Protein AF-0000000069815839 (afdb_homodimer)

Nearest PDB structures (foldseek):
  4ohz-assembly1_A  TM=9.555E-01  e=2.459E-49  Caenorhabditis elegans
  4oi2-assembly1_A  TM=9.581E-01  e=4.579E-48  Caenorhabditis elegans
  8hmz-assembly1_E  TM=9.479E-01  e=2.004E-41  Homo sapiens
  4c0h-assembly1_B  TM=8.347E-01  e=1.888E-36  Saccharomyces cerevisiae
  4c0b-assembly1_B  TM=8.304E-01  e=3.267E-36  Saccharomyces cerevisiae

Radius of gyration: 30.41 Å; Cα contacts (8 Å, |Δi|>4): 1956; chains: 2; bounding box: 110×87×80 Å

Sequence (880 aa):
MNTAGVGSTTPTTEYALEKYQMLRYEANSQVKIVMTSGTAEIFGTELVCGTDLVLEAGERGTVVTFHGCKITVKGSGLDAFVMDAVEDHDLLHVYVNIHANLQEARKKATEDQSRGPRVLVCGPENVGKSVLCRTLANYAARRGSKPILVDANVGLNQVCIPSTIAALAVTKPYDLLEGWGLEEDPLVFCFGHLDPSANLNLFREQVNQLADLVNIRSENDAKVFSSGCIIKMGGFSKTPEKKQAGLDAIRTTAAAFEVDIALVIEDGFLSTFLQEDLSKDVTIIRLPRSSGAINFTPKQSMRQRDLRISAYFHGENLKRRLHPHHLRLSASEYTVYRVGSEAIPDALLPHGARDAEEETQSWRTPIALTVSRDALKNRLLAVSQATDPEQIASSPVFGFVVVLSVAEDRTHFNVLSPSPELPPSCLLVASICYVDPEGAMNTAGVGSTTPTTEYALEKYQMLRYEANSQVKIVMTSGTAEIFGTELVCGTDLVLEAGERGTVVTFHGCKITVKGSGLDAFVMDAVEDHDLLHVYVNIHANLQEARKKATEDQSRGPRVLVCGPENVGKSVLCRTLANYAARRGSKPILVDANVGLNQVCIPSTIAALAVTKPYDLLEGWGLEEDPLVFCFGHLDPSANLNLFREQVNQLADLVNIRSENDAKVFSSGCIIKMGGFSKTPEKKQAGLDAIRTTAAAFEVDIALVIEDGFLSTFLQEDLSKDVTIIRLPRSSGAINFTPKQSMRQRDLRISAYFHGENLKRRLHPHHLRLSASEYTVYRVGSEAIPDALLPHGARDAEEETQSWRTPIALTVSRDALKNRLLAVSQATDPEQIASSPVFGFVVVLSVAEDRTHFNVLSPSPELPPSCLLVASICYVDPEGA

Foldseek 3Di:
DPPPPPPPAFDKDKDKAAAQKKKKKAFQAKKWKAWQDAWKAWLLHTGDHPDIDIDGHGDITMITHRGITMMMMTHPGMDMDMDGCVVFVVVVVVLVVVLVVQVVQLVVCLVVLAFGAAEEEAAAPQQCLVSSLLSSLSNCLVVQFWEKEWELQQQCGQVAAHQKTKIWTQNHHADSAFGGDPPTPMWMAHNQDRACLQQVPLSLLQLLLVLVVQVVVLVVPSRHRSSYYYYYHHGADCPPSGNVSRVSSRQSNCVSNVHQEYEYECDPVVLVVCCVRHDVNYHYHYHYGGPSGDDDDPVRSLVSSQLRVLCQQFNRHPVRTADWDKDKDFCVQEWEWEAAGPQDPPVPPDDPPPPVVCSVRRRGQIDTDQQDCVVAAQWKKFFFPDPDRSCSSHTTTPGIWHWHAADPVRGITMITGSDHDHDRGYIYTHPDGYDDPVPD/DPPPPPPPAFDKDKDKAAAQKKKKKAFQAKKWKAWQDAWKAWLLHTGDHPDIDIDGHGDITMITHRGITMMMMTHPGMDMDMDGCVVFVVVVVVLVVVLVVQVVQLVVCLVVLAFGAAEEEAAAAQQCLVSSLLSSLQNCLVVQFWEKEWELQQQCGQVAAHQKTKIWTQNHHADSAFGGDPPTPIWMAHNQDRACLQQVPLSLLQLLLVLVVQVVVLVVPSRHRSSYYYYYHHGADCPPSGNVSRVSSRQSNCVSNVHQEYEYECDPVVLVVCCVRHDVNYHYHYHYGGPSGDDDDPVRSLVSSQLRVLCQQFNRHPVRTADWDKDKDFCVQEWEWEAAGPQDPPVPDDDPPPPVVCSVRRRGQIDTDQQDCVVAAQWKKFFFPDPDRSCSSHTTTPGIWHWHAADPVRGITMITGSDHDHPRGYIYTHPDGYDDPVPD

Structure (mmCIF, N/CA/C/O backbone):
data_AF-0000000069815839-model_v1
#
loop_
_entity.id
_entity.type
_entity.pdbx_description
1 polymer "Polyribonucleotide 5' hydroxyl kinase Clp1"
#
loop_
_atom_site.group_PDB
_atom_site.id
_atom_site.type_symbol
_atom_site.label_atom_id
_atom_site.label_alt_id
_atom_site.label_comp_id
_atom_site.label_asym_id
_atom_site.label_entity_id
_atom_site.label_seq_id
_atom_site.pdbx_PDB_ins_code
_atom_site.Cartn_x
_atom_site.Cartn_y
_atom_site.Cartn_z
_atom_site.occupancy
_atom_site.B_iso_or_equiv
_atom_site.auth_seq_id
_atom_site.auth_comp_id
_atom_site.auth_asym_id
_atom_site.auth_atom_id
_atom_site.pdbx_PDB_model_num
ATOM 1 N N . MET A 1 1 ? -57.688 -6.758 16.766 1 27.23 1 MET A N 1
ATOM 2 C CA . MET A 1 1 ? -56.469 -7.488 16.422 1 27.23 1 MET A CA 1
ATOM 3 C C . MET A 1 1 ? -55.219 -6.621 16.641 1 27.23 1 MET A C 1
ATOM 5 O O . MET A 1 1 ? -55.094 -5.547 16.047 1 27.23 1 MET A O 1
ATOM 9 N N . ASN A 1 2 ? -54.625 -6.641 17.828 1 28.84 2 ASN A N 1
ATOM 10 C CA . ASN A 1 2 ? -53.531 -5.863 18.359 1 28.84 2 ASN A CA 1
ATOM 11 C C . ASN A 1 2 ? -52.25 -6.074 17.562 1 28.84 2 ASN A C 1
ATOM 13 O O . ASN A 1 2 ? -51.781 -7.207 17.422 1 28.84 2 ASN A O 1
ATOM 17 N N . THR A 1 3 ? -52.031 -5.328 16.484 1 33.44 3 THR A N 1
ATOM 18 C CA . THR A 1 3 ? -50.812 -5.32 15.68 1 33.44 3 THR A CA 1
ATOM 19 C C . THR A 1 3 ? -49.562 -5.234 16.578 1 33.44 3 THR A C 1
ATOM 21 O O . THR A 1 3 ? -49.344 -4.223 17.25 1 33.44 3 THR A O 1
ATOM 24 N N . ALA A 1 4 ? -49.188 -6.383 17.234 1 33.44 4 ALA A N 1
ATOM 25 C CA . ALA A 1 4 ? -47.938 -6.516 17.969 1 33.44 4 ALA A CA 1
ATOM 26 C C . ALA A 1 4 ? -46.781 -5.863 17.219 1 33.44 4 ALA A C 1
ATOM 28 O O . ALA A 1 4 ? -46.531 -6.188 16.047 1 33.44 4 ALA A O 1
ATOM 29 N N . GLY A 1 5 ? -46.531 -4.602 17.359 1 32.06 5 GLY A N 1
ATOM 30 C CA . GLY A 1 5 ? -45.406 -3.869 16.828 1 32.06 5 GLY A CA 1
ATOM 31 C C . GLY A 1 5 ? -44.094 -4.645 16.922 1 32.06 5 GLY A C 1
ATOM 32 O O . GLY A 1 5 ? -43.625 -4.949 18.031 1 32.06 5 GLY A O 1
ATOM 33 N N . VAL A 1 6 ? -43.906 -5.664 16.125 1 37 6 VAL A N 1
ATOM 34 C CA . VAL A 1 6 ? -42.594 -6.332 16.016 1 37 6 VAL A CA 1
ATOM 35 C C . VAL A 1 6 ? -41.5 -5.297 16.062 1 37 6 VAL A C 1
ATOM 37 O O . VAL A 1 6 ? -41.344 -4.473 15.148 1 37 6 VAL A O 1
ATOM 40 N N . GLY A 1 7 ? -41.125 -4.641 17.062 1 39.69 7 GLY A N 1
ATOM 41 C CA . GLY A 1 7 ? -39.969 -3.789 17.266 1 39.69 7 GLY A CA 1
ATOM 42 C C . GLY A 1 7 ? -38.688 -4.336 16.625 1 39.69 7 GLY A C 1
ATOM 43 O O . GLY A 1 7 ? -38.281 -5.449 16.938 1 39.69 7 GLY A O 1
ATOM 44 N N . SER A 1 8 ? -38.344 -4.113 15.422 1 48.12 8 SER A N 1
ATOM 45 C CA . SER A 1 8 ? -37.188 -4.539 14.633 1 48.12 8 SER A CA 1
ATOM 46 C C . SER A 1 8 ? -35.906 -4.367 15.406 1 48.12 8 SER A C 1
ATOM 48 O O . SER A 1 8 ? -35.5 -3.248 15.758 1 48.12 8 SER A O 1
ATOM 50 N N . THR A 1 9 ? -35.5 -5.16 16.375 1 61.25 9 THR A N 1
ATOM 51 C CA . THR A 1 9 ? -34.312 -5.16 17.25 1 61.25 9 THR A CA 1
ATOM 52 C C . THR A 1 9 ? -33.031 -5.062 16.438 1 61.25 9 THR A C 1
ATOM 54 O O . THR A 1 9 ? -32.812 -5.863 15.531 1 61.25 9 THR A O 1
ATOM 57 N N . THR A 1 10 ? -32.406 -3.938 16.359 1 76.81 10 THR A N 1
ATOM 58 C CA . THR A 1 10 ? -31.109 -3.697 15.742 1 76.81 10 THR A CA 1
ATOM 59 C C . THR A 1 10 ? -30.094 -4.734 16.203 1 76.81 10 THR A C 1
ATOM 61 O O . THR A 1 10 ? -29.922 -4.953 17.406 1 76.81 10 THR A O 1
ATOM 64 N N . PRO A 1 11 ? -29.609 -5.578 15.344 1 88.62 11 PRO A N 1
ATOM 65 C CA . PRO A 1 11 ? -28.609 -6.578 15.727 1 88.62 11 PRO A CA 1
ATOM 66 C C . PRO A 1 11 ? -27.438 -5.977 16.5 1 88.62 11 PRO A C 1
ATOM 68 O O . PRO A 1 11 ? -27.016 -4.848 16.219 1 88.62 11 PRO A O 1
ATOM 71 N N . THR A 1 12 ? -27.141 -6.586 17.641 1 92.56 12 THR A N 1
ATOM 72 C CA . THR A 1 12 ? -26.062 -6.125 18.484 1 92.56 12 THR A CA 1
ATOM 73 C C . THR A 1 12 ? -24.953 -7.18 18.578 1 92.56 12 THR A C 1
ATOM 75 O O . THR A 1 12 ? -25.234 -8.375 18.656 1 92.56 12 THR A O 1
ATOM 78 N N . THR A 1 13 ? -23.75 -6.719 18.344 1 94.88 13 THR A N 1
ATOM 79 C CA . THR A 1 13 ? -22.594 -7.582 18.516 1 94.88 13 THR A CA 1
ATOM 80 C C . THR A 1 13 ? -21.688 -7.055 19.625 1 94.88 13 THR A C 1
ATOM 82 O O . THR A 1 13 ? -21.469 -5.844 19.734 1 94.88 13 THR A O 1
ATOM 85 N N . GLU A 1 14 ? -21.203 -7.965 20.453 1 96.5 14 GLU A N 1
ATOM 86 C CA . GLU A 1 14 ? -20.359 -7.562 21.578 1 96.5 14 GLU A CA 1
ATOM 87 C C . GLU A 1 14 ? -18.922 -8.078 21.406 1 96.5 14 GLU A C 1
ATOM 89 O O . GLU A 1 14 ? -18.719 -9.203 20.953 1 96.5 14 GLU A O 1
ATOM 94 N N . TYR A 1 15 ? -17.984 -7.223 21.734 1 97.19 15 TYR A N 1
ATOM 95 C CA . TYR A 1 15 ? -16.562 -7.574 21.734 1 97.19 15 TYR A CA 1
ATOM 96 C C . TYR A 1 15 ? -15.945 -7.332 23.109 1 97.19 15 TYR A C 1
ATOM 98 O O . TYR A 1 15 ? -15.984 -6.211 23.625 1 97.19 15 TYR A O 1
ATOM 106 N N . ALA A 1 16 ? -15.422 -8.336 23.688 1 98.06 16 ALA A N 1
ATOM 107 C CA . ALA A 1 16 ? -14.648 -8.203 24.922 1 98.06 16 ALA A CA 1
ATOM 108 C C . ALA A 1 16 ? -13.156 -8.141 24.625 1 98.06 16 ALA A C 1
ATOM 110 O O . ALA A 1 16 ? -12.586 -9.086 24.062 1 98.06 16 ALA A O 1
ATOM 111 N N . LEU A 1 17 ? -12.531 -7.039 24.922 1 98.19 17 LEU A N 1
ATOM 112 C CA . LEU A 1 17 ? -11.102 -6.855 24.672 1 98.19 17 LEU A CA 1
ATOM 113 C C . LEU A 1 17 ? -10.305 -6.973 25.953 1 98.19 17 LEU A C 1
ATOM 115 O O . LEU A 1 17 ? -10.625 -6.316 26.953 1 98.19 17 LEU A O 1
ATOM 119 N N . GLU A 1 18 ? -9.328 -7.793 25.938 1 98.06 18 GLU A N 1
ATOM 120 C CA . GLU A 1 18 ? -8.398 -7.91 27.047 1 98.06 18 GLU A CA 1
ATOM 121 C C . GLU A 1 18 ? -7.312 -6.84 26.984 1 98.06 18 GLU A C 1
ATOM 123 O O . GLU A 1 18 ? -7.262 -6.066 26.016 1 98.06 18 GLU A O 1
ATOM 128 N N . LYS A 1 19 ? -6.52 -6.844 28.094 1 97.5 19 LYS A N 1
ATOM 129 C CA . LYS A 1 19 ? -5.41 -5.898 28.172 1 97.5 19 LYS A CA 1
ATOM 130 C C . LYS A 1 19 ? -4.527 -5.988 26.922 1 97.5 19 LYS A C 1
ATOM 132 O O . LYS A 1 19 ? -4.109 -7.078 26.531 1 97.5 19 LYS A O 1
ATOM 137 N N . TYR A 1 20 ? -4.27 -4.867 26.297 1 97.12 20 TYR A N 1
ATOM 138 C CA . TYR A 1 20 ? -3.393 -4.68 25.141 1 97.12 20 TYR A CA 1
ATOM 139 C C . TYR A 1 20 ? -3.963 -5.359 23.906 1 97.12 20 TYR A C 1
ATOM 141 O O . TYR A 1 20 ? -3.221 -5.711 22.984 1 97.12 20 TYR A O 1
ATOM 149 N N . GLN A 1 21 ? -5.305 -5.516 23.859 1 97.06 21 GLN A N 1
ATOM 150 C CA . GLN A 1 21 ? -5.973 -5.945 22.641 1 97.06 21 GLN A CA 1
ATOM 151 C C . GLN A 1 21 ? -6.582 -4.758 21.906 1 97.06 21 GLN A C 1
ATOM 153 O O . GLN A 1 21 ? -6.773 -3.688 22.484 1 97.06 21 GLN A O 1
ATOM 158 N N . MET A 1 22 ? -6.812 -4.973 20.703 1 96.94 22 MET A N 1
ATOM 159 C CA . MET A 1 22 ? -7.336 -3.922 19.828 1 96.94 22 MET A CA 1
ATOM 160 C C . MET A 1 22 ? -8.484 -4.449 18.969 1 96.94 22 MET A C 1
ATOM 162 O O . MET A 1 22 ? -8.508 -5.629 18.625 1 96.94 22 MET A O 1
ATOM 166 N N . LEU A 1 23 ? -9.406 -3.625 18.688 1 97.44 23 LEU A N 1
ATOM 167 C CA . LEU A 1 23 ? -10.5 -3.92 17.766 1 97.44 23 LEU A CA 1
ATOM 168 C C . LEU A 1 23 ? -10.391 -3.078 16.5 1 97.44 23 LEU A C 1
ATOM 170 O O . LEU A 1 23 ? -10.641 -1.871 16.531 1 97.44 23 LEU A O 1
ATOM 174 N N . ARG A 1 24 ? -9.984 -3.748 15.414 1 96.5 24 ARG A N 1
ATOM 175 C CA . ARG A 1 24 ? -9.961 -3.088 14.109 1 96.5 24 ARG A CA 1
ATOM 176 C C . ARG A 1 24 ? -11.328 -3.168 13.438 1 96.5 24 ARG A C 1
ATOM 178 O O . ARG A 1 24 ? -11.953 -4.23 13.414 1 96.5 24 ARG A O 1
ATOM 185 N N . TYR A 1 25 ? -11.758 -2.008 12.93 1 96 25 TYR A N 1
ATOM 186 C CA . TYR A 1 25 ? -13.094 -2.045 12.352 1 96 25 TYR A CA 1
ATOM 187 C C . TYR A 1 25 ? -13.156 -1.207 11.078 1 96 25 TYR A C 1
ATOM 189 O O . TYR A 1 25 ? -12.32 -0.326 10.867 1 96 25 TYR A O 1
ATOM 197 N N . GLU A 1 26 ? -14.062 -1.508 10.273 1 93.25 26 GLU A N 1
ATOM 198 C CA . GLU A 1 26 ? -14.461 -0.773 9.078 1 93.25 26 GLU A CA 1
ATOM 199 C C . GLU A 1 26 ? -15.977 -0.797 8.898 1 93.25 26 GLU A C 1
ATOM 201 O O . GLU A 1 26 ? -16.578 -1.868 8.828 1 93.25 26 GLU A O 1
ATOM 206 N N . ALA A 1 27 ? -16.594 0.345 8.797 1 93.06 27 ALA A N 1
ATOM 207 C CA . ALA A 1 27 ? -18.047 0.448 8.672 1 93.06 27 ALA A CA 1
ATOM 208 C C . ALA A 1 27 ? -18.469 0.43 7.211 1 93.06 27 ALA A C 1
ATOM 210 O O . ALA A 1 27 ? -17.938 1.185 6.395 1 93.06 27 ALA A O 1
ATOM 211 N N . ASN A 1 28 ? -19.391 -0.409 6.883 1 88.94 28 ASN A N 1
ATOM 212 C CA . ASN A 1 28 ? -19.953 -0.473 5.535 1 88.94 28 ASN A CA 1
ATOM 213 C C . ASN A 1 28 ? -21.281 0.278 5.438 1 88.94 28 ASN A C 1
ATOM 215 O O . ASN A 1 28 ? -21.75 0.563 4.336 1 88.94 28 ASN A O 1
ATOM 219 N N . SER A 1 29 ? -21.891 0.497 6.555 1 90.38 29 SER A N 1
ATOM 220 C CA . SER A 1 29 ? -23.094 1.307 6.746 1 90.38 29 SER A CA 1
ATOM 221 C C . SER A 1 29 ? -23.031 2.08 8.062 1 90.38 29 SER A C 1
ATOM 223 O O . SER A 1 29 ? -22.047 2 8.789 1 90.38 29 SER A O 1
ATOM 225 N N . GLN A 1 30 ? -24 2.844 8.258 1 90.94 30 GLN A N 1
ATOM 226 C CA . GLN A 1 30 ? -24.016 3.568 9.523 1 90.94 30 GLN A CA 1
ATOM 227 C C . GLN A 1 30 ? -24.188 2.611 10.695 1 90.94 30 GLN A C 1
ATOM 229 O O . GLN A 1 30 ? -25.109 1.793 10.703 1 90.94 30 GLN A O 1
ATOM 234 N N . VAL A 1 31 ? -23.297 2.666 11.594 1 94.81 31 VAL A N 1
ATOM 235 C CA . VAL A 1 31 ? -23.344 1.824 12.789 1 94.81 31 VAL A CA 1
ATOM 236 C C . VAL A 1 31 ? -22.906 2.633 14.008 1 94.81 31 VAL A C 1
ATOM 238 O O . VAL A 1 31 ? -22.359 3.73 13.867 1 94.81 31 VAL A O 1
ATOM 241 N N . LYS A 1 32 ? -23.219 2.092 15.164 1 95.19 32 LYS A N 1
ATOM 242 C CA . LYS A 1 32 ? -22.828 2.754 16.406 1 95.19 32 LYS A CA 1
ATOM 243 C C . LYS A 1 32 ? -21.938 1.841 17.25 1 95.19 32 LYS A C 1
ATOM 245 O O . LYS A 1 32 ? -22.188 0.637 17.344 1 95.19 32 LYS A O 1
ATOM 250 N N . ILE A 1 33 ? -20.938 2.398 17.75 1 96.06 33 ILE A N 1
ATOM 251 C CA . ILE A 1 33 ? -20.078 1.693 18.703 1 96.06 33 ILE A CA 1
ATOM 252 C C . ILE A 1 33 ? -20.219 2.32 20.078 1 96.06 33 ILE A C 1
ATOM 254 O O . ILE A 1 33 ? -20.234 3.547 20.219 1 96.06 33 ILE A O 1
ATOM 258 N N . VAL A 1 34 ? -20.359 1.435 21.109 1 97 34 VAL A N 1
ATOM 259 C CA . VAL A 1 34 ? -20.484 1.903 22.484 1 97 34 VAL A CA 1
ATOM 260 C C . VAL A 1 34 ? -19.578 1.096 23.406 1 97 34 VAL A C 1
ATOM 262 O O . VAL A 1 34 ? -19.594 -0.137 23.375 1 97 34 VAL A O 1
ATOM 265 N N . MET A 1 35 ? -18.75 1.814 24.109 1 97.75 35 MET A N 1
ATOM 266 C CA . MET A 1 35 ? -18.016 1.141 25.172 1 97.75 35 MET A CA 1
ATOM 267 C C . MET A 1 35 ? -18.891 0.963 26.406 1 97.75 35 MET A C 1
ATOM 269 O O . MET A 1 35 ? -19.312 1.945 27.016 1 97.75 35 MET A O 1
ATOM 273 N N . THR A 1 36 ? -19.109 -0.194 26.781 1 97.25 36 THR A N 1
ATOM 274 C CA . THR A 1 36 ? -20.047 -0.468 27.859 1 97.25 36 THR A CA 1
ATOM 275 C C . THR A 1 36 ? -19.328 -0.629 29.188 1 97.25 36 THR A C 1
ATOM 277 O O . THR A 1 36 ? -19.922 -0.459 30.266 1 97.25 36 THR A O 1
ATOM 280 N N . SER A 1 37 ? -18.094 -0.983 29.125 1 97.5 37 SER A N 1
ATOM 281 C CA . SER A 1 37 ? -17.297 -1.068 30.344 1 97.5 37 SER A CA 1
ATOM 282 C C . SER A 1 37 ? -15.805 -0.993 30.031 1 97.5 37 SER A C 1
ATOM 284 O O . SER A 1 37 ? -15.375 -1.308 28.922 1 97.5 37 SER A O 1
ATOM 286 N N . GLY A 1 38 ? -15 -0.463 31.047 1 97.5 38 GLY A N 1
ATOM 287 C CA . GLY A 1 38 ? -13.555 -0.379 30.922 1 97.5 38 GLY A CA 1
ATOM 288 C C . GLY A 1 38 ? -13.078 0.95 30.359 1 97.5 38 GLY A C 1
ATOM 289 O O . GLY A 1 38 ? -13.727 1.98 30.562 1 97.5 38 GLY A O 1
ATOM 290 N N . THR A 1 39 ? -11.844 0.933 29.859 1 97.56 39 THR A N 1
ATOM 291 C CA . THR A 1 39 ? -11.258 2.119 29.25 1 97.56 39 THR A CA 1
ATOM 292 C C . THR A 1 39 ? -10.648 1.78 27.891 1 97.56 39 THR A C 1
ATOM 294 O O . THR A 1 39 ? -10.062 0.712 27.719 1 97.56 39 THR A O 1
ATOM 297 N N . ALA A 1 40 ? -10.914 2.639 26.953 1 97.88 40 ALA A N 1
ATOM 298 C CA . ALA A 1 40 ? -10.383 2.469 25.609 1 97.88 40 ALA A CA 1
ATOM 299 C C . ALA A 1 40 ? -10.219 3.814 24.906 1 97.88 40 ALA A C 1
ATOM 301 O O . ALA A 1 40 ? -10.719 4.836 25.391 1 97.88 40 ALA A O 1
ATOM 302 N N . GLU A 1 41 ? -9.508 3.771 23.922 1 97.69 41 GLU A N 1
ATOM 303 C CA . GLU A 1 41 ? -9.305 4.988 23.141 1 97.69 41 GLU A CA 1
ATOM 304 C C . GLU A 1 41 ? -9.234 4.684 21.656 1 97.69 41 GLU A C 1
ATOM 306 O O . GLU A 1 41 ? -9.039 3.529 21.25 1 97.69 41 GLU A O 1
ATOM 311 N N . ILE A 1 42 ? -9.461 5.672 20.844 1 96.62 42 ILE A N 1
ATOM 312 C CA . ILE A 1 42 ? -9.211 5.664 19.406 1 96.62 42 ILE A CA 1
ATOM 313 C C . ILE A 1 42 ? -8.219 6.773 19.047 1 96.62 42 ILE A C 1
ATOM 315 O O . ILE A 1 42 ? -8.539 7.961 19.156 1 96.62 42 ILE A O 1
ATOM 319 N N . PHE A 1 43 ? -7.027 6.461 18.609 1 91.38 43 PHE A N 1
ATOM 320 C CA . PHE A 1 43 ? -5.973 7.383 18.203 1 91.38 43 PHE A CA 1
ATOM 321 C C . PHE A 1 43 ? -5.738 8.445 19.266 1 91.38 43 PHE A C 1
ATOM 323 O O . PHE A 1 43 ? -5.672 9.641 18.953 1 91.38 43 PHE A O 1
ATOM 330 N N . GLY A 1 44 ? -5.75 8.023 20.5 1 94.44 44 GLY A N 1
ATOM 331 C CA . GLY A 1 44 ? -5.414 8.938 21.594 1 94.44 44 GLY A CA 1
ATOM 332 C C . GLY A 1 44 ? -6.629 9.609 22.203 1 94.44 44 GLY A C 1
ATOM 333 O O . GLY A 1 44 ? -6.531 10.242 23.25 1 94.44 44 GLY A O 1
ATOM 334 N N . THR A 1 45 ? -7.754 9.516 21.609 1 96 45 THR A N 1
ATOM 335 C CA . THR A 1 45 ? -8.992 10.039 22.188 1 96 45 THR A CA 1
ATOM 336 C C . THR A 1 45 ? -9.68 8.984 23.031 1 96 45 THR A C 1
ATOM 338 O O . THR A 1 45 ? -10.039 7.914 22.547 1 96 45 THR A O 1
ATOM 341 N N . GLU A 1 46 ? -9.938 9.289 24.219 1 96.38 46 GLU A N 1
ATOM 342 C CA . GLU A 1 46 ? -10.586 8.352 25.125 1 96.38 46 GLU A CA 1
ATOM 343 C C . GLU A 1 46 ? -12.07 8.234 24.828 1 96.38 46 GLU A C 1
ATOM 345 O O . GLU A 1 46 ? -12.742 9.227 24.562 1 96.38 46 GLU A O 1
ATOM 350 N N . LEU A 1 47 ? -12.508 7.027 24.891 1 96.69 47 LEU A N 1
ATOM 351 C CA . LEU A 1 47 ? -13.938 6.789 24.734 1 96.69 47 LEU A CA 1
ATOM 352 C C . LEU A 1 47 ? -14.68 6.988 26.047 1 96.69 47 LEU A C 1
ATOM 354 O O . LEU A 1 47 ? -14.156 6.664 27.109 1 96.69 47 LEU A O 1
ATOM 358 N N . VAL A 1 48 ? -15.867 7.535 25.906 1 95.19 48 VAL A N 1
ATOM 359 C CA . VAL A 1 48 ? -16.703 7.734 27.078 1 95.19 48 VAL A CA 1
ATOM 360 C C . VAL A 1 48 ? -17.688 6.582 27.219 1 95.19 48 VAL A C 1
ATOM 362 O O . VAL A 1 48 ? -18.422 6.273 26.281 1 95.19 48 VAL A O 1
ATOM 365 N N . CYS A 1 49 ? -17.688 6.016 28.359 1 96.19 49 CYS A N 1
ATOM 366 C CA . CYS A 1 49 ? -18.562 4.875 28.625 1 96.19 49 CYS A CA 1
ATOM 367 C C . CYS A 1 49 ? -20.016 5.25 28.422 1 96.19 49 CYS A C 1
ATOM 369 O O . CYS A 1 49 ? -20.469 6.289 28.906 1 96.19 49 CYS A O 1
ATOM 371 N N . GLY A 1 50 ? -20.703 4.418 27.688 1 94.94 50 GLY A N 1
ATOM 372 C CA . GLY A 1 50 ? -22.125 4.582 27.516 1 94.94 50 GLY A CA 1
ATOM 373 C C . GLY A 1 50 ? -22.5 5.539 26.406 1 94.94 50 GLY A C 1
ATOM 374 O O . GLY A 1 50 ? -23.688 5.707 26.078 1 94.94 50 GLY A O 1
ATOM 375 N N . THR A 1 51 ? -21.531 6.145 25.812 1 94.25 51 THR A N 1
ATOM 376 C CA . THR A 1 51 ? -21.812 7.121 24.766 1 94.25 51 THR A CA 1
ATOM 377 C C . THR A 1 51 ? -21.703 6.48 23.375 1 94.25 51 THR A C 1
ATOM 379 O O . THR A 1 51 ? -20.719 5.777 23.094 1 94.25 51 THR A O 1
ATOM 382 N N . ASP A 1 52 ? -22.656 6.789 22.531 1 93.31 52 ASP A N 1
ATOM 383 C CA . ASP A 1 52 ? -22.672 6.246 21.172 1 93.31 52 ASP A CA 1
ATOM 384 C C . ASP A 1 52 ? -21.672 6.98 20.281 1 93.31 52 ASP A C 1
ATOM 386 O O . ASP A 1 52 ? -21.656 8.211 20.25 1 93.31 52 ASP A O 1
ATOM 390 N N . LEU A 1 53 ? -20.906 6.285 19.688 1 94.44 53 LEU A N 1
ATOM 391 C CA . LEU A 1 53 ? -20.094 6.793 18.594 1 94.44 53 LEU A CA 1
ATOM 392 C C . LEU A 1 53 ? -20.641 6.336 17.234 1 94.44 53 LEU A C 1
ATOM 394 O O . LEU A 1 53 ? -20.578 5.152 16.906 1 94.44 53 LEU A O 1
ATOM 398 N N . VAL A 1 54 ? -21.156 7.234 16.547 1 93.12 54 VAL A N 1
ATOM 399 C CA . VAL A 1 54 ? -21.766 6.91 15.258 1 93.12 54 VAL A CA 1
ATOM 400 C C . VAL A 1 54 ? -20.672 6.863 14.18 1 93.12 54 VAL A C 1
ATOM 402 O O . VAL A 1 54 ? -19.891 7.801 14.039 1 93.12 54 VAL A O 1
ATOM 405 N N . LEU A 1 55 ? -20.609 5.77 13.469 1 92.5 55 LEU A N 1
ATOM 406 C CA . LEU A 1 55 ? -19.703 5.594 12.344 1 92.5 55 LEU A CA 1
ATOM 407 C C . LEU A 1 55 ? -20.469 5.582 11.023 1 92.5 55 LEU A C 1
ATOM 409 O O . LEU A 1 55 ? -21.5 4.93 10.906 1 92.5 55 LEU A O 1
ATOM 413 N N . GLU A 1 56 ? -19.969 6.305 10.117 1 88 56 GLU A N 1
ATOM 414 C CA . GLU A 1 56 ? -20.562 6.309 8.781 1 88 56 GLU A CA 1
ATOM 415 C C . GLU A 1 56 ? -19.859 5.301 7.867 1 88 56 GLU A C 1
ATOM 417 O O . GLU A 1 56 ? -18.781 4.816 8.18 1 88 56 GLU A O 1
ATOM 422 N N . ALA A 1 57 ? -20.516 5.039 6.734 1 87.62 57 ALA A N 1
ATOM 423 C CA . ALA A 1 57 ? -19.938 4.105 5.77 1 87.62 57 ALA A CA 1
ATOM 424 C C . ALA A 1 57 ? -18.562 4.574 5.305 1 87.62 57 ALA A C 1
ATOM 426 O O . ALA A 1 57 ? -18.375 5.742 4.957 1 87.62 57 ALA A O 1
ATOM 427 N N . GLY A 1 58 ? -17.625 3.682 5.387 1 84.19 58 GLY A N 1
ATOM 428 C CA . GLY A 1 58 ? -16.281 3.988 4.914 1 84.19 58 GLY A CA 1
ATOM 429 C C . GLY A 1 58 ? -15.312 4.336 6.035 1 84.19 58 GLY A C 1
ATOM 430 O O . GLY A 1 58 ? -14.102 4.328 5.84 1 84.19 58 GLY A O 1
ATOM 431 N N . GLU A 1 59 ? -15.875 4.594 7.184 1 89.31 59 GLU A N 1
ATOM 432 C CA . GLU A 1 59 ? -15.008 4.957 8.305 1 89.31 59 GLU A CA 1
ATOM 433 C C . GLU A 1 59 ? -14.289 3.734 8.867 1 89.31 59 GLU A C 1
ATOM 435 O O . GLU A 1 59 ? -14.883 2.654 8.961 1 89.31 59 GLU A O 1
ATOM 440 N N . ARG A 1 60 ? -13.062 3.979 9.133 1 92 60 ARG A N 1
ATOM 441 C CA . ARG A 1 60 ? -12.219 2.93 9.703 1 92 60 ARG A CA 1
ATOM 442 C C . ARG A 1 60 ? -11.5 3.42 10.953 1 92 60 ARG A C 1
ATOM 444 O O . ARG A 1 60 ? -11.328 4.625 11.148 1 92 60 ARG A O 1
ATOM 451 N N . GLY A 1 61 ? -11.125 2.455 11.773 1 94.12 61 GLY A N 1
ATOM 452 C CA . GLY A 1 61 ? -10.398 2.822 12.984 1 94.12 61 GLY A CA 1
ATOM 453 C C . GLY A 1 61 ? -9.969 1.626 13.812 1 94.12 61 GLY A C 1
ATOM 454 O O . GLY A 1 61 ? -10.062 0.484 13.359 1 94.12 61 GLY A O 1
ATOM 455 N N . THR A 1 62 ? -9.367 1.915 14.914 1 96.69 62 THR A N 1
ATOM 456 C CA . THR A 1 62 ? -8.906 0.907 15.859 1 96.69 62 THR A CA 1
ATOM 457 C C . THR A 1 62 ? -9.203 1.329 17.297 1 96.69 62 THR A C 1
ATOM 459 O O . THR A 1 62 ? -8.742 2.375 17.75 1 96.69 62 THR A O 1
ATOM 462 N N . VAL A 1 63 ? -10.008 0.504 17.969 1 97.69 63 VAL A N 1
ATOM 463 C CA . VAL A 1 63 ? -10.18 0.7 19.406 1 97.69 63 VAL A CA 1
ATOM 464 C C . VAL A 1 63 ? -9.055 0.004 20.156 1 97.69 63 VAL A C 1
ATOM 466 O O . VAL A 1 63 ? -8.773 -1.173 19.922 1 97.69 63 VAL A O 1
ATOM 469 N N . VAL A 1 64 ? -8.438 0.724 21.031 1 97.25 64 VAL A N 1
ATOM 470 C CA . VAL A 1 64 ? -7.316 0.187 21.797 1 97.25 64 VAL A CA 1
ATOM 471 C C . VAL A 1 64 ? -7.613 0.282 23.281 1 97.25 64 VAL A C 1
ATOM 473 O O . VAL A 1 64 ? -8.234 1.244 23.75 1 97.25 64 VAL A O 1
ATOM 476 N N . THR A 1 65 ? -7.199 -0.734 24.062 1 97.88 65 THR A N 1
ATOM 477 C CA . THR A 1 65 ? -7.363 -0.687 25.516 1 97.88 65 THR A CA 1
ATOM 478 C C . THR A 1 65 ? -6.082 -1.124 26.219 1 97.88 65 THR A C 1
ATOM 480 O O . THR A 1 65 ? -5.395 -2.039 25.75 1 97.88 65 THR A O 1
ATOM 483 N N . PHE A 1 66 ? -5.73 -0.433 27.25 1 97.06 66 PHE A N 1
ATOM 484 C CA . PHE A 1 66 ? -4.555 -0.76 28.047 1 97.06 66 PHE A CA 1
ATOM 485 C C . PHE A 1 66 ? -4.93 -1.626 29.25 1 97.06 66 PHE A C 1
ATOM 487 O O . PHE A 1 66 ? -4.055 -2.203 29.891 1 97.06 66 PHE A O 1
ATOM 494 N N . HIS A 1 67 ? -6.25 -1.748 29.516 1 96.88 67 HIS A N 1
ATOM 495 C CA . HIS A 1 67 ? -6.676 -2.408 30.75 1 96.88 67 HIS A CA 1
ATOM 496 C C . HIS A 1 67 ? -7.789 -3.414 30.469 1 96.88 67 HIS A C 1
ATOM 498 O O . HIS A 1 67 ? -8.07 -4.277 31.312 1 96.88 67 HIS A O 1
ATOM 504 N N . GLY A 1 68 ? -8.43 -3.293 29.391 1 97.75 68 GLY A N 1
ATOM 505 C CA . GLY A 1 68 ? -9.594 -4.102 29.078 1 97.75 68 GLY A CA 1
ATOM 506 C C . GLY A 1 68 ? -10.867 -3.287 28.922 1 97.75 68 GLY A C 1
ATOM 507 O O . GLY A 1 68 ? -11.039 -2.266 29.594 1 97.75 68 GLY A O 1
ATOM 508 N N . CYS A 1 69 ? -11.711 -3.734 28.031 1 98.19 69 CYS A N 1
ATOM 509 C CA . CYS A 1 69 ? -12.984 -3.043 27.844 1 98.19 69 CYS A CA 1
ATOM 510 C C . CYS A 1 69 ? -13.984 -3.936 27.125 1 98.19 69 CYS A C 1
ATOM 512 O O . CYS A 1 69 ? -13.633 -5.023 26.656 1 98.19 69 CYS A O 1
ATOM 514 N N . LYS A 1 70 ? -15.164 -3.514 27.172 1 98.38 70 LYS A N 1
ATOM 515 C CA . LYS A 1 70 ? -16.219 -4.148 26.406 1 98.38 70 LYS A CA 1
ATOM 516 C C . LYS A 1 70 ? -16.859 -3.164 25.422 1 98.38 70 LYS A C 1
ATOM 518 O O . LYS A 1 70 ? -17.25 -2.061 25.812 1 98.38 70 LYS A O 1
ATOM 523 N N . ILE A 1 71 ? -16.906 -3.555 24.172 1 97.94 71 ILE A N 1
ATOM 524 C CA . ILE A 1 71 ? -17.453 -2.721 23.125 1 97.94 71 ILE A CA 1
ATOM 525 C C . ILE A 1 71 ? -18.703 -3.383 22.547 1 97.94 71 ILE A C 1
ATOM 527 O O . ILE A 1 71 ? -18.688 -4.57 22.219 1 97.94 71 ILE A O 1
ATOM 531 N N . THR A 1 72 ? -19.75 -2.672 22.469 1 97.38 72 THR A N 1
ATOM 532 C CA . THR A 1 72 ? -20.969 -3.131 21.828 1 97.38 72 THR A CA 1
ATOM 533 C C . THR A 1 72 ? -21.219 -2.385 20.531 1 97.38 72 THR A C 1
ATOM 535 O O . THR A 1 72 ? -21.156 -1.153 20.484 1 97.38 72 THR A O 1
ATOM 538 N N . VAL A 1 73 ? -21.453 -3.133 19.516 1 96.69 73 VAL A N 1
ATOM 539 C CA . VAL A 1 73 ? -21.75 -2.562 18.219 1 96.69 73 VAL A CA 1
ATOM 540 C C . VAL A 1 73 ? -23.25 -2.691 17.938 1 96.69 73 VAL A C 1
ATOM 542 O O . VAL A 1 73 ? -23.797 -3.793 17.984 1 96.69 73 VAL A O 1
ATOM 545 N N . LYS A 1 74 ? -23.859 -1.572 17.688 1 94.94 74 LYS A N 1
ATOM 546 C CA . LYS A 1 74 ? -25.281 -1.539 17.344 1 94.94 74 LYS A CA 1
ATOM 547 C C . LYS A 1 74 ? -25.469 -1.359 15.836 1 94.94 74 LYS A C 1
ATOM 549 O O . LYS A 1 74 ? -25.094 -0.332 15.273 1 94.94 74 LYS A O 1
ATOM 554 N N . GLY A 1 75 ? -26.109 -2.219 15.195 1 92.25 75 GLY A N 1
ATOM 555 C CA . GLY A 1 75 ? -26.328 -2.186 13.758 1 92.25 75 GLY A CA 1
ATOM 556 C C . GLY A 1 75 ? -25.594 -3.291 13.016 1 92.25 75 GLY A C 1
ATOM 557 O O . GLY A 1 75 ? -24.781 -4 13.609 1 92.25 75 GLY A O 1
ATOM 558 N N . SER A 1 76 ? -26.062 -3.383 11.711 1 87.88 76 SER A N 1
ATOM 559 C CA . SER A 1 76 ? -25.406 -4.359 10.844 1 87.88 76 SER A CA 1
ATOM 560 C C . SER A 1 76 ? -24.469 -3.676 9.852 1 87.88 76 SER A C 1
ATOM 562 O O . SER A 1 76 ? -24.609 -2.482 9.578 1 87.88 76 SER A O 1
ATOM 564 N N . GLY A 1 77 ? -23.266 -4.211 9.711 1 88.44 77 GLY A N 1
ATOM 565 C CA . GLY A 1 77 ? -22.422 -3.668 8.656 1 88.44 77 GLY A CA 1
ATOM 566 C C . GLY A 1 77 ? -21.062 -3.246 9.148 1 88.44 77 GLY A C 1
ATOM 567 O O . GLY A 1 77 ? -20.469 -2.291 8.633 1 88.44 77 GLY A O 1
ATOM 568 N N . LEU A 1 78 ? -20.703 -3.717 10.281 1 92.31 78 LEU A N 1
ATOM 569 C CA . LEU A 1 78 ? -19.344 -3.465 10.766 1 92.31 78 LEU A CA 1
ATOM 570 C C . LEU A 1 78 ? -18.469 -4.703 10.609 1 92.31 78 LEU A C 1
ATOM 572 O O . LEU A 1 78 ? -18.734 -5.738 11.227 1 92.31 78 LEU A O 1
ATOM 576 N N . ASP A 1 79 ? -17.531 -4.574 9.711 1 92.06 79 ASP A N 1
ATOM 577 C CA . ASP A 1 79 ? -16.469 -5.574 9.719 1 92.06 79 ASP A CA 1
ATOM 578 C C . ASP A 1 79 ? -15.453 -5.289 10.82 1 92.06 79 ASP A C 1
ATOM 580 O O . ASP A 1 79 ? -14.969 -4.16 10.953 1 92.06 79 ASP A O 1
ATOM 584 N N . ALA A 1 80 ? -15.25 -6.285 11.656 1 94.69 80 ALA A N 1
ATOM 585 C CA . ALA A 1 80 ? -14.312 -6.055 12.758 1 94.69 80 ALA A CA 1
ATOM 586 C C . ALA A 1 80 ? -13.578 -7.34 13.133 1 94.69 80 ALA A C 1
ATOM 588 O O . ALA A 1 80 ? -14.062 -8.438 12.844 1 94.69 80 ALA A O 1
ATOM 589 N N . PHE A 1 81 ? -12.414 -7.227 13.656 1 94.06 81 PHE A N 1
ATOM 590 C CA . PHE A 1 81 ? -11.688 -8.359 14.227 1 94.06 81 PHE A CA 1
ATOM 591 C C . PHE A 1 81 ? -10.797 -7.902 15.375 1 94.06 81 PHE A C 1
ATOM 593 O O . PHE A 1 81 ? -10.359 -6.75 15.406 1 94.06 81 PHE A O 1
ATOM 600 N N . VAL A 1 82 ? -10.625 -8.773 16.312 1 95.38 82 VAL A N 1
ATOM 601 C CA . VAL A 1 82 ? -9.812 -8.492 17.484 1 95.38 82 VAL A CA 1
ATOM 602 C C . VAL A 1 82 ? -8.391 -9.008 17.266 1 95.38 82 VAL A C 1
ATOM 604 O O . VAL A 1 82 ? -8.188 -10.062 16.672 1 95.38 82 VAL A O 1
ATOM 607 N N . MET A 1 83 ? -7.414 -8.211 17.734 1 94.56 83 MET A N 1
ATOM 608 C CA . MET A 1 83 ? -6.027 -8.648 17.641 1 94.56 83 MET A CA 1
ATOM 609 C C . MET A 1 83 ? -5.227 -8.172 18.844 1 94.56 83 MET A C 1
ATOM 611 O O . MET A 1 83 ? -5.625 -7.223 19.531 1 94.56 83 MET A O 1
ATOM 615 N N . ASP A 1 84 ? -4.133 -8.797 19.031 1 94.69 84 ASP A N 1
ATOM 616 C CA . ASP A 1 84 ? -3.215 -8.375 20.078 1 94.69 84 ASP A CA 1
ATOM 617 C C . ASP A 1 84 ? -2.27 -7.285 19.578 1 94.69 84 ASP A C 1
ATOM 619 O O . ASP A 1 84 ? -1.844 -7.312 18.422 1 94.69 84 ASP A O 1
ATOM 623 N N . ALA A 1 85 ? -1.875 -6.402 20.469 1 93.62 85 ALA A N 1
ATOM 624 C CA . ALA A 1 85 ? -0.989 -5.297 20.109 1 93.62 85 ALA A CA 1
ATOM 625 C C . ALA A 1 85 ? 0.334 -5.812 19.562 1 93.62 85 ALA A C 1
ATOM 627 O O . ALA A 1 85 ? 0.928 -5.188 18.672 1 93.62 85 ALA A O 1
ATOM 628 N N . VAL A 1 86 ? 0.77 -6.934 20.031 1 90.06 86 VAL A N 1
ATOM 629 C CA . VAL A 1 86 ? 2.053 -7.5 19.625 1 90.06 86 VAL A CA 1
ATOM 630 C C . VAL A 1 86 ? 2.012 -7.871 18.141 1 90.06 86 VAL A C 1
ATOM 632 O O . VAL A 1 86 ? 3.031 -7.805 17.453 1 90.06 86 VAL A O 1
ATOM 635 N N . GLU A 1 87 ? 0.831 -8.141 17.625 1 89.19 87 GLU A N 1
ATOM 636 C CA . GLU A 1 87 ? 0.677 -8.508 16.219 1 89.19 87 GLU A CA 1
ATOM 637 C C . GLU A 1 87 ? 0.807 -7.285 15.312 1 89.19 87 GLU A C 1
ATOM 639 O O . GLU A 1 87 ? 0.975 -7.426 14.094 1 89.19 87 GLU A O 1
ATOM 644 N N . ASP A 1 88 ? 0.76 -6.109 15.922 1 91.44 88 ASP A N 1
ATOM 645 C CA . ASP A 1 88 ? 0.914 -4.859 15.188 1 91.44 88 ASP A CA 1
ATOM 646 C C . ASP A 1 88 ? 2.178 -4.121 15.617 1 91.44 88 ASP A C 1
ATOM 648 O O . ASP A 1 88 ? 2.146 -2.912 15.859 1 91.44 88 ASP A O 1
ATOM 652 N N . HIS A 1 89 ? 3.211 -4.715 15.828 1 88.62 89 HIS A N 1
ATOM 653 C CA . HIS A 1 89 ? 4.535 -4.195 16.141 1 88.62 89 HIS A CA 1
ATOM 654 C C . HIS A 1 89 ? 4.535 -3.498 17.5 1 88.62 89 HIS A C 1
ATOM 656 O O . HIS A 1 89 ? 5.355 -2.611 17.75 1 88.62 89 HIS A O 1
ATOM 662 N N . ASP A 1 90 ? 3.527 -3.773 18.297 1 92.38 90 ASP A N 1
ATOM 663 C CA . ASP A 1 90 ? 3.387 -3.133 19.594 1 92.38 90 ASP A CA 1
ATOM 664 C C . ASP A 1 90 ? 3.4 -1.61 19.469 1 92.38 90 ASP A C 1
ATOM 666 O O . ASP A 1 90 ? 3.967 -0.913 20.312 1 92.38 90 ASP A O 1
ATOM 670 N N . LEU A 1 91 ? 2.857 -1.143 18.438 1 92.75 91 LEU A N 1
ATOM 671 C CA . LEU A 1 91 ? 2.861 0.289 18.141 1 92.75 91 LEU A CA 1
ATOM 672 C C . LEU A 1 91 ? 2.178 1.065 19.266 1 92.75 91 LEU A C 1
ATOM 674 O O . LEU A 1 91 ? 2.527 2.219 19.531 1 92.75 91 LEU A O 1
ATOM 678 N N . LEU A 1 92 ? 1.229 0.407 19.891 1 93.38 92 LEU A N 1
ATOM 679 C CA . LEU A 1 92 ? 0.561 1.033 21.031 1 93.38 92 LEU A CA 1
ATOM 680 C C . LEU A 1 92 ? 1.577 1.517 22.062 1 93.38 92 LEU A C 1
ATOM 682 O O . LEU A 1 92 ? 1.514 2.662 22.5 1 93.38 92 LEU A O 1
ATOM 686 N N . HIS A 1 93 ? 2.488 0.654 22.359 1 95.25 93 HIS A N 1
ATOM 687 C CA . HIS A 1 93 ? 3.514 0.99 23.344 1 95.25 93 HIS A CA 1
ATOM 688 C C . HIS A 1 93 ? 4.547 1.944 22.75 1 95.25 93 HIS A C 1
ATOM 690 O O . HIS A 1 93 ? 5.066 2.816 23.453 1 95.25 93 HIS A O 1
ATOM 696 N N . VAL A 1 94 ? 4.812 1.77 21.516 1 95.94 94 VAL A N 1
ATOM 697 C CA . VAL A 1 94 ? 5.777 2.631 20.844 1 95.94 94 VAL A CA 1
ATOM 698 C C . VAL A 1 94 ? 5.285 4.074 20.859 1 95.94 94 VAL A C 1
ATOM 700 O O . VAL A 1 94 ? 6.043 4.992 21.188 1 95.94 94 VAL A O 1
ATOM 703 N N . TYR A 1 95 ? 4.023 4.324 20.609 1 97.19 95 TYR A N 1
ATOM 704 C CA . TYR A 1 95 ? 3.449 5.664 20.594 1 97.19 95 TYR A CA 1
ATOM 705 C C . TYR A 1 95 ? 3.475 6.281 22 1 97.19 95 TYR A C 1
ATOM 707 O O . TYR A 1 95 ? 3.805 7.461 22.156 1 97.19 95 TYR A O 1
ATOM 715 N N . VAL A 1 96 ? 3.184 5.441 22.938 1 97.12 96 VAL A N 1
ATOM 716 C CA . VAL A 1 96 ? 3.18 5.914 24.312 1 97.12 96 VAL A CA 1
ATOM 717 C C . VAL A 1 96 ? 4.594 6.309 24.734 1 97.12 96 VAL A C 1
ATOM 719 O O . VAL A 1 96 ? 4.789 7.32 25.406 1 97.12 96 VAL A O 1
ATOM 722 N N . ASN A 1 97 ? 5.531 5.516 24.297 1 97.62 97 ASN A N 1
ATOM 723 C CA . ASN A 1 97 ? 6.922 5.797 24.641 1 97.62 97 ASN A CA 1
ATOM 724 C C . ASN A 1 97 ? 7.414 7.078 23.969 1 97.62 97 ASN A C 1
ATOM 726 O O . ASN A 1 97 ? 8.125 7.871 24.594 1 97.62 97 ASN A O 1
ATOM 730 N N . ILE A 1 98 ? 7.055 7.258 22.75 1 98.31 98 ILE A N 1
ATOM 731 C CA . ILE A 1 98 ? 7.41 8.492 22.062 1 98.31 98 ILE A CA 1
ATOM 732 C C . ILE A 1 98 ? 6.793 9.688 22.766 1 98.31 98 ILE A C 1
ATOM 734 O O . ILE A 1 98 ? 7.469 10.688 23.016 1 98.31 98 ILE A O 1
ATOM 738 N N . HIS A 1 99 ? 5.551 9.539 23.109 1 98.25 99 HIS A N 1
ATOM 739 C CA . HIS A 1 99 ? 4.867 10.602 23.828 1 98.25 99 HIS A CA 1
ATOM 740 C C . HIS A 1 99 ? 5.555 10.898 25.156 1 98.25 99 HIS A C 1
ATOM 742 O O . HIS A 1 99 ? 5.723 12.062 25.531 1 98.25 99 HIS A O 1
ATOM 748 N N . ALA A 1 100 ? 5.914 9.852 25.875 1 98.19 100 ALA A N 1
ATOM 749 C CA . ALA A 1 100 ? 6.566 10.023 27.156 1 98.19 100 ALA A CA 1
ATOM 750 C C . ALA A 1 100 ? 7.863 10.82 27.031 1 98.19 100 ALA A C 1
ATOM 752 O O . ALA A 1 100 ? 8.141 11.711 27.828 1 98.19 100 ALA A O 1
ATOM 753 N N . ASN A 1 101 ? 8.609 10.492 26.031 1 98.25 101 ASN A N 1
ATOM 754 C CA . ASN A 1 101 ? 9.859 11.203 25.781 1 98.25 101 ASN A CA 1
ATOM 755 C C . ASN A 1 101 ? 9.602 12.664 25.406 1 98.25 101 ASN A C 1
ATOM 757 O O . ASN A 1 101 ? 10.305 13.562 25.891 1 98.25 101 ASN A O 1
ATOM 761 N N . LEU A 1 102 ? 8.625 12.906 24.625 1 98.5 102 LEU A N 1
ATOM 762 C CA . LEU A 1 102 ? 8.281 14.266 24.219 1 98.5 102 LEU A CA 1
ATOM 763 C C . LEU A 1 102 ? 7.762 15.062 25.422 1 98.5 102 LEU A C 1
ATOM 765 O O . LEU A 1 102 ? 8.055 16.25 25.547 1 98.5 102 LEU A O 1
ATOM 769 N N . GLN A 1 103 ? 7.004 14.383 26.25 1 98.25 103 GLN A N 1
ATOM 770 C CA . GLN A 1 103 ? 6.457 15.055 27.422 1 98.25 103 GLN A CA 1
ATOM 771 C C . GLN A 1 103 ? 7.562 15.461 28.391 1 98.25 103 GLN A C 1
ATOM 773 O O . GLN A 1 103 ? 7.48 16.516 29.016 1 98.25 103 GLN A O 1
ATOM 778 N N . GLU A 1 104 ? 8.5 14.594 28.516 1 98.31 104 GLU A N 1
ATOM 779 C CA . GLU A 1 104 ? 9.656 14.945 29.328 1 98.31 104 GLU A CA 1
ATOM 780 C C . GLU A 1 104 ? 10.375 16.172 28.766 1 98.31 104 GLU A C 1
ATOM 782 O O . GLU A 1 104 ? 10.789 17.047 29.531 1 98.31 104 GLU A O 1
ATOM 787 N N . ALA A 1 105 ? 10.508 16.203 27.531 1 98.25 105 ALA A N 1
ATOM 788 C CA . ALA A 1 105 ? 11.125 17.344 26.875 1 98.25 105 ALA A CA 1
ATOM 789 C C . ALA A 1 105 ? 10.305 18.609 27.078 1 98.25 105 ALA A C 1
ATOM 791 O O . ALA A 1 105 ? 10.859 19.703 27.266 1 98.25 105 ALA A O 1
ATOM 792 N N . ARG A 1 106 ? 9.008 18.516 27.047 1 98.31 106 ARG A N 1
ATOM 793 C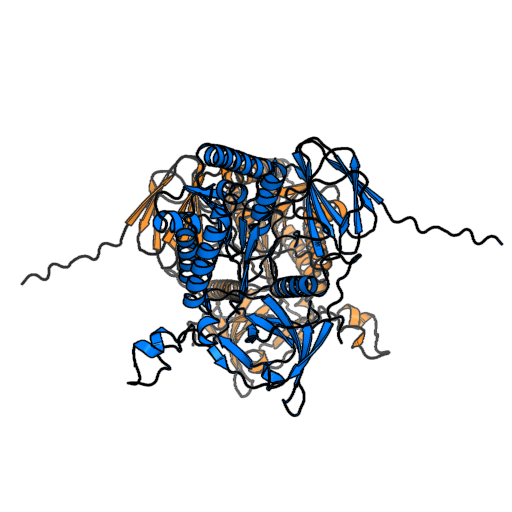 CA . ARG A 1 106 ? 8.125 19.656 27.281 1 98.31 106 ARG A CA 1
ATOM 794 C C . ARG A 1 106 ? 8.258 20.172 28.703 1 98.31 106 ARG A C 1
ATOM 796 O O . ARG A 1 106 ? 8.242 21.391 28.922 1 98.31 106 ARG A O 1
ATOM 803 N N . LYS A 1 107 ? 8.352 19.297 29.609 1 97.75 107 LYS A N 1
ATOM 804 C CA . LYS A 1 107 ? 8.531 19.703 31 1 97.75 107 LYS A CA 1
ATOM 805 C C . LYS A 1 107 ? 9.836 20.469 31.188 1 97.75 107 LYS A C 1
ATOM 807 O O . LYS A 1 107 ? 9.859 21.5 31.859 1 97.75 107 LYS A O 1
ATOM 812 N N . LYS A 1 108 ? 10.789 19.922 30.625 1 98.06 108 LYS A N 1
ATOM 813 C CA . LYS A 1 108 ? 12.078 20.594 30.703 1 98.06 108 LYS A CA 1
ATOM 814 C C . LYS A 1 108 ? 12.016 21.969 30.062 1 98.06 108 LYS A C 1
ATOM 816 O O . LYS A 1 108 ? 12.586 22.938 30.578 1 98.06 108 LYS A O 1
ATOM 821 N N . ALA A 1 109 ? 11.391 22.047 28.938 1 97.88 109 ALA A N 1
ATOM 822 C CA . ALA A 1 109 ? 11.242 23.312 28.234 1 97.88 109 ALA A CA 1
ATOM 823 C C . ALA A 1 109 ? 10.477 24.328 29.078 1 97.88 109 ALA A C 1
ATOM 825 O O . ALA A 1 109 ? 10.781 25.516 29.062 1 97.88 109 ALA A O 1
ATOM 826 N N . THR A 1 110 ? 9.492 23.891 29.766 1 96.81 110 THR A N 1
ATOM 827 C CA . THR A 1 110 ? 8.727 24.766 30.641 1 96.81 110 THR A CA 1
ATOM 828 C C . THR A 1 110 ? 9.602 25.312 31.766 1 96.81 110 THR A C 1
ATOM 830 O O . THR A 1 110 ? 9.555 26.5 32.062 1 96.81 110 THR A O 1
ATOM 833 N N . GLU A 1 111 ? 10.359 24.438 32.281 1 97.31 111 GLU A N 1
ATOM 834 C CA . GLU A 1 111 ? 11.234 24.812 33.375 1 97.31 111 GLU A CA 1
ATOM 835 C C . GLU A 1 111 ? 12.305 25.797 32.938 1 97.31 111 GLU A C 1
ATOM 837 O O . GLU A 1 111 ? 12.602 26.781 33.625 1 97.31 111 GLU A O 1
ATOM 842 N N . ASP A 1 112 ? 12.773 25.562 31.797 1 96.94 112 ASP A N 1
ATOM 843 C CA . ASP A 1 112 ? 13.859 26.375 31.266 1 96.94 112 ASP A CA 1
ATOM 844 C C . ASP A 1 112 ? 13.32 27.594 30.5 1 96.94 112 ASP A C 1
ATOM 846 O O . ASP A 1 112 ? 14.094 28.422 30.016 1 96.94 112 ASP A O 1
ATOM 850 N N . GLN A 1 113 ? 12.023 27.703 30.328 1 94.19 113 GLN A N 1
ATOM 851 C CA . GLN A 1 113 ? 11.398 28.75 29.531 1 94.19 113 GLN A CA 1
ATOM 852 C C . GLN A 1 113 ? 11.977 28.797 28.125 1 94.19 113 GLN A C 1
ATOM 854 O O . GLN A 1 113 ? 12.375 29.859 27.641 1 94.19 113 GLN A O 1
ATOM 859 N N . SER A 1 114 ? 12.039 27.609 27.625 1 96.31 114 SER A N 1
ATOM 860 C CA . SER A 1 114 ? 12.586 27.438 26.281 1 96.31 114 SER A CA 1
ATOM 861 C C . SER A 1 114 ? 11.578 26.766 25.359 1 96.31 114 SER A C 1
ATOM 863 O O . SER A 1 114 ? 10.453 26.453 25.781 1 96.31 114 SER A O 1
ATOM 865 N N . ARG A 1 115 ? 12 26.578 24.141 1 96.69 115 ARG A N 1
ATOM 866 C CA . ARG A 1 115 ? 11.125 26 23.125 1 96.69 115 ARG A CA 1
ATOM 867 C C . ARG A 1 115 ? 10.961 24.5 23.344 1 96.69 115 ARG A C 1
ATOM 869 O O . ARG A 1 115 ? 11.93 23.797 23.656 1 96.69 115 ARG A O 1
ATOM 876 N N . GLY A 1 116 ? 9.758 24 23.172 1 98.12 116 GLY A N 1
ATOM 877 C CA . GLY A 1 116 ? 9.484 22.578 23.25 1 98.12 116 GLY A CA 1
ATOM 878 C C . GLY A 1 116 ? 9.992 21.797 22.047 1 98.12 116 GLY A C 1
ATOM 879 O O . GLY A 1 116 ? 10.516 22.375 21.109 1 98.12 116 GLY A O 1
ATOM 880 N N . PRO A 1 117 ? 9.789 20.516 22.078 1 98.56 117 PRO A N 1
ATOM 881 C CA . PRO A 1 117 ? 10.305 19.641 21.031 1 98.56 117 PRO A CA 1
ATOM 882 C C . PRO A 1 117 ? 9.562 19.812 19.703 1 98.56 117 PRO A C 1
ATOM 884 O O . PRO A 1 117 ? 8.344 20 19.703 1 98.56 117 PRO A O 1
ATOM 887 N N . ARG A 1 118 ? 10.234 19.797 18.688 1 98.56 118 ARG A N 1
ATOM 888 C CA . ARG A 1 118 ? 9.672 19.828 17.344 1 98.56 118 ARG A CA 1
ATOM 889 C C . ARG A 1 118 ? 9.93 18.516 16.609 1 98.56 118 ARG A C 1
ATOM 891 O O . ARG A 1 118 ? 11.086 18.172 16.328 1 98.56 118 ARG A O 1
ATOM 898 N N . VAL A 1 119 ? 8.844 17.844 16.281 1 98.75 119 VAL A N 1
ATOM 899 C CA . VAL A 1 119 ? 8.914 16.5 15.734 1 98.75 119 VAL A CA 1
ATOM 900 C C . VAL A 1 119 ? 8.344 16.484 14.312 1 98.75 119 VAL A C 1
ATOM 902 O O . VAL A 1 119 ? 7.238 17 14.086 1 98.75 119 VAL A O 1
ATOM 905 N N . LEU A 1 120 ? 9.086 15.953 13.406 1 98.81 120 LEU A N 1
ATOM 906 C CA . LEU A 1 120 ? 8.664 15.812 12.016 1 98.81 120 LEU A CA 1
ATOM 907 C C . LEU A 1 120 ? 8.359 14.352 11.688 1 98.81 120 LEU A C 1
ATOM 909 O O . LEU A 1 120 ? 9.164 13.469 11.969 1 98.81 120 LEU A O 1
ATOM 913 N N . VAL A 1 121 ? 7.18 14.109 11.148 1 98.81 121 VAL A N 1
ATOM 914 C CA . VAL A 1 121 ? 6.77 12.758 10.781 1 98.81 121 VAL A CA 1
ATOM 915 C C . VAL A 1 121 ? 6.762 12.617 9.258 1 98.81 121 VAL A C 1
ATOM 917 O O . VAL A 1 121 ? 6.055 13.352 8.562 1 98.81 121 VAL A O 1
ATOM 920 N N . CYS A 1 122 ? 7.531 11.727 8.742 1 98.12 122 CYS A N 1
ATOM 921 C CA . CYS A 1 122 ? 7.598 11.531 7.301 1 98.12 122 CYS A CA 1
ATOM 922 C C . CYS A 1 122 ? 7.566 10.047 6.949 1 98.12 122 CYS A C 1
ATOM 924 O O . CYS A 1 122 ? 7.613 9.195 7.84 1 98.12 122 CYS A O 1
ATOM 926 N N . GLY A 1 123 ? 7.379 9.711 5.676 1 96.75 123 GLY A N 1
ATOM 927 C CA . GLY A 1 123 ? 7.211 8.375 5.129 1 96.75 123 GLY A CA 1
ATOM 928 C C . GLY A 1 123 ? 6.418 8.352 3.832 1 96.75 123 GLY A C 1
ATOM 929 O O . GLY A 1 123 ? 5.973 9.398 3.357 1 96.75 123 GLY A O 1
ATOM 930 N N . PRO A 1 124 ? 6.23 7.16 3.32 1 93.69 124 PRO A N 1
ATOM 931 C CA . PRO A 1 124 ? 5.445 7.039 2.09 1 93.69 124 PRO A CA 1
ATOM 932 C C . PRO A 1 124 ? 3.969 7.371 2.297 1 93.69 124 PRO A C 1
ATOM 934 O O . PRO A 1 124 ? 3.568 7.762 3.395 1 93.69 124 PRO A O 1
ATOM 937 N N . GLU A 1 125 ? 3.262 7.238 1.176 1 91.31 125 GLU A N 1
ATOM 938 C CA . GLU A 1 125 ? 1.823 7.48 1.249 1 91.31 125 GLU A CA 1
ATOM 939 C C . GLU A 1 125 ? 1.116 6.371 2.021 1 91.31 125 GLU A C 1
ATOM 941 O O . GLU A 1 125 ? 1.489 5.199 1.918 1 91.31 125 GLU A O 1
ATOM 946 N N . ASN A 1 126 ? 0.209 6.711 2.822 1 89.69 126 ASN A N 1
ATOM 947 C CA . ASN A 1 126 ? -0.731 5.789 3.455 1 89.69 126 ASN A CA 1
ATOM 948 C C . ASN A 1 126 ? -0.027 4.852 4.43 1 89.69 126 ASN A C 1
ATOM 950 O O . ASN A 1 126 ? -0.242 3.639 4.395 1 89.69 126 ASN A O 1
ATOM 954 N N . VAL A 1 127 ? 0.801 5.398 5.293 1 93.25 127 VAL A N 1
ATOM 955 C CA . VAL A 1 127 ? 1.523 4.531 6.219 1 93.25 127 VAL A CA 1
ATOM 956 C C . VAL A 1 127 ? 1.126 4.863 7.656 1 93.25 127 VAL A C 1
ATOM 958 O O . VAL A 1 127 ? 1.657 4.277 8.602 1 93.25 127 VAL A O 1
ATOM 961 N N . GLY A 1 128 ? 0.273 5.891 7.863 1 94.19 128 GLY A N 1
ATOM 962 C CA . GLY A 1 128 ? -0.223 6.176 9.203 1 94.19 128 GLY A CA 1
ATOM 963 C C . GLY A 1 128 ? 0.328 7.465 9.781 1 94.19 128 GLY A C 1
ATOM 964 O O . GLY A 1 128 ? 0.259 7.688 10.992 1 94.19 128 GLY A O 1
ATOM 965 N N . LYS A 1 129 ? 0.858 8.359 9 1 97.38 129 LYS A N 1
ATOM 966 C CA . LYS A 1 129 ? 1.425 9.617 9.469 1 97.38 129 LYS A CA 1
ATOM 967 C C . LYS A 1 129 ? 0.372 10.461 10.18 1 97.38 129 LYS A C 1
ATOM 969 O O . LYS A 1 129 ? 0.625 10.992 11.266 1 97.38 129 LYS A O 1
ATOM 974 N N . SER A 1 130 ? -0.801 10.539 9.523 1 95.75 130 SER A N 1
ATOM 975 C CA . SER A 1 130 ? -1.876 11.328 10.109 1 95.75 130 SER A CA 1
ATOM 976 C C . SER A 1 130 ? -2.303 10.773 11.469 1 95.75 130 SER A C 1
ATOM 978 O O . SER A 1 130 ? -2.521 11.531 12.414 1 95.75 130 SER A O 1
ATOM 980 N N . VAL A 1 131 ? -2.395 9.484 11.562 1 95.44 131 VAL A N 1
ATOM 981 C CA . VAL A 1 131 ? -2.822 8.82 12.789 1 95.44 131 VAL A CA 1
ATOM 982 C C . VAL A 1 131 ? -1.789 9.055 13.891 1 95.44 131 VAL A C 1
ATOM 984 O O . VAL A 1 131 ? -2.145 9.367 15.023 1 95.44 131 VAL A O 1
ATOM 987 N N . LEU A 1 132 ? -0.525 8.906 13.547 1 97.88 132 LEU A N 1
ATOM 988 C CA . LEU A 1 132 ? 0.536 9.109 14.523 1 97.88 132 LEU A CA 1
ATOM 989 C C . LEU A 1 132 ? 0.529 10.547 15.039 1 97.88 132 LEU A C 1
ATOM 991 O O . LEU A 1 132 ? 0.57 10.781 16.25 1 97.88 132 LEU A O 1
ATOM 995 N N . CYS A 1 133 ? 0.459 11.5 14.141 1 98.38 133 CYS A N 1
ATOM 996 C CA . CYS A 1 133 ? 0.46 12.906 14.531 1 98.38 133 CYS A CA 1
ATOM 997 C C . CYS A 1 133 ? -0.74 13.227 15.414 1 98.38 133 CYS A C 1
ATOM 999 O O . CYS A 1 133 ? -0.601 13.906 16.438 1 98.38 133 CYS A O 1
ATOM 1001 N N . ARG A 1 134 ? -1.859 12.75 14.992 1 96.94 134 ARG A N 1
ATOM 1002 C CA . ARG A 1 134 ? -3.07 12.984 15.773 1 96.94 134 ARG A CA 1
ATOM 1003 C C . ARG A 1 134 ? -2.957 12.352 17.156 1 96.94 134 ARG A C 1
ATOM 1005 O O . ARG A 1 134 ? -3.34 12.969 18.156 1 96.94 134 ARG A O 1
ATOM 1012 N N . THR A 1 135 ? -2.469 11.141 17.219 1 98 135 THR A N 1
ATOM 1013 C CA . THR A 1 135 ? -2.336 10.43 18.484 1 98 135 THR A CA 1
ATOM 1014 C C . THR A 1 135 ? -1.395 11.172 19.438 1 98 135 THR A C 1
ATOM 1016 O O . THR A 1 135 ? -1.716 11.383 20.609 1 98 135 THR A O 1
ATOM 1019 N N . LEU A 1 136 ? -0.261 11.617 18.922 1 98.56 136 LEU A N 1
ATOM 1020 C CA . LEU A 1 136 ? 0.708 12.344 19.734 1 98.56 136 LEU A CA 1
ATOM 1021 C C . LEU A 1 136 ? 0.127 13.672 20.234 1 98.56 136 LEU A C 1
ATOM 1023 O O . LEU A 1 136 ? 0.329 14.055 21.375 1 98.56 136 LEU A O 1
ATOM 1027 N N . ALA A 1 137 ? -0.585 14.336 19.328 1 97.88 137 ALA A N 1
ATOM 1028 C CA . ALA A 1 137 ? -1.226 15.586 19.719 1 97.88 137 ALA A CA 1
ATOM 1029 C C . ALA A 1 137 ? -2.27 15.367 20.797 1 97.88 137 ALA A C 1
ATOM 1031 O O . ALA A 1 137 ? -2.354 16.141 21.766 1 97.88 137 ALA A O 1
ATOM 1032 N N . ASN A 1 138 ? -3.041 14.297 20.625 1 97.69 138 ASN A N 1
ATOM 1033 C CA . ASN A 1 138 ? -4.062 13.969 21.625 1 97.69 138 ASN A CA 1
ATOM 1034 C C . ASN A 1 138 ? -3.447 13.656 22.984 1 97.69 138 ASN A C 1
ATOM 1036 O O . ASN A 1 138 ? -3.932 14.133 24 1 97.69 138 ASN A O 1
ATOM 1040 N N . TYR A 1 139 ? -2.426 12.875 22.969 1 98.25 139 TYR A N 1
ATOM 1041 C CA . TYR A 1 139 ? -1.755 12.523 24.219 1 98.25 139 TYR A CA 1
ATOM 1042 C C . TYR A 1 139 ? -1.208 13.766 24.906 1 98.25 139 TYR A C 1
ATOM 1044 O O . TYR A 1 139 ? -1.317 13.906 26.125 1 98.25 139 TYR A O 1
ATOM 1052 N N . ALA A 1 140 ? -0.635 14.648 24.172 1 98.19 140 ALA A N 1
ATOM 1053 C CA . ALA A 1 140 ? -0.101 15.891 24.734 1 98.19 140 ALA A CA 1
ATOM 1054 C C . ALA A 1 140 ? -1.213 16.734 25.344 1 98.19 140 ALA A C 1
ATOM 1056 O O . ALA A 1 140 ? -1.07 17.25 26.453 1 98.19 140 ALA A O 1
ATOM 1057 N N . ALA A 1 141 ? -2.293 16.844 24.594 1 96.56 141 ALA A N 1
ATOM 1058 C CA . ALA A 1 141 ? -3.422 17.641 25.062 1 96.56 141 ALA A CA 1
ATOM 1059 C C . ALA A 1 141 ? -3.998 17.062 26.359 1 96.56 141 ALA A C 1
ATOM 1061 O O . ALA A 1 141 ? -4.391 17.812 27.25 1 96.56 141 ALA A O 1
ATOM 1062 N N . ARG A 1 142 ? -4.027 15.781 26.422 1 96.5 142 ARG A N 1
ATOM 1063 C CA . ARG A 1 142 ? -4.531 15.102 27.609 1 96.5 142 ARG A CA 1
ATOM 1064 C C . ARG A 1 142 ? -3.678 15.43 28.828 1 96.5 142 ARG A C 1
ATOM 1066 O O . ARG A 1 142 ? -4.18 15.438 29.953 1 96.5 142 ARG A O 1
ATOM 1073 N N . ARG A 1 143 ? -2.439 15.695 28.609 1 96.5 143 ARG A N 1
ATOM 1074 C CA . ARG A 1 143 ? -1.519 16 29.703 1 96.5 143 ARG A CA 1
ATOM 1075 C C . ARG A 1 143 ? -1.442 17.5 29.953 1 96.5 143 ARG A C 1
ATOM 1077 O O . ARG A 1 143 ? -0.602 17.969 30.719 1 96.5 143 ARG A O 1
ATOM 1084 N N . GLY A 1 144 ? -2.211 18.266 29.203 1 95.38 144 GLY A N 1
ATOM 1085 C CA . GLY A 1 144 ? -2.32 19.703 29.453 1 95.38 144 GLY A CA 1
ATOM 1086 C C . GLY A 1 144 ? -1.401 20.531 28.578 1 95.38 144 GLY A C 1
ATOM 1087 O O . GLY A 1 144 ? -1.318 21.75 28.734 1 95.38 144 GLY A O 1
ATOM 1088 N N . SER A 1 145 ? -0.693 19.891 27.688 1 97 145 SER A N 1
ATOM 1089 C CA . SER A 1 145 ? 0.142 20.641 26.75 1 97 145 SER A CA 1
ATOM 1090 C C . SER A 1 145 ? -0.679 21.172 25.578 1 97 145 SER A C 1
ATOM 1092 O O . SER A 1 145 ? -1.81 20.734 25.359 1 97 145 SER A O 1
ATOM 1094 N N . LYS A 1 146 ? -0.123 22.172 24.922 1 96 146 LYS A N 1
ATOM 1095 C CA . LYS A 1 146 ? -0.781 22.797 23.781 1 96 146 LYS A CA 1
ATOM 1096 C C . LYS A 1 146 ? 0.125 22.781 22.547 1 96 146 LYS A C 1
ATOM 1098 O O . LYS A 1 146 ? 0.493 23.844 22.031 1 96 146 LYS A O 1
ATOM 1103 N N . PRO A 1 147 ? 0.409 21.609 21.984 1 97.12 147 PRO A N 1
ATOM 1104 C CA . PRO A 1 147 ? 1.311 21.562 20.828 1 97.12 147 PRO A CA 1
ATOM 1105 C C . PRO A 1 147 ? 0.695 22.172 19.578 1 97.12 147 PRO A C 1
ATOM 1107 O O . PRO A 1 147 ? -0.531 22.219 19.438 1 97.12 147 PRO A O 1
ATOM 1110 N N . ILE A 1 148 ? 1.566 22.656 18.719 1 97.38 148 ILE A N 1
ATOM 1111 C CA . ILE A 1 148 ? 1.124 23.078 17.391 1 97.38 148 ILE A CA 1
ATOM 1112 C C . ILE A 1 148 ? 1.209 21.906 16.422 1 97.38 148 ILE A C 1
ATOM 1114 O O . ILE A 1 148 ? 2.271 21.312 16.25 1 97.38 148 ILE A O 1
ATOM 1118 N N . LEU A 1 149 ? 0.089 21.562 15.867 1 97.62 149 LEU A N 1
ATOM 1119 C CA . LEU A 1 149 ? 0.039 20.562 14.805 1 97.62 149 LEU A CA 1
ATOM 1120 C C . LEU A 1 149 ? 0.184 21.219 13.438 1 97.62 149 LEU A C 1
ATOM 1122 O O . LEU A 1 149 ? -0.653 22.031 13.047 1 97.62 149 LEU A O 1
ATOM 1126 N N . VAL A 1 150 ? 1.247 20.922 12.781 1 98.5 150 VAL A N 1
ATOM 1127 C CA . VAL A 1 150 ? 1.505 21.438 11.438 1 98.5 150 VAL A CA 1
ATOM 1128 C C . VAL A 1 150 ? 1.269 20.344 10.406 1 98.5 150 VAL A C 1
ATOM 1130 O O . VAL A 1 150 ? 1.812 19.25 10.523 1 98.5 150 VAL A O 1
ATOM 1133 N N . ASP A 1 151 ? 0.427 20.609 9.461 1 98.25 151 ASP A N 1
ATOM 1134 C CA . ASP A 1 151 ? 0.194 19.656 8.375 1 98.25 151 ASP A CA 1
ATOM 1135 C C . ASP A 1 151 ? 0.674 20.219 7.039 1 98.25 151 ASP A C 1
ATOM 1137 O O . ASP A 1 151 ? 0.018 21.078 6.449 1 98.25 151 ASP A O 1
ATOM 1141 N N . ALA A 1 152 ? 1.763 19.672 6.555 1 98.31 152 ALA A N 1
ATOM 1142 C CA . ALA A 1 152 ? 2.365 20.125 5.305 1 98.31 152 ALA A CA 1
ATOM 1143 C C . ALA A 1 152 ? 2.02 19.188 4.156 1 98.31 152 ALA A C 1
ATOM 1145 O O . ALA A 1 152 ? 2.637 19.234 3.09 1 98.31 152 ALA A O 1
ATOM 1146 N N . ASN A 1 153 ? 1.098 18.266 4.398 1 97.69 153 ASN A N 1
ATOM 1147 C CA . ASN A 1 153 ? 0.61 17.391 3.334 1 97.69 153 ASN A CA 1
ATOM 1148 C C . ASN A 1 153 ? -0.452 18.094 2.484 1 97.69 153 ASN A C 1
ATOM 1150 O O . ASN A 1 153 ? -1.629 18.109 2.852 1 97.69 153 ASN A O 1
ATOM 1154 N N . VAL A 1 154 ? -0.085 18.516 1.348 1 97 154 VAL A N 1
ATOM 1155 C CA . VAL A 1 154 ? -0.979 19.312 0.502 1 97 154 VAL A CA 1
ATOM 1156 C C . VAL A 1 154 ? -1.982 18.375 -0.185 1 97 154 VAL A C 1
ATOM 1158 O O . VAL A 1 154 ? -2.998 18.844 -0.714 1 97 154 VAL A O 1
ATOM 1161 N N . GLY A 1 155 ? -1.716 17.109 -0.184 1 95.06 155 GLY A N 1
ATOM 1162 C CA . GLY A 1 155 ? -2.619 16.172 -0.821 1 95.06 155 GLY A CA 1
ATOM 1163 C C . GLY A 1 155 ? -3.869 15.891 -0.005 1 95.06 155 GLY A C 1
ATOM 1164 O O . GLY A 1 155 ? -4.973 15.828 -0.551 1 95.06 155 GLY A O 1
ATOM 1165 N N . LEU A 1 156 ? -3.65 15.672 1.218 1 93.94 156 LEU A N 1
ATOM 1166 C CA . LEU A 1 156 ? -4.727 15.414 2.168 1 93.94 156 LEU A CA 1
ATOM 1167 C C . LEU A 1 156 ? -4.387 15.977 3.543 1 93.94 156 LEU A C 1
ATOM 1169 O O . LEU A 1 156 ? -3.834 15.266 4.387 1 93.94 156 LEU A O 1
ATOM 1173 N N . ASN A 1 157 ? -4.84 17.125 3.756 1 95.06 157 ASN A N 1
ATOM 1174 C CA . ASN A 1 157 ? -4.535 17.844 4.984 1 95.06 157 ASN A CA 1
ATOM 1175 C C . ASN A 1 157 ? -5.523 17.516 6.094 1 95.06 157 ASN A C 1
ATOM 1177 O O . ASN A 1 157 ? -6.73 17.406 5.852 1 95.06 157 ASN A O 1
ATOM 1181 N N . GLN A 1 158 ? -5.059 17.297 7.316 1 92.25 158 GLN A N 1
ATOM 1182 C CA . GLN A 1 158 ? -5.965 16.875 8.375 1 92.25 158 GLN A CA 1
ATOM 1183 C C . GLN A 1 158 ? -6.48 18.062 9.18 1 92.25 158 GLN A C 1
ATOM 1185 O O . GLN A 1 158 ? -7.359 17.922 10.031 1 92.25 158 GLN A O 1
ATOM 1190 N N . VAL A 1 159 ? -5.914 19.188 8.922 1 92.69 159 VAL A N 1
ATOM 1191 C CA . VAL A 1 159 ? -6.32 20.406 9.625 1 92.69 159 VAL A CA 1
ATOM 1192 C C . VAL A 1 159 ? -7.32 21.188 8.773 1 92.69 159 VAL A C 1
ATOM 1194 O O . VAL A 1 159 ? -8.32 21.688 9.289 1 92.69 159 VAL A O 1
ATOM 1197 N N . CYS A 1 160 ? -7.039 21.188 7.531 1 93.94 160 CYS A N 1
ATOM 1198 C CA . CYS A 1 160 ? -7.855 21.969 6.602 1 93.94 160 CYS A CA 1
ATOM 1199 C C . CYS A 1 160 ? -8.188 21.156 5.355 1 93.94 160 CYS A C 1
ATOM 1201 O O . CYS A 1 160 ? -8.359 19.938 5.434 1 93.94 160 CYS A O 1
ATOM 1203 N N . ILE A 1 161 ? -8.477 21.844 4.23 1 94.94 161 ILE A N 1
ATOM 1204 C CA . ILE A 1 161 ? -8.852 21.156 3.004 1 94.94 161 ILE A CA 1
ATOM 1205 C C . ILE A 1 161 ? -7.605 20.797 2.205 1 94.94 161 ILE A C 1
ATOM 1207 O O . ILE A 1 161 ? -6.512 21.297 2.494 1 94.94 161 ILE A O 1
ATOM 1211 N N . PRO A 1 162 ? -7.758 19.891 1.25 1 96 162 PRO A N 1
ATOM 1212 C CA . PRO A 1 162 ? -6.613 19.578 0.392 1 96 162 PRO A CA 1
ATOM 1213 C C . PRO A 1 162 ? -6.039 20.812 -0.298 1 96 162 PRO A C 1
ATOM 1215 O O . PRO A 1 162 ? -6.738 21.828 -0.452 1 96 162 PRO A O 1
ATOM 1218 N N . SER A 1 163 ? -4.754 20.781 -0.646 1 95.81 163 SER A N 1
ATOM 1219 C CA . SER A 1 163 ? -4.02 21.812 -1.356 1 95.81 163 SER A CA 1
ATOM 1220 C C . SER A 1 163 ? -3.625 22.953 -0.42 1 95.81 163 SER A C 1
ATOM 1222 O O . SER A 1 163 ? -3.414 24.094 -0.863 1 95.81 163 SER A O 1
ATOM 1224 N N . THR A 1 164 ? -3.623 22.656 0.852 1 97.19 164 THR A N 1
ATOM 1225 C CA . THR A 1 164 ? -3.254 23.703 1.813 1 97.19 164 THR A CA 1
ATOM 1226 C C . THR A 1 164 ? -2.107 23.219 2.703 1 97.19 164 THR A C 1
ATOM 1228 O O . THR A 1 164 ? -1.813 22.031 2.764 1 97.19 164 THR A O 1
ATOM 1231 N N . ILE A 1 165 ? -1.434 24.125 3.293 1 98.19 165 ILE A N 1
ATOM 1232 C CA . ILE A 1 165 ? -0.518 23.953 4.414 1 98.19 165 ILE A CA 1
ATOM 1233 C C . ILE A 1 165 ? -1.062 24.672 5.645 1 98.19 165 ILE A C 1
ATOM 1235 O O . ILE A 1 165 ? -1.397 25.859 5.578 1 98.19 165 ILE A O 1
ATOM 1239 N N . ALA A 1 166 ? -1.162 23.922 6.719 1 97.5 166 ALA A N 1
ATOM 1240 C CA . ALA A 1 166 ? -1.906 24.516 7.824 1 97.5 166 ALA A CA 1
ATOM 1241 C C . ALA A 1 166 ? -1.265 24.172 9.164 1 97.5 166 ALA A C 1
ATOM 1243 O O . ALA A 1 166 ? -0.513 23.203 9.266 1 97.5 166 ALA A O 1
ATOM 1244 N N . ALA A 1 167 ? -1.499 25.016 10.148 1 97.19 167 ALA A N 1
ATOM 1245 C CA . ALA A 1 167 ? -1.074 24.812 11.531 1 97.19 167 ALA A CA 1
ATOM 1246 C C . ALA A 1 167 ? -2.199 25.141 12.5 1 97.19 167 ALA A C 1
ATOM 1248 O O . ALA A 1 167 ? -2.965 26.078 12.281 1 97.19 167 ALA A O 1
ATOM 1249 N N . LEU A 1 168 ? -2.271 24.297 13.531 1 95.56 168 LEU A N 1
ATOM 1250 C CA . LEU A 1 168 ? -3.318 24.438 14.539 1 95.56 168 LEU A CA 1
ATOM 1251 C C . LEU A 1 168 ? -2.77 24.188 15.938 1 95.56 168 LEU A C 1
ATOM 1253 O O . LEU A 1 168 ? -2.021 23.234 16.141 1 95.56 168 LEU A O 1
ATOM 1257 N N . ALA A 1 169 ? -3.08 25.125 16.828 1 95.06 169 ALA A N 1
ATOM 1258 C CA . ALA A 1 169 ? -2.762 24.859 18.234 1 95.06 169 ALA A CA 1
ATOM 1259 C C . ALA A 1 169 ? -3.768 23.891 18.844 1 95.06 169 ALA A C 1
ATOM 1261 O O . ALA A 1 169 ? -4.969 24.156 18.875 1 95.06 169 ALA A O 1
ATOM 1262 N N . VAL A 1 170 ? -3.322 22.781 19.344 1 94.94 170 VAL A N 1
ATOM 1263 C CA . VAL A 1 170 ? -4.195 21.734 19.875 1 94.94 170 VAL A CA 1
ATOM 1264 C C . VAL A 1 170 ? -4.398 21.953 21.375 1 94.94 170 VAL A C 1
ATOM 1266 O O . VAL A 1 170 ? -3.449 21.844 22.156 1 94.94 170 VAL A O 1
ATOM 1269 N N . THR A 1 171 ? -5.621 22.219 21.734 1 92.44 171 THR A N 1
ATOM 1270 C CA . THR A 1 171 ? -5.906 22.5 23.141 1 92.44 171 THR A CA 1
ATOM 1271 C C . THR A 1 171 ? -6.656 21.344 23.781 1 92.44 171 THR A C 1
ATOM 1273 O O . THR A 1 171 ? -6.594 21.141 25 1 92.44 171 THR A O 1
ATOM 1276 N N . LYS A 1 172 ? -7.387 20.672 22.953 1 93.44 172 LYS A N 1
ATOM 1277 C CA . LYS A 1 172 ? -8.133 19.5 23.391 1 93.44 172 LYS A CA 1
ATOM 1278 C C . LYS A 1 172 ? -7.973 18.344 22.406 1 93.44 172 LYS A C 1
ATOM 1280 O O . LYS A 1 172 ? -7.664 18.578 21.234 1 93.44 172 LYS A O 1
ATOM 1285 N N . PRO A 1 173 ? -8.172 17.141 22.922 1 94.75 173 PRO A N 1
ATOM 1286 C CA . PRO A 1 173 ? -8.062 16 22.016 1 94.75 173 PRO A CA 1
ATOM 1287 C C . PRO A 1 173 ? -9.07 16.078 20.859 1 94.75 173 PRO A C 1
ATOM 1289 O O . PRO A 1 173 ? -10.125 16.688 21 1 94.75 173 PRO A O 1
ATOM 1292 N N . TYR A 1 174 ? -8.703 15.461 19.797 1 94 174 TYR A N 1
ATOM 1293 C CA . TYR A 1 174 ? -9.547 15.344 18.609 1 94 174 TYR A CA 1
ATOM 1294 C C . TYR A 1 174 ? -10.898 14.727 18.953 1 94 174 TYR A C 1
ATOM 1296 O O . TYR A 1 174 ? -10.961 13.68 19.594 1 94 174 TYR A O 1
ATOM 1304 N N . ASP A 1 175 ? -11.945 15.43 18.594 1 91.38 175 ASP A N 1
ATOM 1305 C CA . ASP A 1 175 ? -13.289 14.891 18.797 1 91.38 175 ASP A CA 1
ATOM 1306 C C . ASP A 1 175 ? -13.664 13.922 17.688 1 91.38 175 ASP A C 1
ATOM 1308 O O . ASP A 1 175 ? -13.672 14.297 16.5 1 91.38 175 ASP A O 1
ATOM 1312 N N . LEU A 1 176 ? -14.031 12.75 18.031 1 91.25 176 LEU A N 1
ATOM 1313 C CA . LEU A 1 176 ? -14.266 11.695 17.047 1 91.25 176 LEU A CA 1
ATOM 1314 C C . LEU A 1 176 ? -15.5 12 16.203 1 91.25 176 LEU A C 1
ATOM 1316 O O . LEU A 1 176 ? -15.688 11.43 15.133 1 91.25 176 LEU A O 1
ATOM 1320 N N . LEU A 1 177 ? -16.344 12.914 16.672 1 87.75 177 LEU A N 1
ATOM 1321 C CA . LEU A 1 177 ? -17.547 13.273 15.938 1 87.75 177 LEU A CA 1
ATOM 1322 C C . LEU A 1 177 ? -17.375 14.633 15.258 1 87.75 177 LEU A C 1
ATOM 1324 O O . LEU A 1 177 ? -17.766 14.797 14.102 1 87.75 177 LEU A O 1
ATOM 1328 N N . GLU A 1 178 ? -16.703 15.57 15.922 1 86.25 178 GLU A N 1
ATOM 1329 C CA . GLU A 1 178 ? -16.656 16.953 15.445 1 86.25 178 GLU A CA 1
ATOM 1330 C C . GLU A 1 178 ? -15.297 17.281 14.82 1 86.25 178 GLU A C 1
ATOM 1332 O O . GLU A 1 178 ? -15.172 18.234 14.055 1 86.25 178 GLU A O 1
ATOM 1337 N N . GLY A 1 179 ? -14.312 16.5 15.141 1 88.81 179 GLY A N 1
ATOM 1338 C CA . GLY A 1 179 ? -12.984 16.797 14.641 1 88.81 179 GLY A CA 1
ATOM 1339 C C . GLY A 1 179 ? -12.203 17.734 15.539 1 88.81 179 GLY A C 1
ATOM 1340 O O . GLY A 1 179 ? -12.344 17.703 16.766 1 88.81 179 GLY A O 1
ATOM 1341 N N . TRP A 1 180 ? -11.32 18.453 14.938 1 87.81 180 TRP A N 1
ATOM 1342 C CA . TRP A 1 180 ? -10.523 19.406 15.703 1 87.81 180 TRP A CA 1
ATOM 1343 C C . TRP A 1 180 ? -11.367 20.594 16.141 1 87.81 180 TRP A C 1
ATOM 1345 O O . TRP A 1 180 ? -12.258 21.031 15.406 1 87.81 180 TRP A O 1
ATOM 1355 N N . GLY A 1 181 ? -11.148 21 17.391 1 76.19 181 GLY A N 1
ATOM 1356 C CA . GLY A 1 181 ? -11.836 22.188 17.859 1 76.19 181 GLY A CA 1
ATOM 1357 C C . GLY A 1 181 ? -11.398 23.469 17.156 1 76.19 181 GLY A C 1
ATOM 1358 O O . GLY A 1 181 ? -10.203 23.703 17 1 76.19 181 GLY A O 1
ATOM 1359 N N . LEU A 1 182 ? -12.352 24.094 16.547 1 64.75 182 LEU A N 1
ATOM 1360 C CA . LEU A 1 182 ? -12.023 25.266 15.75 1 64.75 182 LEU A CA 1
ATOM 1361 C C . LEU A 1 182 ? -11.984 26.516 16.625 1 64.75 182 LEU A C 1
ATOM 1363 O O . LEU A 1 182 ? -12 27.641 16.109 1 64.75 182 LEU A O 1
ATOM 1367 N N . GLU A 1 183 ? -12.062 26.188 17.938 1 62.28 183 GLU A N 1
ATOM 1368 C CA . GLU A 1 183 ? -11.945 27.391 18.766 1 62.28 183 GLU A CA 1
ATOM 1369 C C . GLU A 1 183 ? -10.656 28.141 18.469 1 62.28 183 GLU A C 1
ATOM 1371 O O . GLU A 1 183 ? -10.609 29.375 18.562 1 62.28 183 GLU A O 1
ATOM 1376 N N . GLU A 1 184 ? -9.633 27.344 18.078 1 66 184 GLU A N 1
ATOM 1377 C CA . GLU A 1 184 ? -8.383 28.031 17.797 1 66 184 GLU A CA 1
ATOM 1378 C C . GLU A 1 184 ? -8.18 28.219 16.297 1 66 184 GLU A C 1
ATOM 1380 O O . GLU A 1 184 ? -8.469 27.312 15.508 1 66 184 GLU A O 1
ATOM 1385 N N . ASP A 1 185 ? -8.086 29.375 15.852 1 79.19 185 ASP A N 1
ATOM 1386 C CA . ASP A 1 185 ? -7.945 29.844 14.469 1 79.19 185 ASP A CA 1
ATOM 1387 C C . ASP A 1 185 ? -6.715 29.219 13.812 1 79.19 185 ASP A C 1
ATOM 1389 O O . ASP A 1 185 ? -5.582 29.578 14.141 1 79.19 185 ASP A O 1
ATOM 1393 N N . PRO A 1 186 ? -6.879 28.234 12.945 1 92.25 186 PRO A N 1
ATOM 1394 C CA . PRO A 1 186 ? -5.742 27.672 12.219 1 92.25 186 PRO A CA 1
ATOM 1395 C C . PRO A 1 186 ? -5.082 28.672 11.273 1 92.25 186 PRO A C 1
ATOM 1397 O O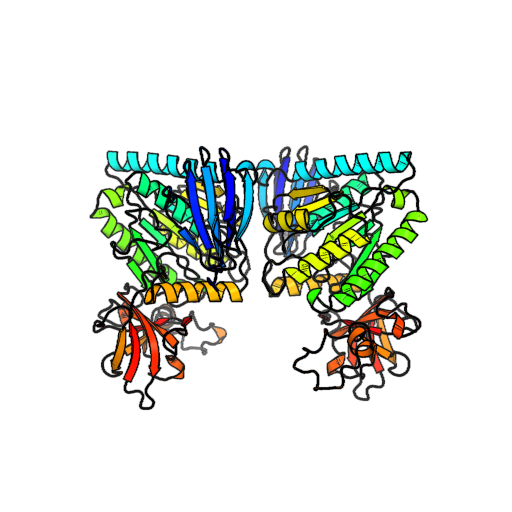 . PRO A 1 186 ? -5.734 29.609 10.805 1 92.25 186 PRO A O 1
ATOM 1400 N N . LEU A 1 187 ? -3.768 28.656 11.234 1 95.5 187 LEU A N 1
ATOM 1401 C CA . LEU A 1 187 ? -3.031 29.344 10.188 1 95.5 187 LEU A CA 1
ATOM 1402 C C . LEU A 1 187 ? -2.984 28.516 8.914 1 95.5 187 LEU A C 1
ATOM 1404 O O . LEU A 1 187 ? -2.49 27.375 8.922 1 95.5 187 LEU A O 1
ATOM 1408 N N . VAL A 1 188 ? -3.506 29.062 7.809 1 96.88 188 VAL A N 1
ATOM 1409 C CA . VAL A 1 188 ? -3.639 28.25 6.602 1 96.88 188 VAL A CA 1
ATOM 1410 C C . VAL A 1 188 ? -3.078 29.016 5.402 1 96.88 188 VAL A C 1
ATOM 1412 O O . VAL A 1 188 ? -3.367 30.203 5.223 1 96.88 188 VAL A O 1
ATOM 1415 N N . PHE A 1 189 ? -2.266 28.406 4.637 1 97.5 189 PHE A N 1
ATOM 1416 C CA . PHE A 1 189 ? -1.819 28.875 3.332 1 97.5 189 PHE A CA 1
ATOM 1417 C C . PHE A 1 189 ? -2.426 28.047 2.213 1 97.5 189 PHE A C 1
ATOM 1419 O O . PHE A 1 189 ? -2.514 26.812 2.326 1 97.5 189 PHE A O 1
ATOM 1426 N N . CYS A 1 190 ? -2.865 28.703 1.197 1 96.44 190 CYS A N 1
ATOM 1427 C CA . CYS A 1 190 ? -3.363 28 0.023 1 96.44 190 CYS A CA 1
ATOM 1428 C C . CYS A 1 190 ? -2.234 27.703 -0.959 1 96.44 190 CYS A C 1
ATOM 1430 O O . CYS A 1 190 ? -1.747 28.625 -1.635 1 96.44 190 CYS A O 1
ATOM 1432 N N . PHE A 1 191 ? -1.839 26.469 -1.07 1 95.69 191 PHE A N 1
ATOM 1433 C CA . PHE A 1 191 ? -0.818 26.062 -2.025 1 95.69 191 PHE A CA 1
ATOM 1434 C C . PHE A 1 191 ? -1.414 25.891 -3.42 1 95.69 191 PHE A C 1
ATOM 1436 O O . PHE A 1 191 ? -0.785 26.266 -4.414 1 95.69 191 PHE A O 1
ATOM 1443 N N . GLY A 1 192 ? -2.553 25.312 -3.445 1 93.62 192 GLY A N 1
ATOM 1444 C CA . GLY A 1 192 ? -3.309 25.266 -4.688 1 93.62 192 GLY A CA 1
ATOM 1445 C C . GLY A 1 192 ? -3.062 24 -5.48 1 93.62 192 GLY A C 1
ATOM 1446 O O . GLY A 1 192 ? -3.74 23.734 -6.477 1 93.62 192 GLY A O 1
ATOM 1447 N N . HIS A 1 193 ? -2.123 23.25 -5.105 1 93.31 193 HIS A N 1
ATOM 1448 C CA . HIS A 1 193 ? -1.819 21.984 -5.781 1 93.31 193 HIS A CA 1
ATOM 1449 C C . HIS A 1 193 ? -1.843 20.812 -4.801 1 93.31 193 HIS A C 1
ATOM 1451 O O . HIS A 1 193 ? -1.854 21.016 -3.586 1 93.31 193 HIS A O 1
ATOM 1457 N N . LEU A 1 194 ? -1.863 19.609 -5.414 1 93.25 194 LEU A N 1
ATOM 1458 C CA . LEU A 1 194 ? -1.994 18.422 -4.574 1 93.25 194 LEU A CA 1
ATOM 1459 C C . LEU A 1 194 ? -0.643 17.75 -4.383 1 93.25 194 LEU A C 1
ATOM 1461 O O . LEU A 1 194 ? -0.546 16.734 -3.684 1 93.25 194 LEU A O 1
ATOM 1465 N N . ASP A 1 195 ? 0.341 18.297 -4.973 1 92.5 195 ASP A N 1
ATOM 1466 C CA . ASP A 1 195 ? 1.706 17.781 -4.906 1 92.5 195 ASP A CA 1
ATOM 1467 C C . ASP A 1 195 ? 2.717 18.922 -4.824 1 92.5 195 ASP A C 1
ATOM 1469 O O . ASP A 1 195 ? 2.703 19.828 -5.652 1 92.5 195 ASP A O 1
ATOM 1473 N N . PRO A 1 196 ? 3.607 18.859 -3.885 1 93.44 196 PRO A N 1
ATOM 1474 C CA . PRO A 1 196 ? 4.586 19.938 -3.738 1 93.44 196 PRO A CA 1
ATOM 1475 C C . PRO A 1 196 ? 5.438 20.141 -4.992 1 93.44 196 PRO A C 1
ATOM 1477 O O . PRO A 1 196 ? 5.895 21.25 -5.258 1 93.44 196 PRO A O 1
ATOM 1480 N N . SER A 1 197 ? 5.652 19.109 -5.77 1 90.75 197 SER A N 1
ATOM 1481 C CA . SER A 1 197 ? 6.512 19.172 -6.945 1 90.75 197 SER A CA 1
ATOM 1482 C C . SER A 1 197 ? 5.906 20.062 -8.023 1 90.75 197 SER A C 1
ATOM 1484 O O . SER A 1 197 ? 6.609 20.5 -8.938 1 90.75 197 SER A O 1
ATOM 1486 N N . ALA A 1 198 ? 4.664 20.312 -7.914 1 89.94 198 ALA A N 1
ATOM 1487 C CA . ALA A 1 198 ? 4.004 21.172 -8.883 1 89.94 198 ALA A CA 1
ATOM 1488 C C . ALA A 1 198 ? 4.551 22.594 -8.82 1 89.94 198 ALA A C 1
ATOM 1490 O O . ALA A 1 198 ? 4.531 23.328 -9.812 1 89.94 198 ALA A O 1
ATOM 1491 N N . ASN A 1 199 ? 4.934 23.047 -7.695 1 92.19 199 ASN A N 1
ATOM 1492 C CA . ASN A 1 199 ? 5.555 24.344 -7.457 1 92.19 199 ASN A CA 1
ATOM 1493 C C . ASN A 1 199 ? 6.375 24.344 -6.168 1 92.19 199 ASN A C 1
ATOM 1495 O O . ASN A 1 199 ? 5.969 24.938 -5.172 1 92.19 199 ASN A O 1
ATOM 1499 N N . LEU A 1 200 ? 7.527 23.781 -6.227 1 93.69 200 LEU A N 1
ATOM 1500 C CA . LEU A 1 200 ? 8.359 23.547 -5.055 1 93.69 200 LEU A CA 1
ATOM 1501 C C . LEU A 1 200 ? 8.805 24.859 -4.426 1 93.69 200 LEU A C 1
ATOM 1503 O O . LEU A 1 200 ? 8.922 24.969 -3.203 1 93.69 200 LEU A O 1
ATOM 1507 N N . ASN A 1 201 ? 9.039 25.828 -5.219 1 93.75 201 ASN A N 1
ATOM 1508 C CA . ASN A 1 201 ? 9.453 27.125 -4.695 1 93.75 201 ASN A CA 1
ATOM 1509 C C . ASN A 1 201 ? 8.344 27.766 -3.859 1 93.75 201 ASN A C 1
ATOM 1511 O O . ASN A 1 201 ? 8.617 28.328 -2.799 1 93.75 201 ASN A O 1
ATOM 1515 N N . LEU A 1 202 ? 7.168 27.703 -4.375 1 94.44 202 LEU A N 1
ATOM 1516 C CA . LEU A 1 202 ? 6.039 28.219 -3.607 1 94.44 202 LEU A CA 1
ATOM 1517 C C . LEU A 1 202 ? 5.883 27.453 -2.295 1 94.44 202 LEU A C 1
ATOM 1519 O O . LEU A 1 202 ? 5.645 28.062 -1.247 1 94.44 202 LEU A O 1
ATOM 1523 N N . PHE A 1 203 ? 6.043 26.156 -2.377 1 96.5 203 PHE A N 1
ATOM 1524 C CA . PHE A 1 203 ? 5.965 25.328 -1.182 1 96.5 203 PHE A CA 1
ATOM 1525 C C . PHE A 1 203 ? 6.988 25.781 -0.143 1 96.5 203 PHE A C 1
ATOM 1527 O O . PHE A 1 203 ? 6.652 25.953 1.03 1 96.5 203 PHE A O 1
ATOM 1534 N N . ARG A 1 204 ? 8.164 26 -0.587 1 96.62 204 ARG A N 1
ATOM 1535 C CA . ARG A 1 204 ? 9.242 26.422 0.302 1 96.62 204 ARG A CA 1
ATOM 1536 C C . ARG A 1 204 ? 8.914 27.766 0.957 1 96.62 204 ARG A C 1
ATOM 1538 O O . ARG A 1 204 ? 9.078 27.922 2.168 1 96.62 204 ARG A O 1
ATOM 1545 N N . GLU A 1 205 ? 8.453 28.594 0.189 1 95.88 205 GLU A N 1
ATOM 1546 C CA . GLU A 1 205 ? 8.125 29.922 0.692 1 95.88 205 GLU A CA 1
ATOM 1547 C C . GLU A 1 205 ? 7.012 29.859 1.733 1 95.88 205 GLU A C 1
ATOM 1549 O O . GLU A 1 205 ? 7.117 30.469 2.799 1 95.88 205 GLU A O 1
ATOM 1554 N N . GLN A 1 206 ? 6.016 29.141 1.451 1 97.44 206 GLN A N 1
ATOM 1555 C CA . GLN A 1 206 ? 4.859 29.094 2.34 1 97.44 206 GLN A CA 1
ATOM 1556 C C . GLN A 1 206 ? 5.188 28.344 3.631 1 97.44 206 GLN A C 1
ATOM 1558 O O . GLN A 1 206 ? 4.727 28.734 4.707 1 97.44 206 GLN A O 1
ATOM 1563 N N . VAL A 1 207 ? 5.977 27.328 3.539 1 98.38 207 VAL A N 1
ATOM 1564 C CA . VAL A 1 207 ? 6.398 26.594 4.73 1 98.38 207 VAL A CA 1
ATOM 1565 C C . VAL A 1 207 ? 7.234 27.516 5.625 1 98.38 207 VAL A C 1
ATOM 1567 O O . VAL A 1 207 ? 7.055 27.531 6.848 1 98.38 207 VAL A O 1
ATOM 1570 N N . ASN A 1 208 ? 8.125 28.281 5.031 1 98.12 208 ASN A N 1
ATOM 1571 C CA . ASN A 1 208 ? 8.938 29.203 5.801 1 98.12 208 ASN A CA 1
ATOM 1572 C C . ASN A 1 208 ? 8.078 30.281 6.469 1 98.12 208 ASN A C 1
ATOM 1574 O O . ASN A 1 208 ? 8.297 30.609 7.637 1 98.12 208 ASN A O 1
ATOM 1578 N N . GLN A 1 209 ? 7.156 30.75 5.723 1 97.69 209 GLN A N 1
ATOM 1579 C CA . GLN A 1 209 ? 6.266 31.766 6.281 1 97.69 209 GLN A CA 1
ATOM 1580 C C . GLN A 1 209 ? 5.426 31.203 7.418 1 97.69 209 GLN A C 1
ATOM 1582 O O . GLN A 1 209 ? 5.234 31.859 8.445 1 97.69 209 GLN A O 1
ATOM 1587 N N . LEU A 1 210 ? 4.934 30.031 7.184 1 98.31 210 LEU A N 1
ATOM 1588 C CA . LEU A 1 210 ? 4.145 29.391 8.227 1 98.31 210 LEU A CA 1
ATOM 1589 C C . LEU A 1 210 ? 4.973 29.188 9.492 1 98.31 210 LEU A C 1
ATOM 1591 O O . LEU A 1 210 ? 4.488 29.438 10.602 1 98.31 210 LEU A O 1
ATOM 1595 N N . ALA A 1 211 ? 6.188 28.734 9.32 1 98.44 211 ALA A N 1
ATOM 1596 C CA . ALA A 1 211 ? 7.078 28.531 10.461 1 98.44 211 ALA A CA 1
ATOM 1597 C C . ALA A 1 211 ? 7.301 29.844 11.219 1 98.44 211 ALA A C 1
ATOM 1599 O O . ALA A 1 211 ? 7.277 29.859 12.453 1 98.44 211 ALA A O 1
ATOM 1600 N N . ASP A 1 212 ? 7.473 30.891 10.508 1 97.56 212 ASP A N 1
ATOM 1601 C CA . ASP A 1 212 ? 7.672 32.188 11.125 1 97.56 212 ASP A CA 1
ATOM 1602 C C . ASP A 1 212 ? 6.453 32.594 11.945 1 97.56 212 ASP A C 1
ATOM 1604 O O . ASP A 1 212 ? 6.594 33.094 13.078 1 97.56 212 ASP A O 1
ATOM 1608 N N . LEU A 1 213 ? 5.344 32.438 11.359 1 96.38 213 LEU A N 1
ATOM 1609 C CA . LEU A 1 213 ? 4.113 32.812 12.039 1 96.38 213 LEU A CA 1
ATOM 1610 C C . LEU A 1 213 ? 3.881 31.953 13.266 1 96.38 213 LEU A C 1
ATOM 1612 O O . LEU A 1 213 ? 3.406 32.438 14.297 1 96.38 213 LEU A O 1
ATOM 1616 N N . VAL A 1 214 ? 4.199 30.672 13.133 1 96.75 214 VAL A N 1
ATOM 1617 C CA . VAL A 1 214 ? 4.074 29.75 14.258 1 96.75 214 VAL A CA 1
ATOM 1618 C C . VAL A 1 214 ? 5.023 30.172 15.375 1 96.75 214 VAL A C 1
ATOM 1620 O O . VAL A 1 214 ? 4.66 30.125 16.547 1 96.75 214 VAL A O 1
ATOM 1623 N N . ASN A 1 215 ? 6.211 30.578 15.047 1 96.56 215 ASN A N 1
ATOM 1624 C CA . ASN A 1 215 ? 7.176 31.047 16.031 1 96.56 215 ASN A CA 1
ATOM 1625 C C . ASN A 1 215 ? 6.68 32.312 16.75 1 96.56 215 ASN A C 1
ATOM 1627 O O . ASN A 1 215 ? 6.789 32.406 17.969 1 96.56 215 ASN A O 1
ATOM 1631 N N . ILE A 1 216 ? 6.129 33.188 16.016 1 95 216 ILE A N 1
ATOM 1632 C CA . ILE A 1 216 ? 5.602 34.406 16.578 1 95 216 ILE A CA 1
ATOM 1633 C C . ILE A 1 216 ? 4.465 34.094 17.547 1 95 216 ILE A C 1
ATOM 1635 O O . ILE A 1 216 ? 4.426 34.625 18.672 1 95 216 ILE A O 1
ATOM 1639 N N . ARG A 1 217 ? 3.604 33.219 17.125 1 90.06 217 ARG A N 1
ATOM 1640 C CA . ARG A 1 217 ? 2.479 32.844 17.969 1 90.06 217 ARG A CA 1
ATOM 1641 C C . ARG A 1 217 ? 2.963 32.125 19.234 1 90.06 217 ARG A C 1
ATOM 1643 O O . ARG A 1 217 ? 2.428 32.375 20.312 1 90.06 217 ARG A O 1
ATOM 1650 N N . SER A 1 218 ? 3.887 31.281 19.078 1 92.5 218 SER A N 1
ATOM 1651 C CA . SER A 1 218 ? 4.406 30.5 20.203 1 92.5 218 SER A CA 1
ATOM 1652 C C . SER A 1 218 ? 5.082 31.391 21.234 1 92.5 218 SER A C 1
ATOM 1654 O O . SER A 1 218 ? 5 31.125 22.438 1 92.5 218 SER A O 1
ATOM 1656 N N . GLU A 1 219 ? 5.691 32.406 20.812 1 91.19 219 GLU A N 1
ATOM 1657 C CA . GLU A 1 219 ? 6.395 33.312 21.719 1 91.19 219 GLU A CA 1
ATOM 1658 C C . GLU A 1 219 ? 5.418 34.125 22.562 1 91.19 219 GLU A C 1
ATOM 1660 O O . GLU A 1 219 ? 5.754 34.594 23.656 1 91.19 219 GLU A O 1
ATOM 1665 N N . ASN A 1 220 ? 4.223 34.25 22.047 1 91.75 220 ASN A N 1
ATOM 1666 C CA . ASN A 1 220 ? 3.213 35.031 22.75 1 91.75 220 ASN A CA 1
ATOM 1667 C C . ASN A 1 220 ? 2.389 34.188 23.703 1 91.75 220 ASN A C 1
ATOM 1669 O O . ASN A 1 220 ? 1.546 34.719 24.438 1 91.75 220 ASN A O 1
ATOM 1673 N N . ASP A 1 221 ? 2.598 32.938 23.672 1 93 221 ASP A N 1
ATOM 1674 C CA . ASP A 1 221 ? 1.917 31.984 24.531 1 93 221 ASP A CA 1
ATOM 1675 C C . ASP A 1 221 ? 2.902 30.969 25.094 1 93 221 ASP A C 1
ATOM 1677 O O . ASP A 1 221 ? 3.271 30 24.406 1 93 221 ASP A O 1
ATOM 1681 N N . ALA A 1 222 ? 3.201 31.094 26.312 1 94.56 222 ALA A N 1
ATOM 1682 C CA . ALA A 1 222 ? 4.25 30.297 26.953 1 94.56 222 ALA A CA 1
ATOM 1683 C C . ALA A 1 222 ? 3.93 28.812 26.875 1 94.56 222 ALA A C 1
ATOM 1685 O O . ALA A 1 222 ? 4.832 27.984 26.719 1 94.56 222 ALA A O 1
ATOM 1686 N N . LYS A 1 223 ? 2.67 28.469 27.016 1 95.25 223 LYS A N 1
ATOM 1687 C CA . LYS A 1 223 ? 2.275 27.062 26.969 1 95.25 223 LYS A CA 1
ATOM 1688 C C . LYS A 1 223 ? 2.488 26.484 25.578 1 95.25 223 LYS A C 1
ATOM 1690 O O . LYS A 1 223 ? 2.967 25.359 25.438 1 95.25 223 LYS A O 1
ATOM 1695 N N . VAL A 1 224 ? 2.123 27.25 24.609 1 96 224 VAL A N 1
ATOM 1696 C CA . VAL A 1 224 ? 2.334 26.828 23.219 1 96 224 VAL A CA 1
ATOM 1697 C C . VAL A 1 224 ? 3.83 26.734 22.938 1 96 224 VAL A C 1
ATOM 1699 O O . VAL A 1 224 ? 4.281 25.781 22.281 1 96 224 VAL A O 1
ATOM 1702 N N . PHE A 1 225 ? 4.531 27.656 23.453 1 97.25 225 PHE A N 1
ATOM 1703 C CA . PHE A 1 225 ? 5.969 27.719 23.234 1 97.25 225 PHE A CA 1
ATOM 1704 C C . PHE A 1 225 ? 6.668 26.484 23.781 1 97.25 225 PHE A C 1
ATOM 1706 O O . PHE A 1 225 ? 7.48 25.859 23.094 1 97.25 225 PHE A O 1
ATOM 1713 N N . SER A 1 226 ? 6.324 26.078 24.938 1 97.94 226 SER A N 1
ATOM 1714 C CA . SER A 1 226 ? 6.992 24.953 25.594 1 97.94 226 SER A CA 1
ATOM 1715 C C . SER A 1 226 ? 6.445 23.625 25.125 1 97.94 226 SER A C 1
ATOM 1717 O O . SER A 1 226 ? 7.039 22.578 25.375 1 97.94 226 SER A O 1
ATOM 1719 N N . SER A 1 227 ? 5.316 23.578 24.406 1 98.12 227 SER A N 1
ATOM 1720 C CA . SER A 1 227 ? 4.699 22.328 23.953 1 98.12 227 SER A CA 1
ATOM 1721 C C . SER A 1 227 ? 5.297 21.875 22.625 1 98.12 227 SER A C 1
ATOM 1723 O O . SER A 1 227 ? 5.203 20.688 22.266 1 98.12 227 SER A O 1
ATOM 1725 N N . GLY A 1 228 ? 5.84 22.797 21.906 1 97.94 228 GLY A N 1
ATOM 1726 C CA . GLY A 1 228 ? 6.52 22.453 20.672 1 97.94 228 GLY A CA 1
ATOM 1727 C C . GLY A 1 228 ? 5.562 22.203 19.516 1 97.94 228 GLY A C 1
ATOM 1728 O O . GLY A 1 228 ? 4.465 22.75 19.469 1 97.94 228 GLY A O 1
ATOM 1729 N N . CYS A 1 229 ? 6.086 21.422 18.438 1 98.19 229 CYS A N 1
ATOM 1730 C CA . CYS A 1 229 ? 5.336 21.203 17.203 1 98.19 229 CYS A CA 1
ATOM 1731 C C . CYS A 1 229 ? 5.363 19.734 16.812 1 98.19 229 CYS A C 1
ATOM 1733 O O . CYS A 1 229 ? 6.336 19.031 17.078 1 98.19 229 CYS A O 1
ATOM 1735 N N . ILE A 1 230 ? 4.289 19.312 16.281 1 98.75 230 ILE A N 1
ATOM 1736 C CA . ILE A 1 230 ? 4.184 18.047 15.57 1 98.75 230 ILE A CA 1
ATOM 1737 C C . ILE A 1 230 ? 3.881 18.297 14.094 1 98.75 230 ILE A C 1
ATOM 1739 O O . ILE A 1 230 ? 2.828 18.844 13.758 1 98.75 230 ILE A O 1
ATOM 1743 N N . ILE A 1 231 ? 4.773 17.891 13.242 1 98.88 231 ILE A N 1
ATOM 1744 C CA . ILE A 1 231 ? 4.695 18.266 11.836 1 98.88 231 ILE A CA 1
ATOM 1745 C C . ILE A 1 231 ? 4.465 17.016 10.984 1 98.88 231 ILE A C 1
ATOM 1747 O O . ILE A 1 231 ? 5.258 16.062 11.031 1 98.88 231 ILE A O 1
ATOM 1751 N N . LYS A 1 232 ? 3.434 17.031 10.227 1 98.62 232 LYS A N 1
ATOM 1752 C CA . LYS A 1 232 ? 3.1 15.922 9.328 1 98.62 232 LYS A CA 1
ATOM 1753 C C . LYS A 1 232 ? 3.498 16.25 7.891 1 98.62 232 LYS A C 1
ATOM 1755 O O . LYS A 1 232 ? 3.016 17.219 7.309 1 98.62 232 LYS A O 1
ATOM 1760 N N . MET A 1 233 ? 4.297 15.438 7.262 1 98.44 233 MET A N 1
ATOM 1761 C CA . MET A 1 233 ? 4.695 15.602 5.867 1 98.44 233 MET A CA 1
ATOM 1762 C C . MET A 1 233 ? 3.771 14.82 4.941 1 98.44 233 MET A C 1
ATOM 1764 O O . MET A 1 233 ? 3.049 13.93 5.387 1 98.44 233 MET A O 1
ATOM 1768 N N . GLY A 1 234 ? 3.834 15.219 3.678 1 96.69 234 GLY A N 1
ATOM 1769 C CA . GLY A 1 234 ? 3.158 14.422 2.668 1 96.69 234 GLY A CA 1
ATOM 1770 C C . GLY A 1 234 ? 3.854 13.102 2.381 1 96.69 234 GLY A C 1
ATOM 1771 O O . GLY A 1 234 ? 4.879 12.789 2.99 1 96.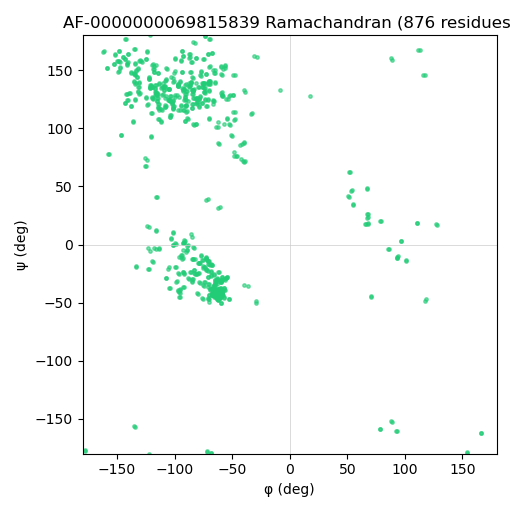69 234 GLY A O 1
ATOM 1772 N N . GLY A 1 235 ? 3.281 12.398 1.46 1 94.75 235 GLY A N 1
ATOM 1773 C CA . GLY A 1 235 ? 3.846 11.102 1.108 1 94.75 235 GLY A CA 1
ATOM 1774 C C . GLY A 1 235 ? 5.133 11.211 0.31 1 94.75 235 GLY A C 1
ATOM 1775 O O . GLY A 1 235 ? 5.215 11.992 -0.64 1 94.75 235 GLY A O 1
ATOM 1776 N N . PHE A 1 236 ? 6.109 10.414 0.708 1 94.25 236 PHE A N 1
ATOM 1777 C CA . PHE A 1 236 ? 7.383 10.344 0.001 1 94.25 236 PHE A CA 1
ATOM 1778 C C . PHE A 1 236 ? 7.359 9.25 -1.058 1 94.25 236 PHE A C 1
ATOM 1780 O O . PHE A 1 236 ? 6.828 8.164 -0.82 1 94.25 236 PHE A O 1
ATOM 1787 N N . SER A 1 237 ? 7.844 9.664 -2.203 1 88.5 237 SER A N 1
ATOM 1788 C CA . SER A 1 237 ? 7.988 8.703 -3.289 1 88.5 237 SER A CA 1
ATOM 1789 C C . SER A 1 237 ? 9.438 8.617 -3.756 1 88.5 237 SER A C 1
ATOM 1791 O O . SER A 1 237 ? 10.094 9.633 -3.957 1 88.5 237 SER A O 1
ATOM 1793 N N . LYS A 1 238 ? 9.961 7.453 -3.961 1 83.5 238 LYS A N 1
ATOM 1794 C CA . LYS A 1 238 ? 11.344 7.25 -4.379 1 83.5 238 LYS A CA 1
ATOM 1795 C C . LYS A 1 238 ? 11.461 7.203 -5.898 1 83.5 238 LYS A C 1
ATOM 1797 O O . LYS A 1 238 ? 12.539 6.965 -6.438 1 83.5 238 LYS A O 1
ATOM 1802 N N . THR A 1 239 ? 10.312 7.418 -6.57 1 79.88 239 THR A N 1
ATOM 1803 C CA . THR A 1 239 ? 10.406 7.461 -8.023 1 79.88 239 THR A CA 1
ATOM 1804 C C . THR A 1 239 ? 11.359 8.555 -8.477 1 79.88 239 THR A C 1
ATOM 1806 O O . THR A 1 239 ? 11.461 9.609 -7.84 1 79.88 239 THR A O 1
ATOM 1809 N N . PRO A 1 240 ? 12.055 8.328 -9.555 1 76.25 240 PRO A N 1
ATOM 1810 C CA . PRO A 1 240 ? 13.039 9.305 -10.023 1 76.25 240 PRO A CA 1
ATOM 1811 C C . PRO A 1 240 ? 12.438 10.695 -10.219 1 76.25 240 PRO A C 1
ATOM 1813 O O . PRO A 1 240 ? 13.117 11.703 -9.977 1 76.25 240 PRO A O 1
ATOM 1816 N N . GLU A 1 241 ? 11.18 10.75 -10.508 1 76.56 241 GLU A N 1
ATOM 1817 C CA . GLU A 1 241 ? 10.523 12.023 -10.789 1 76.56 241 GLU A CA 1
ATOM 1818 C C . GLU A 1 241 ? 10.203 12.781 -9.508 1 76.56 241 GLU A C 1
ATOM 1820 O O . GLU A 1 241 ? 10.156 14.016 -9.5 1 76.56 241 GLU A O 1
ATOM 1825 N N . LYS A 1 242 ? 10.07 12.039 -8.414 1 87.5 242 LYS A N 1
ATOM 1826 C CA . LYS A 1 242 ? 9.508 12.664 -7.227 1 87.5 242 LYS A CA 1
ATOM 1827 C C . LYS A 1 242 ? 10.492 12.633 -6.062 1 87.5 242 LYS A C 1
ATOM 1829 O O . LYS A 1 242 ? 10.336 13.383 -5.094 1 87.5 242 LYS A O 1
ATOM 1834 N N . LYS A 1 243 ? 11.492 11.852 -6.18 1 89.38 243 LYS A N 1
ATOM 1835 C CA . LYS A 1 243 ? 12.398 11.617 -5.062 1 89.38 243 LYS A CA 1
ATOM 1836 C C . LYS A 1 243 ? 13.047 12.914 -4.594 1 89.38 243 LYS A C 1
ATOM 1838 O O . LYS A 1 243 ? 12.961 13.266 -3.416 1 89.38 243 LYS A O 1
ATOM 1843 N N . GLN A 1 244 ? 13.586 13.648 -5.504 1 91.75 244 GLN A N 1
ATOM 1844 C CA . GLN A 1 244 ? 14.32 14.852 -5.145 1 91.75 244 GLN A CA 1
ATOM 1845 C C . GLN A 1 244 ? 13.391 15.922 -4.578 1 91.75 244 GLN A C 1
ATOM 1847 O O . GLN A 1 244 ? 13.711 16.578 -3.584 1 91.75 244 GLN A O 1
ATOM 1852 N N . ALA A 1 245 ? 12.273 16.062 -5.227 1 92.62 245 ALA A N 1
ATOM 1853 C CA . ALA A 1 245 ? 11.297 17.031 -4.746 1 92.62 245 ALA A CA 1
ATOM 1854 C C . ALA A 1 245 ? 10.82 16.688 -3.336 1 92.62 245 ALA A C 1
ATOM 1856 O O . ALA A 1 245 ? 10.648 17.578 -2.5 1 92.62 245 ALA A O 1
ATOM 1857 N N . GLY A 1 246 ? 10.602 15.43 -3.119 1 94.56 246 GLY A N 1
ATOM 1858 C CA . GLY A 1 246 ? 10.195 14.977 -1.799 1 94.56 246 GLY A CA 1
ATOM 1859 C C . GLY A 1 246 ? 11.234 15.242 -0.729 1 94.56 246 GLY A C 1
ATOM 1860 O O . GLY A 1 246 ? 10.914 15.719 0.36 1 94.56 246 GLY A O 1
ATOM 1861 N N . LEU A 1 247 ? 12.484 15.016 -1.037 1 95.81 247 LEU A N 1
ATOM 1862 C CA . LEU A 1 247 ? 13.578 15.25 -0.098 1 95.81 247 LEU A CA 1
ATOM 1863 C C . LEU A 1 247 ? 13.742 16.734 0.182 1 95.81 247 LEU A C 1
ATOM 1865 O O . LEU A 1 247 ? 13.945 17.141 1.329 1 95.81 247 LEU A O 1
ATOM 1869 N N . ASP A 1 248 ? 13.562 17.484 -0.856 1 95.56 248 ASP A N 1
ATOM 1870 C CA . ASP A 1 248 ? 13.664 18.922 -0.713 1 95.56 248 ASP A CA 1
ATOM 1871 C C . ASP A 1 248 ? 12.555 19.469 0.186 1 95.56 248 ASP A C 1
ATOM 1873 O O . ASP A 1 248 ? 12.797 20.359 1.005 1 95.56 248 ASP A O 1
ATOM 1877 N N . ALA A 1 249 ? 11.406 18.953 -0.014 1 96.81 249 ALA A N 1
ATOM 1878 C CA . ALA A 1 249 ? 10.281 19.391 0.809 1 96.81 249 ALA A CA 1
ATOM 1879 C C . ALA A 1 249 ? 10.523 19.078 2.281 1 96.81 249 ALA A C 1
ATOM 1881 O O . ALA A 1 249 ? 10.273 19.906 3.154 1 96.81 249 ALA A O 1
ATOM 1882 N N . ILE A 1 250 ? 11.039 17.906 2.549 1 97.94 250 ILE A N 1
ATOM 1883 C CA . ILE A 1 250 ? 11.305 17.484 3.918 1 97.94 250 ILE A CA 1
ATOM 1884 C C . ILE A 1 250 ? 12.422 18.328 4.516 1 97.94 250 ILE A C 1
ATOM 1886 O O . ILE A 1 250 ? 12.305 18.828 5.641 1 97.94 250 ILE A O 1
ATOM 1890 N N . ARG A 1 251 ? 13.43 18.562 3.752 1 96.94 251 ARG A N 1
ATOM 1891 C CA . ARG A 1 251 ? 14.57 19.359 4.207 1 96.94 251 ARG A CA 1
ATOM 1892 C C . ARG A 1 251 ? 14.156 20.781 4.531 1 96.94 251 ARG A C 1
ATOM 1894 O O . ARG A 1 251 ? 14.531 21.328 5.57 1 96.94 251 ARG A O 1
ATOM 1901 N N . THR A 1 252 ? 13.391 21.328 3.654 1 96.88 252 THR A N 1
ATOM 1902 C CA . THR A 1 252 ? 12.914 22.703 3.846 1 96.88 252 THR A CA 1
ATOM 1903 C C . THR A 1 252 ? 12.07 22.812 5.113 1 96.88 252 THR A C 1
ATOM 1905 O O . THR A 1 252 ? 12.25 23.734 5.906 1 96.88 252 THR A O 1
ATOM 1908 N N . THR A 1 253 ? 11.188 21.875 5.266 1 98.44 253 THR A N 1
ATOM 1909 C CA . THR A 1 253 ? 10.305 21.906 6.426 1 98.44 253 THR A CA 1
ATOM 1910 C C . THR A 1 253 ? 11.094 21.703 7.715 1 98.44 253 THR A C 1
ATOM 1912 O O . THR A 1 253 ? 10.867 22.406 8.703 1 98.44 253 THR A O 1
ATOM 1915 N N . ALA A 1 254 ? 12.031 20.766 7.695 1 98.31 254 ALA A N 1
ATOM 1916 C CA . ALA A 1 254 ? 12.859 20.5 8.867 1 98.31 254 ALA A CA 1
ATOM 1917 C C . ALA A 1 254 ? 13.68 21.719 9.266 1 98.31 254 ALA A C 1
ATOM 1919 O O . ALA A 1 254 ? 13.797 22.031 10.445 1 98.31 254 ALA A O 1
ATOM 1920 N N . ALA A 1 255 ? 14.188 22.375 8.273 1 97.62 255 ALA A N 1
ATOM 1921 C CA . ALA A 1 255 ? 15 23.547 8.531 1 97.62 255 ALA A CA 1
ATOM 1922 C C . ALA A 1 255 ? 14.141 24.719 9.031 1 97.62 255 ALA A C 1
ATOM 1924 O O . ALA A 1 255 ? 14.484 25.375 10.016 1 97.62 255 ALA A O 1
ATOM 1925 N N . ALA A 1 256 ? 13.031 24.938 8.344 1 98.19 256 ALA A N 1
ATOM 1926 C CA . ALA A 1 256 ? 12.156 26.062 8.68 1 98.19 256 ALA A CA 1
ATOM 1927 C C . ALA A 1 256 ? 11.656 25.953 10.117 1 98.19 256 ALA A C 1
ATOM 1929 O O . ALA A 1 256 ? 11.609 26.953 10.844 1 98.19 256 ALA A O 1
ATOM 1930 N N . PHE A 1 257 ? 11.359 24.75 10.555 1 98.31 257 PHE A N 1
ATOM 1931 C CA . PHE A 1 257 ? 10.773 24.562 11.875 1 98.31 257 PHE A CA 1
ATOM 1932 C C . PHE A 1 257 ? 11.836 24.141 12.883 1 98.31 257 PHE A C 1
ATOM 1934 O O . PHE A 1 257 ? 11.516 23.844 14.039 1 98.31 257 PHE A O 1
ATOM 1941 N N . GLU A 1 258 ? 13.062 24.047 12.445 1 97.69 258 GLU A N 1
ATOM 1942 C CA . GLU A 1 258 ? 14.156 23.641 13.32 1 97.69 258 GLU A CA 1
ATOM 1943 C C . GLU A 1 258 ? 13.82 22.344 14.047 1 97.69 258 GLU A C 1
ATOM 1945 O O . GLU A 1 258 ? 13.883 22.281 15.281 1 97.69 258 GLU A O 1
ATOM 1950 N N . VAL A 1 259 ? 13.633 21.312 13.312 1 98.25 259 VAL A N 1
ATOM 1951 C CA . VAL A 1 259 ? 13.156 20.031 13.805 1 98.25 259 VAL A CA 1
ATOM 1952 C C . VAL A 1 259 ? 14.234 19.375 14.664 1 98.25 259 VAL A C 1
ATOM 1954 O O . VAL A 1 259 ? 15.422 19.406 14.32 1 98.25 259 VAL A O 1
ATOM 1957 N N . ASP A 1 260 ? 13.773 18.75 15.797 1 98.31 260 ASP A N 1
ATOM 1958 C CA . ASP A 1 260 ? 14.672 18.031 16.703 1 98.31 260 ASP A CA 1
ATOM 1959 C C . ASP A 1 260 ? 14.688 16.547 16.391 1 98.31 260 ASP A C 1
ATOM 1961 O O . ASP A 1 260 ? 15.727 15.898 16.469 1 98.31 260 ASP A O 1
ATOM 1965 N N . ILE A 1 261 ? 13.531 16.016 16.109 1 98.44 261 ILE A N 1
ATOM 1966 C CA . ILE A 1 261 ? 13.352 14.586 15.914 1 98.44 261 ILE A CA 1
ATOM 1967 C C . ILE A 1 261 ? 12.57 14.344 14.625 1 98.44 261 ILE A C 1
ATOM 1969 O O . ILE A 1 261 ? 11.555 14.992 14.375 1 98.44 261 ILE A O 1
ATOM 1973 N N . ALA A 1 262 ? 13.086 13.477 13.797 1 98.62 262 ALA A N 1
ATOM 1974 C CA . ALA A 1 262 ? 12.375 13.031 12.602 1 98.62 262 ALA A CA 1
ATOM 1975 C C . ALA A 1 262 ? 11.953 11.57 12.727 1 98.62 262 ALA A C 1
ATOM 1977 O O . ALA A 1 262 ? 12.797 10.68 12.875 1 98.62 262 ALA A O 1
ATOM 1978 N N . LEU A 1 263 ? 10.68 11.352 12.734 1 98.62 263 LEU A N 1
ATOM 1979 C CA . LEU A 1 263 ? 10.133 10 12.742 1 98.62 263 LEU A CA 1
ATOM 1980 C C . LEU A 1 263 ? 9.82 9.531 11.32 1 98.62 263 LEU A C 1
ATOM 1982 O O . LEU A 1 263 ? 9.023 10.148 10.617 1 98.62 263 LEU A O 1
ATOM 1986 N N . VAL A 1 264 ? 10.461 8.461 10.922 1 97.94 264 VAL A N 1
ATOM 1987 C CA . VAL A 1 264 ? 10.273 7.91 9.578 1 97.94 264 VAL A CA 1
ATOM 1988 C C . VAL A 1 264 ? 9.492 6.598 9.664 1 97.94 264 VAL A C 1
ATOM 1990 O O . VAL A 1 264 ? 9.992 5.609 10.211 1 97.94 264 VAL A O 1
ATOM 1993 N N . ILE A 1 265 ? 8.328 6.621 9.031 1 96.81 265 ILE A N 1
ATOM 1994 C CA . ILE A 1 265 ? 7.516 5.41 9.102 1 96.81 265 ILE A CA 1
ATOM 1995 C C . ILE A 1 265 ? 7.844 4.5 7.922 1 96.81 265 ILE A C 1
ATOM 1997 O O . ILE A 1 265 ? 7.77 4.922 6.766 1 96.81 265 ILE A O 1
ATOM 2001 N N . GLU A 1 266 ? 8.18 3.221 8.234 1 91.94 266 GLU A N 1
ATOM 2002 C CA . GLU A 1 266 ? 8.32 2.07 7.348 1 91.94 266 GLU A CA 1
ATOM 2003 C C . GLU A 1 266 ? 9.555 2.209 6.453 1 91.94 266 GLU A C 1
ATOM 2005 O O . GLU A 1 266 ? 10.398 1.312 6.414 1 91.94 266 GLU A O 1
ATOM 2010 N N . ASP A 1 267 ? 9.852 3.355 5.82 1 91.88 267 ASP A N 1
ATOM 2011 C CA . ASP A 1 267 ? 10.766 3.527 4.695 1 91.88 267 ASP A CA 1
ATOM 2012 C C . ASP A 1 267 ? 12.211 3.646 5.172 1 91.88 267 ASP A C 1
ATOM 2014 O O . ASP A 1 267 ? 12.672 4.738 5.516 1 91.88 267 ASP A O 1
ATOM 2018 N N . GLY A 1 268 ? 12.953 2.605 5.039 1 92.81 268 GLY A N 1
ATOM 2019 C CA . GLY A 1 268 ? 14.344 2.604 5.449 1 92.81 268 GLY A CA 1
ATOM 2020 C C . GLY A 1 268 ? 15.242 3.385 4.512 1 92.81 268 GLY A C 1
ATOM 2021 O O . GLY A 1 268 ? 16.266 3.928 4.93 1 92.81 268 GLY A O 1
ATOM 2022 N N . PHE A 1 269 ? 14.914 3.391 3.264 1 93.25 269 PHE A N 1
ATOM 2023 C CA . PHE A 1 269 ? 15.695 4.18 2.316 1 93.25 269 PHE A CA 1
ATOM 2024 C C . PHE A 1 269 ? 15.609 5.664 2.654 1 93.25 269 PHE A C 1
ATOM 2026 O O . PHE A 1 269 ? 16.625 6.359 2.67 1 93.25 269 PHE A O 1
ATOM 2033 N N . LEU A 1 270 ? 14.422 6.094 2.939 1 95.12 270 LEU A N 1
ATOM 2034 C CA . LEU A 1 270 ? 14.227 7.492 3.307 1 95.12 270 LEU A CA 1
ATOM 2035 C C . LEU A 1 270 ? 15.031 7.844 4.555 1 95.12 270 LEU A C 1
ATOM 2037 O O . LEU A 1 270 ? 15.641 8.914 4.625 1 95.12 270 LEU A O 1
ATOM 2041 N N . SER A 1 271 ? 15.008 6.949 5.52 1 95.19 271 SER A N 1
ATOM 2042 C CA . SER A 1 271 ? 15.781 7.172 6.734 1 95.19 271 SER A CA 1
ATOM 2043 C C . SER A 1 271 ? 17.266 7.383 6.414 1 95.19 271 SER A C 1
ATOM 2045 O O . SER A 1 271 ? 17.906 8.258 6.996 1 95.19 271 SER A O 1
ATOM 2047 N N . THR A 1 272 ? 17.75 6.625 5.469 1 92.94 272 THR A N 1
ATOM 2048 C CA . THR A 1 272 ? 19.141 6.734 5.07 1 92.94 272 THR A CA 1
ATOM 2049 C C . THR A 1 272 ? 19.391 8.055 4.344 1 92.94 272 THR A C 1
ATOM 2051 O O . THR A 1 272 ? 20.406 8.711 4.582 1 92.94 272 THR A O 1
ATOM 2054 N N . PHE A 1 273 ? 18.5 8.398 3.473 1 93.81 273 PHE A N 1
ATOM 2055 C CA . PHE A 1 273 ? 18.625 9.664 2.754 1 93.81 273 PHE A CA 1
ATOM 2056 C C . PHE A 1 273 ? 18.656 10.836 3.727 1 93.81 273 PHE A C 1
ATOM 2058 O O . PHE A 1 273 ? 19.469 11.742 3.58 1 93.81 273 PHE A O 1
ATOM 2065 N N . LEU A 1 274 ? 17.781 10.789 4.723 1 96.12 274 LEU A N 1
ATOM 2066 C CA . LEU A 1 274 ? 17.656 11.891 5.664 1 96.12 274 LEU A CA 1
ATOM 2067 C C . LEU A 1 274 ? 18.875 11.977 6.578 1 96.12 274 LEU A C 1
ATOM 2069 O O . LEU A 1 274 ? 19.266 13.062 7 1 96.12 274 LEU A O 1
ATOM 2073 N N . GLN A 1 275 ? 19.453 10.844 6.914 1 94.25 275 GLN A N 1
ATOM 2074 C CA . GLN A 1 275 ? 20.672 10.836 7.73 1 94.25 275 GLN A CA 1
ATOM 2075 C C . GLN A 1 275 ? 21.797 11.586 7.035 1 94.25 275 GLN A C 1
ATOM 2077 O O . GLN A 1 275 ? 22.625 12.227 7.695 1 94.25 275 GLN A O 1
ATOM 2082 N N . GLU A 1 276 ? 21.75 11.5 5.766 1 90.62 276 GLU A N 1
ATOM 2083 C CA . GLU A 1 276 ? 22.781 12.172 4.977 1 90.62 276 GLU A CA 1
ATOM 2084 C C . GLU A 1 276 ? 22.438 13.633 4.742 1 90.62 276 GLU A C 1
ATOM 2086 O O . GLU A 1 276 ? 23.328 14.484 4.648 1 90.62 276 GLU A O 1
ATOM 2091 N N . ASP A 1 277 ? 21.203 13.93 4.695 1 91.25 277 ASP A N 1
ATOM 2092 C CA . ASP A 1 277 ? 20.734 15.219 4.195 1 91.25 277 ASP A CA 1
ATOM 2093 C C . ASP A 1 277 ? 20.516 16.203 5.344 1 91.25 277 ASP A C 1
ATOM 2095 O O . ASP A 1 277 ? 20.781 17.391 5.207 1 91.25 277 ASP A O 1
ATOM 2099 N N . LEU A 1 278 ? 19.984 15.688 6.457 1 95.06 278 LEU A N 1
ATOM 2100 C CA . LEU A 1 278 ? 19.609 16.578 7.547 1 95.06 278 LEU A CA 1
ATOM 2101 C C . LEU A 1 278 ? 20.797 16.844 8.469 1 95.06 278 LEU A C 1
ATOM 2103 O O . LEU A 1 278 ? 21.797 16.125 8.43 1 95.06 278 LEU A O 1
ATOM 2107 N N . SER A 1 279 ? 20.656 17.906 9.227 1 93.19 279 SER A N 1
ATOM 2108 C CA . SER A 1 279 ? 21.672 18.25 10.211 1 93.19 279 SER A CA 1
ATOM 2109 C C . SER A 1 279 ? 21.891 17.109 11.195 1 93.19 279 SER A C 1
ATOM 2111 O O . SER A 1 279 ? 20.969 16.359 11.516 1 93.19 279 SER A O 1
ATOM 2113 N N . LYS A 1 280 ? 23.047 16.969 11.742 1 93.12 280 LYS A N 1
ATOM 2114 C CA . LYS A 1 280 ? 23.406 15.906 12.664 1 93.12 280 LYS A CA 1
ATOM 2115 C C . LYS A 1 280 ? 22.688 16.078 14.008 1 93.12 280 LYS A C 1
ATOM 2117 O O . LYS A 1 280 ? 22.594 15.125 14.789 1 93.12 280 LYS A O 1
ATOM 2122 N N . ASP A 1 281 ? 22.172 17.203 14.172 1 94.88 281 ASP A N 1
ATOM 2123 C CA . ASP A 1 281 ? 21.484 17.484 15.43 1 94.88 281 ASP A CA 1
ATOM 2124 C C . ASP A 1 281 ? 20.078 16.875 15.422 1 94.88 281 ASP A C 1
ATOM 2126 O O . ASP A 1 281 ? 19.453 16.766 16.469 1 94.88 281 ASP A O 1
ATOM 2130 N N . VAL A 1 282 ? 19.625 16.531 14.266 1 97.56 282 VAL A N 1
ATOM 2131 C CA . VAL A 1 282 ? 18.297 15.945 14.156 1 97.56 282 VAL A CA 1
ATOM 2132 C C . VAL A 1 282 ? 18.359 14.445 14.422 1 97.56 282 VAL A C 1
ATOM 2134 O O . VAL A 1 282 ? 19.109 13.719 13.758 1 97.56 282 VAL A O 1
ATOM 2137 N N . THR A 1 283 ? 17.641 13.984 15.414 1 97.69 283 THR A N 1
ATOM 2138 C CA . THR A 1 283 ? 17.547 12.555 15.688 1 97.69 283 THR A CA 1
ATOM 2139 C C . THR A 1 283 ? 16.547 11.883 14.758 1 97.69 283 THR A C 1
ATOM 2141 O O . THR A 1 283 ? 15.383 12.281 14.695 1 97.69 283 THR A O 1
ATOM 2144 N N . ILE A 1 284 ? 17 10.898 14.031 1 97.5 284 ILE A N 1
ATOM 2145 C CA . ILE A 1 284 ? 16.141 10.188 13.094 1 97.5 284 ILE A CA 1
ATOM 2146 C C . ILE A 1 284 ? 15.766 8.82 13.672 1 97.5 284 ILE A C 1
ATOM 2148 O O . ILE A 1 284 ? 16.641 8.039 14.039 1 97.5 284 ILE A O 1
ATOM 2152 N N . ILE A 1 285 ? 14.469 8.547 13.773 1 96.81 285 ILE A N 1
ATOM 2153 C CA . ILE A 1 285 ? 13.969 7.281 14.305 1 96.81 285 ILE A CA 1
ATOM 2154 C C . ILE A 1 285 ? 13.039 6.629 13.281 1 96.81 285 ILE A C 1
ATOM 2156 O O . ILE A 1 285 ? 12.078 7.25 12.82 1 96.81 285 ILE A O 1
ATOM 2160 N N . ARG A 1 286 ? 13.312 5.414 12.953 1 95.31 286 ARG A N 1
ATOM 2161 C CA . ARG A 1 286 ? 12.438 4.668 12.055 1 95.31 286 ARG A CA 1
ATOM 2162 C C . ARG A 1 286 ? 11.398 3.869 12.828 1 95.31 286 ARG A C 1
ATOM 2164 O O . ARG A 1 286 ? 11.719 3.225 13.828 1 95.31 286 ARG A O 1
ATOM 2171 N N . LEU A 1 287 ? 10.156 3.979 12.367 1 95.88 287 LEU A N 1
ATOM 2172 C CA . LEU A 1 287 ? 9.047 3.273 12.992 1 95.88 287 LEU A CA 1
ATOM 2173 C C . LEU A 1 287 ? 8.406 2.297 12.016 1 95.88 287 LEU A C 1
ATOM 2175 O O . LEU A 1 287 ? 8.391 2.539 10.805 1 95.88 287 LEU A O 1
ATOM 2179 N N . PRO A 1 288 ? 7.84 1.225 12.531 1 92.81 288 PRO A N 1
ATOM 2180 C CA . PRO A 1 288 ? 7.109 0.31 11.648 1 92.81 288 PRO A CA 1
ATOM 2181 C C . PRO A 1 288 ? 5.75 0.861 11.227 1 92.81 288 PRO A C 1
ATOM 2183 O O . PRO A 1 288 ? 5.238 1.796 11.844 1 92.81 288 PRO A O 1
ATOM 2186 N N . ARG A 1 289 ? 5.305 0.29 10.156 1 92.75 289 ARG A N 1
ATOM 2187 C CA . ARG A 1 289 ? 3.98 0.631 9.656 1 92.75 289 ARG A CA 1
ATOM 2188 C C . ARG A 1 289 ? 2.902 -0.208 10.328 1 92.75 289 ARG A C 1
ATOM 2190 O O . ARG A 1 289 ? 3.094 -1.403 10.562 1 92.75 289 ARG A O 1
ATOM 2197 N N . SER A 1 290 ? 1.8 0.454 10.633 1 92.81 290 SER A N 1
ATOM 2198 C CA . SER A 1 290 ? 0.679 -0.281 11.211 1 92.81 290 SER A CA 1
ATOM 2199 C C . SER A 1 290 ? -0 -1.16 10.164 1 92.81 290 SER A C 1
ATOM 2201 O O . SER A 1 290 ? -0.148 -0.759 9.008 1 92.81 290 SER A O 1
ATOM 2203 N N . SER A 1 291 ? -0.507 -2.307 10.609 1 89.38 291 SER A N 1
ATOM 2204 C CA . SER A 1 291 ? -1.271 -3.189 9.734 1 89.38 291 SER A CA 1
ATOM 2205 C C . SER A 1 291 ? -2.654 -2.615 9.438 1 89.38 291 SER A C 1
ATOM 2207 O O . SER A 1 291 ? -3.35 -3.09 8.539 1 89.38 291 SER A O 1
ATOM 2209 N N . GLY A 1 292 ? -2.986 -1.591 10.172 1 88.62 292 GLY A N 1
ATOM 2210 C CA . GLY A 1 292 ? -4.27 -0.945 9.953 1 88.62 292 GLY A CA 1
ATOM 2211 C C . GLY A 1 292 ? -4.242 0.085 8.844 1 88.62 292 GLY A C 1
ATOM 2212 O O . GLY A 1 292 ? -5.289 0.543 8.383 1 88.62 292 GLY A O 1
ATOM 2213 N N . ALA A 1 293 ? -3.037 0.423 8.422 1 87.62 293 ALA A N 1
ATOM 2214 C CA . ALA A 1 293 ? -2.908 1.385 7.328 1 87.62 293 ALA A CA 1
ATOM 2215 C C . ALA A 1 293 ? -3.281 0.75 5.992 1 87.62 293 ALA A C 1
ATOM 2217 O O . ALA A 1 293 ? -2.875 -0.376 5.695 1 87.62 293 ALA A O 1
ATOM 2218 N N . ILE A 1 294 ? -4.133 1.403 5.211 1 80.25 294 ILE A N 1
ATOM 2219 C CA . ILE A 1 294 ? -4.613 0.825 3.961 1 80.25 294 ILE A CA 1
ATOM 2220 C C . ILE A 1 294 ? -4.188 1.703 2.787 1 80.25 294 ILE A C 1
ATOM 2222 O O . ILE A 1 294 ? -4.039 2.918 2.934 1 80.25 294 ILE A O 1
ATOM 2226 N N . ASN A 1 295 ? -3.988 1.018 1.741 1 79.19 295 ASN A N 1
ATOM 2227 C CA . ASN A 1 295 ? -3.721 1.73 0.497 1 79.19 295 ASN A CA 1
ATOM 2228 C C . ASN A 1 295 ? -5.012 2.162 -0.191 1 79.19 295 ASN A C 1
ATOM 2230 O O . ASN A 1 295 ? -5.949 1.373 -0.314 1 79.19 295 ASN A O 1
ATOM 2234 N N . PHE A 1 296 ? -4.996 3.42 -0.568 1 82.31 296 PHE A N 1
ATOM 2235 C CA . PHE A 1 296 ? -6.164 3.939 -1.271 1 82.31 296 PHE A CA 1
ATOM 2236 C C . PHE A 1 296 ? -5.949 3.912 -2.777 1 82.31 296 PHE A C 1
ATOM 2238 O O . PHE A 1 296 ? -4.852 4.211 -3.258 1 82.31 296 PHE A O 1
ATOM 2245 N N . THR A 1 297 ? -7.008 3.502 -3.436 1 79.44 297 THR A N 1
ATOM 2246 C CA . THR A 1 297 ? -7.016 3.709 -4.879 1 79.44 297 THR A CA 1
ATOM 2247 C C . THR A 1 297 ? -7.168 5.191 -5.215 1 79.44 297 THR A C 1
ATOM 2249 O O . THR A 1 297 ? -7.555 5.988 -4.359 1 79.44 297 THR A O 1
ATOM 2252 N N . PRO A 1 298 ? -6.879 5.516 -6.398 1 82.81 298 PRO A N 1
ATOM 2253 C CA . PRO A 1 298 ? -7.078 6.914 -6.785 1 82.81 298 PRO A CA 1
ATOM 2254 C C . PRO A 1 298 ? -8.516 7.383 -6.574 1 82.81 298 PRO A C 1
ATOM 2256 O O . PRO A 1 298 ? -8.742 8.508 -6.125 1 82.81 298 PRO A O 1
ATOM 2259 N N . LYS A 1 299 ? -9.422 6.508 -6.844 1 84.5 299 LYS A N 1
ATOM 2260 C CA . LYS A 1 299 ? -10.828 6.852 -6.648 1 84.5 299 LYS A CA 1
ATOM 2261 C C . LYS A 1 299 ? -11.133 7.074 -5.172 1 84.5 299 LYS A C 1
ATOM 2263 O O . LYS A 1 299 ? -11.844 8.023 -4.816 1 84.5 299 LYS A O 1
ATOM 2268 N N . GLN A 1 300 ? -10.586 6.297 -4.348 1 84.81 300 GLN A N 1
ATOM 2269 C CA . GLN A 1 300 ? -10.797 6.43 -2.912 1 84.81 300 GLN A CA 1
ATOM 2270 C C . GLN A 1 300 ? -10.133 7.691 -2.371 1 84.81 300 GLN A C 1
ATOM 2272 O O . GLN A 1 300 ? -10.68 8.359 -1.491 1 84.81 300 GLN A O 1
ATOM 2277 N N . SER A 1 301 ? -8.961 7.969 -2.92 1 88.88 301 SER A N 1
ATOM 2278 C CA . SER A 1 301 ? -8.273 9.195 -2.516 1 88.88 301 SER A CA 1
ATOM 2279 C C . SER A 1 301 ? -9.094 10.43 -2.871 1 88.88 301 SER A C 1
ATOM 2281 O O . SER A 1 301 ? -9.195 11.367 -2.074 1 88.88 301 SER A O 1
ATOM 2283 N N . MET A 1 302 ? -9.633 10.391 -4.023 1 90.75 302 MET A N 1
ATOM 2284 C CA . MET A 1 302 ? -10.484 11.492 -4.453 1 90.75 302 MET A CA 1
ATOM 2285 C C . MET A 1 302 ? -11.711 11.617 -3.547 1 90.75 302 MET A C 1
ATOM 2287 O O . MET A 1 302 ? -12.094 12.727 -3.178 1 90.75 302 MET A O 1
ATOM 2291 N N . ARG A 1 303 ? -12.227 10.555 -3.184 1 88.62 303 ARG A N 1
ATOM 2292 C CA . ARG A 1 303 ? -13.391 10.555 -2.297 1 88.62 303 ARG A CA 1
ATOM 2293 C C . ARG A 1 303 ? -13.031 11.125 -0.928 1 88.62 303 ARG A C 1
ATOM 2295 O O . ARG A 1 303 ? -13.812 11.867 -0.333 1 88.62 303 ARG A O 1
ATOM 2302 N N . GLN A 1 304 ? -11.875 10.758 -0.469 1 90.25 304 GLN A N 1
ATOM 2303 C CA . GLN A 1 304 ? -11.43 11.289 0.814 1 90.25 304 GLN A CA 1
ATOM 2304 C C . GLN A 1 304 ? -11.281 12.805 0.762 1 90.25 304 GLN A C 1
ATOM 2306 O O . GLN A 1 304 ? -11.633 13.5 1.716 1 90.25 304 GLN A O 1
ATOM 2311 N N . ARG A 1 305 ? -10.773 13.289 -0.307 1 93.75 305 ARG A N 1
ATOM 2312 C CA . ARG A 1 305 ? -10.617 14.734 -0.469 1 93.75 305 ARG A CA 1
ATOM 2313 C C . ARG A 1 305 ? -11.977 15.43 -0.51 1 93.75 305 ARG A C 1
ATOM 2315 O O . ARG A 1 305 ? -12.172 16.469 0.125 1 93.75 305 ARG A O 1
ATOM 2322 N N . ASP A 1 306 ? -12.906 14.789 -1.205 1 92.44 306 ASP A N 1
ATOM 2323 C CA . ASP A 1 306 ? -14.25 15.352 -1.279 1 92.44 306 ASP A CA 1
ATOM 2324 C C . ASP A 1 306 ? -14.906 15.391 0.1 1 92.44 306 ASP A C 1
ATOM 2326 O O . ASP A 1 306 ? -15.602 16.344 0.436 1 92.44 306 ASP A O 1
ATOM 2330 N N . LEU A 1 307 ? -14.664 14.414 0.802 1 89.69 307 LEU A N 1
ATOM 2331 C CA . LEU A 1 307 ? -15.25 14.344 2.139 1 89.69 307 LEU A CA 1
ATOM 2332 C C . LEU A 1 307 ? -14.664 15.43 3.039 1 89.69 307 LEU A C 1
ATOM 2334 O O . LEU A 1 307 ? -15.383 16.016 3.861 1 89.69 307 LEU A O 1
ATOM 2338 N N . ARG A 1 308 ? -13.406 15.68 2.869 1 92.44 308 ARG A N 1
ATOM 2339 C CA . ARG A 1 308 ? -12.766 16.719 3.65 1 92.44 308 ARG A CA 1
ATOM 2340 C C . ARG A 1 308 ? -13.336 18.094 3.301 1 92.44 308 ARG A C 1
ATOM 2342 O O . ARG A 1 308 ? -13.555 18.922 4.188 1 92.44 308 ARG A O 1
ATOM 2349 N N . ILE A 1 309 ? -13.531 18.297 2.062 1 94.38 309 ILE A N 1
ATOM 2350 C CA . ILE A 1 309 ? -14.102 19.562 1.622 1 94.38 309 ILE A CA 1
ATOM 2351 C C . ILE A 1 309 ? -15.547 19.672 2.109 1 94.38 309 ILE A C 1
ATOM 2353 O O . ILE A 1 309 ? -15.961 20.734 2.609 1 94.38 309 ILE A O 1
ATOM 2357 N N . SER A 1 310 ? -16.281 18.609 1.985 1 92.12 310 SER A N 1
ATOM 2358 C CA . SER A 1 310 ? -17.641 18.594 2.477 1 92.12 310 SER A CA 1
ATOM 2359 C C . SER A 1 310 ? -17.703 18.891 3.969 1 92.12 310 SER A C 1
ATOM 2361 O O . SER A 1 310 ? -18.578 19.641 4.422 1 92.12 310 SER A O 1
ATOM 2363 N N . ALA A 1 311 ? -16.781 18.312 4.66 1 90.06 311 ALA A N 1
ATOM 2364 C CA . ALA A 1 311 ? -16.734 18.531 6.102 1 90.06 311 ALA A CA 1
ATOM 2365 C C . ALA A 1 311 ? -16.438 20 6.414 1 90.06 311 ALA A C 1
ATOM 2367 O O . ALA A 1 311 ? -16.922 20.547 7.41 1 90.06 311 ALA A O 1
ATOM 2368 N N . TYR A 1 312 ? -15.695 20.641 5.602 1 92 312 TYR A N 1
ATOM 2369 C CA . TYR A 1 312 ? -15.359 22.047 5.789 1 92 312 TYR A CA 1
ATOM 2370 C C . TYR A 1 312 ? -16.609 22.922 5.684 1 92 312 TYR A C 1
ATOM 2372 O O . TYR A 1 312 ? -16.781 23.859 6.457 1 92 312 TYR A O 1
ATOM 2380 N N . PHE A 1 313 ? -17.484 22.562 4.773 1 92.75 313 PHE A N 1
ATOM 2381 C CA . PHE A 1 313 ? -18.641 23.406 4.527 1 92.75 313 PHE A CA 1
ATOM 2382 C C . PHE A 1 313 ? -19.828 22.953 5.371 1 92.75 313 PHE A C 1
ATOM 2384 O O . PHE A 1 313 ? -20.594 23.766 5.875 1 92.75 313 PHE A O 1
ATOM 2391 N N . HIS A 1 314 ? -19.875 21.656 5.496 1 91.5 314 HIS A N 1
ATOM 2392 C CA . HIS A 1 314 ? -21.125 21.125 6.066 1 91.5 314 HIS A CA 1
ATOM 2393 C C . HIS A 1 314 ? -20.875 20.5 7.434 1 91.5 314 HIS A C 1
ATOM 2395 O O . HIS A 1 314 ? -21.812 20.078 8.102 1 91.5 314 HIS A O 1
ATOM 2401 N N . GLY A 1 315 ? -19.672 20.453 7.84 1 87.56 315 GLY A N 1
ATOM 2402 C CA . GLY A 1 315 ? -19.328 19.844 9.117 1 87.56 315 GLY A CA 1
ATOM 2403 C C . GLY A 1 315 ? -19.062 18.359 9.016 1 87.56 315 GLY A C 1
ATOM 2404 O O . GLY A 1 315 ? -19.516 17.703 8.07 1 87.56 315 GLY A O 1
ATOM 2405 N N . GLU A 1 316 ? -18.359 17.844 10.023 1 80.69 316 GLU A N 1
ATOM 2406 C CA . GLU A 1 316 ? -18.031 16.422 10.086 1 80.69 316 GLU A CA 1
ATOM 2407 C C . GLU A 1 316 ? -19.172 15.625 10.703 1 80.69 316 GLU A C 1
ATOM 2409 O O . GLU A 1 316 ? -19.422 14.484 10.305 1 80.69 316 GLU A O 1
ATOM 2414 N N . ASN A 1 317 ? -19.844 16.281 11.609 1 79.19 317 ASN A N 1
ATOM 2415 C CA . ASN A 1 317 ? -20.922 15.633 12.344 1 79.19 317 ASN A CA 1
ATOM 2416 C C . ASN A 1 317 ? -22.234 15.688 11.57 1 79.19 317 ASN A C 1
ATOM 2418 O O . ASN A 1 317 ? -22.797 16.766 11.367 1 79.19 317 ASN A O 1
ATOM 2422 N N . LEU A 1 318 ? -22.688 14.586 11.25 1 76.31 318 LEU A N 1
ATOM 2423 C CA . LEU A 1 318 ? -23.906 14.539 10.445 1 76.31 318 LEU A CA 1
ATOM 2424 C C . LEU A 1 318 ? -25.125 14.93 11.273 1 76.31 318 LEU A C 1
ATOM 2426 O O . LEU A 1 318 ? -26.156 15.305 10.727 1 76.31 318 LEU A O 1
ATOM 2430 N N . LYS A 1 319 ? -24.969 14.789 12.578 1 78.38 319 LYS A N 1
ATOM 2431 C CA . LYS A 1 319 ? -26.078 15.172 13.445 1 78.38 319 LYS A CA 1
ATOM 2432 C C . LYS A 1 319 ? -26.109 16.688 13.672 1 78.38 319 LYS A C 1
ATOM 2434 O O . LYS A 1 319 ? -27.156 17.25 14.008 1 78.38 319 LYS A O 1
ATOM 2439 N N . ARG A 1 320 ? -24.953 17.297 13.531 1 82.31 320 ARG A N 1
ATOM 2440 C CA . ARG A 1 320 ? -24.828 18.75 13.688 1 82.31 320 ARG A CA 1
ATOM 2441 C C . ARG A 1 320 ? -24.188 19.375 12.461 1 82.31 320 ARG A C 1
ATOM 2443 O O . ARG A 1 320 ? -23.062 19.891 12.531 1 82.31 320 ARG A O 1
ATOM 2450 N N . ARG A 1 321 ? -24.969 19.422 11.484 1 84.81 321 ARG A N 1
ATOM 2451 C CA . ARG A 1 321 ? -24.453 19.922 10.227 1 84.81 321 ARG A CA 1
ATOM 2452 C C . ARG A 1 321 ? -24.359 21.453 10.242 1 84.81 321 ARG A C 1
ATOM 2454 O O . ARG A 1 321 ? -25.188 22.125 10.867 1 84.81 321 ARG A O 1
ATOM 2461 N N . LEU A 1 322 ? -23.344 21.891 9.57 1 86.69 322 LEU A N 1
ATOM 2462 C CA . LEU A 1 322 ? -23.219 23.328 9.359 1 86.69 322 LEU A CA 1
ATOM 2463 C C . LEU A 1 322 ? -24.031 23.766 8.141 1 86.69 322 LEU A C 1
ATOM 2465 O O . LEU A 1 322 ? -24.406 22.938 7.305 1 86.69 322 LEU A O 1
ATOM 2469 N N . HIS A 1 323 ? -24.344 25.031 8.172 1 89.31 323 HIS A N 1
ATOM 2470 C CA . HIS A 1 323 ? -25.156 25.578 7.094 1 89.31 323 HIS A CA 1
ATOM 2471 C C . HIS A 1 323 ? -24.422 26.703 6.367 1 89.31 323 HIS A C 1
ATOM 2473 O O . HIS A 1 323 ? -24.547 27.875 6.727 1 89.31 323 HIS A O 1
ATOM 2479 N N . PRO A 1 324 ? -23.75 26.281 5.336 1 93.31 324 PRO A N 1
ATOM 2480 C CA . PRO A 1 324 ? -23.031 27.312 4.574 1 93.31 324 PRO A CA 1
ATOM 2481 C C . PRO A 1 324 ? -23.984 28.281 3.855 1 93.31 324 PRO A C 1
ATOM 2483 O O . PRO A 1 324 ? -25.172 28 3.73 1 93.31 324 PRO A O 1
ATOM 2486 N N . HIS A 1 325 ? -23.484 29.406 3.402 1 95.19 325 HIS A N 1
ATOM 2487 C CA . HIS A 1 325 ? -24.266 30.484 2.805 1 95.19 325 HIS A CA 1
ATOM 2488 C C . HIS A 1 325 ? -24.047 30.547 1.295 1 95.19 325 HIS A C 1
ATOM 2490 O O . HIS A 1 325 ? -22.938 30.328 0.811 1 95.19 325 HIS A O 1
ATOM 2496 N N . HIS A 1 326 ? -25.109 30.828 0.651 1 95.06 326 HIS A N 1
ATOM 2497 C CA . HIS A 1 326 ? -25.016 31.141 -0.772 1 95.06 326 HIS A CA 1
ATOM 2498 C C . HIS A 1 326 ? -24.812 32.625 -1 1 95.06 326 HIS A C 1
ATOM 2500 O O . HIS A 1 326 ? -25.641 33.438 -0.581 1 95.06 326 HIS A O 1
ATOM 2506 N N . LEU A 1 327 ? -23.75 32.938 -1.613 1 96 327 LEU A N 1
ATOM 2507 C CA . LEU A 1 327 ? -23.438 34.344 -1.85 1 96 327 LEU A CA 1
ATOM 2508 C C . LEU A 1 327 ? -23.281 34.625 -3.342 1 96 327 LEU A C 1
ATOM 2510 O O . LEU A 1 327 ? -22.781 33.781 -4.086 1 96 327 LEU A O 1
ATOM 2514 N N . ARG A 1 328 ? -23.734 35.75 -3.688 1 96.19 328 ARG A N 1
ATOM 2515 C CA . ARG A 1 328 ? -23.5 36.25 -5.027 1 96.19 328 ARG A CA 1
ATOM 2516 C C . ARG A 1 328 ? -22.375 37.281 -5.023 1 96.19 328 ARG A C 1
ATOM 2518 O O . ARG A 1 328 ? -22.484 38.312 -4.359 1 96.19 328 ARG A O 1
ATOM 2525 N N . LEU A 1 329 ? -21.328 37.031 -5.727 1 95.31 329 LEU A N 1
ATOM 2526 C CA . LEU A 1 329 ? -20.172 37.938 -5.758 1 95.31 329 LEU A CA 1
ATOM 2527 C C . LEU A 1 329 ? -20.062 38.625 -7.113 1 95.31 329 LEU A C 1
ATOM 2529 O O . LEU A 1 329 ? -20.281 38 -8.156 1 95.31 329 LEU A O 1
ATOM 2533 N N . SER A 1 330 ? -19.75 39.844 -7.02 1 94.38 330 SER A N 1
ATOM 2534 C CA . SER A 1 330 ? -19.578 40.625 -8.242 1 94.38 330 SER A CA 1
ATOM 2535 C C . SER A 1 330 ? -18.172 40.5 -8.797 1 94.38 330 SER A C 1
ATOM 2537 O O . SER A 1 330 ? -17.188 40.562 -8.047 1 94.38 330 SER A O 1
ATOM 2539 N N . ALA A 1 331 ? -18.062 40.375 -10.117 1 91.94 331 ALA A N 1
ATOM 2540 C CA . ALA A 1 331 ? -16.766 40.281 -10.766 1 91.94 331 ALA A CA 1
ATOM 2541 C C . ALA A 1 331 ? -16.016 41.594 -10.719 1 91.94 331 ALA A C 1
ATOM 2543 O O . ALA A 1 331 ? -14.797 41.625 -10.93 1 91.94 331 ALA A O 1
ATOM 2544 N N . SER A 1 332 ? -16.703 42.625 -10.453 1 90.56 332 SER A N 1
ATOM 2545 C CA . SER A 1 332 ? -16.062 43.938 -10.352 1 90.56 332 SER A CA 1
ATOM 2546 C C . SER A 1 332 ? -15.453 44.156 -8.977 1 90.56 332 SER A C 1
ATOM 2548 O O . SER A 1 332 ? -14.523 44.938 -8.82 1 90.56 332 SER A O 1
ATOM 2550 N N . GLU A 1 333 ? -15.938 43.438 -8.023 1 90.56 333 GLU A N 1
ATOM 2551 C CA . GLU A 1 333 ? -15.5 43.625 -6.645 1 90.56 333 GLU A CA 1
ATOM 2552 C C . GLU A 1 333 ? -14.438 42.594 -6.27 1 90.56 333 GLU A C 1
ATOM 2554 O O . GLU A 1 333 ? -13.578 42.875 -5.426 1 90.56 333 GLU A O 1
ATOM 2559 N N . TYR A 1 334 ? -14.562 41.469 -6.855 1 92.75 334 TYR A N 1
ATOM 2560 C CA . TYR A 1 334 ? -13.648 40.375 -6.516 1 92.75 334 TYR A CA 1
ATOM 2561 C C . TYR A 1 334 ? -12.852 39.938 -7.734 1 92.75 334 TYR A C 1
ATOM 2563 O O . TYR A 1 334 ? -13.43 39.594 -8.773 1 92.75 334 TYR A O 1
ATOM 2571 N N . THR A 1 335 ? -11.562 39.938 -7.559 1 92.88 335 THR A N 1
ATOM 2572 C CA . THR A 1 335 ? -10.695 39.438 -8.609 1 92.88 335 THR A CA 1
ATOM 2573 C C . THR A 1 335 ? -10.148 38.062 -8.227 1 92.88 335 THR A C 1
ATOM 2575 O O . THR A 1 335 ? -9.695 37.844 -7.098 1 92.88 335 THR A O 1
ATOM 2578 N N . VAL A 1 336 ? -10.211 37.156 -9.172 1 94.19 336 VAL A N 1
ATOM 2579 C CA . VAL A 1 336 ? -9.719 35.781 -8.953 1 94.19 336 VAL A CA 1
ATOM 2580 C C . VAL A 1 336 ? -8.328 35.625 -9.562 1 94.19 336 VAL A C 1
ATOM 2582 O O . VAL A 1 336 ? -8.109 36 -10.727 1 94.19 336 VAL A O 1
ATOM 2585 N N . TYR A 1 337 ? -7.453 35.156 -8.719 1 93.75 337 TYR A N 1
ATOM 2586 C CA . TYR A 1 337 ? -6.078 35 -9.18 1 93.75 337 TYR A CA 1
ATOM 2587 C C . TYR A 1 337 ? -5.664 33.531 -9.18 1 93.75 337 TYR A C 1
ATOM 2589 O O . TYR A 1 337 ? -6.262 32.719 -8.477 1 93.75 337 TYR A O 1
ATOM 2597 N N . ARG A 1 338 ? -4.719 33.188 -10.016 1 90.56 338 ARG A N 1
ATOM 2598 C CA . ARG A 1 338 ? -3.939 31.953 -9.953 1 90.56 338 ARG A CA 1
ATOM 2599 C C . ARG A 1 338 ? -2.461 32.25 -9.727 1 90.56 338 ARG A C 1
ATOM 2601 O O . ARG A 1 338 ? -1.927 33.219 -10.273 1 90.56 338 ARG A O 1
ATOM 2608 N N . VAL A 1 339 ? -1.903 31.484 -8.781 1 86.62 339 VAL A N 1
ATOM 2609 C CA . VAL A 1 339 ? -0.482 31.703 -8.539 1 86.62 339 VAL A CA 1
ATOM 2610 C C . VAL A 1 339 ? 0.345 30.719 -9.375 1 86.62 339 VAL A C 1
ATOM 2612 O O . VAL A 1 339 ? 0.113 29.516 -9.336 1 86.62 339 VAL A O 1
ATOM 2615 N N . GLY A 1 340 ? 1.366 31.078 -10.039 1 71.38 340 GLY A N 1
ATOM 2616 C CA . GLY A 1 340 ? 2.475 30.562 -10.828 1 71.38 340 GLY A CA 1
ATOM 2617 C C . GLY A 1 340 ? 2.264 29.141 -11.297 1 71.38 340 GLY A C 1
ATOM 2618 O O . GLY A 1 340 ? 1.315 28.469 -10.875 1 71.38 340 GLY A O 1
ATOM 2619 N N . SER A 1 341 ? 2.344 28.672 -12.438 1 59.44 341 SER A N 1
ATOM 2620 C CA . SER A 1 341 ? 2.602 27.297 -12.844 1 59.44 341 SER A CA 1
ATOM 2621 C C . SER A 1 341 ? 4.098 26.984 -12.859 1 59.44 341 SER A C 1
ATOM 2623 O O . SER A 1 341 ? 4.918 27.906 -12.93 1 59.44 341 SER A O 1
ATOM 2625 N N . GLU A 1 342 ? 4.59 25.812 -12.289 1 52.78 342 GLU A N 1
ATOM 2626 C CA . GLU A 1 342 ? 6.012 25.531 -12.477 1 52.78 342 GLU A CA 1
ATOM 2627 C C . GLU A 1 342 ? 6.527 26.141 -13.781 1 52.78 342 GLU A C 1
ATOM 2629 O O . GLU A 1 342 ? 5.746 26.375 -14.703 1 52.78 342 GLU A O 1
ATOM 2634 N N . ALA A 1 343 ? 7.945 26.297 -13.859 1 45.59 343 ALA A N 1
ATOM 2635 C CA . ALA A 1 343 ? 8.859 26.781 -14.891 1 45.59 343 ALA A CA 1
ATOM 2636 C C . ALA A 1 343 ? 8.555 26.141 -16.234 1 45.59 343 ALA A C 1
ATOM 2638 O O . ALA A 1 343 ? 8.297 24.938 -16.328 1 45.59 343 ALA A O 1
ATOM 2639 N N . ILE A 1 344 ? 7.984 26.859 -17.156 1 45.25 344 ILE A N 1
ATOM 2640 C CA . ILE A 1 344 ? 8.016 26.438 -18.562 1 45.25 344 ILE A CA 1
ATOM 2641 C C . ILE A 1 344 ? 9.328 25.719 -18.859 1 45.25 344 ILE A C 1
ATOM 2643 O O . ILE A 1 344 ? 10.414 26.234 -18.578 1 45.25 344 ILE A O 1
ATOM 2647 N N . PRO A 1 345 ? 9.305 24.469 -19.125 1 44.25 345 PRO A N 1
ATOM 2648 C CA . PRO A 1 345 ? 10.586 23.875 -19.547 1 44.25 345 PRO A CA 1
ATOM 2649 C C . PRO A 1 345 ? 11.367 24.797 -20.484 1 44.25 345 PRO A C 1
ATOM 2651 O O . PRO A 1 345 ? 10.781 25.547 -21.266 1 44.25 345 PRO A O 1
ATOM 2654 N N . ASP A 1 346 ? 12.633 24.906 -20.141 1 41 346 ASP A N 1
ATOM 2655 C CA . ASP A 1 346 ? 13.539 25.719 -20.953 1 41 346 ASP A CA 1
ATOM 2656 C C . ASP A 1 346 ? 13.242 25.516 -22.438 1 41 346 ASP A C 1
ATOM 2658 O O . ASP A 1 346 ? 13.391 26.453 -23.234 1 41 346 ASP A O 1
ATOM 2662 N N . ALA A 1 347 ? 12.891 24.312 -22.672 1 44.47 347 ALA A N 1
ATOM 2663 C CA . ALA A 1 347 ? 12.727 23.953 -24.078 1 44.47 347 ALA A CA 1
ATOM 2664 C C . ALA A 1 347 ? 11.609 24.766 -24.719 1 44.47 347 ALA A C 1
ATOM 2666 O O . ALA A 1 347 ? 11.531 24.859 -25.953 1 44.47 347 ALA A O 1
ATOM 2667 N N . LEU A 1 348 ? 10.773 25.047 -23.922 1 46.22 348 LEU A N 1
ATOM 2668 C CA . LEU A 1 348 ? 9.672 25.797 -24.516 1 46.22 348 LEU A CA 1
ATOM 2669 C C . LEU A 1 348 ? 9.891 27.297 -24.406 1 46.22 348 LEU A C 1
ATOM 2671 O O . LEU A 1 348 ? 9.031 28.094 -24.797 1 46.22 348 LEU A O 1
ATOM 2675 N N . LEU A 1 349 ? 10.852 27.562 -23.625 1 43.47 349 LEU A N 1
ATOM 2676 C CA . LEU A 1 349 ? 11.125 29 -23.578 1 43.47 349 LEU A CA 1
ATOM 2677 C C . LEU A 1 349 ? 11.758 29.469 -24.891 1 43.47 349 LEU A C 1
ATOM 2679 O O . LEU A 1 349 ? 12.586 28.766 -25.469 1 43.47 349 LEU A O 1
ATOM 2683 N N . PRO A 1 350 ? 11.203 30.438 -25.578 1 41.25 350 PRO A N 1
ATOM 2684 C CA . PRO A 1 350 ? 11.914 30.938 -26.75 1 41.25 350 PRO A CA 1
ATOM 2685 C C . PRO A 1 350 ? 13.383 31.219 -26.484 1 41.25 350 PRO A C 1
ATOM 2687 O O . PRO A 1 350 ? 13.758 31.531 -25.344 1 41.25 350 PRO A O 1
ATOM 2690 N N . HIS A 1 351 ? 14.25 31.031 -27.391 1 38.5 351 HIS A N 1
ATOM 2691 C CA . HIS A 1 351 ? 15.656 31.406 -27.547 1 38.5 351 HIS A CA 1
ATOM 2692 C C . HIS A 1 351 ? 15.844 32.906 -27.391 1 38.5 351 HIS A C 1
ATOM 2694 O O . HIS A 1 351 ? 15.188 33.688 -28.078 1 38.5 351 HIS A O 1
ATOM 2700 N N . GLY A 1 352 ? 16.438 33.594 -26.344 1 40.34 352 GLY A N 1
ATOM 2701 C CA . GLY A 1 352 ? 16.875 34.969 -26.031 1 40.34 352 GLY A CA 1
ATOM 2702 C C . GLY A 1 352 ? 16.125 35.562 -24.859 1 40.34 352 GLY A C 1
ATOM 2703 O O . GLY A 1 352 ? 16.484 36.625 -24.375 1 40.34 352 GLY A O 1
ATOM 2704 N N . ALA A 1 353 ? 14.906 35.5 -24.812 1 39.78 353 ALA A N 1
ATOM 2705 C CA . ALA A 1 353 ? 14.195 36.25 -23.781 1 39.78 353 ALA A CA 1
ATOM 2706 C C . ALA A 1 353 ? 14.414 35.625 -22.406 1 39.78 353 ALA A C 1
ATOM 2708 O O . ALA A 1 353 ? 13.57 34.875 -21.906 1 39.78 353 ALA A O 1
ATOM 2709 N N . ARG A 1 354 ? 15.688 35.125 -22.109 1 43.78 354 ARG A N 1
ATOM 2710 C CA . ARG A 1 354 ? 16.031 34.781 -20.734 1 43.78 354 ARG A CA 1
ATOM 2711 C C . ARG A 1 354 ? 15.969 36.031 -19.844 1 43.78 354 ARG A C 1
ATOM 2713 O O . ARG A 1 354 ? 16.984 36.688 -19.641 1 43.78 354 ARG A O 1
ATOM 2720 N N . ASP A 1 355 ? 15.25 36.938 -19.984 1 36.56 355 ASP A N 1
ATOM 2721 C CA . ASP A 1 355 ? 15.453 37.844 -18.859 1 36.56 355 ASP A CA 1
ATOM 2722 C C . ASP A 1 355 ? 15.375 37.094 -17.531 1 36.56 355 ASP A C 1
ATOM 2724 O O . ASP A 1 355 ? 14.336 36.531 -17.188 1 36.56 355 ASP A O 1
ATOM 2728 N N . ALA A 1 356 ? 16.484 36.594 -16.891 1 44.09 356 ALA A N 1
ATOM 2729 C CA . ALA A 1 356 ? 16.922 35.906 -15.664 1 44.09 356 ALA A CA 1
ATOM 2730 C C . ALA A 1 356 ? 16.016 36.25 -14.492 1 44.09 356 ALA A C 1
ATOM 2732 O O . ALA A 1 356 ? 15.711 35.406 -13.664 1 44.09 356 ALA A O 1
ATOM 2733 N N . GLU A 1 357 ? 15.75 37.469 -14.273 1 41.62 357 GLU A N 1
ATOM 2734 C CA . GLU A 1 357 ? 14.992 37.938 -13.117 1 41.62 357 GLU A CA 1
ATOM 2735 C C . GLU A 1 357 ? 13.523 37.531 -13.219 1 41.62 357 GLU A C 1
ATOM 2737 O O . GLU A 1 357 ? 12.898 37.188 -12.211 1 41.62 357 GLU A O 1
ATOM 2742 N N . GLU A 1 358 ? 12.852 37.75 -14.297 1 45.53 358 GLU A N 1
ATOM 2743 C CA . GLU A 1 358 ? 11.445 37.469 -14.562 1 45.53 358 GLU A CA 1
ATOM 2744 C C . GLU A 1 358 ? 11.148 35.969 -14.484 1 45.53 358 GLU A C 1
ATOM 2746 O O . GLU A 1 358 ? 10.086 35.562 -14.008 1 45.53 358 GLU A O 1
ATOM 2751 N N . GLU A 1 359 ? 12 35.156 -15.086 1 50.75 359 GLU A N 1
ATOM 2752 C CA . GLU A 1 359 ? 11.922 33.688 -15.008 1 50.75 359 GLU A CA 1
ATOM 2753 C C . GLU A 1 359 ? 12.008 33.219 -13.562 1 50.75 359 GLU A C 1
ATOM 2755 O O . GLU A 1 359 ? 11.367 32.219 -13.195 1 50.75 359 GLU A O 1
ATOM 2760 N N . THR A 1 360 ? 12.805 34.094 -12.75 1 55.75 360 THR A N 1
ATOM 2761 C CA . THR A 1 360 ? 13.18 33.688 -11.398 1 55.75 360 THR A CA 1
ATOM 2762 C C . THR A 1 360 ? 11.984 33.812 -10.453 1 55.75 360 THR A C 1
ATOM 2764 O O . THR A 1 360 ? 11.906 33.094 -9.453 1 55.75 360 THR A O 1
ATOM 2767 N N . GLN A 1 361 ? 10.883 34.656 -10.828 1 67.19 361 GLN A N 1
ATOM 2768 C CA . GLN A 1 361 ? 9.82 34.75 -9.828 1 67.19 361 GLN A CA 1
ATOM 2769 C C . GLN A 1 361 ? 8.477 34.312 -10.406 1 67.19 361 GLN A C 1
ATOM 2771 O O . GLN A 1 361 ? 7.426 34.625 -9.852 1 67.19 361 GLN A O 1
ATOM 2776 N N . SER A 1 362 ? 8.445 33.656 -11.539 1 79.44 362 SER A N 1
ATOM 2777 C CA . SER A 1 362 ? 7.215 33.219 -12.188 1 79.44 362 SER A CA 1
ATOM 2778 C C . SER A 1 362 ? 6.441 32.25 -11.305 1 79.44 362 SER A C 1
ATOM 2780 O O . SER A 1 362 ? 5.211 32.188 -11.367 1 79.44 362 SER A O 1
ATOM 2782 N N . TRP A 1 363 ? 7.117 31.625 -10.43 1 86.12 363 TRP A N 1
ATOM 2783 C CA . TRP A 1 363 ? 6.484 30.625 -9.594 1 86.12 363 TRP A CA 1
ATOM 2784 C C . TRP A 1 363 ? 5.582 31.266 -8.547 1 86.12 363 TRP A C 1
ATOM 2786 O O . TRP A 1 363 ? 4.707 30.609 -7.98 1 86.12 363 TRP A O 1
ATOM 2796 N N . ARG A 1 364 ? 5.676 32.625 -8.344 1 89.19 364 ARG A N 1
ATOM 2797 C CA . ARG A 1 364 ? 4.914 33.281 -7.277 1 89.19 364 ARG A CA 1
ATOM 2798 C C . ARG A 1 364 ? 3.996 34.344 -7.832 1 89.19 364 ARG A C 1
ATOM 2800 O O . ARG A 1 364 ? 3.254 35 -7.082 1 89.19 364 ARG A O 1
ATOM 2807 N N . THR A 1 365 ? 4.066 34.625 -9.102 1 88.75 365 THR A N 1
ATOM 2808 C CA . THR A 1 365 ? 3.342 35.75 -9.688 1 88.75 365 THR A CA 1
ATOM 2809 C C . THR A 1 365 ? 1.85 35.438 -9.781 1 88.75 365 THR A C 1
ATOM 2811 O O . THR A 1 365 ? 1.453 34.406 -10.328 1 88.75 365 THR A O 1
ATOM 2814 N N . PRO A 1 366 ? 1.066 36.312 -9.188 1 90.62 366 PRO A N 1
ATOM 2815 C CA . PRO A 1 366 ? -0.38 36.125 -9.336 1 90.62 366 PRO A CA 1
ATOM 2816 C C . PRO A 1 366 ? -0.884 36.5 -10.727 1 90.62 366 PRO A C 1
ATOM 2818 O O . PRO A 1 366 ? -0.511 37.562 -11.25 1 90.62 366 PRO A O 1
ATOM 2821 N N . ILE A 1 367 ? -1.634 35.688 -11.297 1 89.5 367 ILE A N 1
ATOM 2822 C CA . ILE A 1 367 ? -2.229 35.938 -12.602 1 89.5 367 ILE A CA 1
ATOM 2823 C C . ILE A 1 367 ? -3.746 36.062 -12.469 1 89.5 367 ILE A C 1
ATOM 2825 O O . ILE A 1 367 ? -4.406 35.094 -12.016 1 89.5 367 ILE A O 1
ATOM 2829 N N . ALA A 1 368 ? -4.23 37.188 -12.867 1 90.5 368 ALA A N 1
ATOM 2830 C CA . ALA A 1 368 ? -5.68 37.375 -12.805 1 90.5 368 ALA A CA 1
ATOM 2831 C C . ALA A 1 368 ? -6.395 36.531 -13.828 1 90.5 368 ALA A C 1
ATOM 2833 O O . ALA A 1 368 ? -5.984 36.469 -14.992 1 90.5 368 ALA A O 1
ATOM 2834 N N . LEU A 1 369 ? -7.426 35.875 -13.375 1 89.81 369 LEU A N 1
ATOM 2835 C CA . LEU A 1 369 ? -8.195 35 -14.25 1 89.81 369 LEU A CA 1
ATOM 2836 C C . LEU A 1 369 ? -9.477 35.688 -14.719 1 89.81 369 LEU A C 1
ATOM 2838 O O . LEU A 1 369 ? -10.055 36.5 -13.984 1 89.81 369 LEU A O 1
ATOM 2842 N N . THR A 1 370 ? -9.812 35.312 -15.898 1 87.69 370 THR A N 1
ATOM 2843 C CA . THR A 1 370 ? -11.102 35.781 -16.406 1 87.69 370 THR A CA 1
ATOM 2844 C C . THR A 1 370 ? -12.242 34.938 -15.812 1 87.69 370 THR A C 1
ATOM 2846 O O . THR A 1 370 ? -12.172 33.719 -15.766 1 87.69 370 THR A O 1
ATOM 2849 N N . VAL A 1 371 ? -13.234 35.719 -15.422 1 88.69 371 VAL A N 1
ATOM 2850 C CA . VAL A 1 371 ? -14.406 35.062 -14.859 1 88.69 371 VAL A CA 1
ATOM 2851 C C . VAL A 1 371 ? -15.164 34.312 -15.961 1 88.69 371 VAL A C 1
ATOM 2853 O O . VAL A 1 371 ? -15.695 34.938 -16.891 1 88.69 371 VAL A O 1
ATOM 2856 N N . SER A 1 372 ? -15.109 33 -15.922 1 91.38 372 SER A N 1
ATOM 2857 C CA . SER A 1 372 ? -15.828 32.156 -16.875 1 91.38 372 SER A CA 1
ATOM 2858 C C . SER A 1 372 ? -16.25 30.844 -16.219 1 91.38 372 SER A C 1
ATOM 2860 O O . SER A 1 372 ? -15.695 30.422 -15.203 1 91.38 372 SER A O 1
ATOM 2862 N N . ARG A 1 373 ? -17.234 30.281 -16.828 1 90.56 373 ARG A N 1
ATOM 2863 C CA . ARG A 1 373 ? -17.734 29.016 -16.312 1 90.56 373 ARG A CA 1
ATOM 2864 C C . ARG A 1 373 ? -16.641 27.938 -16.359 1 90.56 373 ARG A C 1
ATOM 2866 O O . ARG A 1 373 ? -16.453 27.188 -15.398 1 90.56 373 ARG A O 1
ATOM 2873 N N . ASP A 1 374 ? -15.922 27.859 -17.359 1 87.06 374 ASP A N 1
ATOM 2874 C CA . ASP A 1 374 ? -14.883 26.859 -17.547 1 87.06 374 ASP A CA 1
ATOM 2875 C C . ASP A 1 374 ? -13.75 27.031 -16.531 1 87.06 374 ASP A C 1
ATOM 2877 O O . ASP A 1 374 ? -13.18 26.047 -16.062 1 87.06 374 ASP A O 1
ATOM 2881 N N . ALA A 1 375 ? -13.578 28.203 -16.172 1 87.19 375 ALA A N 1
ATOM 2882 C CA . ALA A 1 375 ? -12.438 28.5 -15.312 1 87.19 375 ALA A CA 1
ATOM 2883 C C . ALA A 1 375 ? -12.805 28.328 -13.844 1 87.19 375 ALA A C 1
ATOM 2885 O O . ALA A 1 375 ? -11.961 27.984 -13.016 1 87.19 375 ALA A O 1
ATOM 2886 N N . LEU A 1 376 ? -14.102 28.578 -13.578 1 92.62 376 LEU A N 1
ATOM 2887 C CA . LEU A 1 376 ? -14.359 28.781 -12.156 1 92.62 376 LEU A CA 1
ATOM 2888 C C . LEU A 1 376 ? -15.391 27.797 -11.641 1 92.62 376 LEU A C 1
ATOM 2890 O O . LEU A 1 376 ? -15.492 27.562 -10.438 1 92.62 376 LEU A O 1
ATOM 2894 N N . LYS A 1 377 ? -16.203 27.219 -12.508 1 93.38 377 LYS A N 1
ATOM 2895 C CA . LYS A 1 377 ? -17.297 26.375 -12.023 1 93.38 377 LYS A CA 1
ATOM 2896 C C . LYS A 1 377 ? -16.766 25.203 -11.188 1 93.38 377 LYS A C 1
ATOM 2898 O O . LYS A 1 377 ? -15.836 24.516 -11.609 1 93.38 377 LYS A O 1
ATOM 2903 N N . ASN A 1 378 ? -17.266 25.031 -10.031 1 93.88 378 ASN A N 1
ATOM 2904 C CA . ASN A 1 378 ? -16.984 23.953 -9.094 1 93.88 378 ASN A CA 1
ATOM 2905 C C . ASN A 1 378 ? -15.555 24.031 -8.555 1 93.88 378 ASN A C 1
ATOM 2907 O O . ASN A 1 378 ? -15.023 23.047 -8.039 1 93.88 378 ASN A O 1
ATOM 2911 N N . ARG A 1 379 ? -14.945 25.203 -8.695 1 94.25 379 ARG A N 1
ATOM 2912 C CA . ARG A 1 379 ? -13.594 25.375 -8.172 1 94.25 379 ARG A CA 1
ATOM 2913 C C . ARG A 1 379 ? -13.617 25.953 -6.758 1 94.25 379 ARG A C 1
ATOM 2915 O O . ARG A 1 379 ? -14.523 26.703 -6.41 1 94.25 379 ARG A O 1
ATOM 2922 N N . LEU A 1 380 ? -12.625 25.531 -6.035 1 96 380 LEU A N 1
ATOM 2923 C CA . LEU A 1 380 ? -12.414 26.125 -4.723 1 96 380 LEU A CA 1
ATOM 2924 C C . LEU A 1 380 ? -11.609 27.422 -4.832 1 96 380 LEU A C 1
ATOM 2926 O O . LEU A 1 380 ? -10.617 27.469 -5.559 1 96 380 LEU A O 1
ATOM 2930 N N . LEU A 1 381 ? -12.102 28.391 -4.164 1 95.69 381 LEU A N 1
ATOM 2931 C CA . LEU A 1 381 ? -11.391 29.672 -4.102 1 95.69 381 LEU A CA 1
ATOM 2932 C C . LEU A 1 381 ? -10.961 29.984 -2.672 1 95.69 381 LEU A C 1
ATOM 2934 O O . LEU A 1 381 ? -11.766 29.891 -1.742 1 95.69 381 LEU A O 1
ATOM 2938 N N . ALA A 1 382 ? -9.703 30.312 -2.527 1 96.62 382 ALA A N 1
ATOM 2939 C CA . ALA A 1 382 ? -9.211 30.781 -1.233 1 96.62 382 ALA A CA 1
ATOM 2940 C C . ALA A 1 382 ? -9.398 32.281 -1.079 1 96.62 382 ALA A C 1
ATOM 2942 O O . ALA A 1 382 ? -9.148 33.031 -2.018 1 96.62 382 ALA A O 1
ATOM 2943 N N . VAL A 1 383 ? -9.852 32.688 0.054 1 96.38 383 VAL A N 1
ATOM 2944 C CA . VAL A 1 383 ? -9.969 34.125 0.369 1 96.38 383 VAL A CA 1
ATOM 2945 C C . VAL A 1 383 ? -8.688 34.594 1.044 1 96.38 383 VAL A C 1
ATOM 2947 O O . VAL A 1 383 ? -8.484 34.375 2.238 1 96.38 383 VAL A O 1
ATOM 2950 N N . SER A 1 384 ? -7.898 35.344 0.298 1 96.38 384 SER A N 1
ATOM 2951 C CA . SER A 1 384 ? -6.559 35.719 0.744 1 96.38 384 SER A CA 1
ATOM 2952 C C . SER A 1 384 ? -6.613 36.844 1.785 1 96.38 384 SER A C 1
ATOM 2954 O O . SER A 1 384 ? -7.48 37.719 1.723 1 96.38 384 SER A O 1
ATOM 2956 N N . GLN A 1 385 ? -5.652 36.812 2.672 1 95.44 385 GLN A N 1
ATOM 2957 C CA . GLN A 1 385 ? -5.496 37.906 3.633 1 95.44 385 GLN A CA 1
ATOM 2958 C C . GLN A 1 385 ? -4.609 39 3.068 1 95.44 385 GLN A C 1
ATOM 2960 O O . GLN A 1 385 ? -4.434 40.062 3.699 1 95.44 385 GLN A O 1
ATOM 2965 N N . ALA A 1 386 ? -4.152 38.781 1.883 1 94.44 386 ALA A N 1
ATOM 2966 C CA . ALA A 1 386 ? -3.283 39.75 1.255 1 94.44 386 ALA A CA 1
ATOM 2967 C C . ALA A 1 386 ? -4.062 41.031 0.883 1 94.44 386 ALA A C 1
ATOM 2969 O O . ALA A 1 386 ? -5.203 40.938 0.414 1 94.44 386 ALA A O 1
ATOM 2970 N N . THR A 1 387 ? -3.424 42.156 1.085 1 89.25 387 THR A N 1
ATOM 2971 C CA . THR A 1 387 ? -4.027 43.438 0.694 1 89.25 387 THR A CA 1
ATOM 2972 C C . THR A 1 387 ? -3.59 43.844 -0.712 1 89.25 387 THR A C 1
ATOM 2974 O O . THR A 1 387 ? -4.246 44.656 -1.366 1 89.25 387 THR A O 1
ATOM 2977 N N . ASP A 1 388 ? -2.455 43.281 -1.069 1 91.31 388 ASP A N 1
ATOM 2978 C CA . ASP A 1 388 ? -1.89 43.469 -2.402 1 91.31 388 ASP A CA 1
ATOM 2979 C C . ASP A 1 388 ? -1.72 42.125 -3.121 1 91.31 388 ASP A C 1
ATOM 2981 O O . ASP A 1 388 ? -1.228 41.188 -2.537 1 91.31 388 ASP A O 1
ATOM 2985 N N . PRO A 1 389 ? -2.07 42.094 -4.375 1 90.31 389 PRO A N 1
ATOM 2986 C CA . PRO A 1 389 ? -1.977 40.844 -5.129 1 90.31 389 PRO A CA 1
ATOM 2987 C C . PRO A 1 389 ? -0.573 40.219 -5.102 1 90.31 389 PRO A C 1
ATOM 2989 O O . PRO A 1 389 ? -0.42 39 -5.125 1 90.31 389 PRO A O 1
ATOM 2992 N N . GLU A 1 390 ? 0.381 41 -4.98 1 89.94 390 GLU A N 1
ATOM 2993 C CA . GLU A 1 390 ? 1.759 40.5 -5.02 1 89.94 390 GLU A CA 1
ATOM 2994 C C . GLU A 1 390 ? 2.105 39.719 -3.762 1 89.94 390 GLU A C 1
ATOM 2996 O O . GLU A 1 390 ? 3.07 38.969 -3.748 1 89.94 390 GLU A O 1
ATOM 3001 N N . GLN A 1 391 ? 1.262 39.844 -2.77 1 93.69 391 GLN A N 1
ATOM 3002 C CA . GLN A 1 391 ? 1.543 39.219 -1.493 1 93.69 391 GLN A CA 1
ATOM 3003 C C . GLN A 1 391 ? 0.7 37.938 -1.322 1 93.69 391 GLN A C 1
ATOM 3005 O O . GLN A 1 391 ? 0.805 37.25 -0.305 1 93.69 391 GLN A O 1
ATOM 3010 N N . ILE A 1 392 ? -0.002 37.594 -2.318 1 93.19 392 ILE A N 1
ATOM 3011 C CA . ILE A 1 392 ? -0.941 36.469 -2.23 1 93.19 392 ILE A CA 1
ATOM 3012 C C . ILE A 1 392 ? -0.184 35.188 -1.932 1 93.19 392 ILE A C 1
ATOM 3014 O O . ILE A 1 392 ? -0.603 34.406 -1.081 1 93.19 392 ILE A O 1
ATOM 3018 N N . ALA A 1 393 ? 0.95 35.062 -2.547 1 91.06 393 ALA A N 1
ATOM 3019 C CA . ALA A 1 393 ? 1.715 33.812 -2.445 1 91.06 393 ALA A CA 1
ATOM 3020 C C . ALA A 1 393 ? 2.256 33.625 -1.033 1 91.06 393 ALA A C 1
ATOM 3022 O O . ALA A 1 393 ? 2.459 32.469 -0.593 1 91.06 393 ALA A O 1
ATOM 3023 N N . SER A 1 394 ? 2.393 34.688 -0.288 1 92.94 394 SER A N 1
ATOM 3024 C CA . SER A 1 394 ? 3.055 34.594 1.009 1 92.94 394 SER A CA 1
ATOM 3025 C C . SER A 1 394 ? 2.096 34.938 2.145 1 92.94 394 SER A C 1
ATOM 3027 O O . SER A 1 394 ? 2.521 35.156 3.277 1 92.94 394 SER A O 1
ATOM 3029 N N . SER A 1 395 ? 0.856 35 1.839 1 95.19 395 SER A N 1
ATOM 3030 C CA . SER A 1 395 ? -0.1 35.375 2.873 1 95.19 395 SER A CA 1
ATOM 3031 C C . SER A 1 395 ? -1.046 34.25 3.203 1 95.19 395 SER A C 1
ATOM 3033 O O . SER A 1 395 ? -1.396 33.438 2.326 1 95.19 395 SER A O 1
ATOM 3035 N N . PRO A 1 396 ? -1.47 34.188 4.473 1 96.56 396 PRO A N 1
ATOM 3036 C CA . PRO A 1 396 ? -2.484 33.188 4.84 1 96.56 396 PRO A CA 1
ATOM 3037 C C . PRO A 1 396 ? -3.857 33.5 4.25 1 96.56 396 PRO A C 1
ATOM 3039 O O . PRO A 1 396 ? -4.023 34.5 3.568 1 96.56 396 PRO A O 1
ATOM 3042 N N . VAL A 1 397 ? -4.781 32.625 4.48 1 96.38 397 VAL A N 1
ATOM 3043 C CA . VAL A 1 397 ? -6.129 32.812 3.947 1 96.38 397 VAL A CA 1
ATOM 3044 C C . VAL A 1 397 ? -7.133 32.875 5.094 1 96.38 397 VAL A C 1
ATOM 3046 O O . VAL A 1 397 ? -6.895 32.344 6.176 1 96.38 397 VAL A O 1
ATOM 3049 N N . PHE A 1 398 ? -8.273 33.562 4.801 1 94.81 398 PHE A N 1
ATOM 3050 C CA . PHE A 1 398 ? -9.391 33.594 5.742 1 94.81 398 PHE A CA 1
ATOM 3051 C C . PHE A 1 398 ? -10.188 32.281 5.691 1 94.81 398 PHE A C 1
ATOM 3053 O O . PHE A 1 398 ? -10.758 31.859 6.695 1 94.81 398 PHE A O 1
ATOM 3060 N N . GLY A 1 399 ? -10.227 31.766 4.586 1 94.44 399 GLY A N 1
ATOM 3061 C CA . GLY A 1 399 ? -11.008 30.562 4.355 1 94.44 399 GLY A CA 1
ATOM 3062 C C . GLY A 1 399 ? -11.211 30.25 2.881 1 94.44 399 GLY A C 1
ATOM 3063 O O . GLY A 1 399 ? -10.445 30.719 2.035 1 94.44 399 GLY A O 1
ATOM 3064 N N . PHE A 1 400 ? -12.227 29.391 2.623 1 95.81 400 PHE A N 1
ATOM 3065 C CA . PHE A 1 400 ? -12.445 28.938 1.259 1 95.81 400 PHE A CA 1
ATOM 3066 C C . PHE A 1 400 ? -13.922 29.016 0.892 1 95.81 400 PHE A C 1
ATOM 3068 O O . PHE A 1 400 ? -14.789 28.906 1.761 1 95.81 400 PHE A O 1
ATOM 3075 N N . VAL A 1 401 ? -14.133 29.234 -0.369 1 96.06 401 VAL A N 1
ATOM 3076 C CA . VAL A 1 401 ? -15.469 29.172 -0.944 1 96.06 401 VAL A CA 1
ATOM 3077 C C . VAL A 1 401 ? -15.445 28.297 -2.197 1 96.06 401 VAL A C 1
ATOM 3079 O O . VAL A 1 401 ? -14.383 28.031 -2.758 1 96.06 401 VAL A O 1
ATOM 3082 N N . VAL A 1 402 ? -16.594 27.781 -2.572 1 96.12 402 VAL A N 1
ATOM 3083 C CA . VAL A 1 402 ? -16.672 27 -3.793 1 96.12 402 VAL A CA 1
ATOM 3084 C C . VAL A 1 402 ? -17.641 27.656 -4.773 1 96.12 402 VAL A C 1
ATOM 3086 O O . VAL A 1 402 ? -18.703 28.141 -4.371 1 96.12 402 VAL A O 1
ATOM 3089 N N . VAL A 1 403 ? -17.234 27.719 -6.012 1 95.88 403 VAL A N 1
ATOM 3090 C CA . VAL A 1 403 ? -18.047 28.344 -7.043 1 95.88 403 VAL A CA 1
ATOM 3091 C C . VAL A 1 403 ? -19.125 27.359 -7.508 1 95.88 403 VAL A C 1
ATOM 3093 O O . VAL A 1 403 ? -18.828 26.25 -7.934 1 95.88 403 VAL A O 1
ATOM 3096 N N . LEU A 1 404 ? -20.312 27.828 -7.438 1 95.31 404 LEU A N 1
ATOM 3097 C CA . LEU A 1 404 ? -21.438 26.984 -7.832 1 95.31 404 LEU A CA 1
ATOM 3098 C C . LEU A 1 404 ? -21.828 27.25 -9.281 1 95.31 404 LEU A C 1
ATOM 3100 O O . LEU A 1 404 ? -22.109 26.312 -10.031 1 95.31 404 LEU A O 1
ATOM 3104 N N . SER A 1 405 ? -21.891 28.5 -9.594 1 94.69 405 SER A N 1
ATOM 3105 C CA . SER A 1 405 ? -22.266 28.891 -10.945 1 94.69 405 SER A CA 1
ATOM 3106 C C . SER A 1 405 ? -21.672 30.25 -11.32 1 94.69 405 SER A C 1
ATOM 3108 O O . SER A 1 405 ? -21.297 31.016 -10.445 1 94.69 405 SER A O 1
ATOM 3110 N N . VAL A 1 406 ? -21.531 30.406 -12.586 1 95.56 406 VAL A N 1
ATOM 3111 C CA . VAL A 1 406 ? -21.062 31.672 -13.148 1 95.56 406 VAL A CA 1
ATOM 3112 C C . VAL A 1 406 ? -22.109 32.219 -14.117 1 95.56 406 VAL A C 1
ATOM 3114 O O . VAL A 1 406 ? -22.656 31.484 -14.938 1 95.56 406 VAL A O 1
ATOM 3117 N N . ALA A 1 407 ? -22.297 33.469 -13.938 1 95.06 407 ALA A N 1
ATOM 3118 C CA . ALA A 1 407 ? -23.281 34.125 -14.805 1 95.06 407 ALA A CA 1
ATOM 3119 C C . ALA A 1 407 ? -22.812 34.094 -16.266 1 95.06 407 ALA A C 1
ATOM 3121 O O . ALA A 1 407 ? -21.625 34.281 -16.547 1 95.06 407 ALA A O 1
ATOM 3122 N N . GLU A 1 408 ? -23.734 34.062 -17.125 1 93.06 408 GLU A N 1
ATOM 3123 C CA . GLU A 1 408 ? -23.422 34 -18.547 1 93.06 408 GLU A CA 1
ATOM 3124 C C . GLU A 1 408 ? -22.75 35.312 -19 1 93.06 408 GLU A C 1
ATOM 3126 O O . GLU A 1 408 ? -21.875 35.281 -19.859 1 93.06 408 GLU A O 1
ATOM 3131 N N . ASP A 1 409 ? -23.203 36.438 -18.406 1 93.12 409 ASP A N 1
ATOM 3132 C CA . ASP A 1 409 ? -22.656 37.719 -18.797 1 93.12 409 ASP A CA 1
ATOM 3133 C C . ASP A 1 409 ? -21.344 38 -18.062 1 93.12 409 ASP A C 1
ATOM 3135 O O . ASP A 1 409 ? -20.766 39.094 -18.219 1 93.12 409 ASP A O 1
ATOM 3139 N N . ARG A 1 410 ? -20.906 37.094 -17.141 1 92.25 410 ARG A N 1
ATOM 3140 C CA . ARG A 1 410 ? -19.625 37.094 -16.438 1 92.25 410 ARG A CA 1
ATOM 3141 C C . ARG A 1 410 ? -19.547 38.281 -15.461 1 92.25 410 ARG A C 1
ATOM 3143 O O . ARG A 1 410 ? -18.453 38.688 -15.086 1 92.25 410 ARG A O 1
ATOM 3150 N N . THR A 1 411 ? -20.719 38.781 -15.031 1 93.38 411 THR A N 1
ATOM 3151 C CA . THR A 1 411 ? -20.734 39.938 -14.141 1 93.38 411 THR A CA 1
ATOM 3152 C C . THR A 1 411 ? -20.734 39.5 -12.68 1 93.38 411 THR A C 1
ATOM 3154 O O . THR A 1 411 ? -20.391 40.25 -11.789 1 93.38 411 THR A O 1
ATOM 3157 N N . HIS A 1 412 ? -21.25 38.281 -12.539 1 95.31 412 HIS A N 1
ATOM 3158 C CA . HIS A 1 412 ? -21.297 37.75 -11.172 1 95.31 412 HIS A CA 1
ATOM 3159 C C . HIS A 1 412 ? -21.156 36.25 -11.164 1 95.31 412 HIS A C 1
ATOM 3161 O O . HIS A 1 412 ? -21.297 35.594 -12.203 1 95.31 412 HIS A O 1
ATOM 3167 N N . PHE A 1 413 ? -20.734 35.719 -10.039 1 95.12 413 PHE A N 1
ATOM 3168 C CA . PHE A 1 413 ? -20.719 34.281 -9.828 1 95.12 413 PHE A CA 1
ATOM 3169 C C . PHE A 1 413 ? -21.203 33.906 -8.43 1 95.12 413 PHE A C 1
ATOM 3171 O O . PHE A 1 413 ? -21.078 34.719 -7.508 1 95.12 413 PHE A O 1
ATOM 3178 N N . ASN A 1 414 ? -21.828 32.781 -8.297 1 95.75 414 ASN A N 1
ATOM 3179 C CA . ASN A 1 414 ? -22.391 32.312 -7.035 1 95.75 414 ASN A CA 1
ATOM 3180 C C . ASN A 1 414 ? -21.453 31.344 -6.324 1 95.75 414 ASN A C 1
ATOM 3182 O O . ASN A 1 414 ? -20.828 30.5 -6.965 1 95.75 414 ASN A O 1
ATOM 3186 N N . VAL A 1 415 ? -21.359 31.562 -5.004 1 96.12 415 VAL A N 1
ATOM 3187 C CA . VAL A 1 415 ? -20.438 30.719 -4.254 1 96.12 415 VAL A CA 1
ATOM 3188 C C . VAL A 1 415 ? -21.125 30.172 -3.006 1 96.12 415 VAL A C 1
ATOM 3190 O O . VAL A 1 415 ? -22.109 30.75 -2.541 1 96.12 415 VAL A O 1
ATOM 3193 N N . LEU A 1 416 ? -20.672 29.016 -2.609 1 96.06 416 LEU A N 1
ATOM 3194 C CA . LEU A 1 416 ? -20.984 28.5 -1.288 1 96.06 416 LEU A CA 1
ATOM 3195 C C . LEU A 1 416 ? -19.938 28.922 -0.266 1 96.06 416 LEU A C 1
ATOM 3197 O O . LEU A 1 416 ? -18.734 28.688 -0.462 1 96.06 416 LEU A O 1
ATOM 3201 N N . SER A 1 417 ? -20.391 29.578 0.857 1 95.88 417 SER A N 1
ATOM 3202 C CA . SER A 1 417 ? -19.469 30.141 1.838 1 95.88 417 SER A CA 1
ATOM 3203 C C . SER A 1 417 ? -19.844 29.734 3.254 1 95.88 417 SER A C 1
ATOM 3205 O O . SER A 1 417 ? -21.016 29.688 3.602 1 95.88 417 SER A O 1
ATOM 3207 N N . PRO A 1 418 ? -18.781 29.406 4.059 1 92.5 418 PRO A N 1
ATOM 3208 C CA . PRO A 1 418 ? -19.078 29.141 5.469 1 92.5 418 PRO A CA 1
ATOM 3209 C C . PRO A 1 418 ? -19.516 30.391 6.227 1 92.5 418 PRO A C 1
ATOM 3211 O O . PRO A 1 418 ? -20.234 30.281 7.227 1 92.5 418 PRO A O 1
ATOM 3214 N N . SER A 1 419 ? -19.094 31.547 5.77 1 91.75 419 SER A N 1
ATOM 3215 C CA . SER A 1 419 ? -19.453 32.812 6.387 1 91.75 419 SER A CA 1
ATOM 3216 C C . SER A 1 419 ? -20.453 33.594 5.535 1 91.75 419 SER A C 1
ATOM 3218 O O . SER A 1 419 ? -20.453 33.469 4.309 1 91.75 419 SER A O 1
ATOM 3220 N N . PRO A 1 420 ? -21.266 34.406 6.18 1 92.69 420 PRO A N 1
ATOM 3221 C CA . PRO A 1 420 ? -22.281 35.125 5.438 1 92.69 420 PRO A CA 1
ATOM 3222 C C . PRO A 1 420 ? -21.703 36.281 4.625 1 92.69 420 PRO A C 1
ATOM 3224 O O . PRO A 1 420 ? -22.359 36.812 3.715 1 92.69 420 PRO A O 1
ATOM 3227 N N . GLU A 1 421 ? -20.531 36.656 5.027 1 91.69 421 GLU A N 1
ATOM 3228 C CA . GLU A 1 421 ? -19.891 37.75 4.293 1 91.69 421 GLU A CA 1
ATOM 3229 C C . GLU A 1 421 ? -18.422 37.406 4.016 1 91.69 421 GLU A C 1
ATOM 3231 O O . GLU A 1 421 ? -17.781 36.719 4.797 1 91.69 421 GLU A O 1
ATOM 3236 N N . LEU A 1 422 ? -18 37.938 2.85 1 91.56 422 LEU A N 1
ATOM 3237 C CA . LEU A 1 422 ? -16.594 37.781 2.502 1 91.56 422 LEU A CA 1
ATOM 3238 C C . LEU A 1 422 ? -15.875 39.125 2.592 1 91.56 422 LEU A C 1
ATOM 3240 O O . LEU A 1 422 ? -16.406 40.156 2.16 1 91.56 422 LEU A O 1
ATOM 3244 N N . PRO A 1 423 ? -14.758 39.125 3.156 1 89.25 423 PRO A N 1
ATOM 3245 C CA . PRO A 1 423 ? -13.984 40.344 3.111 1 89.25 423 PRO A CA 1
ATOM 3246 C C . PRO A 1 423 ? -13.547 40.719 1.698 1 89.25 423 PRO A C 1
ATOM 3248 O O . PRO A 1 423 ? -13.406 39.844 0.842 1 89.25 423 PRO A O 1
ATOM 3251 N N . PRO A 1 424 ? -13.484 42.031 1.554 1 80.88 424 PRO A N 1
ATOM 3252 C CA . PRO A 1 424 ? -12.922 42.438 0.262 1 80.88 424 PRO A CA 1
ATOM 3253 C C . PRO A 1 424 ? -11.469 42 0.092 1 80.88 424 PRO A C 1
ATOM 3255 O O . PRO A 1 424 ? -10.586 42.531 0.785 1 80.88 424 PRO A O 1
ATOM 3258 N N . SER A 1 425 ? -11.297 40.969 -0.634 1 83.31 425 SER A N 1
ATOM 3259 C CA . SER A 1 425 ? -9.969 40.344 -0.737 1 83.31 425 SER A CA 1
ATOM 3260 C C . SER A 1 425 ? -9.758 39.719 -2.105 1 83.31 425 SER A C 1
ATOM 3262 O O . SER A 1 425 ? -10.688 39.656 -2.912 1 83.31 425 SER A O 1
ATOM 3264 N N . CYS A 1 426 ? -8.531 39.438 -2.283 1 91 426 CYS A N 1
ATOM 3265 C CA . CYS A 1 426 ? -8.172 38.656 -3.469 1 91 426 CYS A CA 1
ATOM 3266 C C . CYS A 1 426 ? -8.531 37.188 -3.295 1 91 426 CYS A C 1
ATOM 3268 O O . CYS A 1 426 ? -8.391 36.656 -2.203 1 91 426 CYS A O 1
ATOM 3270 N N . LEU A 1 427 ? -9.102 36.719 -4.383 1 94.69 427 LEU A N 1
ATOM 3271 C CA . LEU A 1 427 ? -9.43 35.281 -4.375 1 94.69 427 LEU A CA 1
ATOM 3272 C C . LEU A 1 427 ? -8.398 34.5 -5.148 1 94.69 427 LEU A C 1
ATOM 3274 O O . LEU A 1 427 ? -7.879 34.938 -6.168 1 94.69 427 LEU A O 1
ATOM 3278 N N . LEU A 1 428 ? -8.086 33.344 -4.586 1 94.31 428 LEU A N 1
ATOM 3279 C CA . LEU A 1 428 ? -7.121 32.469 -5.219 1 94.31 428 LEU A CA 1
ATOM 3280 C C . LEU A 1 428 ? -7.773 31.141 -5.613 1 94.31 428 LEU A C 1
ATOM 3282 O O . LEU A 1 428 ? -8.398 30.484 -4.781 1 94.31 428 LEU A O 1
ATOM 3286 N N . VAL A 1 429 ? -7.543 30.734 -6.844 1 91.81 429 VAL A N 1
ATOM 3287 C CA . VAL A 1 429 ? -8.156 29.5 -7.332 1 91.81 429 VAL A CA 1
ATOM 3288 C C . VAL A 1 429 ? -7.25 28.312 -7.027 1 91.81 429 VAL A C 1
ATOM 3290 O O . VAL A 1 429 ? -6.035 28.391 -7.223 1 91.81 429 VAL A O 1
ATOM 3293 N N . ALA A 1 430 ? -7.828 27.234 -6.461 1 88.5 430 ALA A N 1
ATOM 3294 C CA . ALA A 1 430 ? -7.117 25.969 -6.227 1 88.5 430 ALA A CA 1
ATOM 3295 C C . ALA A 1 430 ? -7.344 25 -7.375 1 88.5 430 ALA A C 1
ATOM 3297 O O . ALA A 1 430 ? -8.297 25.141 -8.148 1 88.5 430 ALA A O 1
ATOM 3298 N N . SER A 1 431 ? -6.504 24.031 -7.578 1 81.81 431 SER A N 1
ATOM 3299 C CA . SER A 1 431 ? -6.586 23.078 -8.68 1 81.81 431 SER A CA 1
ATOM 3300 C C . SER A 1 431 ? -7.664 22.031 -8.414 1 81.81 431 SER A C 1
ATOM 3302 O O . SER A 1 431 ? -8.078 21.312 -9.328 1 81.81 431 SER A O 1
ATOM 3304 N N . ILE A 1 432 ? -8.188 21.969 -7.297 1 83.62 432 ILE A N 1
ATOM 3305 C CA . ILE A 1 432 ? -9.141 20.922 -6.941 1 83.62 432 ILE A CA 1
ATOM 3306 C C . ILE A 1 432 ? -10.555 21.375 -7.281 1 83.62 432 ILE A C 1
ATOM 3308 O O . ILE A 1 432 ? -10.906 22.531 -7.098 1 83.62 432 ILE A O 1
ATOM 3312 N N . CYS A 1 433 ? -11.266 20.422 -7.82 1 87.56 433 CYS A N 1
ATOM 3313 C CA . CYS A 1 433 ? -12.68 20.641 -8.094 1 87.56 433 CYS A CA 1
ATOM 3314 C C . CYS A 1 433 ? -13.547 19.938 -7.043 1 87.56 433 CYS A C 1
ATOM 3316 O O . CYS A 1 433 ? -13.156 18.906 -6.492 1 87.56 433 CYS A O 1
ATOM 3318 N N . TYR A 1 434 ? -14.609 20.609 -6.754 1 90.75 434 TYR A N 1
ATOM 3319 C CA . TYR A 1 434 ? -15.547 20.047 -5.789 1 90.75 434 TYR A CA 1
ATOM 3320 C C . TYR A 1 434 ? -16.984 20.359 -6.188 1 90.75 434 TYR A C 1
ATOM 3322 O O . TYR A 1 434 ? -17.344 21.516 -6.414 1 90.75 434 TYR A O 1
ATOM 3330 N N . VAL A 1 435 ? -17.703 19.266 -6.344 1 88.62 435 VAL A N 1
ATOM 3331 C CA . VAL A 1 435 ? -19.141 19.406 -6.602 1 88.62 435 VAL A CA 1
ATOM 3332 C C . VAL A 1 435 ? -19.922 19.141 -5.32 1 88.62 435 VAL A C 1
ATOM 3334 O O . VAL A 1 435 ? -19.875 18.031 -4.777 1 88.62 435 VAL A O 1
ATOM 3337 N N . ASP A 1 436 ? -20.594 20.094 -4.859 1 87.31 436 ASP A N 1
ATOM 3338 C CA . ASP A 1 436 ? -21.359 19.969 -3.629 1 87.31 436 ASP A CA 1
ATOM 3339 C C . ASP A 1 436 ? -22.594 19.094 -3.846 1 87.31 436 ASP A C 1
ATOM 3341 O O . ASP A 1 436 ? -23.453 19.422 -4.672 1 87.31 436 ASP A O 1
ATOM 3345 N N . PRO A 1 437 ? -22.656 18.094 -3.174 1 77.06 437 PRO A N 1
ATOM 3346 C CA . PRO A 1 437 ? -23.828 17.219 -3.373 1 77.06 437 PRO A CA 1
ATOM 3347 C C . PRO A 1 437 ? -25.125 17.828 -2.836 1 77.06 437 PRO A C 1
ATOM 3349 O O . PRO A 1 437 ? -26.203 17.438 -3.26 1 77.06 437 PRO A O 1
ATOM 3352 N N . GLU A 1 438 ? -25.109 18.656 -1.854 1 69.69 438 GLU A N 1
ATOM 3353 C CA . GLU A 1 438 ? -26.312 19.219 -1.241 1 69.69 438 GLU A CA 1
ATOM 3354 C C . GLU A 1 438 ? -26.828 20.422 -2.033 1 69.69 438 GLU A C 1
ATOM 3356 O O . GLU A 1 438 ? -27.969 20.828 -1.861 1 69.69 438 GLU A O 1
ATOM 3361 N N . GLY A 1 439 ? -26.016 21.141 -2.799 1 59.59 439 GLY A N 1
ATOM 3362 C CA . GLY A 1 439 ? -26.391 22.344 -3.514 1 59.59 439 GLY A CA 1
ATOM 3363 C C . GLY A 1 439 ? -26.859 22.078 -4.934 1 59.59 439 GLY A C 1
ATOM 3364 O O . GLY A 1 439 ? -26.922 22.984 -5.754 1 59.59 439 GLY A O 1
ATOM 3365 N N . ALA A 1 440 ? -26.938 20.828 -5.426 1 43.28 440 ALA A N 1
ATOM 3366 C CA . ALA A 1 440 ? -27.562 20.688 -6.734 1 43.28 440 ALA A CA 1
ATOM 3367 C C . ALA A 1 440 ? -29.078 20.734 -6.621 1 43.28 440 ALA A C 1
ATOM 3369 O O . ALA A 1 440 ? -29.641 20.281 -5.617 1 43.28 440 ALA A O 1
ATOM 3370 N N . MET B 1 1 ? 54.875 10.336 -24.797 1 27.36 1 MET B N 1
ATOM 3371 C CA . MET B 1 1 ? 53.906 10.703 -23.75 1 27.36 1 MET B CA 1
ATOM 3372 C C . MET B 1 1 ? 52.969 9.547 -23.453 1 27.36 1 MET B C 1
ATOM 3374 O O . MET B 1 1 ? 52.219 9.094 -24.344 1 27.36 1 MET B O 1
ATOM 3378 N N . ASN B 1 2 ? 53.281 8.656 -22.531 1 29.03 2 ASN B N 1
ATOM 3379 C CA . ASN B 1 2 ? 52.625 7.422 -22.094 1 29.03 2 ASN B CA 1
ATOM 3380 C C . ASN B 1 2 ? 51.25 7.691 -21.516 1 29.03 2 ASN B C 1
ATOM 3382 O O . ASN B 1 2 ? 51.094 8.461 -20.562 1 29.03 2 ASN B O 1
ATOM 3386 N N . THR B 1 3 ? 50.188 7.738 -22.328 1 32.72 3 THR B N 1
ATOM 3387 C CA . THR B 1 3 ? 48.781 7.891 -21.906 1 32.72 3 THR B CA 1
ATOM 3388 C C . THR B 1 3 ? 48.469 6.918 -20.781 1 32.72 3 THR B C 1
ATOM 3390 O O . THR B 1 3 ? 48.438 5.703 -20.984 1 32.72 3 THR B O 1
ATOM 3393 N N . ALA B 1 4 ? 48.875 7.258 -19.516 1 33.22 4 ALA B N 1
ATOM 3394 C CA . ALA B 1 4 ? 48.5 6.551 -18.297 1 33.22 4 ALA B CA 1
ATOM 3395 C C . ALA B 1 4 ? 47.031 6.184 -18.281 1 33.22 4 ALA B C 1
ATOM 3397 O O . ALA B 1 4 ? 46.156 7.059 -18.406 1 33.22 4 ALA B O 1
ATOM 3398 N N . GLY B 1 5 ? 46.594 5.066 -18.859 1 32.09 5 GLY B N 1
ATOM 3399 C CA . GLY B 1 5 ? 45.281 4.508 -18.828 1 32.09 5 GLY B CA 1
ATOM 3400 C C . GLY B 1 5 ? 44.594 4.621 -17.484 1 32.09 5 GLY B C 1
ATOM 3401 O O . GLY B 1 5 ? 45.031 4.012 -16.5 1 32.09 5 GLY B O 1
ATOM 3402 N N . VAL B 1 6 ? 44.188 5.789 -17.047 1 37.38 6 VAL B N 1
ATOM 3403 C CA . VAL B 1 6 ? 43.406 5.957 -15.844 1 37.38 6 VAL B CA 1
ATOM 3404 C C . VAL B 1 6 ? 42.312 4.863 -15.781 1 37.38 6 VAL B C 1
ATOM 3406 O O . VAL B 1 6 ? 41.406 4.816 -16.625 1 37.38 6 VAL B O 1
ATOM 3409 N N . GLY B 1 7 ? 42.5 3.658 -15.523 1 39.44 7 GLY B N 1
ATOM 3410 C CA . GLY B 1 7 ? 41.562 2.588 -15.25 1 39.44 7 GLY B CA 1
ATOM 3411 C C . GLY B 1 7 ? 40.406 3.031 -14.391 1 39.44 7 GLY B C 1
ATOM 3412 O O . GLY B 1 7 ? 40.594 3.502 -13.266 1 39.44 7 GLY B O 1
ATOM 3413 N N . SER B 1 8 ? 39.312 3.541 -14.828 1 48.12 8 SER B N 1
ATOM 3414 C CA . SER B 1 8 ? 38.094 4.047 -14.188 1 48.12 8 SER B CA 1
ATOM 3415 C C . SER B 1 8 ? 37.562 3.066 -13.141 1 48.12 8 SER B C 1
ATOM 3417 O O . SER B 1 8 ? 37.188 1.938 -13.469 1 48.12 8 SER B O 1
ATOM 3419 N N . THR B 1 9 ? 38.062 2.875 -11.93 1 61.25 9 THR B N 1
ATOM 3420 C CA . THR B 1 9 ? 37.75 1.992 -10.812 1 61.25 9 THR B CA 1
ATOM 3421 C C . THR B 1 9 ? 36.281 2.086 -10.43 1 61.25 9 THR B C 1
ATOM 3423 O O . THR B 1 9 ? 35.781 3.18 -10.18 1 61.25 9 THR B O 1
ATOM 3426 N N . THR B 1 10 ? 35.469 1.152 -10.781 1 77 10 THR B N 1
ATOM 3427 C CA . THR B 1 10 ? 34.062 1.028 -10.398 1 77 10 THR B CA 1
ATOM 3428 C C . THR B 1 10 ? 33.875 1.187 -8.891 1 77 10 THR B C 1
ATOM 3430 O O . THR B 1 10 ? 34.562 0.516 -8.117 1 77 10 THR B O 1
ATOM 3433 N N . PRO B 1 11 ? 33.219 2.201 -8.422 1 88.56 11 PRO B N 1
ATOM 3434 C CA . PRO B 1 11 ? 33 2.387 -6.988 1 88.56 11 PRO B CA 1
ATOM 3435 C C . PRO B 1 11 ? 32.469 1.133 -6.301 1 88.56 11 PRO B C 1
ATOM 3437 O O . PRO B 1 11 ? 31.688 0.392 -6.895 1 88.56 11 PRO B O 1
ATOM 3440 N N . THR B 1 12 ? 33.156 0.759 -5.219 1 92.56 12 THR B N 1
ATOM 3441 C CA . THR B 1 12 ? 32.75 -0.423 -4.461 1 92.56 12 THR B CA 1
ATOM 3442 C C . THR B 1 12 ? 32.312 -0.038 -3.055 1 92.56 12 THR B C 1
ATOM 3444 O O . THR B 1 12 ? 32.906 0.836 -2.424 1 92.56 12 THR B O 1
ATOM 3447 N N . THR B 1 13 ? 31.141 -0.559 -2.701 1 94.81 13 THR B N 1
ATOM 3448 C CA . THR B 1 13 ? 30.641 -0.376 -1.345 1 94.81 13 THR B CA 1
ATOM 3449 C C . THR B 1 13 ? 30.516 -1.718 -0.628 1 94.81 13 THR B C 1
ATOM 3451 O O . THR B 1 13 ? 30.094 -2.709 -1.226 1 94.81 13 THR B O 1
ATOM 3454 N N . GLU B 1 14 ? 30.938 -1.744 0.636 1 96.5 14 GLU B N 1
ATOM 3455 C CA . GLU B 1 14 ? 30.906 -2.99 1.396 1 96.5 14 GLU B CA 1
ATOM 3456 C C . GLU B 1 14 ? 29.906 -2.912 2.543 1 96.5 14 GLU B C 1
ATOM 3458 O O . GLU B 1 14 ? 29.797 -1.876 3.201 1 96.5 14 GLU B O 1
ATOM 3463 N N . TYR B 1 15 ? 29.188 -4.004 2.73 1 97.19 15 TYR B N 1
ATOM 3464 C CA . TYR B 1 15 ? 28.25 -4.148 3.844 1 97.19 15 TYR B CA 1
ATOM 3465 C C . TYR B 1 15 ? 28.578 -5.379 4.676 1 97.19 15 TYR B C 1
ATOM 3467 O O . TYR B 1 15 ? 28.609 -6.496 4.16 1 97.19 15 TYR B O 1
ATOM 3475 N N . ALA B 1 16 ? 28.859 -5.18 5.895 1 98.06 16 ALA B N 1
ATOM 3476 C CA . ALA B 1 16 ? 29.016 -6.285 6.836 1 98.06 16 ALA B CA 1
ATOM 3477 C C . ALA B 1 16 ? 27.734 -6.551 7.605 1 98.06 16 ALA B C 1
ATOM 3479 O O . ALA B 1 16 ? 27.25 -5.684 8.328 1 98.06 16 ALA B O 1
ATOM 3480 N N . LEU B 1 17 ? 27.156 -7.703 7.406 1 98.19 17 LEU B N 1
ATOM 3481 C CA . LEU B 1 17 ? 25.906 -8.07 8.07 1 98.19 17 LEU B CA 1
ATOM 3482 C C . LEU B 1 17 ? 26.156 -9.039 9.211 1 98.19 17 LEU B C 1
ATOM 3484 O O . LEU B 1 17 ? 26.828 -10.062 9.031 1 98.19 17 LEU B O 1
ATOM 3488 N N . GLU B 1 18 ? 25.656 -8.719 10.344 1 98.06 18 GLU B N 1
ATOM 3489 C CA . GLU B 1 18 ? 25.719 -9.617 11.492 1 98.06 18 GLU B CA 1
ATOM 3490 C C . GLU B 1 18 ? 24.578 -10.633 11.445 1 98.06 18 GLU B C 1
ATOM 3492 O O . GLU B 1 18 ? 23.719 -10.578 10.562 1 98.06 18 GLU B O 1
ATOM 3497 N N . LYS B 1 19 ? 24.688 -11.562 12.43 1 97.5 19 LYS B N 1
ATOM 3498 C CA . LYS B 1 19 ? 23.672 -12.602 12.547 1 97.5 19 LYS B CA 1
ATOM 3499 C C . LYS B 1 19 ? 22.266 -11.984 12.609 1 97.5 19 LYS B C 1
ATOM 3501 O O . LYS B 1 19 ? 22.031 -11.078 13.406 1 97.5 19 LYS B O 1
ATOM 3506 N N . TYR B 1 20 ? 21.375 -12.445 11.766 1 97.19 20 TYR B N 1
ATOM 3507 C CA . TYR B 1 20 ? 19.953 -12.086 11.688 1 97.19 20 TYR B CA 1
ATOM 3508 C C . TYR B 1 20 ? 19.797 -10.641 11.227 1 97.19 20 TYR B C 1
ATOM 3510 O O . TYR B 1 20 ? 18.781 -10.008 11.516 1 97.19 20 TYR B O 1
ATOM 3518 N N . GLN B 1 21 ? 20.797 -10.133 10.469 1 97.06 21 GLN B N 1
ATOM 3519 C CA . GLN B 1 21 ? 20.641 -8.852 9.797 1 97.06 21 GLN B CA 1
ATOM 3520 C C . GLN B 1 21 ? 20.281 -9.047 8.32 1 97.06 21 GLN B C 1
ATOM 3522 O O . GLN B 1 21 ? 20.484 -10.133 7.77 1 97.06 21 GLN B O 1
ATOM 3527 N N . MET B 1 22 ? 19.766 -8.055 7.797 1 96.94 22 MET B N 1
ATOM 3528 C CA . MET B 1 22 ? 19.312 -8.086 6.41 1 96.94 22 MET B CA 1
ATOM 3529 C C . MET B 1 22 ? 19.75 -6.84 5.66 1 96.94 22 MET B C 1
ATOM 3531 O O . MET B 1 22 ? 19.875 -5.766 6.246 1 96.94 22 MET B O 1
ATOM 3535 N N . LEU B 1 23 ? 20.031 -6.984 4.414 1 97.44 23 LEU B N 1
ATOM 3536 C CA . LEU B 1 23 ? 20.344 -5.875 3.518 1 97.44 23 LEU B CA 1
ATOM 3537 C C . LEU B 1 23 ? 19.234 -5.688 2.484 1 97.44 23 LEU B C 1
ATOM 3539 O O . LEU B 1 23 ? 19.094 -6.496 1.563 1 97.44 23 LEU B O 1
ATOM 3543 N N . ARG B 1 24 ? 18.438 -4.621 2.693 1 96.5 24 ARG B N 1
ATOM 3544 C CA . ARG B 1 24 ? 17.422 -4.254 1.708 1 96.5 24 ARG B CA 1
ATOM 3545 C C . ARG B 1 24 ? 18.016 -3.379 0.61 1 96.5 24 ARG B C 1
ATOM 3547 O O . ARG B 1 24 ? 18.766 -2.438 0.894 1 96.5 24 ARG B O 1
ATOM 3554 N N . TYR B 1 25 ? 17.688 -3.754 -0.627 1 96 25 TYR B N 1
ATOM 3555 C CA . TYR B 1 25 ? 18.312 -2.979 -1.693 1 96 25 TYR B CA 1
ATOM 3556 C C . TYR B 1 25 ? 17.344 -2.734 -2.836 1 96 25 TYR B C 1
ATOM 3558 O O . TYR B 1 25 ? 16.344 -3.457 -2.979 1 96 25 TYR B O 1
ATOM 3566 N N . GLU B 1 26 ? 17.578 -1.744 -3.555 1 93.25 26 GLU B N 1
ATOM 3567 C CA . GLU B 1 26 ? 16.922 -1.384 -4.809 1 93.25 26 GLU B CA 1
ATOM 3568 C C . GLU B 1 26 ? 17.922 -0.833 -5.816 1 93.25 26 GLU B C 1
ATOM 3570 O O . GLU B 1 26 ? 18.625 0.142 -5.539 1 93.25 26 GLU B O 1
ATOM 3575 N N . ALA B 1 27 ? 17.984 -1.412 -6.984 1 93.12 27 ALA B N 1
ATOM 3576 C CA . ALA B 1 27 ? 18.938 -1.002 -8.008 1 93.12 27 ALA B CA 1
ATOM 3577 C C . ALA B 1 27 ? 18.328 0.072 -8.914 1 93.12 27 ALA B C 1
ATOM 3579 O O . ALA B 1 27 ? 17.234 -0.089 -9.43 1 93.12 27 ALA B O 1
ATOM 3580 N N . ASN B 1 28 ? 19.047 1.139 -9.094 1 88.94 28 ASN B N 1
ATOM 3581 C CA . ASN B 1 28 ? 18.625 2.207 -10 1 88.94 28 ASN B CA 1
ATOM 3582 C C . ASN B 1 28 ? 19.328 2.105 -11.352 1 88.94 28 ASN B C 1
ATOM 3584 O O . ASN B 1 28 ? 18.906 2.738 -12.32 1 88.94 28 ASN B O 1
ATOM 3588 N N . SER B 1 29 ? 20.406 1.407 -11.375 1 90.38 29 SER B N 1
ATOM 3589 C CA . SER B 1 29 ? 21.172 1.045 -12.562 1 90.38 29 SER B CA 1
ATOM 3590 C C . SER B 1 29 ? 21.734 -0.369 -12.445 1 90.38 29 SER B C 1
ATOM 3592 O O . SER B 1 29 ? 21.484 -1.062 -11.453 1 90.38 29 SER B O 1
ATOM 3594 N N . GLN B 1 30 ? 22.344 -0.77 -13.453 1 90.94 30 GLN B N 1
ATOM 3595 C CA . GLN B 1 30 ? 22.953 -2.096 -13.375 1 90.94 30 GLN B CA 1
ATOM 3596 C C . GLN B 1 30 ? 24.094 -2.125 -12.352 1 90.94 30 GLN B C 1
ATOM 3598 O O . GLN B 1 30 ? 24.984 -1.289 -12.398 1 90.94 30 GLN B O 1
ATOM 3603 N N . VAL B 1 31 ? 23.969 -2.994 -11.445 1 94.75 31 VAL B N 1
ATOM 3604 C CA . VAL B 1 31 ? 24.984 -3.154 -10.398 1 94.75 31 VAL B CA 1
ATOM 3605 C C . VAL B 1 31 ? 25.188 -4.637 -10.109 1 94.75 31 VAL B C 1
ATOM 3607 O O . VAL B 1 31 ? 24.406 -5.48 -10.539 1 94.75 31 VAL B O 1
ATOM 3610 N N . LYS B 1 32 ? 26.297 -4.91 -9.445 1 95.25 32 LYS B N 1
ATOM 3611 C CA . LYS B 1 32 ? 26.609 -6.293 -9.078 1 95.25 32 LYS B CA 1
ATOM 3612 C C . LYS B 1 32 ? 26.75 -6.438 -7.566 1 95.25 32 LYS B C 1
ATOM 3614 O O . LYS B 1 32 ? 27.328 -5.566 -6.906 1 95.25 32 LYS B O 1
ATOM 3619 N N . ILE B 1 33 ? 26.156 -7.438 -7.078 1 96.06 33 ILE B N 1
ATOM 3620 C CA . ILE B 1 33 ? 26.328 -7.789 -5.672 1 96.06 33 ILE B CA 1
ATOM 3621 C C . ILE B 1 33 ? 27.125 -9.086 -5.555 1 96.06 33 ILE B C 1
ATOM 3623 O O . ILE B 1 33 ? 26.875 -10.047 -6.289 1 96.06 33 ILE B O 1
ATOM 3627 N N . VAL B 1 34 ? 28.109 -9.086 -4.609 1 97 34 VAL B N 1
ATOM 3628 C CA . VAL B 1 34 ? 28.938 -10.266 -4.391 1 97 34 VAL B CA 1
ATOM 3629 C C . VAL B 1 34 ? 29.062 -10.539 -2.893 1 97 34 VAL B C 1
ATOM 3631 O O . VAL B 1 34 ? 29.406 -9.641 -2.121 1 97 34 VAL B O 1
ATOM 3634 N N . MET B 1 35 ? 28.688 -11.734 -2.535 1 97.81 35 MET B N 1
ATOM 3635 C CA . MET B 1 35 ? 29.016 -12.148 -1.173 1 97.81 35 MET B CA 1
ATOM 3636 C C . MET B 1 35 ? 30.469 -12.578 -1.06 1 97.81 35 MET B C 1
ATOM 3638 O O . MET B 1 35 ? 30.891 -13.555 -1.688 1 97.81 35 MET B O 1
ATOM 3642 N N . THR B 1 36 ? 31.188 -11.93 -0.29 1 97.25 36 THR B N 1
ATOM 3643 C CA . THR B 1 36 ? 32.625 -12.164 -0.233 1 97.25 36 THR B CA 1
ATOM 3644 C C . THR B 1 36 ? 32.969 -13.117 0.912 1 97.25 36 THR B C 1
ATOM 3646 O O . THR B 1 36 ? 34.031 -13.758 0.896 1 97.25 36 THR B O 1
ATOM 3649 N N . SER B 1 37 ? 32.125 -13.148 1.883 1 97.56 37 SER B N 1
ATOM 3650 C CA . SER B 1 37 ? 32.344 -14.102 2.975 1 97.56 37 SER B CA 1
ATOM 3651 C C . SER B 1 37 ? 31.031 -14.367 3.723 1 97.56 37 SER B C 1
ATOM 3653 O O . SER B 1 37 ? 30.109 -13.547 3.699 1 97.56 37 SER B O 1
ATOM 3655 N N . GLY B 1 38 ? 30.938 -15.633 4.324 1 97.56 38 GLY B N 1
ATOM 3656 C CA . GLY B 1 38 ? 29.766 -16.016 5.113 1 97.56 38 GLY B CA 1
ATOM 3657 C C . GLY B 1 38 ? 28.703 -16.734 4.305 1 97.56 38 GLY B C 1
ATOM 3658 O O . GLY B 1 38 ? 29.016 -17.422 3.334 1 97.56 38 GLY B O 1
ATOM 3659 N N . THR B 1 39 ? 27.5 -16.734 4.867 1 97.56 39 THR B N 1
ATOM 3660 C CA . THR B 1 39 ? 26.359 -17.359 4.199 1 97.56 39 THR B CA 1
ATOM 3661 C C . THR B 1 39 ? 25.156 -16.406 4.199 1 97.56 39 THR B C 1
ATOM 3663 O O . THR B 1 39 ? 24.922 -15.703 5.18 1 97.56 39 THR B O 1
ATOM 3666 N N . ALA B 1 40 ? 24.531 -16.344 3.066 1 97.88 40 ALA B N 1
ATOM 3667 C CA . ALA B 1 40 ? 23.359 -15.5 2.914 1 97.88 40 ALA B CA 1
ATOM 3668 C C . ALA B 1 40 ? 22.422 -16.047 1.845 1 97.88 40 ALA B C 1
ATOM 3670 O O . ALA B 1 40 ? 22.797 -16.938 1.084 1 97.88 40 ALA B O 1
ATOM 3671 N N . GLU B 1 41 ? 21.297 -15.578 1.893 1 97.75 41 GLU B N 1
ATOM 3672 C CA . GLU B 1 41 ? 20.328 -16 0.891 1 97.75 41 GLU B CA 1
ATOM 3673 C C . GLU B 1 41 ? 19.422 -14.836 0.472 1 97.75 41 GLU B C 1
ATOM 3675 O O . GLU B 1 41 ? 19.359 -13.812 1.164 1 97.75 41 GLU B O 1
ATOM 3680 N N . ILE B 1 42 ? 18.812 -14.945 -0.668 1 96.62 42 ILE B N 1
ATOM 3681 C CA . ILE B 1 42 ? 17.734 -14.086 -1.143 1 96.62 42 ILE B CA 1
ATOM 3682 C C . ILE B 1 42 ? 16.484 -14.922 -1.401 1 96.62 42 ILE B C 1
ATOM 3684 O O . ILE B 1 42 ? 16.469 -15.75 -2.314 1 96.62 42 ILE B O 1
ATOM 3688 N N . PHE B 1 43 ? 15.422 -14.75 -0.637 1 91.25 43 PHE B N 1
ATOM 3689 C CA . PHE B 1 43 ? 14.141 -15.43 -0.764 1 91.25 43 PHE B CA 1
ATOM 3690 C C . PHE B 1 43 ? 14.336 -16.938 -0.83 1 91.25 43 PHE B C 1
ATOM 3692 O O . PHE B 1 43 ? 13.75 -17.609 -1.686 1 91.25 43 PHE B O 1
ATOM 3699 N N . GLY B 1 44 ? 15.242 -17.438 -0.018 1 94.5 44 GLY B N 1
ATOM 3700 C CA . GLY B 1 44 ? 15.422 -18.875 0.082 1 94.5 44 GLY B CA 1
ATOM 3701 C C . GLY B 1 44 ? 16.5 -19.406 -0.84 1 94.5 44 GLY B C 1
ATOM 3702 O O . GLY B 1 44 ? 16.906 -20.562 -0.724 1 94.5 44 GLY B O 1
ATOM 3703 N N . THR B 1 45 ? 16.969 -18.656 -1.74 1 96.12 45 THR B N 1
ATOM 3704 C CA . THR B 1 45 ? 18.078 -19.047 -2.602 1 96.12 45 THR B CA 1
ATOM 3705 C C . THR B 1 45 ? 19.422 -18.672 -1.976 1 96.12 45 THR B C 1
ATOM 3707 O O . THR B 1 45 ? 19.672 -17.484 -1.721 1 96.12 45 THR B O 1
ATOM 3710 N N . GLU B 1 46 ? 20.25 -19.578 -1.81 1 96.31 46 GLU B N 1
ATOM 3711 C CA . GLU B 1 46 ? 21.562 -19.328 -1.208 1 96.31 46 GLU B CA 1
ATOM 3712 C C . GLU B 1 46 ? 22.484 -18.625 -2.191 1 96.31 46 GLU B C 1
ATOM 3714 O O . GLU B 1 46 ? 22.531 -18.984 -3.373 1 96.31 46 GLU B O 1
ATOM 3719 N N . LEU B 1 47 ? 23.188 -17.703 -1.662 1 96.69 47 LEU B N 1
ATOM 3720 C CA . LEU B 1 47 ? 24.188 -17.031 -2.475 1 96.69 47 LEU B CA 1
ATOM 3721 C C . LEU B 1 47 ? 25.5 -17.812 -2.486 1 96.69 47 LEU B C 1
ATOM 3723 O O . LEU B 1 47 ? 25.875 -18.422 -1.478 1 96.69 47 LEU B O 1
ATOM 3727 N N . VAL B 1 48 ? 26.125 -17.766 -3.633 1 95.25 48 VAL B N 1
ATOM 3728 C CA . VAL B 1 48 ? 27.406 -18.438 -3.764 1 95.25 48 VAL B CA 1
ATOM 3729 C C . VAL B 1 48 ? 28.531 -17.422 -3.58 1 95.25 48 VAL B C 1
ATOM 3731 O O . VAL B 1 48 ? 28.562 -16.391 -4.254 1 95.25 48 VAL B O 1
ATOM 3734 N N . CYS B 1 49 ? 29.406 -17.781 -2.707 1 96.19 49 CYS B N 1
ATOM 3735 C CA . CYS B 1 49 ? 30.516 -16.891 -2.402 1 96.19 49 CYS B CA 1
ATOM 3736 C C . CYS B 1 49 ? 31.359 -16.609 -3.646 1 96.19 49 CYS B C 1
ATOM 3738 O O . CYS B 1 49 ? 31.703 -17.531 -4.387 1 96.19 49 CYS B O 1
ATOM 3740 N N . GLY B 1 50 ? 31.609 -15.352 -3.859 1 95 50 GLY B N 1
ATOM 3741 C CA . GLY B 1 50 ? 32.5 -14.961 -4.934 1 95 50 GLY B CA 1
ATOM 3742 C C . GLY B 1 50 ? 31.812 -14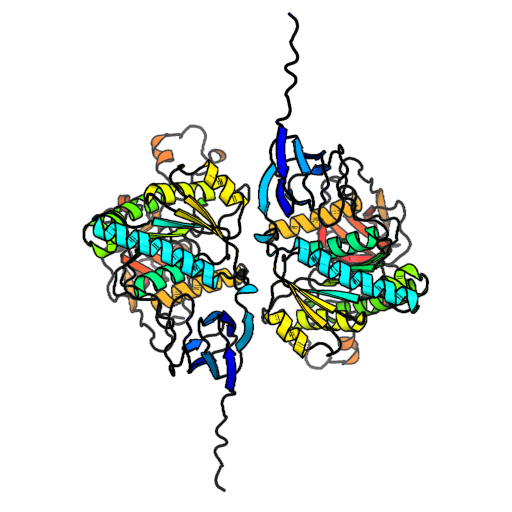.82 -6.273 1 95 50 GLY B C 1
ATOM 3743 O O . GLY B 1 50 ? 32.438 -14.398 -7.258 1 95 50 GLY B O 1
ATOM 3744 N N . THR B 1 51 ? 30.562 -15.133 -6.312 1 94.25 51 THR B N 1
ATOM 3745 C CA . THR B 1 51 ? 29.844 -15.078 -7.578 1 94.25 51 THR B CA 1
ATOM 3746 C C . THR B 1 51 ? 29.094 -13.758 -7.707 1 94.25 51 THR B C 1
ATOM 3748 O O . THR B 1 51 ? 28.391 -13.344 -6.777 1 94.25 51 THR B O 1
ATOM 3751 N N . ASP B 1 52 ? 29.172 -13.164 -8.883 1 93.25 52 ASP B N 1
ATOM 3752 C CA . ASP B 1 52 ? 28.5 -11.898 -9.141 1 93.25 52 ASP B CA 1
ATOM 3753 C C . ASP B 1 52 ? 27 -12.109 -9.391 1 93.25 52 ASP B C 1
ATOM 3755 O O . ASP B 1 52 ? 26.625 -12.977 -10.18 1 93.25 52 ASP B O 1
ATOM 3759 N N . LEU B 1 53 ? 26.266 -11.445 -8.719 1 94.38 53 LEU B N 1
ATOM 3760 C CA . LEU B 1 53 ? 24.844 -11.328 -9.023 1 94.38 53 LEU B CA 1
ATOM 3761 C C . LEU B 1 53 ? 24.531 -9.984 -9.664 1 94.38 53 LEU B C 1
ATOM 3763 O O . LEU B 1 53 ? 24.609 -8.945 -9.008 1 94.38 53 LEU B O 1
ATOM 3767 N N . VAL B 1 54 ? 24.219 -10.039 -10.867 1 93.06 54 VAL B N 1
ATOM 3768 C CA . VAL B 1 54 ? 23.953 -8.812 -11.602 1 93.06 54 VAL B CA 1
ATOM 3769 C C . VAL B 1 54 ? 22.5 -8.383 -11.375 1 93.06 54 VAL B C 1
ATOM 3771 O O . VAL B 1 54 ? 21.578 -9.18 -11.555 1 93.06 54 VAL B O 1
ATOM 3774 N N . LEU B 1 55 ? 22.312 -7.172 -10.945 1 92.5 55 LEU B N 1
ATOM 3775 C CA . LEU B 1 55 ? 21 -6.57 -10.758 1 92.5 55 LEU B CA 1
ATOM 3776 C C . LEU B 1 55 ? 20.734 -5.5 -11.805 1 92.5 55 LEU B C 1
ATOM 3778 O O . LEU B 1 55 ? 21.609 -4.676 -12.094 1 92.5 55 LEU B O 1
ATOM 3782 N N . GLU B 1 56 ? 19.609 -5.555 -12.359 1 88 56 GLU B N 1
ATOM 3783 C CA . GLU B 1 56 ? 19.203 -4.535 -13.32 1 88 56 GLU B CA 1
ATOM 3784 C C . GLU B 1 56 ? 18.406 -3.42 -12.641 1 88 56 GLU B C 1
ATOM 3786 O O . GLU B 1 56 ? 17.953 -3.582 -11.508 1 88 56 GLU B O 1
ATOM 3791 N N . ALA B 1 57 ? 18.25 -2.328 -13.375 1 87.62 57 ALA B N 1
ATOM 3792 C CA . ALA B 1 57 ? 17.484 -1.2 -12.844 1 87.62 57 ALA B CA 1
ATOM 3793 C C . ALA B 1 57 ? 16.062 -1.617 -12.492 1 87.62 57 ALA B C 1
ATOM 3795 O O . ALA B 1 57 ? 15.391 -2.275 -13.289 1 87.62 57 ALA B O 1
ATOM 3796 N N . GLY B 1 58 ? 15.672 -1.298 -11.297 1 84.12 58 GLY B N 1
ATOM 3797 C CA . GLY B 1 58 ? 14.312 -1.586 -10.859 1 84.12 58 GLY B CA 1
ATOM 3798 C C . GLY B 1 58 ? 14.219 -2.822 -9.992 1 84.12 58 GLY B C 1
ATOM 3799 O O . GLY B 1 58 ? 13.203 -3.033 -9.312 1 84.12 58 GLY B O 1
ATOM 3800 N N . GLU B 1 59 ? 15.266 -3.584 -9.992 1 89.25 59 GLU B N 1
ATOM 3801 C CA . GLU B 1 59 ? 15.234 -4.805 -9.195 1 89.25 59 GLU B CA 1
ATOM 3802 C C . GLU B 1 59 ? 15.398 -4.496 -7.711 1 89.25 59 GLU B C 1
ATOM 3804 O O . GLU B 1 59 ? 16.188 -3.627 -7.34 1 89.25 59 GLU B O 1
ATOM 3809 N N . ARG B 1 60 ? 14.609 -5.195 -6.984 1 92.06 60 ARG B N 1
ATOM 3810 C CA . ARG B 1 60 ? 14.648 -5.047 -5.535 1 92.06 60 ARG B CA 1
ATOM 3811 C C . ARG B 1 60 ? 14.766 -6.406 -4.848 1 92.06 60 ARG B C 1
ATOM 3813 O O . ARG B 1 60 ? 14.414 -7.434 -5.434 1 92.06 60 ARG B O 1
ATOM 3820 N N . GLY B 1 61 ? 15.266 -6.355 -3.617 1 94.12 61 GLY B N 1
ATOM 3821 C CA . GLY B 1 61 ? 15.383 -7.598 -2.871 1 94.12 61 GLY B CA 1
ATOM 3822 C C . GLY B 1 61 ? 15.922 -7.402 -1.468 1 94.12 61 GLY B C 1
ATOM 3823 O O . GLY B 1 61 ? 16.031 -6.27 -0.991 1 94.12 61 GLY B O 1
ATOM 3824 N N . THR B 1 62 ? 16.094 -8.492 -0.801 1 96.69 62 THR B N 1
ATOM 3825 C CA . THR B 1 62 ? 16.625 -8.516 0.557 1 96.69 62 THR B CA 1
ATOM 3826 C C . THR B 1 62 ? 17.625 -9.656 0.727 1 96.69 62 THR B C 1
ATOM 3828 O O . THR B 1 62 ? 17.281 -10.828 0.542 1 96.69 62 THR B O 1
ATOM 3831 N N . VAL B 1 63 ? 18.875 -9.281 1.056 1 97.69 63 VAL B N 1
ATOM 3832 C CA . VAL B 1 63 ? 19.828 -10.297 1.455 1 97.69 63 VAL B CA 1
ATOM 3833 C C . VAL B 1 63 ? 19.672 -10.609 2.943 1 97.69 63 VAL B C 1
ATOM 3835 O O . VAL B 1 63 ? 19.656 -9.695 3.773 1 97.69 63 VAL B O 1
ATOM 3838 N N . VAL B 1 64 ? 19.562 -11.859 3.25 1 97.31 64 VAL B N 1
ATOM 3839 C CA . VAL B 1 64 ? 19.375 -12.273 4.637 1 97.31 64 VAL B CA 1
ATOM 3840 C C . VAL B 1 64 ? 20.5 -13.227 5.043 1 97.31 64 VAL B C 1
ATOM 3842 O O . VAL B 1 64 ? 20.969 -14.031 4.234 1 97.31 64 VAL B O 1
ATOM 3845 N N . THR B 1 65 ? 20.984 -13.117 6.293 1 97.94 65 THR B N 1
ATOM 3846 C CA . THR B 1 65 ? 21.984 -14.039 6.797 1 97.94 65 THR B CA 1
ATOM 3847 C C . THR B 1 65 ? 21.609 -14.539 8.188 1 97.94 65 THR B C 1
ATOM 3849 O O . THR B 1 65 ? 21.078 -13.781 9.008 1 97.94 65 THR B O 1
ATOM 3852 N N . PHE B 1 66 ? 21.812 -15.805 8.43 1 97.12 66 PHE B N 1
ATOM 3853 C CA . PHE B 1 66 ? 21.531 -16.406 9.727 1 97.12 66 PHE B CA 1
ATOM 3854 C C . PHE B 1 66 ? 22.797 -16.469 10.578 1 97.12 66 PHE B C 1
ATOM 3856 O O . PHE B 1 66 ? 22.734 -16.719 11.781 1 97.12 66 PHE B O 1
ATOM 3863 N N . HIS B 1 67 ? 23.969 -16.188 9.938 1 96.94 67 HIS B N 1
ATOM 3864 C CA . HIS B 1 67 ? 25.234 -16.391 10.641 1 96.94 67 HIS B CA 1
ATOM 3865 C C . HIS B 1 67 ? 26.156 -15.188 10.469 1 96.94 67 HIS B C 1
ATOM 3867 O O . HIS B 1 67 ? 27.125 -15.039 11.211 1 96.94 67 HIS B O 1
ATOM 3873 N N . GLY B 1 68 ? 25.906 -14.391 9.523 1 97.75 68 GLY B N 1
ATOM 3874 C CA . GLY B 1 68 ? 26.781 -13.289 9.172 1 97.75 68 GLY B CA 1
ATOM 3875 C C . GLY B 1 68 ? 27.391 -13.414 7.789 1 97.75 68 GLY B C 1
ATOM 3876 O O . GLY B 1 68 ? 27.641 -14.523 7.312 1 97.75 68 GLY B O 1
ATOM 3877 N N . CYS B 1 69 ? 27.578 -12.289 7.16 1 98.19 69 CYS B N 1
ATOM 3878 C CA . CYS B 1 69 ? 28.188 -12.297 5.836 1 98.19 69 CYS B CA 1
ATOM 3879 C C . CYS B 1 69 ? 28.719 -10.922 5.465 1 98.19 69 CYS B C 1
ATOM 3881 O O . CYS B 1 69 ? 28.469 -9.945 6.184 1 98.19 69 CYS B O 1
ATOM 3883 N N . LYS B 1 70 ? 29.484 -10.93 4.484 1 98.38 70 LYS B N 1
ATOM 3884 C CA . LYS B 1 70 ? 29.953 -9.68 3.893 1 98.38 70 LYS B CA 1
ATOM 3885 C C . LYS B 1 70 ? 29.531 -9.57 2.43 1 98.38 70 LYS B C 1
ATOM 3887 O O . LYS B 1 70 ? 29.75 -10.5 1.646 1 98.38 70 LYS B O 1
ATOM 3892 N N . ILE B 1 71 ? 28.891 -8.484 2.119 1 97.94 71 ILE B N 1
ATOM 3893 C CA . ILE B 1 71 ? 28.406 -8.234 0.767 1 97.94 71 ILE B CA 1
ATOM 3894 C C . ILE B 1 71 ? 29.141 -7.043 0.161 1 97.94 71 ILE B C 1
ATOM 3896 O O . ILE B 1 71 ? 29.25 -5.988 0.79 1 97.94 71 ILE B O 1
ATOM 3900 N N . THR B 1 72 ? 29.641 -7.215 -0.987 1 97.38 72 THR B N 1
ATOM 3901 C CA . THR B 1 72 ? 30.281 -6.133 -1.736 1 97.38 72 THR B CA 1
ATOM 3902 C C . THR B 1 72 ? 29.438 -5.75 -2.949 1 97.38 72 THR B C 1
ATOM 3904 O O . THR B 1 72 ? 29.016 -6.617 -3.721 1 97.38 72 THR B O 1
ATOM 3907 N N . VAL B 1 73 ? 29.188 -4.5 -3.049 1 96.69 73 VAL B N 1
ATOM 3908 C CA . VAL B 1 73 ? 28.438 -3.977 -4.184 1 96.69 73 VAL B CA 1
ATOM 3909 C C . VAL B 1 73 ? 29.391 -3.289 -5.16 1 96.69 73 VAL B C 1
ATOM 3911 O O . VAL B 1 73 ? 30.141 -2.385 -4.777 1 96.69 73 VAL B O 1
ATOM 3914 N N . LYS B 1 74 ? 29.359 -3.754 -6.375 1 94.88 74 LYS B N 1
ATOM 3915 C CA . LYS B 1 74 ? 30.172 -3.16 -7.434 1 94.88 74 LYS B CA 1
ATOM 3916 C C . LYS B 1 74 ? 29.328 -2.264 -8.336 1 94.88 74 LYS B C 1
ATOM 3918 O O . LYS B 1 74 ? 28.406 -2.738 -9.008 1 94.88 74 LYS B O 1
ATOM 3923 N N . GLY B 1 75 ? 29.625 -1.053 -8.461 1 92.25 75 GLY B N 1
ATOM 3924 C CA . GLY B 1 75 ? 28.875 -0.089 -9.25 1 92.25 75 GLY B CA 1
ATOM 3925 C C . GLY B 1 75 ? 28.203 0.97 -8.406 1 92.25 75 GLY B C 1
ATOM 3926 O O . GLY B 1 75 ? 28.172 0.869 -7.18 1 92.25 75 GLY B O 1
ATOM 3927 N N . SER B 1 76 ? 27.75 2.014 -9.219 1 87.81 76 SER B N 1
ATOM 3928 C CA . SER B 1 76 ? 27.016 3.088 -8.562 1 87.81 76 SER B CA 1
ATOM 3929 C C . SER B 1 76 ? 25.516 2.98 -8.844 1 87.81 76 SER B C 1
ATOM 3931 O O . SER B 1 76 ? 25.109 2.352 -9.828 1 87.81 76 SER B O 1
ATOM 3933 N N . GLY B 1 77 ? 24.703 3.109 -7.812 1 88.44 77 GLY B N 1
ATOM 3934 C CA . GLY B 1 77 ? 23.281 3.168 -8.102 1 88.44 77 GLY B CA 1
ATOM 3935 C C . GLY B 1 77 ? 22.469 2.164 -7.297 1 88.44 77 GLY B C 1
ATOM 3936 O O . GLY B 1 77 ? 21.453 1.654 -7.777 1 88.44 77 GLY B O 1
ATOM 3937 N N . LEU B 1 78 ? 23.062 1.666 -6.27 1 92.38 78 LEU B N 1
ATOM 3938 C CA . LEU B 1 78 ? 22.297 0.793 -5.375 1 92.38 78 LEU B CA 1
ATOM 3939 C C . LEU B 1 78 ? 21.906 1.532 -4.098 1 92.38 78 LEU B C 1
ATOM 3941 O O . LEU B 1 78 ? 22.781 1.943 -3.322 1 92.38 78 LEU B O 1
ATOM 3945 N N . ASP B 1 79 ? 20.625 1.759 -3.998 1 92 79 ASP B N 1
ATOM 3946 C CA . ASP B 1 79 ? 20.141 2.17 -2.686 1 92 79 ASP B CA 1
ATOM 3947 C C . ASP B 1 79 ? 20 0.972 -1.749 1 92 79 ASP B C 1
ATOM 3949 O O . ASP B 1 79 ? 19.422 -0.049 -2.119 1 92 79 ASP B O 1
ATOM 3953 N N . ALA B 1 80 ? 20.641 1.08 -0.609 1 94.69 80 ALA B N 1
ATOM 3954 C CA . ALA B 1 80 ? 20.594 -0.052 0.312 1 94.69 80 ALA B CA 1
ATOM 3955 C C . ALA B 1 80 ? 20.641 0.417 1.763 1 94.69 80 ALA B C 1
ATOM 3957 O O . ALA B 1 80 ? 21.125 1.521 2.047 1 94.69 80 ALA B O 1
ATOM 3958 N N . PHE B 1 81 ? 20.078 -0.329 2.646 1 94.06 81 PHE B N 1
ATOM 3959 C CA . PHE B 1 81 ? 20.234 -0.1 4.078 1 94.06 81 PHE B CA 1
ATOM 3960 C C . PHE B 1 81 ? 20.172 -1.415 4.848 1 94.06 81 PHE B C 1
ATOM 3962 O O . PHE B 1 81 ? 19.547 -2.379 4.391 1 94.06 81 PHE B O 1
ATOM 3969 N N . VAL B 1 82 ? 20.859 -1.446 5.926 1 95.38 82 VAL B N 1
ATOM 3970 C CA . VAL B 1 82 ? 20.922 -2.633 6.773 1 95.38 82 VAL B CA 1
ATOM 3971 C C . VAL B 1 82 ? 19.891 -2.52 7.895 1 95.38 82 VAL B C 1
ATOM 3973 O O . VAL B 1 82 ? 19.672 -1.436 8.445 1 95.38 82 VAL B O 1
ATOM 3976 N N . MET B 1 83 ? 19.25 -3.664 8.188 1 94.56 83 MET B N 1
ATOM 3977 C CA . MET B 1 83 ? 18.312 -3.682 9.297 1 94.56 83 MET B CA 1
ATOM 3978 C C . MET B 1 83 ? 18.344 -5.023 10.023 1 94.56 83 MET B C 1
ATOM 3980 O O . MET B 1 83 ? 18.797 -6.023 9.461 1 94.56 83 MET B O 1
ATOM 3984 N N . ASP B 1 84 ? 17.844 -4.992 11.195 1 94.62 84 ASP B N 1
ATOM 3985 C CA . ASP B 1 84 ? 17.703 -6.227 11.961 1 94.62 84 ASP B CA 1
ATOM 3986 C C . ASP B 1 84 ? 16.406 -6.938 11.633 1 94.62 84 ASP B C 1
ATOM 3988 O O . ASP B 1 84 ? 15.375 -6.293 11.406 1 94.62 84 ASP B O 1
ATOM 3992 N N . ALA B 1 85 ? 16.422 -8.25 11.703 1 93.69 85 ALA B N 1
ATOM 3993 C CA . ALA B 1 85 ? 15.242 -9.055 11.391 1 93.69 85 ALA B CA 1
ATOM 3994 C C . ALA B 1 85 ? 14.07 -8.695 12.305 1 93.69 85 ALA B C 1
ATOM 3996 O O . ALA B 1 85 ? 12.914 -8.734 11.883 1 93.69 85 ALA B O 1
ATOM 3997 N N . VAL B 1 86 ? 14.375 -8.312 13.508 1 89.94 86 VAL B N 1
ATOM 3998 C CA . VAL B 1 86 ? 13.344 -8.008 14.492 1 89.94 86 VAL B CA 1
ATOM 3999 C C . VAL B 1 86 ? 12.555 -6.777 14.047 1 89.94 86 VAL B C 1
ATOM 4001 O O . VAL B 1 86 ? 11.359 -6.664 14.336 1 89.94 86 VAL B O 1
ATOM 4004 N N . GLU B 1 87 ? 13.156 -5.934 13.258 1 89.12 87 GLU B N 1
ATOM 4005 C CA . GLU B 1 87 ? 12.5 -4.727 12.773 1 89.12 87 GLU B CA 1
ATOM 4006 C C . GLU B 1 87 ? 11.5 -5.047 11.664 1 89.12 87 GLU B C 1
ATOM 4008 O O . GLU B 1 87 ? 10.656 -4.215 11.32 1 89.12 87 GLU B O 1
ATOM 4013 N N . ASP B 1 88 ? 11.586 -6.266 11.156 1 91.5 88 ASP B N 1
ATOM 4014 C CA . ASP B 1 88 ? 10.664 -6.727 10.117 1 91.5 88 ASP B CA 1
ATOM 4015 C C . ASP B 1 88 ? 9.812 -7.887 10.625 1 91.5 88 ASP B C 1
ATOM 4017 O O . ASP B 1 88 ? 9.648 -8.898 9.93 1 91.5 88 ASP B O 1
ATOM 4021 N N . HIS B 1 89 ? 9.352 -7.887 11.742 1 88.69 89 HIS B N 1
ATOM 4022 C CA . HIS B 1 89 ? 8.438 -8.836 12.367 1 88.69 89 HIS B CA 1
ATOM 4023 C C . HIS B 1 89 ? 9.094 -10.211 12.516 1 88.69 89 HIS B C 1
ATOM 4025 O O . HIS B 1 89 ? 8.398 -11.227 12.555 1 88.69 89 HIS B O 1
ATOM 4031 N N . ASP B 1 90 ? 10.398 -10.242 12.414 1 92.38 90 ASP B N 1
ATOM 4032 C CA . ASP B 1 90 ? 11.133 -11.5 12.484 1 92.38 90 ASP B CA 1
ATOM 4033 C C . ASP B 1 90 ? 10.617 -12.492 11.445 1 92.38 90 ASP B C 1
ATOM 4035 O O . ASP B 1 90 ? 10.539 -13.695 11.711 1 92.38 90 ASP B O 1
ATOM 4039 N N . LEU B 1 91 ? 10.227 -12.008 10.352 1 92.88 91 LEU B N 1
ATOM 4040 C CA . LEU B 1 91 ? 9.648 -12.844 9.305 1 92.88 91 LEU B CA 1
ATOM 4041 C C . LEU B 1 91 ? 10.633 -13.922 8.867 1 92.88 91 LEU B C 1
ATOM 4043 O O . LEU B 1 91 ? 10.227 -15.008 8.461 1 92.88 91 LEU B O 1
ATOM 4047 N N . LEU B 1 92 ? 11.898 -13.586 8.977 1 93.5 92 LEU B N 1
ATOM 4048 C CA . LEU B 1 92 ? 12.922 -14.578 8.656 1 93.5 92 LEU B CA 1
ATOM 4049 C C . LEU B 1 92 ? 12.695 -15.867 9.43 1 93.5 92 LEU B C 1
ATOM 4051 O O . LEU B 1 92 ? 12.703 -16.953 8.852 1 93.5 92 LEU B O 1
ATOM 4055 N N . HIS B 1 93 ? 12.453 -15.703 10.688 1 95.38 93 HIS B N 1
ATOM 4056 C CA . HIS B 1 93 ? 12.227 -16.859 11.547 1 95.38 93 HIS B CA 1
ATOM 4057 C C . HIS B 1 93 ? 10.844 -17.453 11.312 1 95.38 93 HIS B C 1
ATOM 4059 O O . HIS B 1 93 ? 10.664 -18.672 11.383 1 95.38 93 HIS B O 1
ATOM 4065 N N . VAL B 1 94 ? 9.922 -16.609 11.055 1 95.94 94 VAL B N 1
ATOM 4066 C CA . VAL B 1 94 ? 8.555 -17.062 10.805 1 95.94 94 VAL B CA 1
ATOM 4067 C C . VAL B 1 94 ? 8.531 -17.953 9.57 1 95.94 94 VAL B C 1
AT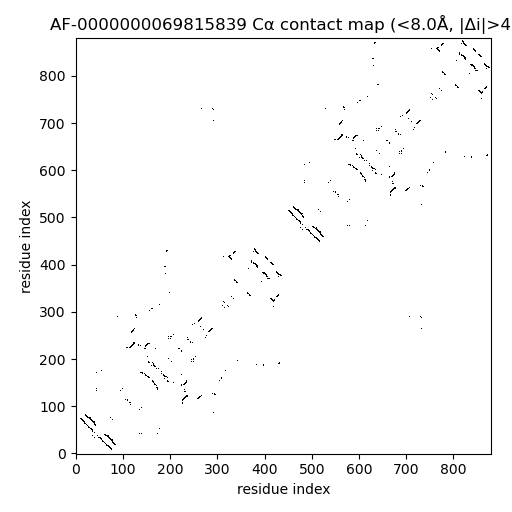OM 4069 O O . VAL B 1 94 ? 7.918 -19.031 9.594 1 95.94 94 VAL B O 1
ATOM 4072 N N . TYR B 1 95 ? 9.227 -17.625 8.516 1 97.19 95 TYR B N 1
ATOM 4073 C CA . TYR B 1 95 ? 9.258 -18.406 7.281 1 97.19 95 TYR B CA 1
ATOM 4074 C C . TYR B 1 95 ? 9.938 -19.75 7.512 1 97.19 95 TYR B C 1
ATOM 4076 O O 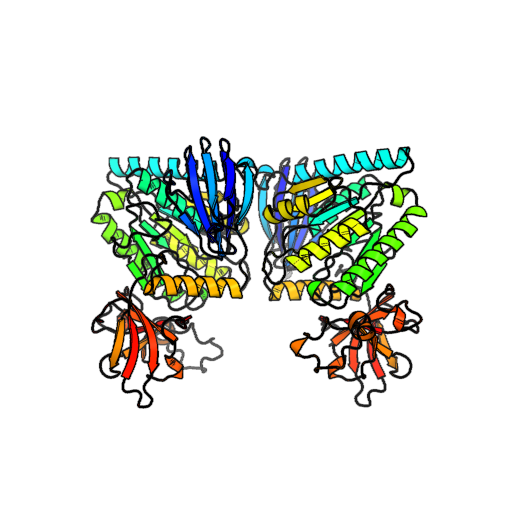. TYR B 1 95 ? 9.461 -20.781 7.031 1 97.19 95 TYR B O 1
ATOM 4084 N N . VAL B 1 96 ? 10.977 -19.672 8.297 1 97.12 96 VAL B N 1
ATOM 4085 C CA . VAL B 1 96 ? 11.711 -20.891 8.594 1 97.12 96 VAL B CA 1
ATOM 4086 C C . VAL B 1 96 ? 10.828 -21.844 9.406 1 97.12 96 VAL B C 1
ATOM 4088 O O . VAL B 1 96 ? 10.82 -23.047 9.172 1 97.12 96 VAL B O 1
ATOM 4091 N N . ASN B 1 97 ? 10.086 -21.266 10.32 1 97.62 97 ASN B N 1
ATOM 4092 C CA . ASN B 1 97 ? 9.211 -22.078 11.156 1 97.62 97 ASN B CA 1
ATOM 4093 C C . ASN B 1 97 ? 8.078 -22.703 10.344 1 97.62 97 ASN B C 1
ATOM 4095 O O . ASN B 1 97 ? 7.727 -23.859 10.547 1 97.62 97 ASN B O 1
ATOM 4099 N N . ILE B 1 98 ? 7.527 -21.938 9.461 1 98.31 98 ILE B N 1
ATOM 4100 C CA . ILE B 1 98 ? 6.488 -22.469 8.586 1 98.31 98 ILE B CA 1
ATOM 4101 C C . ILE B 1 98 ? 7.051 -23.609 7.738 1 98.31 98 ILE B C 1
ATOM 4103 O O . ILE B 1 98 ? 6.438 -24.672 7.629 1 98.31 98 ILE B O 1
ATOM 4107 N N . HIS B 1 99 ? 8.211 -23.375 7.203 1 98.25 99 HIS B N 1
ATOM 4108 C CA . HIS B 1 99 ? 8.859 -24.406 6.406 1 98.25 99 HIS B CA 1
ATOM 4109 C C . HIS B 1 99 ? 9.109 -25.656 7.23 1 98.25 99 HIS B C 1
ATOM 4111 O O . HIS B 1 99 ? 8.891 -26.781 6.75 1 98.25 99 HIS B O 1
ATOM 4117 N N . ALA B 1 100 ? 9.594 -25.469 8.445 1 98.19 100 ALA B N 1
ATOM 4118 C CA . ALA B 1 100 ? 9.875 -26.609 9.312 1 98.19 100 ALA B CA 1
ATOM 4119 C C . ALA B 1 100 ? 8.625 -27.453 9.547 1 98.19 100 ALA B C 1
ATOM 4121 O O . ALA B 1 100 ? 8.68 -28.688 9.5 1 98.19 100 ALA B O 1
ATOM 4122 N N . ASN B 1 101 ? 7.551 -26.797 9.781 1 98.19 101 ASN B N 1
ATOM 4123 C CA . ASN B 1 101 ? 6.285 -27.484 9.984 1 98.19 101 ASN B CA 1
ATOM 4124 C C . ASN B 1 101 ? 5.832 -28.219 8.727 1 98.19 101 ASN B C 1
ATOM 4126 O O . ASN B 1 101 ? 5.371 -29.359 8.797 1 98.19 101 ASN B O 1
ATOM 4130 N N . LEU B 1 102 ? 5.973 -27.594 7.613 1 98.5 102 LEU B N 1
ATOM 4131 C CA . LEU B 1 102 ? 5.598 -28.203 6.348 1 98.5 102 LEU B CA 1
ATOM 4132 C C . LEU B 1 102 ? 6.496 -29.406 6.035 1 98.5 102 LEU B C 1
ATOM 4134 O O . LEU B 1 102 ? 6.031 -30.406 5.504 1 98.5 102 LEU B O 1
ATOM 4138 N N . GLN B 1 103 ? 7.754 -29.234 6.359 1 98.25 103 GLN B N 1
ATOM 4139 C CA . GLN B 1 103 ? 8.703 -30.312 6.102 1 98.25 103 GLN B CA 1
ATOM 4140 C C . GLN B 1 103 ? 8.391 -31.531 6.957 1 98.25 103 GLN B C 1
ATOM 4142 O O . GLN B 1 103 ? 8.547 -32.688 6.504 1 98.25 103 GLN B O 1
ATOM 4147 N N . GLU B 1 104 ? 8.023 -31.266 8.156 1 98.31 104 GLU B N 1
ATOM 4148 C CA . GLU B 1 104 ? 7.594 -32.375 9.016 1 98.31 104 GLU B CA 1
ATOM 4149 C C . GLU B 1 104 ? 6.375 -33.094 8.43 1 98.31 104 GLU B C 1
ATOM 4151 O O . GLU B 1 104 ? 6.301 -34.312 8.453 1 98.31 104 GLU B O 1
ATOM 4156 N N . ALA B 1 105 ? 5.492 -32.344 7.934 1 98.25 105 ALA B N 1
ATOM 4157 C CA . ALA B 1 105 ? 4.309 -32.906 7.289 1 98.25 105 ALA B CA 1
ATOM 4158 C C . ALA B 1 105 ? 4.691 -33.719 6.055 1 98.25 105 ALA B C 1
ATOM 4160 O O . ALA B 1 105 ? 4.094 -34.75 5.777 1 98.25 105 ALA B O 1
ATOM 4161 N N . ARG B 1 106 ? 5.637 -33.25 5.293 1 98.31 106 ARG B N 1
ATOM 4162 C CA . ARG B 1 106 ? 6.105 -33.969 4.105 1 98.31 106 ARG B CA 1
ATOM 4163 C C . ARG B 1 106 ? 6.75 -35.281 4.477 1 98.31 106 ARG B C 1
ATOM 4165 O O . ARG B 1 106 ? 6.559 -36.281 3.785 1 98.31 106 ARG B O 1
ATOM 4172 N N . LYS B 1 107 ? 7.496 -35.281 5.508 1 97.69 107 LYS B N 1
ATOM 4173 C CA . LYS B 1 107 ? 8.125 -36.5 5.977 1 97.69 107 LYS B CA 1
ATOM 4174 C C . LYS B 1 107 ? 7.074 -37.531 6.375 1 97.69 107 LYS B C 1
ATOM 4176 O O . LYS B 1 107 ? 7.184 -38.719 6.012 1 97.69 107 LYS B O 1
ATOM 4181 N N . LYS B 1 108 ? 6.188 -37.062 7.078 1 98.06 108 LYS B N 1
ATOM 4182 C CA . LYS B 1 108 ? 5.102 -37.938 7.48 1 98.06 108 LYS B CA 1
ATOM 4183 C C . LYS B 1 108 ? 4.355 -38.5 6.266 1 98.06 108 LYS B C 1
ATOM 4185 O O . LYS B 1 108 ? 3.996 -39.688 6.23 1 98.06 108 LYS B O 1
ATOM 4190 N N . ALA B 1 109 ? 4.098 -37.656 5.34 1 97.88 109 ALA B N 1
ATOM 4191 C CA . ALA B 1 109 ? 3.412 -38.062 4.117 1 97.88 109 ALA B CA 1
ATOM 4192 C C . ALA B 1 109 ? 4.215 -39.094 3.359 1 97.88 109 ALA B C 1
ATOM 4194 O O . ALA B 1 109 ? 3.643 -40.031 2.77 1 97.88 109 ALA B O 1
ATOM 4195 N N . THR B 1 110 ? 5.469 -38.969 3.322 1 96.75 110 THR B N 1
ATOM 4196 C CA . THR B 1 110 ? 6.336 -39.938 2.664 1 96.75 110 THR B CA 1
ATOM 4197 C C . THR B 1 110 ? 6.25 -41.281 3.355 1 96.75 110 THR B C 1
ATOM 4199 O O . THR B 1 110 ? 6.145 -42.312 2.695 1 96.75 110 THR B O 1
ATOM 4202 N N . GLU B 1 111 ? 6.266 -41.219 4.625 1 97.31 111 GLU B N 1
ATOM 4203 C CA . GLU B 1 111 ? 6.207 -42.438 5.414 1 97.31 111 GLU B CA 1
ATOM 4204 C C . GLU B 1 111 ? 4.863 -43.156 5.242 1 97.31 111 GLU B C 1
ATOM 4206 O O . GLU B 1 111 ? 4.809 -44.375 5.105 1 97.31 111 GLU B O 1
ATOM 4211 N N . ASP B 1 112 ? 3.883 -42.375 5.184 1 96.88 112 ASP B N 1
ATOM 4212 C CA . ASP B 1 112 ? 2.529 -42.906 5.105 1 96.88 112 ASP B CA 1
ATOM 4213 C C . ASP B 1 112 ? 2.105 -43.125 3.652 1 96.88 112 ASP B C 1
ATOM 4215 O O . ASP B 1 112 ? 1.005 -43.625 3.387 1 96.88 112 ASP B O 1
ATOM 4219 N N . GLN B 1 113 ? 2.918 -42.75 2.693 1 94.06 113 GLN B N 1
ATOM 4220 C CA . GLN B 1 113 ? 2.586 -42.812 1.274 1 94.06 113 GLN B CA 1
ATOM 4221 C C . GLN B 1 113 ? 1.27 -42.094 0.988 1 94.06 113 GLN B C 1
ATOM 4223 O O . GLN B 1 113 ? 0.381 -42.625 0.339 1 94.06 113 GLN B O 1
ATOM 4228 N N . SER B 1 114 ? 1.242 -40.938 1.581 1 96.19 114 SER B N 1
ATOM 4229 C CA . SER B 1 114 ? 0.055 -40.094 1.44 1 96.19 114 SER B CA 1
ATOM 4230 C C . SER B 1 114 ? 0.404 -38.75 0.836 1 96.19 114 SER B C 1
ATOM 4232 O O . SER B 1 114 ? 1.564 -38.469 0.515 1 96.19 114 SER B O 1
ATOM 4234 N N . ARG B 1 115 ? -0.614 -37.938 0.678 1 96.56 115 ARG B N 1
ATOM 4235 C CA . ARG B 1 115 ? -0.447 -36.625 0.055 1 96.56 115 ARG B CA 1
ATOM 4236 C C . ARG B 1 115 ? 0.224 -35.656 1.012 1 96.56 115 ARG B C 1
ATOM 4238 O O . ARG B 1 115 ? -0.085 -35.625 2.205 1 96.56 115 ARG B O 1
ATOM 4245 N N . GLY B 1 116 ? 1.144 -34.844 0.508 1 98.06 116 GLY B N 1
ATOM 4246 C CA . GLY B 1 116 ? 1.795 -33.812 1.3 1 98.06 116 GLY B CA 1
ATOM 4247 C C . GLY B 1 116 ? 0.896 -32.625 1.59 1 98.06 116 GLY B C 1
ATOM 4248 O O . GLY B 1 116 ? -0.248 -32.594 1.132 1 98.06 116 GLY B O 1
ATOM 4249 N N . PRO B 1 117 ? 1.421 -31.688 2.305 1 98.5 117 PRO B N 1
ATOM 4250 C CA . PRO B 1 117 ? 0.624 -30.531 2.723 1 98.5 117 PRO B CA 1
ATOM 4251 C C . PRO B 1 117 ? 0.29 -29.609 1.562 1 98.5 117 PRO B C 1
ATOM 4253 O O . PRO B 1 117 ? 1.12 -29.391 0.674 1 98.5 117 PRO B O 1
ATOM 4256 N N . ARG B 1 118 ? -0.839 -29.125 1.558 1 98.56 118 ARG B N 1
ATOM 4257 C CA . ARG B 1 118 ? -1.288 -28.125 0.597 1 98.56 118 ARG B CA 1
ATOM 4258 C C . ARG B 1 118 ? -1.56 -26.781 1.284 1 98.56 118 ARG B C 1
ATOM 4260 O O . ARG B 1 118 ? -2.469 -26.688 2.111 1 98.56 118 ARG B O 1
ATOM 4267 N N . VAL B 1 119 ? -0.771 -25.797 0.892 1 98.75 119 VAL B N 1
ATOM 4268 C CA . VAL B 1 119 ? -0.791 -24.5 1.562 1 98.75 119 VAL B CA 1
ATOM 4269 C C . VAL B 1 119 ? -1.257 -23.422 0.586 1 98.75 119 VAL B C 1
ATOM 4271 O O . VAL B 1 119 ? -0.744 -23.312 -0.531 1 98.75 119 VAL B O 1
ATOM 4274 N N . LEU B 1 120 ? -2.217 -22.656 1.003 1 98.81 120 LEU B N 1
ATOM 4275 C CA . LEU B 1 120 ? -2.742 -21.547 0.222 1 98.81 120 LEU B CA 1
ATOM 4276 C C . LEU B 1 120 ? -2.316 -20.203 0.824 1 98.81 120 LEU B C 1
ATOM 4278 O O . LEU B 1 120 ? -2.477 -19.984 2.027 1 98.81 120 LEU B O 1
ATOM 4282 N N . VAL B 1 121 ? -1.718 -19.359 0.013 1 98.81 121 VAL B N 1
ATOM 4283 C CA . VAL B 1 121 ? -1.273 -18.047 0.468 1 98.81 121 VAL B CA 1
ATOM 4284 C C . VAL B 1 121 ? -2.176 -16.953 -0.118 1 98.81 121 VAL B C 1
ATOM 4286 O O . VAL B 1 121 ? -2.299 -16.844 -1.339 1 98.81 121 VAL B O 1
ATOM 4289 N N . CYS B 1 122 ? -2.814 -16.219 0.703 1 98.12 122 CYS B N 1
ATOM 4290 C CA . CYS B 1 122 ? -3.713 -15.156 0.239 1 98.12 122 CYS B CA 1
ATOM 4291 C C . CYS B 1 122 ? -3.492 -13.867 1.02 1 98.12 122 CYS B C 1
ATOM 4293 O O . CYS B 1 122 ? -2.727 -13.844 1.985 1 98.12 122 CYS B O 1
ATOM 4295 N N . GLY B 1 123 ? -4.051 -12.758 0.559 1 96.75 123 GLY B N 1
ATOM 4296 C CA . GLY B 1 123 ? -3.898 -11.406 1.076 1 96.75 123 GLY B CA 1
ATOM 4297 C C . GLY B 1 123 ? -4.129 -10.336 0.028 1 96.75 123 GLY B C 1
ATOM 4298 O O . GLY B 1 123 ? -4.395 -10.648 -1.136 1 96.75 123 GLY B O 1
ATOM 4299 N N . PRO B 1 124 ? -3.977 -9.102 0.453 1 93.62 124 PRO B N 1
ATOM 4300 C CA . PRO B 1 124 ? -4.141 -8 -0.499 1 93.62 124 PRO B CA 1
ATOM 4301 C C . PRO B 1 124 ? -3.029 -7.953 -1.545 1 93.62 124 PRO B C 1
ATOM 4303 O O . PRO B 1 124 ? -2.164 -8.836 -1.571 1 93.62 124 PRO B O 1
ATOM 4306 N N . GLU B 1 125 ? -3.184 -6.945 -2.4 1 91.38 125 GLU B N 1
ATOM 4307 C CA . GLU B 1 125 ? -2.162 -6.762 -3.428 1 91.38 125 GLU B CA 1
ATOM 4308 C C . GLU B 1 125 ? -0.85 -6.273 -2.82 1 91.38 125 GLU B C 1
ATOM 4310 O O . GLU B 1 125 ? -0.853 -5.473 -1.882 1 91.38 125 GLU B O 1
ATOM 4315 N N . ASN B 1 126 ? 0.213 -6.781 -3.25 1 89.69 126 ASN B N 1
ATOM 4316 C CA . ASN B 1 126 ? 1.554 -6.277 -2.975 1 89.69 126 ASN B CA 1
ATOM 4317 C C . ASN B 1 126 ? 1.919 -6.434 -1.5 1 89.69 126 ASN B C 1
ATOM 4319 O O . ASN B 1 126 ? 2.404 -5.488 -0.874 1 89.69 126 ASN B O 1
ATOM 4323 N N . VAL B 1 127 ? 1.691 -7.609 -0.947 1 93.25 127 VAL B N 1
ATOM 4324 C CA . VAL B 1 127 ? 1.991 -7.785 0.47 1 93.25 127 VAL B CA 1
ATOM 4325 C C . VAL B 1 127 ? 3.092 -8.828 0.64 1 93.25 127 VAL B C 1
ATOM 4327 O O . VAL B 1 127 ? 3.473 -9.164 1.765 1 93.25 127 VAL B O 1
ATOM 4330 N N . GLY B 1 128 ? 3.551 -9.461 -0.456 1 94.25 128 GLY B N 1
ATOM 4331 C CA . GLY B 1 128 ? 4.668 -10.391 -0.363 1 94.25 128 GLY B CA 1
ATOM 4332 C C . GLY B 1 128 ? 4.27 -11.828 -0.594 1 94.25 128 GLY B C 1
ATOM 4333 O O . GLY B 1 128 ? 5.016 -12.75 -0.25 1 94.25 128 GLY B O 1
ATOM 4334 N N . LYS B 1 129 ? 3.15 -12.109 -1.18 1 97.44 129 LYS B N 1
ATOM 4335 C CA . LYS B 1 129 ? 2.678 -13.469 -1.432 1 97.44 129 LYS B CA 1
ATOM 4336 C C . LYS B 1 129 ? 3.656 -14.234 -2.318 1 97.44 129 LYS B C 1
ATOM 4338 O O . LYS B 1 129 ? 4.004 -15.383 -2.021 1 97.44 129 LYS B O 1
ATOM 4343 N N . SER B 1 130 ? 4.086 -13.539 -3.385 1 95.81 130 SER B N 1
ATOM 4344 C CA . SER B 1 130 ? 5.012 -14.18 -4.312 1 95.81 130 SER B CA 1
ATOM 4345 C C . SER B 1 130 ? 6.324 -14.539 -3.623 1 95.81 130 SER B C 1
ATOM 4347 O O . SER B 1 130 ? 6.859 -15.633 -3.828 1 95.81 130 SER B O 1
ATOM 4349 N N . VAL B 1 131 ? 6.812 -13.656 -2.799 1 95.44 131 VAL B N 1
ATOM 4350 C CA . VAL B 1 131 ? 8.078 -13.859 -2.1 1 95.44 131 VAL B CA 1
ATOM 4351 C C . VAL B 1 131 ? 7.945 -15.023 -1.12 1 95.44 131 VAL B C 1
ATOM 4353 O O . VAL B 1 131 ? 8.828 -15.883 -1.044 1 95.44 131 VAL B O 1
ATOM 4356 N N . LEU B 1 132 ? 6.852 -15.055 -0.391 1 97.88 132 LEU B N 1
ATOM 4357 C CA . LEU B 1 132 ? 6.629 -16.125 0.569 1 97.88 132 LEU B CA 1
ATOM 4358 C C . LEU B 1 132 ? 6.551 -17.484 -0.136 1 97.88 132 LEU B C 1
ATOM 4360 O O . LEU B 1 132 ? 7.211 -18.438 0.273 1 97.88 132 LEU B O 1
ATOM 4364 N N . CYS B 1 133 ? 5.781 -17.547 -1.188 1 98.44 133 CYS B N 1
ATOM 4365 C CA . CYS B 1 133 ? 5.629 -18.797 -1.923 1 98.44 133 CYS B CA 1
ATOM 4366 C C . CYS B 1 133 ? 6.965 -19.266 -2.49 1 98.44 133 CYS B C 1
ATOM 4368 O O . CYS B 1 133 ? 7.312 -20.438 -2.387 1 98.44 133 CYS B O 1
ATOM 4370 N N . ARG B 1 134 ? 7.656 -18.344 -3.059 1 97 134 ARG B N 1
ATOM 4371 C CA . ARG B 1 134 ? 8.969 -18.672 -3.619 1 97 134 ARG B CA 1
ATOM 4372 C C . ARG B 1 134 ? 9.922 -19.156 -2.533 1 97 134 ARG B C 1
ATOM 4374 O O . ARG B 1 134 ? 10.648 -20.125 -2.727 1 97 134 ARG B O 1
ATOM 4381 N N . THR B 1 135 ? 9.945 -18.469 -1.423 1 98.06 135 THR B N 1
ATOM 4382 C CA . THR B 1 135 ? 10.836 -18.828 -0.323 1 98.06 135 THR B CA 1
ATOM 4383 C C . THR B 1 135 ? 10.531 -20.219 0.2 1 98.06 135 THR B C 1
ATOM 4385 O O . THR B 1 135 ? 11.438 -21.031 0.385 1 98.06 135 THR B O 1
ATOM 4388 N N . LEU B 1 136 ? 9.258 -20.531 0.394 1 98.56 136 LEU B N 1
ATOM 4389 C CA . LEU B 1 136 ? 8.859 -21.844 0.891 1 98.56 136 LEU B CA 1
ATOM 4390 C C . LEU B 1 136 ? 9.211 -22.938 -0.112 1 98.56 136 LEU B C 1
ATOM 4392 O O . LEU B 1 136 ? 9.672 -24 0.274 1 98.56 136 LEU B O 1
ATOM 4396 N N . ALA B 1 137 ? 8.984 -22.625 -1.376 1 97.88 137 ALA B N 1
ATOM 4397 C CA . ALA B 1 137 ? 9.336 -23.578 -2.42 1 97.88 137 ALA B CA 1
ATOM 4398 C C . ALA B 1 137 ? 10.844 -23.844 -2.447 1 97.88 137 ALA B C 1
ATOM 4400 O O . ALA B 1 137 ? 11.281 -24.984 -2.578 1 97.88 137 ALA B O 1
ATOM 4401 N N . ASN B 1 138 ? 11.594 -22.75 -2.314 1 97.69 138 ASN B N 1
ATOM 4402 C CA . ASN B 1 138 ? 13.047 -22.875 -2.309 1 97.69 138 ASN B CA 1
ATOM 4403 C C . ASN B 1 138 ? 13.531 -23.703 -1.125 1 97.69 138 ASN B C 1
ATOM 4405 O O . ASN B 1 138 ? 14.398 -24.562 -1.282 1 97.69 138 ASN B O 1
ATOM 4409 N N . TYR B 1 139 ? 13.008 -23.422 0.01 1 98.25 139 TYR B N 1
ATOM 4410 C CA . TYR B 1 139 ? 13.398 -24.172 1.201 1 98.25 139 TYR B CA 1
ATOM 4411 C C . TYR B 1 139 ? 13.078 -25.656 1.044 1 98.25 139 TYR B C 1
ATOM 4413 O O . TYR B 1 139 ? 13.883 -26.5 1.42 1 98.25 139 TYR B O 1
ATOM 4421 N N . ALA B 1 140 ? 11.945 -25.953 0.509 1 98.19 140 ALA B N 1
ATOM 4422 C CA . ALA B 1 140 ? 11.562 -27.344 0.29 1 98.19 140 ALA B CA 1
ATOM 4423 C C . ALA B 1 140 ? 12.516 -28.031 -0.686 1 98.19 140 ALA B C 1
ATOM 4425 O O . ALA B 1 140 ? 12.961 -29.156 -0.443 1 98.19 140 ALA B O 1
ATOM 4426 N N . ALA B 1 141 ? 12.805 -27.328 -1.764 1 96.56 141 ALA B N 1
ATOM 4427 C CA . ALA B 1 141 ? 13.703 -27.875 -2.773 1 96.56 141 ALA B CA 1
ATOM 4428 C C . ALA B 1 141 ? 15.094 -28.141 -2.191 1 96.56 141 ALA B C 1
ATOM 4430 O O . ALA B 1 141 ? 15.734 -29.141 -2.52 1 96.56 141 ALA B O 1
ATOM 4431 N N . ARG B 1 142 ? 15.516 -27.266 -1.345 1 96.44 142 ARG B N 1
ATOM 4432 C CA . ARG B 1 142 ? 16.812 -27.406 -0.697 1 96.44 142 ARG B CA 1
ATOM 4433 C C . ARG B 1 142 ? 16.859 -28.656 0.16 1 96.44 142 ARG B C 1
ATOM 4435 O O . ARG B 1 142 ? 17.922 -29.25 0.338 1 96.44 142 ARG B O 1
ATOM 4442 N N . ARG B 1 143 ? 15.75 -29.062 0.661 1 96.44 143 ARG B N 1
ATOM 4443 C CA . ARG B 1 143 ? 15.672 -30.234 1.519 1 96.44 143 ARG B CA 1
ATOM 4444 C C . ARG B 1 143 ? 15.352 -31.484 0.705 1 96.44 143 ARG B C 1
ATOM 4446 O O . ARG B 1 143 ? 15.094 -32.562 1.27 1 96.44 143 ARG B O 1
ATOM 4453 N N . GLY B 1 144 ? 15.227 -31.328 -0.597 1 95.31 144 GLY B N 1
ATOM 4454 C CA . GLY B 1 144 ? 15.062 -32.469 -1.479 1 95.31 144 GLY B CA 1
ATOM 4455 C C . GLY B 1 144 ? 13.617 -32.75 -1.828 1 95.31 144 GLY B C 1
ATOM 4456 O O . GLY B 1 144 ? 13.312 -33.75 -2.49 1 95.31 144 GLY B O 1
ATOM 4457 N N . SER B 1 145 ? 12.727 -31.938 -1.368 1 97 145 SER B N 1
ATOM 4458 C CA . SER B 1 145 ? 11.328 -32.094 -1.739 1 97 145 SER B CA 1
ATOM 4459 C C . SER B 1 145 ? 11.047 -31.484 -3.109 1 97 145 SER B C 1
ATOM 4461 O O . SER B 1 145 ? 11.852 -30.719 -3.631 1 97 145 SER B O 1
ATOM 4463 N N . LYS B 1 146 ? 9.945 -31.922 -3.693 1 95.94 146 LYS B N 1
ATOM 4464 C CA . LYS B 1 146 ? 9.539 -31.453 -5.012 1 95.94 146 LYS B CA 1
ATOM 4465 C C . LYS B 1 146 ? 8.109 -30.906 -4.984 1 95.94 146 LYS B C 1
ATOM 4467 O O . LYS B 1 146 ? 7.227 -31.438 -5.66 1 95.94 146 LYS B O 1
ATOM 4472 N N . PRO B 1 147 ? 7.883 -29.797 -4.297 1 97.12 147 PRO B N 1
ATOM 4473 C CA . PRO B 1 147 ? 6.52 -29.266 -4.203 1 97.12 147 PRO B CA 1
ATOM 4474 C C . PRO B 1 147 ? 6.016 -28.703 -5.535 1 97.12 147 PRO B C 1
ATOM 4476 O O . PRO B 1 147 ? 6.812 -28.328 -6.395 1 97.12 147 PRO B O 1
ATOM 4479 N N . ILE B 1 148 ? 4.715 -28.734 -5.68 1 97.31 148 ILE B N 1
ATOM 4480 C CA . ILE B 1 148 ? 4.094 -28.062 -6.812 1 97.31 148 ILE B CA 1
ATOM 4481 C C . ILE B 1 148 ? 3.744 -26.625 -6.434 1 97.31 148 ILE B C 1
ATOM 4483 O O . ILE B 1 148 ? 3.029 -26.391 -5.453 1 97.31 148 ILE B O 1
ATOM 4487 N N . LEU B 1 149 ? 4.32 -25.703 -7.141 1 97.62 149 LEU B N 1
ATOM 4488 C CA . LEU B 1 149 ? 3.969 -24.297 -6.992 1 97.62 149 LEU B CA 1
ATOM 4489 C C . LEU B 1 149 ? 2.824 -23.922 -7.93 1 97.62 149 LEU B C 1
ATOM 4491 O O . LEU B 1 149 ? 2.961 -24.016 -9.148 1 97.62 149 LEU B O 1
ATOM 4495 N N . VAL B 1 150 ? 1.722 -23.578 -7.375 1 98.5 150 VAL B N 1
ATOM 4496 C CA . VAL B 1 150 ? 0.551 -23.156 -8.141 1 98.5 150 VAL B CA 1
ATOM 4497 C C . VAL B 1 150 ? 0.382 -21.656 -8.031 1 98.5 150 VAL B C 1
ATOM 4499 O O . VAL B 1 150 ? 0.372 -21.094 -6.93 1 98.5 150 VAL B O 1
ATOM 4502 N N . ASP B 1 151 ? 0.329 -20.984 -9.133 1 98.25 151 ASP B N 1
ATOM 4503 C CA . ASP B 1 151 ? 0.087 -19.547 -9.141 1 98.25 151 ASP B CA 1
ATOM 4504 C C . ASP B 1 151 ? -1.255 -19.219 -9.789 1 98.25 151 ASP B C 1
ATOM 4506 O O . ASP B 1 151 ? -1.388 -19.266 -11.016 1 98.25 151 ASP B O 1
ATOM 4510 N N . ALA B 1 152 ? -2.203 -18.828 -8.977 1 98.31 152 ALA B N 1
ATOM 4511 C CA . ALA B 1 152 ? -3.551 -18.516 -9.438 1 98.31 152 ALA B CA 1
ATOM 4512 C C . ALA B 1 152 ? -3.75 -17 -9.547 1 98.31 152 ALA B C 1
ATOM 4514 O O . ALA B 1 152 ? -4.883 -16.531 -9.664 1 98.31 152 ALA B O 1
ATOM 4515 N N . ASN B 1 153 ? -2.676 -16.25 -9.43 1 97.62 153 ASN B N 1
ATOM 4516 C CA . ASN B 1 153 ? -2.742 -14.805 -9.648 1 97.62 153 ASN B CA 1
ATOM 4517 C C . ASN B 1 153 ? -2.691 -14.461 -11.133 1 97.62 153 ASN B C 1
ATOM 4519 O O . ASN B 1 153 ? -1.612 -14.383 -11.719 1 97.62 153 ASN B O 1
ATOM 4523 N N . VAL B 1 154 ? -3.789 -14.133 -11.672 1 97 154 VAL B N 1
ATOM 4524 C CA . VAL B 1 154 ? -3.883 -13.898 -13.109 1 97 154 VAL B CA 1
ATOM 4525 C C . VAL B 1 154 ? -3.322 -12.516 -13.445 1 97 154 VAL B C 1
ATOM 4527 O O . VAL B 1 154 ? -3.041 -12.219 -14.609 1 97 154 VAL B O 1
ATOM 4530 N N . GLY B 1 155 ? -3.17 -11.695 -12.461 1 95.06 155 GLY B N 1
ATOM 4531 C CA . GLY B 1 155 ? -2.646 -10.359 -12.695 1 95.06 155 GLY B CA 1
ATOM 4532 C C . GLY B 1 155 ? -1.149 -10.336 -12.945 1 95.06 155 GLY B C 1
ATOM 4533 O O . GLY B 1 155 ? -0.669 -9.633 -13.828 1 95.06 155 GLY B O 1
ATOM 4534 N N . LEU B 1 156 ? -0.477 -11.023 -12.125 1 93.94 156 LEU B N 1
ATOM 4535 C CA . LEU B 1 156 ? 0.974 -11.148 -12.219 1 93.94 156 LEU B CA 1
ATOM 4536 C C . LEU B 1 156 ? 1.432 -12.531 -11.758 1 93.94 156 LEU B C 1
ATOM 4538 O O . LEU B 1 156 ? 1.756 -12.727 -10.586 1 93.94 156 LEU B O 1
ATOM 4542 N N . ASN B 1 157 ? 1.569 -13.359 -12.688 1 95.12 157 ASN B N 1
ATOM 4543 C CA . ASN B 1 157 ? 1.918 -14.75 -12.422 1 95.12 157 ASN B CA 1
ATOM 4544 C C . ASN B 1 157 ? 3.43 -14.945 -12.328 1 95.12 157 ASN B C 1
ATOM 4546 O O . ASN B 1 157 ? 4.18 -14.375 -13.125 1 95.12 157 ASN B O 1
ATOM 4550 N N . GLN B 1 158 ? 3.91 -15.711 -11.375 1 92.25 158 GLN B N 1
ATOM 4551 C CA . GLN B 1 158 ? 5.352 -15.836 -11.195 1 92.25 158 GLN B CA 1
ATOM 4552 C C . GLN B 1 158 ? 5.895 -17.062 -11.938 1 92.25 158 GLN B C 1
ATOM 4554 O O . GLN B 1 158 ? 7.109 -17.25 -12.016 1 92.25 158 GLN B O 1
ATOM 4559 N N . VAL B 1 159 ? 5.008 -17.844 -12.422 1 92.62 159 VAL B N 1
ATOM 4560 C CA . VAL B 1 159 ? 5.406 -19.047 -13.148 1 92.62 159 VAL B CA 1
ATOM 4561 C C . VAL B 1 159 ? 5.379 -18.766 -14.648 1 92.62 159 VAL B C 1
ATOM 4563 O O . VAL B 1 159 ? 6.293 -19.172 -15.375 1 92.62 159 VAL B O 1
ATOM 4566 N N . CYS B 1 160 ? 4.395 -18.062 -15.023 1 93.81 160 CYS B N 1
ATOM 4567 C CA . CYS B 1 160 ? 4.191 -17.797 -16.438 1 93.81 160 CYS B CA 1
ATOM 4568 C C . CYS B 1 160 ? 3.871 -16.312 -16.672 1 93.81 160 CYS B C 1
ATOM 4570 O O . CYS B 1 160 ? 4.352 -15.453 -15.938 1 93.81 160 CYS B O 1
ATOM 4572 N N . ILE B 1 161 ? 3.209 -16 -17.797 1 94.94 161 ILE B N 1
ATOM 4573 C CA . ILE B 1 161 ? 2.91 -14.609 -18.141 1 94.94 161 ILE B CA 1
ATOM 4574 C C . ILE B 1 161 ? 1.598 -14.195 -17.469 1 94.94 161 ILE B C 1
ATOM 4576 O O . ILE B 1 161 ? 0.843 -15.039 -16.984 1 94.94 161 ILE B O 1
ATOM 4580 N N . PRO B 1 162 ? 1.36 -12.898 -17.406 1 96 162 PRO B N 1
ATOM 4581 C CA . PRO B 1 162 ? 0.076 -12.445 -16.859 1 96 162 PRO B CA 1
ATOM 4582 C C . PRO B 1 162 ? -1.118 -13.039 -17.609 1 96 162 PRO B C 1
ATOM 4584 O O . PRO B 1 162 ? -0.985 -13.469 -18.75 1 96 162 PRO B O 1
ATOM 4587 N N . SER B 1 163 ? -2.264 -13.141 -16.922 1 95.81 163 SER B N 1
ATOM 4588 C CA . SER B 1 163 ? 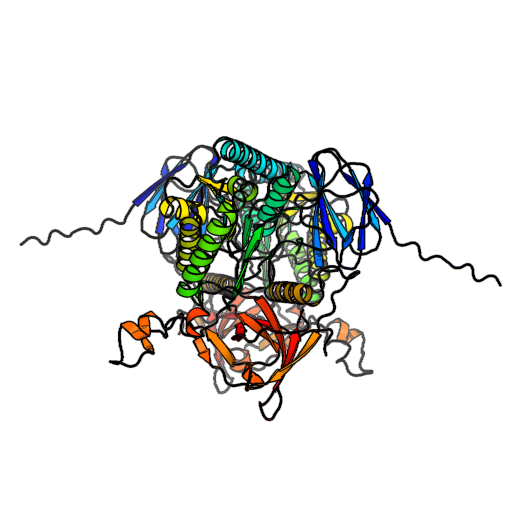-3.535 -13.633 -17.453 1 95.81 163 SER B CA 1
ATOM 4589 C C . SER B 1 163 ? -3.551 -15.156 -17.531 1 95.81 163 SER B C 1
ATOM 4591 O O . SER B 1 163 ? -4.297 -15.734 -18.328 1 95.81 163 SER B O 1
ATOM 4593 N N . THR B 1 164 ? -2.678 -15.766 -16.781 1 97.19 164 THR B N 1
ATOM 4594 C CA . THR B 1 164 ? -2.633 -17.219 -16.797 1 97.19 164 THR B CA 1
ATOM 4595 C C . THR B 1 164 ? -2.781 -17.781 -15.391 1 97.19 164 THR B C 1
ATOM 4597 O O . THR B 1 164 ? -2.623 -17.062 -14.406 1 97.19 164 THR B O 1
ATOM 4600 N N . ILE B 1 165 ? -3.156 -19 -15.289 1 98.12 165 ILE B N 1
ATOM 4601 C CA . ILE B 1 165 ? -3.072 -19.859 -14.109 1 98.12 165 ILE B CA 1
ATOM 4602 C C . ILE B 1 165 ? -2.109 -21.016 -14.375 1 98.12 165 ILE B C 1
ATOM 4604 O O . ILE B 1 165 ? -2.234 -21.719 -15.383 1 98.12 165 ILE B O 1
ATOM 4608 N N . ALA B 1 166 ? -1.148 -21.141 -13.469 1 97.44 166 ALA B N 1
ATOM 4609 C CA . ALA B 1 166 ? -0.08 -22.062 -13.836 1 97.44 166 ALA B CA 1
ATOM 4610 C C . ALA B 1 166 ? 0.383 -22.859 -12.617 1 97.44 166 ALA B C 1
ATOM 4612 O O . ALA B 1 166 ? 0.169 -22.453 -11.477 1 97.44 166 ALA B O 1
ATOM 4613 N N . ALA B 1 167 ? 0.924 -24.031 -12.875 1 97.12 167 ALA B N 1
ATOM 4614 C CA . ALA B 1 167 ? 1.533 -24.891 -11.867 1 97.12 167 ALA B CA 1
ATOM 4615 C C . ALA B 1 167 ? 2.871 -25.453 -12.359 1 97.12 167 ALA B C 1
ATOM 4617 O O . ALA B 1 167 ? 3.029 -25.75 -13.539 1 97.12 167 ALA B O 1
ATOM 4618 N N . LEU B 1 168 ? 3.805 -25.484 -11.414 1 95.56 168 LEU B N 1
ATOM 4619 C CA . LEU B 1 168 ? 5.156 -25.938 -11.719 1 95.56 168 LEU B CA 1
ATOM 4620 C C . LEU B 1 168 ? 5.703 -26.812 -10.594 1 95.56 168 LEU B C 1
ATOM 4622 O O . LEU B 1 168 ? 5.566 -26.484 -9.422 1 95.56 168 LEU B O 1
ATOM 4626 N N . ALA B 1 169 ? 6.23 -27.969 -10.992 1 95 169 ALA B N 1
ATOM 4627 C CA . ALA B 1 169 ? 6.949 -28.766 -10.008 1 95 169 ALA B CA 1
ATOM 4628 C C . ALA B 1 169 ? 8.336 -28.188 -9.734 1 95 169 ALA B C 1
ATOM 4630 O O . ALA B 1 169 ? 9.148 -28.062 -10.656 1 95 169 ALA B O 1
ATOM 4631 N N . VAL B 1 170 ? 8.625 -27.859 -8.531 1 95 170 VAL B N 1
ATOM 4632 C CA . VAL B 1 170 ? 9.891 -27.219 -8.172 1 95 170 VAL B CA 1
ATOM 4633 C C . VAL B 1 170 ? 10.914 -28.266 -7.766 1 95 170 VAL B C 1
ATOM 4635 O O . VAL B 1 170 ? 10.734 -28.953 -6.754 1 95 170 VAL B O 1
ATOM 4638 N N . THR B 1 171 ? 11.953 -28.359 -8.539 1 92.38 171 THR B N 1
ATOM 4639 C CA . THR B 1 171 ? 12.961 -29.391 -8.273 1 92.38 171 THR B CA 1
ATOM 4640 C C . THR B 1 171 ? 14.234 -28.766 -7.711 1 92.38 171 THR B C 1
ATOM 4642 O O . THR B 1 171 ? 14.992 -29.422 -7.008 1 92.38 171 THR B O 1
ATOM 4645 N N . LYS B 1 172 ? 14.445 -27.562 -8.102 1 93.44 172 LYS B N 1
ATOM 4646 C CA . LYS B 1 172 ? 15.586 -26.797 -7.617 1 93.44 172 LYS B CA 1
ATOM 4647 C C . LYS B 1 172 ? 15.172 -25.375 -7.215 1 93.44 172 LYS B C 1
ATOM 4649 O O . LYS B 1 172 ? 14.148 -24.875 -7.688 1 93.44 172 LYS B O 1
ATOM 4654 N N . PRO B 1 173 ? 15.977 -24.812 -6.332 1 94.75 173 PRO B N 1
ATOM 4655 C CA . PRO B 1 173 ? 15.641 -23.438 -5.938 1 94.75 173 PRO B CA 1
ATOM 4656 C C . PRO B 1 173 ? 15.641 -22.469 -7.117 1 94.75 173 PRO B C 1
ATOM 4658 O O . PRO B 1 173 ? 16.328 -22.703 -8.109 1 94.75 173 PRO B O 1
ATOM 4661 N N . TYR B 1 174 ? 14.867 -21.453 -6.961 1 94.12 174 TYR B N 1
ATOM 4662 C CA . TYR B 1 174 ? 14.773 -20.359 -7.934 1 94.12 174 TYR B CA 1
ATOM 4663 C C . TYR B 1 174 ? 16.156 -19.781 -8.227 1 94.12 174 TYR B C 1
ATOM 4665 O O . TYR B 1 174 ? 16.891 -19.422 -7.305 1 94.12 174 TYR B O 1
ATOM 4673 N N . ASP B 1 175 ? 16.5 -19.75 -9.492 1 91.38 175 ASP B N 1
ATOM 4674 C CA . ASP B 1 175 ? 17.75 -19.109 -9.891 1 91.38 175 ASP B CA 1
ATOM 4675 C C . ASP B 1 175 ? 17.594 -17.609 -9.992 1 91.38 175 ASP B C 1
ATOM 4677 O O . ASP B 1 175 ? 16.766 -17.109 -10.766 1 91.38 175 ASP B O 1
ATOM 4681 N N . LEU B 1 176 ? 18.406 -16.891 -9.328 1 91.12 176 LEU B N 1
ATOM 4682 C CA . LEU B 1 176 ? 18.266 -15.445 -9.227 1 91.12 176 LEU B CA 1
ATOM 4683 C C . LEU B 1 176 ? 18.547 -14.781 -10.562 1 91.12 176 LEU B C 1
ATOM 4685 O O . LEU B 1 176 ? 18.172 -13.625 -10.781 1 91.12 176 LEU B O 1
ATOM 4689 N N . LEU B 1 177 ? 19.203 -15.492 -11.461 1 87.56 177 LEU B N 1
ATOM 4690 C CA . LEU B 1 177 ? 19.531 -14.938 -12.773 1 87.56 177 LEU B CA 1
ATOM 4691 C C . LEU B 1 177 ? 18.609 -15.5 -13.844 1 87.56 177 LEU B C 1
ATOM 4693 O O . LEU B 1 177 ? 18.125 -14.766 -14.711 1 87.56 177 LEU B O 1
ATOM 4697 N N . GLU B 1 178 ? 18.25 -16.781 -13.734 1 86.12 178 GLU B N 1
ATOM 4698 C CA . GLU B 1 178 ? 17.531 -17.469 -14.805 1 86.12 178 GLU B CA 1
ATOM 4699 C C . GLU B 1 178 ? 16.062 -17.672 -14.445 1 86.12 178 GLU B C 1
ATOM 4701 O O . GLU B 1 178 ? 15.234 -17.906 -15.32 1 86.12 178 GLU B O 1
ATOM 4706 N N . GLY B 1 179 ? 15.758 -17.625 -13.188 1 88.75 179 GLY B N 1
ATOM 4707 C CA . GLY B 1 179 ? 14.391 -17.875 -12.766 1 88.75 179 GLY B CA 1
ATOM 4708 C C . GLY B 1 179 ? 14.117 -19.344 -12.492 1 88.75 179 GLY B C 1
ATOM 4709 O O . GLY B 1 179 ? 15 -20.062 -12.016 1 88.75 179 GLY B O 1
ATOM 4710 N N . TRP B 1 180 ? 12.906 -19.703 -12.664 1 87.81 180 TRP B N 1
ATOM 4711 C CA . TRP B 1 180 ? 12.531 -21.094 -12.453 1 87.81 180 TRP B CA 1
ATOM 4712 C C . TRP B 1 180 ? 13.094 -21.984 -13.562 1 87.81 180 TRP B C 1
ATOM 4714 O O . TRP B 1 180 ? 13.172 -21.562 -14.719 1 87.81 180 TRP B O 1
ATOM 4724 N N . GLY B 1 181 ? 13.578 -23.141 -13.148 1 76.5 181 GLY B N 1
ATOM 4725 C CA . GLY B 1 181 ? 14.07 -24.094 -14.125 1 76.5 181 GLY B CA 1
ATOM 4726 C C . GLY B 1 181 ? 12.977 -24.641 -15.023 1 76.5 181 GLY B C 1
ATOM 4727 O O . GLY B 1 181 ? 11.891 -25 -14.555 1 76.5 181 GLY B O 1
ATOM 4728 N N . LEU B 1 182 ? 13.172 -24.469 -16.297 1 64.69 182 LEU B N 1
ATOM 4729 C CA . LEU B 1 182 ? 12.148 -24.875 -17.25 1 64.69 182 LEU B CA 1
ATOM 4730 C C . LEU B 1 182 ? 12.289 -26.359 -17.594 1 64.69 182 LEU B C 1
ATOM 4732 O O . LEU B 1 182 ? 11.672 -26.844 -18.547 1 64.69 182 LEU B O 1
ATOM 4736 N N . GLU B 1 183 ? 13.227 -26.953 -16.844 1 62.06 183 GLU B N 1
ATOM 4737 C CA . GLU B 1 183 ? 13.305 -28.375 -17.141 1 62.06 183 GLU B CA 1
ATOM 4738 C C . GLU B 1 183 ? 11.953 -29.062 -16.938 1 62.06 183 GLU B C 1
ATOM 4740 O O . GLU B 1 183 ? 11.633 -30.031 -17.625 1 62.06 183 GLU B O 1
ATOM 4745 N N . GLU B 1 184 ? 11.188 -28.5 -16 1 65.81 184 GLU B N 1
ATOM 4746 C CA . GLU B 1 184 ? 9.891 -29.141 -15.781 1 65.81 184 GLU B CA 1
ATOM 4747 C C . GLU B 1 184 ? 8.773 -28.344 -16.453 1 65.81 184 GLU B C 1
ATOM 4749 O O . GLU B 1 184 ? 8.758 -27.109 -16.406 1 65.81 184 GLU B O 1
ATOM 4754 N N . ASP B 1 185 ? 8.078 -28.938 -17.281 1 79 185 ASP B N 1
ATOM 4755 C CA . ASP B 1 185 ? 7 -28.391 -18.094 1 79 185 ASP B CA 1
ATOM 4756 C C . ASP B 1 185 ? 5.863 -27.875 -17.219 1 79 185 ASP B C 1
ATOM 4758 O O . ASP B 1 185 ? 5.148 -28.672 -16.594 1 79 185 ASP B O 1
ATOM 4762 N N . PRO B 1 186 ? 5.711 -26.594 -17.078 1 92.12 186 PRO B N 1
ATOM 4763 C CA . PRO B 1 186 ? 4.582 -26.047 -16.312 1 92.12 186 PRO B CA 1
ATOM 4764 C C . PRO B 1 186 ? 3.234 -26.344 -16.969 1 92.12 186 PRO B C 1
ATOM 4766 O O . PRO B 1 186 ? 3.158 -26.516 -18.188 1 92.12 186 PRO B O 1
ATOM 4769 N N . LEU B 1 187 ? 2.266 -26.672 -16.172 1 95.44 187 LEU B N 1
ATOM 4770 C CA . LEU B 1 187 ? 0.878 -26.703 -16.625 1 95.44 187 LEU B CA 1
ATOM 4771 C C . LEU B 1 187 ? 0.278 -25.297 -16.609 1 95.44 187 LEU B C 1
ATOM 4773 O O . LEU B 1 187 ? 0.238 -24.641 -15.562 1 95.44 187 LEU B O 1
ATOM 4777 N N . VAL B 1 188 ? -0.198 -24.828 -17.766 1 96.81 188 VAL B N 1
ATOM 4778 C CA . VAL B 1 188 ? -0.63 -23.438 -17.859 1 96.81 188 VAL B CA 1
ATOM 4779 C C . VAL B 1 188 ? -2 -23.359 -18.531 1 96.81 188 VAL B C 1
ATOM 4781 O O . VAL B 1 188 ? -2.23 -24.016 -19.562 1 96.81 188 VAL B O 1
ATOM 4784 N N . PHE B 1 189 ? -2.896 -22.656 -17.984 1 97.44 189 PHE B N 1
ATOM 4785 C CA . PHE B 1 189 ? -4.168 -22.281 -18.578 1 97.44 189 PHE B CA 1
ATOM 4786 C C . PHE B 1 189 ? -4.191 -20.797 -18.906 1 97.44 189 PHE B C 1
ATOM 4788 O O . PHE B 1 189 ? -3.709 -19.969 -18.125 1 97.44 189 PHE B O 1
ATOM 4795 N N . CYS B 1 190 ? -4.699 -20.5 -20.062 1 96.44 190 CYS B N 1
ATOM 4796 C CA . CYS B 1 190 ? -4.875 -19.094 -20.422 1 96.44 190 CYS B CA 1
ATOM 4797 C C . CYS B 1 190 ? -6.23 -18.578 -19.969 1 96.44 190 CYS B C 1
ATOM 4799 O O . CYS B 1 190 ? -7.262 -18.922 -20.547 1 96.44 190 CYS B O 1
ATOM 4801 N N . PHE B 1 191 ? -6.25 -17.734 -18.969 1 95.62 191 PHE B N 1
ATOM 4802 C CA . PHE B 1 191 ? -7.473 -17.109 -18.484 1 95.62 191 PHE B CA 1
ATOM 4803 C C . PHE B 1 191 ? -7.867 -15.93 -19.375 1 95.62 191 PHE B C 1
ATOM 4805 O O . PHE B 1 191 ? -9.047 -15.727 -19.641 1 95.62 191 PHE B O 1
ATOM 4812 N N . GLY B 1 192 ? -6.883 -15.188 -19.719 1 93.56 192 GLY B N 1
ATOM 4813 C CA . GLY B 1 192 ? -7.098 -14.133 -20.688 1 93.56 192 GLY B CA 1
ATOM 4814 C C . GLY B 1 192 ? -7.418 -12.789 -20.062 1 93.56 192 GLY B C 1
ATOM 4815 O O . GLY B 1 192 ? -7.469 -11.773 -20.766 1 93.56 192 GLY B O 1
ATOM 4816 N N . HIS B 1 193 ? -7.66 -12.758 -18.828 1 93.38 193 HIS B N 1
ATOM 4817 C CA . HIS B 1 193 ? -7.949 -11.516 -18.125 1 93.38 193 HIS B CA 1
ATOM 4818 C C . HIS B 1 193 ? -6.992 -11.312 -16.953 1 93.38 193 HIS B C 1
ATOM 4820 O O . HIS B 1 193 ? -6.281 -12.234 -16.562 1 93.38 193 HIS B O 1
ATOM 4826 N N . LEU B 1 194 ? -7.027 -10.055 -16.469 1 93.25 194 LEU B N 1
ATOM 4827 C CA . LEU B 1 194 ? -6.078 -9.711 -15.414 1 93.25 194 LEU B CA 1
ATOM 4828 C C . LEU B 1 194 ? -6.75 -9.727 -14.047 1 93.25 194 LEU B C 1
ATOM 4830 O O . LEU B 1 194 ? -6.102 -9.477 -13.023 1 93.25 194 LEU B O 1
ATOM 4834 N N . ASP B 1 195 ? -7.984 -10.016 -14.047 1 92.44 195 ASP B N 1
ATOM 4835 C CA . ASP B 1 195 ? -8.797 -10.078 -12.836 1 92.44 195 ASP B CA 1
ATOM 4836 C C . ASP B 1 195 ? -9.797 -11.219 -12.898 1 92.44 195 ASP B C 1
ATOM 4838 O O . ASP B 1 195 ? -10.562 -11.328 -13.859 1 92.44 195 ASP B O 1
ATOM 4842 N N . PRO B 1 196 ? -9.844 -12.039 -11.891 1 93.38 196 PRO B N 1
ATOM 4843 C CA . PRO B 1 196 ? -10.766 -13.172 -11.914 1 93.38 196 PRO B CA 1
ATOM 4844 C C . PRO B 1 196 ? -12.227 -12.742 -12.062 1 93.38 196 PRO B C 1
ATOM 4846 O O . PRO B 1 196 ? -13.039 -13.492 -12.609 1 93.38 196 PRO B O 1
ATOM 4849 N N . SER B 1 197 ? -12.586 -11.57 -11.609 1 90.69 197 SER B N 1
ATOM 4850 C CA . SER B 1 197 ? -13.961 -11.102 -11.633 1 90.69 197 SER B CA 1
ATOM 4851 C C . SER B 1 197 ? -14.445 -10.867 -13.062 1 90.69 197 SER B C 1
ATOM 4853 O O . SER B 1 197 ? -15.648 -10.789 -13.305 1 90.69 197 SER B O 1
ATOM 4855 N N . ALA B 1 198 ? -13.539 -10.766 -13.953 1 89.94 198 ALA B N 1
ATOM 4856 C CA . ALA B 1 198 ? -13.906 -10.57 -15.352 1 89.94 198 ALA B CA 1
ATOM 4857 C C . ALA B 1 198 ? -14.656 -11.781 -15.898 1 89.94 198 ALA B C 1
ATOM 4859 O O . ALA B 1 198 ? -15.477 -11.656 -16.812 1 89.94 198 ALA B O 1
ATOM 4860 N N . ASN B 1 199 ? -14.359 -12.922 -15.438 1 92.19 199 ASN B N 1
ATOM 4861 C CA . ASN B 1 199 ? -15.023 -14.172 -15.781 1 92.19 199 ASN B CA 1
ATOM 4862 C C . ASN B 1 199 ? -14.82 -15.234 -14.703 1 92.19 199 ASN B C 1
ATOM 4864 O O . ASN B 1 199 ? -14.062 -16.188 -14.898 1 92.19 199 ASN B O 1
ATOM 4868 N N . LEU B 1 200 ? -15.547 -15.125 -13.648 1 93.69 200 LEU B N 1
ATOM 4869 C CA . LEU B 1 200 ? -15.352 -15.945 -12.461 1 93.69 200 LEU B CA 1
ATOM 4870 C C . LEU B 1 200 ? -15.656 -17.406 -12.758 1 93.69 200 LEU B C 1
ATOM 4872 O O . LEU B 1 200 ? -15.008 -18.312 -12.211 1 93.69 200 LEU B O 1
ATOM 4876 N N . ASN B 1 201 ? -16.594 -17.641 -13.586 1 93.69 201 ASN B N 1
ATOM 4877 C CA . ASN B 1 201 ? -16.922 -19.016 -13.938 1 93.69 201 ASN B CA 1
ATOM 4878 C C . ASN B 1 201 ? -15.781 -19.703 -14.672 1 93.69 201 ASN B C 1
ATOM 4880 O O . ASN B 1 201 ? -15.469 -20.875 -14.398 1 93.69 201 ASN B O 1
ATOM 4884 N N . LEU B 1 202 ? -15.219 -19 -15.586 1 94.44 202 LEU B N 1
ATOM 4885 C CA . LEU B 1 202 ? -14.062 -19.547 -16.281 1 94.44 202 LEU B CA 1
ATOM 4886 C C . LEU B 1 202 ? -12.914 -19.812 -15.32 1 94.44 202 LEU B C 1
ATOM 4888 O O . LEU B 1 202 ? -12.258 -20.844 -15.398 1 94.44 202 LEU B O 1
ATOM 4892 N N . PHE B 1 203 ? -12.719 -18.875 -14.422 1 96.5 203 PHE B N 1
ATOM 4893 C CA . PHE B 1 203 ? -11.688 -19.047 -13.406 1 96.5 203 PHE B CA 1
ATOM 4894 C C . PHE B 1 203 ? -11.906 -20.312 -12.602 1 96.5 203 PHE B C 1
ATOM 4896 O O . PHE B 1 203 ? -10.977 -21.094 -12.406 1 96.5 203 PHE B O 1
ATOM 4903 N N . ARG B 1 204 ? -13.102 -20.516 -12.211 1 96.56 204 ARG B N 1
ATOM 4904 C CA . ARG B 1 204 ? -13.445 -21.703 -11.414 1 96.56 204 ARG B CA 1
ATOM 4905 C C . ARG B 1 204 ? -13.18 -22.984 -12.195 1 96.56 204 ARG B C 1
ATOM 4907 O O . ARG B 1 204 ? -12.586 -23.922 -11.664 1 96.56 204 ARG B O 1
ATOM 4914 N N . GLU B 1 205 ? -13.555 -22.938 -13.352 1 95.88 205 GLU B N 1
ATOM 4915 C CA . GLU B 1 205 ? -13.375 -24.109 -14.195 1 95.88 205 GLU B CA 1
ATOM 4916 C C . GLU B 1 205 ? -11.891 -24.438 -14.391 1 95.88 205 GLU B C 1
ATOM 4918 O O . GLU B 1 205 ? -11.477 -25.578 -14.258 1 95.88 205 GLU B O 1
ATOM 4923 N N . GLN B 1 206 ? -11.141 -23.469 -14.68 1 97.38 206 GLN B N 1
ATOM 4924 C CA . GLN B 1 206 ? -9.727 -23.672 -14.977 1 97.38 206 GLN B CA 1
ATOM 4925 C C . GLN B 1 206 ? -8.953 -24.078 -13.727 1 97.38 206 GLN B C 1
ATOM 4927 O O . GLN B 1 206 ? -8.047 -24.906 -13.789 1 97.38 206 GLN B O 1
ATOM 4932 N N . VAL B 1 207 ? -9.297 -23.516 -12.609 1 98.38 207 VAL B N 1
ATOM 4933 C CA . VAL B 1 207 ? -8.664 -23.875 -11.352 1 98.38 207 VAL B CA 1
ATOM 4934 C C . VAL B 1 207 ? -8.961 -25.344 -11.023 1 98.38 207 VAL B C 1
ATOM 4936 O O . VAL B 1 207 ? -8.07 -26.094 -10.609 1 98.38 207 VAL B O 1
ATOM 4939 N N . ASN B 1 208 ? -10.195 -25.75 -11.227 1 98.12 208 ASN B N 1
ATOM 4940 C CA . ASN B 1 208 ? -10.57 -27.125 -10.984 1 98.12 208 ASN B CA 1
ATOM 4941 C C . ASN B 1 208 ? -9.828 -28.078 -11.914 1 98.12 208 ASN B C 1
ATOM 4943 O O . ASN B 1 208 ? -9.344 -29.141 -11.484 1 98.12 208 ASN B O 1
ATOM 4947 N N . GLN B 1 209 ? -9.75 -27.688 -13.125 1 97.69 209 GLN B N 1
ATOM 4948 C CA . GLN B 1 209 ? -9.039 -28.516 -14.094 1 97.69 209 GLN B CA 1
ATOM 4949 C C . GLN B 1 209 ? -7.555 -28.609 -13.75 1 97.69 209 GLN B C 1
ATOM 4951 O O . GLN B 1 209 ? -6.957 -29.672 -13.844 1 97.69 209 GLN B O 1
ATOM 4956 N N . LEU B 1 210 ? -7.016 -27.484 -13.406 1 98.25 210 LEU B N 1
ATOM 4957 C CA . LEU B 1 210 ? -5.605 -27.484 -13.023 1 98.25 210 LEU B CA 1
ATOM 4958 C C . LEU B 1 210 ? -5.367 -28.391 -11.828 1 98.25 210 LEU B C 1
ATOM 4960 O O . LEU B 1 210 ? -4.391 -29.141 -11.797 1 98.25 210 LEU B O 1
ATOM 4964 N N . ALA B 1 211 ? -6.23 -28.297 -10.844 1 98.38 211 ALA B N 1
ATOM 4965 C CA . ALA B 1 211 ? -6.113 -29.141 -9.656 1 98.38 211 ALA B CA 1
ATOM 4966 C C . ALA B 1 211 ? -6.168 -30.625 -10.023 1 98.38 211 ALA B C 1
ATOM 4968 O O . ALA B 1 211 ? -5.387 -31.422 -9.516 1 98.38 211 ALA B O 1
ATOM 4969 N N . ASP B 1 212 ? -7.027 -30.953 -10.914 1 97.56 212 ASP B N 1
ATOM 4970 C CA . ASP B 1 212 ? -7.152 -32.344 -11.367 1 97.56 212 ASP B CA 1
ATOM 4971 C C . ASP B 1 212 ? -5.863 -32.812 -12.031 1 97.56 212 ASP B C 1
ATOM 4973 O O . ASP B 1 212 ? -5.387 -33.906 -11.742 1 97.56 212 ASP B O 1
ATOM 4977 N N . LEU B 1 213 ? -5.379 -32 -12.867 1 96.25 213 LEU B N 1
ATOM 4978 C CA . LEU B 1 213 ? -4.16 -32.375 -13.578 1 96.25 213 LEU B CA 1
ATOM 4979 C C . LEU B 1 213 ? -2.98 -32.469 -12.617 1 96.25 213 LEU B C 1
ATOM 4981 O O . LEU B 1 213 ? -2.127 -33.344 -12.773 1 96.25 213 LEU B O 1
ATOM 4985 N N . VAL B 1 214 ? -2.936 -31.578 -11.664 1 96.62 214 VAL B N 1
ATOM 4986 C CA . VAL B 1 214 ? -1.887 -31.609 -10.648 1 96.62 214 VAL B CA 1
ATOM 4987 C C . VAL B 1 214 ? -1.996 -32.906 -9.836 1 96.62 214 VAL B C 1
ATOM 4989 O O . VAL B 1 214 ? -0.984 -33.531 -9.523 1 96.62 214 VAL B O 1
ATOM 4992 N N . ASN B 1 215 ? -3.182 -33.312 -9.5 1 96.44 215 ASN B N 1
ATOM 4993 C CA . ASN B 1 215 ? -3.396 -34.562 -8.766 1 96.44 215 ASN B CA 1
ATOM 4994 C C . ASN B 1 215 ? -2.939 -35.75 -9.57 1 96.44 215 ASN B C 1
ATOM 4996 O O . ASN B 1 215 ? -2.287 -36.656 -9.039 1 96.44 215 ASN B O 1
ATOM 5000 N N . ILE B 1 216 ? -3.252 -35.75 -10.82 1 94.81 216 ILE B N 1
ATOM 5001 C CA . ILE B 1 216 ? -2.857 -36.844 -11.695 1 94.81 216 ILE B CA 1
ATOM 5002 C C . ILE B 1 216 ? -1.334 -36.938 -11.773 1 94.81 216 ILE B C 1
ATOM 5004 O O . ILE B 1 216 ? -0.75 -38 -11.641 1 94.81 216 ILE B O 1
ATOM 5008 N N . ARG B 1 217 ? -0.727 -35.812 -11.938 1 89.81 217 ARG B N 1
ATOM 5009 C CA . ARG B 1 217 ? 0.729 -35.75 -12.016 1 89.81 217 ARG B CA 1
ATOM 5010 C C . ARG B 1 217 ? 1.362 -36.219 -10.703 1 89.81 217 ARG B C 1
ATOM 5012 O O . ARG B 1 217 ? 2.359 -36.938 -10.711 1 89.81 217 ARG B O 1
ATOM 5019 N N . SER B 1 218 ? 0.833 -35.75 -9.641 1 92.19 218 SER B N 1
ATOM 5020 C CA . SER B 1 218 ? 1.372 -36.062 -8.32 1 92.19 218 SER B CA 1
ATOM 5021 C C . SER B 1 218 ? 1.273 -37.562 -8.023 1 92.19 218 SER B C 1
ATOM 5023 O O . SER B 1 218 ? 2.158 -38.125 -7.375 1 92.19 218 SER B O 1
ATOM 5025 N N . GLU B 1 219 ? 0.28 -38.188 -8.492 1 91 219 GLU B N 1
ATOM 5026 C CA . GLU B 1 219 ? 0.081 -39.594 -8.227 1 91 219 GLU B CA 1
ATOM 5027 C C . GLU B 1 219 ? 1.087 -40.469 -9 1 91 219 GLU B C 1
ATOM 5029 O O . GLU B 1 219 ? 1.399 -41.594 -8.594 1 91 219 GLU B O 1
ATOM 5034 N N . ASN B 1 220 ? 1.616 -39.875 -10.039 1 91.56 220 ASN B N 1
ATOM 5035 C CA . ASN B 1 220 ? 2.568 -40.625 -10.875 1 91.56 220 ASN B CA 1
ATOM 5036 C C . ASN B 1 220 ? 4.004 -40.375 -10.414 1 91.56 220 ASN B C 1
ATOM 5038 O O . ASN B 1 220 ? 4.938 -40.969 -10.953 1 91.56 220 ASN B O 1
ATOM 5042 N N . ASP B 1 221 ? 4.184 -39.531 -9.5 1 92.81 221 ASP B N 1
ATOM 5043 C CA . ASP B 1 221 ? 5.484 -39.219 -8.922 1 92.81 221 ASP B CA 1
ATOM 5044 C C . ASP B 1 221 ? 5.406 -39.125 -7.398 1 92.81 221 ASP B C 1
ATOM 5046 O O . ASP B 1 221 ? 4.98 -38.094 -6.852 1 92.81 221 ASP B O 1
ATOM 5050 N N . ALA B 1 222 ? 5.902 -40.094 -6.766 1 94.38 222 ALA B N 1
ATOM 5051 C CA . ALA B 1 222 ? 5.762 -40.219 -5.316 1 94.38 222 ALA B CA 1
ATOM 5052 C C . ALA B 1 222 ? 6.363 -39.031 -4.586 1 94.38 222 ALA B C 1
ATOM 5054 O O . ALA B 1 222 ? 5.836 -38.594 -3.561 1 94.38 222 ALA B O 1
ATOM 5055 N N . LYS B 1 223 ? 7.465 -38.531 -5.098 1 95.06 223 LYS B N 1
ATOM 5056 C CA . LYS B 1 223 ? 8.109 -37.375 -4.457 1 95.06 223 LYS B CA 1
ATOM 5057 C C . LYS B 1 223 ? 7.25 -36.125 -4.562 1 95.06 223 LYS B C 1
ATOM 5059 O O . LYS B 1 223 ? 7.125 -35.375 -3.596 1 95.06 223 LYS B O 1
ATOM 5064 N N . VAL B 1 224 ? 6.691 -35.969 -5.707 1 95.88 224 VAL B N 1
ATOM 5065 C CA . VAL B 1 224 ? 5.789 -34.812 -5.914 1 95.88 224 VAL B CA 1
ATOM 5066 C C . VAL B 1 224 ? 4.551 -35 -5.035 1 95.88 224 VAL B C 1
ATOM 5068 O O . VAL B 1 224 ? 4.082 -34.031 -4.43 1 95.88 224 VAL B O 1
ATOM 5071 N N . PHE B 1 225 ? 4.109 -36.188 -4.969 1 97.12 225 PHE B N 1
ATOM 5072 C CA . PHE B 1 225 ? 2.9 -36.469 -4.215 1 97.12 225 PHE B CA 1
ATOM 5073 C C . PHE B 1 225 ? 3.084 -36.156 -2.738 1 97.12 225 PHE B C 1
ATOM 5075 O O . PHE B 1 225 ? 2.232 -35.5 -2.133 1 97.12 225 PHE B O 1
ATOM 5082 N N . SER B 1 226 ? 4.176 -36.5 -2.182 1 97.88 226 SER B N 1
ATOM 5083 C CA . SER B 1 226 ? 4.41 -36.344 -0.751 1 97.88 226 SER B CA 1
ATOM 5084 C C . SER B 1 226 ? 4.887 -34.906 -0.439 1 97.88 226 SER B C 1
ATOM 5086 O O . SER B 1 226 ? 4.902 -34.5 0.722 1 97.88 226 SER B O 1
ATOM 5088 N N . SER B 1 227 ? 5.27 -34.094 -1.431 1 98.06 227 SER B N 1
ATOM 5089 C CA . SER B 1 227 ? 5.781 -32.75 -1.22 1 98.06 227 SER B CA 1
ATOM 5090 C C . SER B 1 227 ? 4.648 -31.75 -1.13 1 98.06 227 SER B C 1
ATOM 5092 O O . SER B 1 227 ? 4.824 -30.656 -0.579 1 98.06 227 SER B O 1
ATOM 5094 N N . GLY B 1 228 ? 3.537 -32.094 -1.708 1 97.88 228 GLY B N 1
ATOM 5095 C CA . GLY B 1 228 ? 2.367 -31.234 -1.605 1 97.88 228 GLY B CA 1
ATOM 5096 C C . GLY B 1 228 ? 2.418 -30.047 -2.541 1 97.88 228 GLY B C 1
ATOM 5097 O O . GLY B 1 228 ? 3.043 -30.109 -3.604 1 97.88 228 GLY B O 1
ATOM 5098 N N . CYS B 1 229 ? 1.585 -28.953 -2.188 1 98.19 229 CYS B N 1
ATOM 5099 C CA . CYS B 1 229 ? 1.423 -27.781 -3.057 1 98.19 229 CYS B CA 1
ATOM 5100 C C . CYS B 1 229 ? 1.559 -26.484 -2.266 1 98.19 229 CYS B C 1
ATOM 5102 O O . CYS B 1 229 ? 1.223 -26.438 -1.082 1 98.19 229 CYS B O 1
ATOM 5104 N N . ILE B 1 230 ? 2.127 -25.547 -2.9 1 98.75 230 ILE B N 1
ATOM 5105 C CA . ILE B 1 230 ? 2.115 -24.156 -2.455 1 98.75 230 ILE B CA 1
ATOM 5106 C C . ILE B 1 230 ? 1.345 -23.312 -3.457 1 98.75 230 ILE B C 1
ATOM 5108 O O . ILE B 1 230 ? 1.749 -23.172 -4.617 1 98.75 230 ILE B O 1
ATOM 5112 N N . ILE B 1 231 ? 0.279 -22.719 -3.008 1 98.88 231 ILE B N 1
ATOM 5113 C CA . ILE B 1 231 ? -0.649 -22.047 -3.916 1 98.88 231 ILE B CA 1
ATOM 5114 C C . ILE B 1 231 ? -0.662 -20.547 -3.631 1 98.88 231 ILE B C 1
ATOM 5116 O O . ILE B 1 231 ? -0.944 -20.125 -2.506 1 98.88 231 ILE B O 1
ATOM 5120 N N . LYS B 1 232 ? -0.385 -19.781 -4.617 1 98.62 232 LYS B N 1
ATOM 5121 C CA . LYS B 1 232 ? -0.394 -18.328 -4.512 1 98.62 232 LYS B CA 1
ATOM 5122 C C . LYS B 1 232 ? -1.674 -17.734 -5.102 1 98.62 232 LYS B C 1
ATOM 5124 O O . LYS B 1 232 ? -1.96 -17.922 -6.285 1 98.62 232 LYS B O 1
ATOM 5129 N N . MET B 1 233 ? -2.416 -16.984 -4.355 1 98.44 233 MET B N 1
ATOM 5130 C CA . MET B 1 233 ? -3.627 -16.312 -4.824 1 98.44 233 MET B CA 1
ATOM 5131 C C . MET B 1 233 ? -3.316 -14.898 -5.305 1 98.44 233 MET B C 1
ATOM 5133 O O . MET B 1 233 ? -2.262 -14.344 -4.988 1 98.44 233 MET B O 1
ATOM 5137 N N . GLY B 1 234 ? -4.262 -14.383 -6.078 1 96.62 234 GLY B N 1
ATOM 5138 C CA . GLY B 1 234 ? -4.176 -12.977 -6.434 1 96.62 234 GLY B CA 1
ATOM 5139 C C . GLY B 1 234 ? -4.492 -12.047 -5.277 1 96.62 234 GLY B C 1
ATOM 5140 O O . GLY B 1 234 ? -4.758 -12.508 -4.164 1 96.62 234 GLY B O 1
ATOM 5141 N N . GLY B 1 235 ? -4.477 -10.797 -5.582 1 94.75 235 GLY B N 1
ATOM 5142 C CA . GLY B 1 235 ? -4.746 -9.805 -4.551 1 94.75 235 GLY B CA 1
ATOM 5143 C C . GLY B 1 235 ? -6.211 -9.734 -4.164 1 94.75 235 GLY B C 1
ATOM 5144 O O . GLY B 1 235 ? -7.086 -9.695 -5.031 1 94.75 235 GLY B O 1
ATOM 5145 N N . PHE B 1 236 ? -6.441 -9.695 -2.861 1 94.31 236 PHE B N 1
ATOM 5146 C CA . PHE B 1 236 ? -7.793 -9.547 -2.332 1 94.31 236 PHE B CA 1
ATOM 5147 C C . PHE B 1 236 ? -8.125 -8.078 -2.102 1 94.31 236 PHE B C 1
ATOM 5149 O O . PHE B 1 236 ? -7.289 -7.312 -1.627 1 94.31 236 PHE B O 1
ATOM 5156 N N . SER B 1 237 ? -9.312 -7.773 -2.576 1 88.56 237 SER B N 1
ATOM 5157 C CA . SER B 1 237 ? -9.836 -6.43 -2.338 1 88.56 237 SER B CA 1
ATOM 5158 C C . SER B 1 237 ? -11.156 -6.473 -1.578 1 88.56 237 SER B C 1
ATOM 5160 O O . SER B 1 237 ? -12.047 -7.25 -1.92 1 88.56 237 SER B O 1
ATOM 5162 N N . LYS B 1 238 ? -11.336 -5.66 -0.597 1 83.56 238 LYS B N 1
ATOM 5163 C CA . LYS B 1 238 ? -12.547 -5.641 0.217 1 83.56 238 LYS B CA 1
ATOM 5164 C C . LYS B 1 238 ? -13.57 -4.656 -0.346 1 83.56 238 LYS B C 1
ATOM 5166 O O . LYS B 1 238 ? -14.633 -4.445 0.249 1 83.56 238 LYS B O 1
ATOM 5171 N N . THR B 1 239 ? -13.227 -4.062 -1.496 1 79.88 239 THR B N 1
ATOM 5172 C CA . THR B 1 239 ? -14.219 -3.178 -2.102 1 79.88 239 THR B CA 1
ATOM 5173 C C . THR B 1 239 ? -15.508 -3.936 -2.412 1 79.88 239 THR B C 1
ATOM 5175 O O . THR B 1 239 ? -15.469 -5.121 -2.748 1 79.88 239 THR B O 1
ATOM 5178 N N . PRO B 1 240 ? -16.625 -3.26 -2.301 1 76.31 240 PRO B N 1
ATOM 5179 C CA . PRO B 1 240 ? -17.906 -3.93 -2.529 1 76.31 240 PRO B CA 1
ATOM 5180 C C . PRO B 1 240 ? -17.969 -4.629 -3.885 1 76.31 240 PRO B C 1
ATOM 5182 O O . PRO B 1 240 ? -18.594 -5.684 -4.008 1 76.31 240 PRO B O 1
ATOM 5185 N N . GLU B 1 241 ? -17.234 -4.125 -4.828 1 76.81 241 GLU B N 1
ATOM 5186 C CA . GLU B 1 241 ? -17.297 -4.66 -6.184 1 76.81 241 GLU B CA 1
ATOM 5187 C C . GLU B 1 241 ? -16.469 -5.938 -6.309 1 76.81 241 GLU B C 1
ATOM 5189 O O . GLU B 1 241 ? -16.781 -6.805 -7.129 1 76.81 241 GLU B O 1
ATOM 5194 N N . LYS B 1 242 ? -15.477 -6.066 -5.434 1 87.5 242 LYS B N 1
ATOM 5195 C CA . LYS B 1 242 ? -14.492 -7.117 -5.676 1 87.5 242 LYS B CA 1
ATOM 5196 C C . LYS B 1 242 ? -14.477 -8.125 -4.527 1 87.5 242 LYS B C 1
ATOM 5198 O O . LYS B 1 242 ? -13.961 -9.234 -4.68 1 87.5 242 LYS B O 1
ATOM 5203 N N . LYS B 1 243 ? -15.062 -7.777 -3.447 1 89.44 243 LYS B N 1
ATOM 5204 C CA . LYS B 1 243 ? -14.961 -8.586 -2.236 1 89.44 243 LYS B CA 1
ATOM 5205 C C . LYS B 1 243 ? -15.508 -9.992 -2.469 1 89.44 243 LYS B C 1
ATOM 5207 O O . LYS B 1 243 ? -14.805 -10.984 -2.234 1 89.44 243 LYS B O 1
ATOM 5212 N N . GLN B 1 244 ? -16.672 -10.07 -3.004 1 91.81 244 GLN B N 1
ATOM 5213 C CA . GLN B 1 244 ? -17.312 -11.367 -3.168 1 91.81 244 GLN B CA 1
ATOM 5214 C C . GLN B 1 244 ? -16.578 -12.227 -4.191 1 91.81 244 GLN B C 1
ATOM 5216 O O . GLN B 1 244 ? -16.375 -13.422 -3.975 1 91.81 244 GLN B O 1
ATOM 5221 N N . ALA B 1 245 ? -16.219 -11.602 -5.258 1 92.62 245 ALA B N 1
ATOM 5222 C CA . ALA B 1 245 ? -15.477 -12.328 -6.289 1 92.62 245 ALA B CA 1
ATOM 5223 C C . ALA B 1 245 ? -14.156 -12.867 -5.742 1 92.62 245 ALA B C 1
ATOM 5225 O O . ALA B 1 245 ? -13.75 -13.984 -6.062 1 92.62 245 ALA B O 1
ATOM 5226 N N . GLY B 1 246 ? -13.508 -12.047 -4.973 1 94.56 246 GLY B N 1
ATOM 5227 C CA . GLY B 1 246 ? -12.258 -12.461 -4.355 1 94.56 246 GLY B CA 1
ATOM 5228 C C . GLY B 1 246 ? -12.422 -13.633 -3.406 1 94.56 246 GLY B C 1
ATOM 5229 O O . GLY B 1 246 ? -11.641 -14.586 -3.441 1 94.56 246 GLY B O 1
ATOM 5230 N N . LEU B 1 247 ? -13.461 -13.617 -2.617 1 95.88 247 LEU B N 1
ATOM 5231 C CA . LEU B 1 247 ? -13.734 -14.703 -1.675 1 95.88 247 LEU B CA 1
ATOM 5232 C C . LEU B 1 247 ? -14.094 -15.984 -2.412 1 95.88 247 LEU B C 1
ATOM 5234 O O . LEU B 1 247 ? -13.641 -17.062 -2.039 1 95.88 247 LEU B O 1
ATOM 5238 N N . ASP B 1 248 ? -14.828 -15.789 -3.459 1 95.56 248 ASP B N 1
ATOM 5239 C CA . ASP B 1 248 ? -15.219 -16.938 -4.27 1 95.56 248 ASP B CA 1
ATOM 5240 C C . ASP B 1 248 ? -14 -17.594 -4.914 1 95.56 248 ASP B C 1
ATOM 5242 O O . ASP B 1 248 ? -13.906 -18.828 -4.98 1 95.56 248 ASP B O 1
ATOM 5246 N N . ALA B 1 249 ? -13.141 -16.781 -5.391 1 96.81 249 ALA B N 1
ATOM 5247 C CA . ALA B 1 249 ? -11.93 -17.312 -6.012 1 96.81 249 ALA B CA 1
ATOM 5248 C C . ALA B 1 249 ? -11.094 -18.094 -5.008 1 96.81 249 ALA B C 1
ATOM 5250 O O . ALA B 1 249 ? -10.594 -19.188 -5.32 1 96.81 249 ALA B O 1
ATOM 5251 N N . ILE B 1 250 ? -10.977 -17.594 -3.814 1 97.94 250 ILE B N 1
ATOM 5252 C CA . ILE B 1 250 ? -10.195 -18.25 -2.771 1 97.94 250 ILE B CA 1
ATOM 5253 C C . ILE B 1 250 ? -10.875 -19.547 -2.363 1 97.94 250 ILE B C 1
ATOM 5255 O O . ILE B 1 250 ? -10.219 -20.594 -2.258 1 97.94 250 ILE B O 1
ATOM 5259 N N . ARG B 1 251 ? -12.156 -19.5 -2.209 1 96.88 251 ARG B N 1
ATOM 5260 C CA . ARG B 1 251 ? -12.922 -20.672 -1.805 1 96.88 251 ARG B CA 1
ATOM 5261 C C . ARG B 1 251 ? -12.812 -21.781 -2.846 1 96.88 251 ARG B C 1
ATOM 5263 O O . ARG B 1 251 ? -12.594 -22.953 -2.504 1 96.88 251 ARG B O 1
ATOM 5270 N N . THR B 1 252 ? -12.953 -21.391 -4.062 1 96.88 252 THR B N 1
ATOM 5271 C CA . THR B 1 252 ? -12.875 -22.359 -5.156 1 96.88 252 THR B CA 1
ATOM 5272 C C . THR B 1 252 ? -11.492 -23.016 -5.195 1 96.88 252 THR B C 1
ATOM 5274 O O . THR B 1 252 ? -11.383 -24.234 -5.336 1 96.88 252 THR B O 1
ATOM 5277 N N . THR B 1 253 ? -10.492 -22.203 -5.082 1 98.44 253 THR B N 1
ATOM 5278 C CA . THR B 1 253 ? -9.133 -22.719 -5.145 1 98.44 253 THR B CA 1
ATOM 5279 C C . THR B 1 253 ? -8.844 -23.625 -3.955 1 98.44 253 THR B C 1
ATOM 5281 O O . THR B 1 253 ? -8.258 -24.703 -4.113 1 98.44 253 THR B O 1
ATOM 5284 N N . ALA B 1 254 ? -9.281 -23.219 -2.777 1 98.31 254 ALA B N 1
ATOM 5285 C CA . ALA B 1 254 ? -9.078 -24 -1.565 1 98.31 254 ALA B CA 1
ATOM 5286 C C . ALA B 1 254 ? -9.766 -25.359 -1.667 1 98.31 254 ALA B C 1
ATOM 5288 O O . ALA B 1 254 ? -9.195 -26.391 -1.28 1 98.31 254 ALA B O 1
ATOM 5289 N N . ALA B 1 255 ? -10.938 -25.328 -2.207 1 97.56 255 ALA B N 1
ATOM 5290 C CA . ALA B 1 255 ? -11.703 -26.562 -2.348 1 97.56 255 ALA B CA 1
ATOM 5291 C C . ALA B 1 255 ? -11.086 -27.469 -3.414 1 97.56 255 ALA B C 1
ATOM 5293 O O . ALA B 1 255 ? -10.906 -28.672 -3.188 1 97.56 255 ALA B O 1
ATOM 5294 N N . ALA B 1 256 ? -10.773 -26.891 -4.551 1 98.19 256 ALA B N 1
ATOM 5295 C CA . ALA B 1 256 ? -10.242 -27.656 -5.672 1 98.19 256 ALA B CA 1
ATOM 5296 C C . ALA B 1 256 ? -8.945 -28.375 -5.285 1 98.19 256 ALA B C 1
ATOM 5298 O O . ALA B 1 256 ? -8.742 -29.531 -5.641 1 98.19 256 ALA B O 1
ATOM 5299 N N . PHE B 1 257 ? -8.117 -27.719 -4.508 1 98.31 257 PHE B N 1
ATOM 5300 C CA . PHE B 1 257 ? -6.812 -28.266 -4.172 1 98.31 257 PHE B CA 1
ATOM 5301 C C . PHE B 1 257 ? -6.84 -28.922 -2.795 1 98.31 257 PHE B C 1
ATOM 5303 O O . PHE B 1 257 ? -5.809 -29.375 -2.293 1 98.31 257 PHE B O 1
ATOM 5310 N N . GLU B 1 258 ? -7.977 -28.906 -2.154 1 97.62 258 GLU B N 1
ATOM 5311 C CA . GLU B 1 258 ? -8.117 -29.484 -0.823 1 97.62 258 GLU B CA 1
ATOM 5312 C C . GLU B 1 258 ? -7.055 -28.938 0.129 1 97.62 258 GLU B C 1
ATOM 5314 O O . GLU B 1 258 ? -6.312 -29.703 0.747 1 97.62 258 GLU B O 1
ATOM 5319 N N . VAL B 1 259 ? -7.098 -27.688 0.348 1 98.25 259 VAL B N 1
ATOM 5320 C CA . VAL B 1 259 ? -6.082 -26.953 1.098 1 98.25 259 VAL B CA 1
ATOM 5321 C C . VAL B 1 259 ? -6.145 -27.344 2.572 1 98.25 259 VAL B C 1
ATOM 5323 O O . VAL B 1 259 ? -7.234 -27.484 3.139 1 98.25 259 VAL B O 1
ATOM 5326 N N . ASP B 1 260 ? -4.926 -27.516 3.174 1 98.31 260 ASP B N 1
ATOM 5327 C CA . ASP B 1 260 ? -4.812 -27.828 4.594 1 98.31 260 ASP B CA 1
ATOM 5328 C C . ASP B 1 260 ? -4.598 -26.562 5.426 1 98.31 260 ASP B C 1
ATOM 5330 O O . ASP B 1 260 ? -5.129 -26.453 6.535 1 98.31 260 ASP B O 1
ATOM 5334 N N . ILE B 1 261 ? -3.779 -25.703 4.922 1 98.44 261 ILE B N 1
ATOM 5335 C CA . ILE B 1 261 ? -3.369 -24.5 5.645 1 98.44 261 ILE B CA 1
ATOM 5336 C C . ILE B 1 261 ? -3.541 -23.281 4.75 1 98.44 261 ILE B C 1
ATOM 5338 O O . ILE B 1 261 ? -3.137 -23.297 3.586 1 98.44 261 ILE B O 1
ATOM 5342 N N . ALA B 1 262 ? -4.188 -22.266 5.27 1 98.62 262 ALA B N 1
ATOM 5343 C CA . ALA B 1 262 ? -4.289 -20.984 4.586 1 98.62 262 ALA B CA 1
ATOM 5344 C C . ALA B 1 262 ? -3.498 -19.906 5.324 1 98.62 262 ALA B C 1
ATOM 5346 O O . ALA B 1 262 ? -3.773 -19.609 6.488 1 98.62 262 ALA B O 1
ATOM 5347 N N . LEU B 1 263 ? -2.51 -19.391 4.672 1 98.62 263 LEU B N 1
ATOM 5348 C CA . LEU B 1 263 ? -1.722 -18.281 5.203 1 98.62 263 LEU B CA 1
ATOM 5349 C C . LEU B 1 263 ? -2.25 -16.953 4.691 1 98.62 263 LEU B C 1
ATOM 5351 O O . LEU B 1 263 ? -2.271 -16.719 3.48 1 98.62 263 LEU B O 1
ATOM 5355 N N . VAL B 1 264 ? -2.68 -16.109 5.602 1 97.94 264 VAL B N 1
ATOM 5356 C CA . VAL B 1 264 ? -3.221 -14.797 5.246 1 97.94 264 VAL B CA 1
ATOM 5357 C C . VAL B 1 264 ? -2.232 -13.703 5.645 1 97.94 264 VAL B C 1
ATOM 5359 O O . VAL B 1 264 ? -1.981 -13.484 6.832 1 97.94 264 VAL B O 1
ATOM 5362 N N . ILE B 1 265 ? -1.779 -12.984 4.617 1 96.81 265 ILE B N 1
ATOM 5363 C CA . ILE B 1 265 ? -0.806 -11.945 4.926 1 96.81 265 ILE B CA 1
ATOM 5364 C C . ILE B 1 265 ? -1.528 -10.625 5.199 1 96.81 265 ILE B C 1
ATOM 5366 O O . ILE B 1 265 ? -2.316 -10.156 4.371 1 96.81 265 ILE B O 1
ATOM 5370 N N . GLU B 1 266 ? -1.225 -10.008 6.371 1 91.88 266 GLU B N 1
ATOM 5371 C CA . GLU B 1 266 ? -1.559 -8.656 6.812 1 91.88 266 GLU B CA 1
ATOM 5372 C C . GLU B 1 266 ? -3.051 -8.523 7.102 1 91.88 266 GLU B C 1
ATOM 5374 O O . GLU B 1 266 ? -3.443 -8.102 8.188 1 91.88 266 GLU B O 1
ATOM 5379 N N . ASP B 1 267 ? -3.988 -9.023 6.273 1 92.06 267 ASP B N 1
ATOM 5380 C CA . ASP B 1 267 ? -5.406 -8.672 6.242 1 92.06 267 ASP B CA 1
ATOM 5381 C C . ASP B 1 267 ? -6.191 -9.477 7.277 1 92.06 267 ASP B C 1
ATOM 5383 O O . ASP B 1 267 ? -6.617 -10.602 7.012 1 92.06 267 ASP B O 1
ATOM 5387 N N . GLY B 1 268 ? -6.523 -8.852 8.344 1 92.88 268 GLY B N 1
ATOM 5388 C CA . GLY B 1 268 ? -7.285 -9.508 9.398 1 92.88 268 GLY B CA 1
ATOM 5389 C C . GLY B 1 268 ? -8.742 -9.703 9.039 1 92.88 268 GLY B C 1
ATOM 5390 O O . GLY B 1 268 ? -9.383 -10.648 9.516 1 92.88 268 GLY B O 1
ATOM 5391 N N . PHE B 1 269 ? -9.289 -8.812 8.289 1 93.38 269 PHE B N 1
ATOM 5392 C CA . PHE B 1 269 ? -10.664 -8.984 7.848 1 93.38 269 PHE B CA 1
ATOM 5393 C C . PHE B 1 269 ? -10.812 -10.234 6.988 1 93.38 269 PHE B C 1
ATOM 5395 O O . PHE B 1 269 ? -11.734 -11.023 7.184 1 93.38 269 PHE B O 1
ATOM 5402 N N . LEU B 1 270 ? -9.883 -10.391 6.09 1 95.19 270 LEU B N 1
ATOM 5403 C CA . LEU B 1 270 ? -9.906 -11.562 5.227 1 95.19 270 LEU B CA 1
ATOM 5404 C C . LEU B 1 270 ? -9.805 -12.844 6.051 1 95.19 270 LEU B C 1
ATOM 5406 O O . LEU B 1 270 ? -10.508 -13.82 5.777 1 95.19 270 LEU B O 1
ATOM 5410 N N . SER B 1 271 ? -8.93 -12.828 7.039 1 95.25 271 SER B N 1
ATOM 5411 C CA . SER B 1 271 ? -8.805 -13.992 7.914 1 95.25 271 SER B CA 1
ATOM 5412 C C . SER B 1 271 ? -10.133 -14.352 8.555 1 95.25 271 SER B C 1
ATOM 5414 O O . SER B 1 271 ? -10.484 -15.531 8.656 1 95.25 271 SER B O 1
ATOM 5416 N N . THR B 1 272 ? -10.875 -13.344 8.938 1 92.94 272 THR B N 1
ATOM 5417 C CA . THR B 1 272 ? -12.172 -13.555 9.57 1 92.94 272 THR B CA 1
ATOM 5418 C C . THR B 1 272 ? -13.18 -14.094 8.555 1 92.94 272 THR B C 1
ATOM 5420 O O . THR B 1 272 ? -13.953 -15 8.867 1 92.94 272 THR B O 1
ATOM 5423 N N . PHE B 1 273 ? -13.164 -13.523 7.387 1 93.94 273 PHE B N 1
ATOM 5424 C CA . PHE B 1 273 ? -14.055 -13.992 6.332 1 93.94 273 PHE B CA 1
ATOM 5425 C C . PHE B 1 273 ? -13.797 -15.461 6.023 1 93.94 273 PHE B C 1
ATOM 5427 O O . PHE B 1 273 ? -14.742 -16.25 5.879 1 93.94 273 PHE B O 1
ATOM 5434 N N . LEU B 1 274 ? -12.539 -15.828 5.953 1 96.25 274 LEU B N 1
ATOM 5435 C CA . LEU B 1 274 ? -12.156 -17.188 5.574 1 96.25 274 LEU B CA 1
ATOM 5436 C C . LEU B 1 274 ? -12.5 -18.172 6.68 1 96.25 274 LEU B C 1
ATOM 5438 O O . LEU B 1 274 ? -12.828 -19.328 6.406 1 96.25 274 LEU B O 1
ATOM 5442 N N . GLN B 1 275 ? -12.406 -17.75 7.918 1 94.31 275 GLN B N 1
ATOM 5443 C CA . GLN B 1 275 ? -12.773 -18.609 9.039 1 94.31 275 GLN B CA 1
ATOM 5444 C C . GLN B 1 275 ? -14.242 -19.016 8.953 1 94.31 275 GLN B C 1
ATOM 5446 O O . GLN B 1 275 ? -14.602 -20.125 9.344 1 94.31 275 GLN B O 1
ATOM 5451 N N . GLU B 1 276 ? -14.977 -18.125 8.422 1 90.62 276 GLU B N 1
ATOM 5452 C CA . GLU B 1 276 ? -16.406 -18.391 8.289 1 90.62 276 GLU B CA 1
ATOM 5453 C C . GLU B 1 276 ? -16.703 -19.172 7.02 1 90.62 276 GLU B C 1
ATOM 5455 O O . GLU B 1 276 ? -17.656 -19.969 6.98 1 90.62 276 GLU B O 1
ATOM 5460 N N . ASP B 1 277 ? -15.922 -19 6.035 1 91.25 277 ASP B N 1
ATOM 5461 C CA . ASP B 1 277 ? -16.25 -19.469 4.691 1 91.25 277 ASP B CA 1
ATOM 5462 C C . ASP B 1 277 ? -15.641 -20.844 4.422 1 91.25 277 ASP B C 1
ATOM 5464 O O . ASP B 1 277 ? -16.25 -21.672 3.744 1 91.25 277 ASP B O 1
ATOM 5468 N N . LEU B 1 278 ? -14.43 -21.047 4.918 1 95.06 278 LEU B N 1
ATOM 5469 C CA . LEU B 1 278 ? -13.711 -22.281 4.586 1 95.06 278 LEU B CA 1
ATOM 5470 C C . LEU B 1 278 ? -14.07 -23.391 5.559 1 95.06 278 LEU B C 1
ATOM 5472 O O . LEU B 1 278 ? -14.625 -23.141 6.629 1 95.06 278 LEU B O 1
ATOM 5476 N N . SER B 1 279 ? -13.797 -24.594 5.117 1 93.19 279 SER B N 1
ATOM 5477 C CA . SER B 1 279 ? -14.016 -25.766 5.969 1 93.19 279 SER B CA 1
ATOM 5478 C C . SER B 1 279 ? -13.25 -25.641 7.281 1 93.19 279 SER B C 1
ATOM 5480 O O . SER B 1 279 ? -12.164 -25.062 7.32 1 93.19 279 SER B O 1
ATOM 5482 N N . LYS B 1 280 ? -13.711 -26.234 8.32 1 93.12 280 LYS B N 1
ATOM 5483 C CA . LYS B 1 280 ? -13.094 -26.172 9.641 1 93.12 280 LYS B CA 1
ATOM 5484 C C . LYS B 1 280 ? -11.789 -26.953 9.672 1 93.12 280 LYS B C 1
ATOM 5486 O O . LYS B 1 280 ? -10.961 -26.75 10.57 1 93.12 280 LYS B O 1
ATOM 5491 N N . ASP B 1 281 ? -11.625 -27.719 8.703 1 94.94 281 ASP B N 1
ATOM 5492 C CA . ASP B 1 281 ? -10.406 -28.531 8.641 1 94.94 281 ASP B CA 1
ATOM 5493 C C . ASP B 1 281 ? -9.219 -27.703 8.156 1 94.94 281 ASP B C 1
ATOM 5495 O O . ASP B 1 281 ? -8.07 -28.125 8.289 1 94.94 281 ASP B O 1
ATOM 5499 N N . VAL B 1 282 ? -9.516 -26.578 7.582 1 97.56 282 VAL B N 1
ATOM 5500 C CA . VAL B 1 282 ? -8.445 -25.719 7.078 1 97.56 282 VAL B CA 1
ATOM 5501 C C . VAL B 1 282 ? -7.914 -24.844 8.211 1 97.56 282 VAL B C 1
ATOM 5503 O O . VAL B 1 282 ? -8.672 -24.109 8.844 1 97.56 282 VAL B O 1
ATOM 5506 N N . THR B 1 283 ? -6.633 -24.953 8.5 1 97.69 283 THR B N 1
ATOM 5507 C CA . THR B 1 283 ? -5.996 -24.078 9.484 1 97.69 283 THR B CA 1
ATOM 5508 C C . THR B 1 283 ? -5.664 -22.719 8.883 1 97.69 283 THR B C 1
ATOM 5510 O O . THR B 1 283 ? -4.965 -22.641 7.867 1 97.69 283 THR B O 1
ATOM 5513 N N . ILE B 1 284 ? -6.176 -21.688 9.477 1 97.56 284 ILE B N 1
ATOM 5514 C CA . ILE B 1 284 ? -5.93 -20.344 8.984 1 97.56 284 ILE B CA 1
ATOM 5515 C C . ILE B 1 284 ? -4.922 -19.641 9.883 1 97.56 284 ILE B C 1
ATOM 5517 O O . ILE B 1 284 ? -5.117 -19.547 11.102 1 97.56 284 ILE B O 1
ATOM 5521 N N . ILE B 1 285 ? -3.832 -19.141 9.305 1 96.81 285 ILE B N 1
ATOM 5522 C CA . ILE B 1 285 ? -2.781 -18.438 10.039 1 96.81 285 ILE B CA 1
ATOM 5523 C C . ILE B 1 285 ? -2.561 -17.062 9.43 1 96.81 285 ILE B C 1
ATOM 5525 O O . ILE B 1 285 ? -2.32 -16.938 8.227 1 96.81 285 ILE B O 1
ATOM 5529 N N . ARG B 1 286 ? -2.631 -16.062 10.234 1 95.38 286 ARG B N 1
ATOM 5530 C CA . ARG B 1 286 ? -2.354 -14.711 9.773 1 95.38 286 ARG B CA 1
ATOM 5531 C C . ARG B 1 286 ? -0.886 -14.352 9.984 1 95.38 286 ARG B C 1
ATOM 5533 O O . ARG B 1 286 ? -0.317 -14.625 11.039 1 95.38 286 ARG B O 1
ATOM 5540 N N . LEU B 1 287 ? -0.294 -13.781 8.938 1 95.94 287 LEU B N 1
ATOM 5541 C CA . LEU B 1 287 ? 1.105 -13.375 8.977 1 95.94 287 LEU B CA 1
ATOM 5542 C C . LEU B 1 287 ? 1.233 -11.867 8.773 1 95.94 287 LEU B C 1
ATOM 5544 O O . LEU B 1 287 ? 0.418 -11.258 8.078 1 95.94 287 LEU B O 1
ATOM 5548 N N . PRO B 1 288 ? 2.262 -11.273 9.344 1 92.81 288 PRO B N 1
ATOM 5549 C CA . PRO B 1 288 ? 2.5 -9.852 9.086 1 92.81 288 PRO B CA 1
ATOM 5550 C C . PRO B 1 288 ? 3.072 -9.586 7.695 1 92.81 288 PRO B C 1
ATOM 5552 O O . PRO B 1 288 ? 3.574 -10.508 7.047 1 92.81 288 PRO B O 1
ATOM 5555 N N . ARG B 1 289 ? 2.895 -8.375 7.32 1 92.75 289 ARG B N 1
ATOM 5556 C CA . ARG B 1 289 ? 3.451 -7.918 6.051 1 92.75 289 ARG B CA 1
ATOM 5557 C C . ARG B 1 289 ? 4.895 -7.457 6.219 1 92.75 289 ARG B C 1
ATOM 5559 O O . ARG B 1 289 ? 5.234 -6.812 7.215 1 92.75 289 ARG B O 1
ATOM 5566 N N . SER B 1 290 ? 5.711 -7.809 5.234 1 92.88 290 SER B N 1
ATOM 5567 C CA . SER B 1 290 ? 7.094 -7.344 5.266 1 92.88 290 SER B CA 1
ATOM 5568 C C . SER B 1 290 ? 7.184 -5.855 4.953 1 92.88 290 SER B C 1
ATOM 5570 O O . SER B 1 290 ? 6.461 -5.352 4.09 1 92.88 290 SER B O 1
ATOM 5572 N N . SER B 1 291 ? 8.141 -5.191 5.574 1 89.44 291 SER B N 1
ATOM 5573 C CA . SER B 1 291 ? 8.398 -3.783 5.285 1 89.44 291 SER B CA 1
ATOM 5574 C C . SER B 1 291 ? 9.055 -3.609 3.922 1 89.44 291 SER B C 1
ATOM 5576 O O . SER B 1 291 ? 9.133 -2.494 3.4 1 89.44 291 SER B O 1
ATOM 5578 N N . GLY B 1 292 ? 9.477 -4.715 3.367 1 88.75 292 GLY B N 1
ATOM 5579 C CA . GLY B 1 292 ? 10.094 -4.672 2.053 1 88.75 292 GLY B CA 1
ATOM 5580 C C . GLY B 1 292 ? 9.086 -4.691 0.918 1 88.75 292 GLY B C 1
ATOM 5581 O O . GLY B 1 292 ? 9.43 -4.426 -0.234 1 88.75 292 GLY B O 1
ATOM 5582 N N . ALA B 1 293 ? 7.855 -4.996 1.267 1 87.88 293 ALA B N 1
ATOM 5583 C CA . ALA B 1 293 ? 6.809 -5.016 0.246 1 87.88 293 ALA B CA 1
ATOM 5584 C C . ALA B 1 293 ? 6.418 -3.596 -0.164 1 87.88 293 ALA B C 1
ATOM 5586 O O . ALA B 1 293 ? 6.266 -2.717 0.687 1 87.88 293 ALA B O 1
ATOM 5587 N N . ILE B 1 294 ? 6.367 -3.324 -1.465 1 80.5 294 ILE B N 1
ATOM 5588 C CA . ILE B 1 294 ? 6.094 -1.973 -1.943 1 80.5 294 ILE B CA 1
ATOM 5589 C C . ILE B 1 294 ? 4.805 -1.964 -2.76 1 80.5 294 ILE B C 1
ATOM 5591 O O . ILE B 1 294 ? 4.457 -2.965 -3.393 1 80.5 294 ILE B O 1
ATOM 5595 N N . ASN B 1 295 ? 4.188 -0.869 -2.652 1 79.31 295 ASN B N 1
ATOM 5596 C CA . ASN B 1 295 ? 3.014 -0.654 -3.492 1 79.31 295 ASN B CA 1
ATOM 5597 C C . ASN B 1 295 ? 3.402 -0.15 -4.879 1 79.31 295 ASN B C 1
ATOM 5599 O O . ASN B 1 295 ? 4.227 0.758 -5.008 1 79.31 295 ASN B O 1
ATOM 5603 N N . PHE B 1 296 ? 2.812 -0.8 -5.848 1 82.25 296 PHE B N 1
ATOM 5604 C CA . PHE B 1 296 ? 3.078 -0.383 -7.219 1 82.25 296 PHE B CA 1
ATOM 5605 C C . PHE B 1 296 ? 1.981 0.548 -7.723 1 82.25 296 PHE B C 1
ATOM 5607 O O . PHE B 1 296 ? 0.801 0.338 -7.438 1 82.25 296 PHE B O 1
ATOM 5614 N N . THR B 1 297 ? 2.451 1.568 -8.414 1 79.38 297 THR B N 1
ATOM 5615 C CA . THR B 1 297 ? 1.494 2.352 -9.188 1 79.38 297 THR B CA 1
ATOM 5616 C C . THR B 1 297 ? 0.985 1.554 -10.383 1 79.38 297 THR B C 1
ATOM 5618 O O . THR B 1 297 ? 1.582 0.544 -10.758 1 79.38 297 THR B O 1
ATOM 5621 N N . PRO B 1 298 ? -0.062 1.999 -10.938 1 82.81 298 PRO B N 1
ATOM 5622 C CA . PRO B 1 298 ? -0.546 1.306 -12.133 1 82.81 298 PRO B CA 1
ATOM 5623 C C . PRO B 1 298 ? 0.501 1.239 -13.242 1 82.81 298 PRO B C 1
ATOM 5625 O O . PRO B 1 298 ? 0.636 0.211 -13.906 1 82.81 298 PRO B O 1
ATOM 5628 N N . LYS B 1 299 ? 1.239 2.291 -13.359 1 84.5 299 LYS B N 1
ATOM 5629 C CA . LYS B 1 299 ? 2.289 2.314 -14.375 1 84.5 299 LYS B CA 1
ATOM 5630 C C . LYS B 1 299 ? 3.377 1.291 -14.062 1 84.5 299 LYS B C 1
ATOM 5632 O O . LYS B 1 299 ? 3.852 0.589 -14.961 1 84.5 299 LYS B O 1
ATOM 5637 N N . GLN B 1 300 ? 3.709 1.169 -12.859 1 84.81 300 GLN B N 1
ATOM 5638 C CA . GLN B 1 300 ? 4.727 0.21 -12.438 1 84.81 300 GLN B CA 1
ATOM 5639 C C . GLN B 1 300 ? 4.23 -1.224 -12.602 1 84.81 300 GLN B C 1
ATOM 5641 O O . GLN B 1 300 ? 4.996 -2.111 -12.984 1 84.81 300 GLN B O 1
ATOM 5646 N N . SER B 1 301 ? 2.959 -1.398 -12.289 1 88.94 301 SER B N 1
ATOM 5647 C CA . SER B 1 301 ? 2.371 -2.723 -12.469 1 88.94 301 SER B CA 1
ATOM 5648 C C . SER B 1 301 ? 2.398 -3.146 -13.93 1 88.94 301 SER B C 1
ATOM 5650 O O . SER B 1 301 ? 2.711 -4.297 -14.242 1 88.94 301 SER B O 1
ATOM 5652 N N . MET B 1 302 ? 2.078 -2.219 -14.75 1 90.75 302 MET B N 1
ATOM 5653 C CA . MET B 1 302 ? 2.121 -2.492 -16.188 1 90.75 302 MET B CA 1
ATOM 5654 C C . MET B 1 302 ? 3.541 -2.822 -16.641 1 90.75 302 MET B C 1
ATOM 5656 O O . MET B 1 302 ? 3.748 -3.744 -17.422 1 90.75 302 MET B O 1
ATOM 5660 N N . ARG B 1 303 ? 4.445 -2.145 -16.109 1 88.62 303 ARG B N 1
ATOM 5661 C CA . ARG B 1 303 ? 5.844 -2.393 -16.453 1 88.62 303 ARG B CA 1
ATOM 5662 C C . ARG B 1 303 ? 6.281 -3.779 -15.984 1 88.62 303 ARG B C 1
ATOM 5664 O O . ARG B 1 303 ? 7.016 -4.473 -16.688 1 88.62 303 ARG B O 1
ATOM 5671 N N . GLN B 1 304 ? 5.832 -4.141 -14.82 1 90.25 304 GLN B N 1
ATOM 5672 C CA . GLN B 1 304 ? 6.16 -5.473 -14.32 1 90.25 304 GLN B CA 1
ATOM 5673 C C . GLN B 1 304 ? 5.594 -6.559 -15.227 1 90.25 304 GLN B C 1
ATOM 5675 O O . GLN B 1 304 ? 6.254 -7.57 -15.477 1 90.25 304 GLN B O 1
ATOM 5680 N N . ARG B 1 305 ? 4.418 -6.355 -15.703 1 93.69 305 ARG B N 1
ATOM 5681 C CA . ARG B 1 305 ? 3.803 -7.316 -16.609 1 93.69 305 ARG B CA 1
ATOM 5682 C C . ARG B 1 305 ? 4.574 -7.402 -17.922 1 93.69 305 ARG B C 1
ATOM 5684 O O . ARG B 1 305 ? 4.82 -8.5 -18.438 1 93.69 305 ARG B O 1
ATOM 5691 N N . ASP B 1 306 ? 4.988 -6.242 -18.391 1 92.38 306 ASP B N 1
ATOM 5692 C CA . ASP B 1 306 ? 5.766 -6.211 -19.625 1 92.38 306 ASP B CA 1
ATOM 5693 C C . ASP B 1 306 ? 7.094 -6.945 -19.453 1 92.38 306 ASP B C 1
ATOM 5695 O O . ASP B 1 306 ? 7.539 -7.652 -20.375 1 92.38 306 ASP B O 1
ATOM 5699 N N . LEU B 1 307 ? 7.641 -6.773 -18.375 1 89.56 307 LEU B N 1
ATOM 5700 C CA . LEU B 1 307 ? 8.922 -7.422 -18.109 1 89.56 307 LEU B CA 1
ATOM 5701 C C . LEU B 1 307 ? 8.758 -8.938 -18.047 1 89.56 307 LEU B C 1
ATOM 5703 O O . LEU B 1 307 ? 9.625 -9.68 -18.5 1 89.56 307 LEU B O 1
ATOM 5707 N N . ARG B 1 308 ? 7.672 -9.352 -17.484 1 92.31 308 ARG B N 1
ATOM 5708 C CA . ARG B 1 308 ? 7.398 -10.781 -17.422 1 92.31 308 ARG B CA 1
ATOM 5709 C C . ARG B 1 308 ? 7.211 -11.375 -18.812 1 92.31 308 ARG B C 1
ATOM 5711 O O . ARG B 1 308 ? 7.699 -12.469 -19.094 1 92.31 308 ARG B O 1
ATOM 5718 N N . ILE B 1 309 ? 6.523 -10.656 -19.609 1 94.19 309 ILE B N 1
ATOM 5719 C CA . ILE B 1 309 ? 6.309 -11.117 -20.984 1 94.19 309 ILE B CA 1
ATOM 5720 C C . ILE B 1 309 ? 7.633 -11.109 -21.75 1 94.19 309 ILE B C 1
ATOM 5722 O O . ILE B 1 309 ? 7.949 -12.062 -22.453 1 94.19 309 ILE B O 1
ATOM 5726 N N . SER B 1 310 ? 8.383 -10.055 -21.562 1 92 310 SER B N 1
ATOM 5727 C CA . SER B 1 310 ? 9.695 -9.977 -22.203 1 92 310 SER B CA 1
ATOM 5728 C C . SER B 1 310 ? 10.586 -11.141 -21.781 1 92 310 SER B C 1
ATOM 5730 O O . SER B 1 310 ? 11.289 -11.719 -22.594 1 92 310 SER B O 1
ATOM 5732 N N . ALA B 1 311 ? 10.508 -11.422 -20.516 1 89.81 311 ALA B N 1
ATOM 5733 C CA . ALA B 1 311 ? 11.312 -12.531 -20 1 89.81 311 ALA B CA 1
ATOM 5734 C C . ALA B 1 311 ? 10.883 -13.852 -20.609 1 89.81 311 ALA B C 1
ATOM 5736 O O . ALA B 1 311 ? 11.711 -14.742 -20.828 1 89.81 311 ALA B O 1
ATOM 5737 N N . TYR B 1 312 ? 9.648 -13.992 -20.922 1 91.88 312 TYR B N 1
ATOM 5738 C CA . TYR B 1 312 ? 9.133 -15.211 -21.531 1 91.88 312 TYR B CA 1
ATOM 5739 C C . TYR B 1 312 ? 9.727 -15.406 -22.922 1 91.88 312 TYR B C 1
ATOM 5741 O O . TYR B 1 312 ? 10.078 -16.531 -23.297 1 91.88 312 TYR B O 1
ATOM 5749 N N . PHE B 1 313 ? 9.883 -14.328 -23.641 1 92.56 313 PHE B N 1
ATOM 5750 C CA . PHE B 1 313 ? 10.344 -14.438 -25.016 1 92.56 313 PHE B CA 1
ATOM 5751 C C . PHE B 1 313 ? 11.859 -14.328 -25.094 1 92.56 313 PHE B C 1
ATOM 5753 O O . PHE B 1 313 ? 12.5 -15.031 -25.875 1 92.56 313 PHE B O 1
ATOM 5760 N N . HIS B 1 314 ? 12.352 -13.477 -24.234 1 91.25 314 HIS B N 1
ATOM 5761 C CA . HIS B 1 314 ? 13.758 -13.133 -24.422 1 91.25 314 HIS B CA 1
ATOM 5762 C C . HIS B 1 314 ? 14.609 -13.641 -23.25 1 91.25 314 HIS B C 1
ATOM 5764 O O . HIS B 1 314 ? 15.836 -13.508 -23.281 1 91.25 314 HIS B O 1
ATOM 5770 N N . GLY B 1 315 ? 13.992 -14.203 -22.297 1 87.31 315 GLY B N 1
ATOM 5771 C CA . GLY B 1 315 ? 14.719 -14.688 -21.125 1 87.31 315 GLY B CA 1
ATOM 5772 C C . GLY B 1 315 ? 14.875 -13.641 -20.047 1 87.31 315 GLY B C 1
ATOM 5773 O O . GLY B 1 315 ? 14.781 -12.438 -20.312 1 87.31 315 GLY B O 1
ATOM 5774 N N . GLU B 1 316 ? 15.125 -14.133 -18.828 1 80.56 316 GLU B N 1
ATOM 5775 C CA . GLU B 1 316 ? 15.32 -13.258 -17.688 1 80.56 316 GLU B CA 1
ATOM 5776 C C . GLU B 1 316 ? 16.766 -12.773 -17.594 1 80.56 316 GLU B C 1
ATOM 5778 O O . GLU B 1 316 ? 17.016 -11.633 -17.188 1 80.56 316 GLU B O 1
ATOM 5783 N N . ASN B 1 317 ? 17.641 -13.633 -18.047 1 78.88 317 ASN B N 1
ATOM 5784 C CA . ASN B 1 317 ? 19.062 -13.344 -17.984 1 78.88 317 ASN B CA 1
ATOM 5785 C C . ASN B 1 317 ? 19.531 -12.516 -19.188 1 78.88 317 ASN B C 1
ATOM 5787 O O . ASN B 1 317 ? 19.5 -12.984 -20.328 1 78.88 317 ASN B O 1
ATOM 5791 N N . LEU B 1 318 ? 19.969 -11.406 -18.906 1 75.75 318 LEU B N 1
ATOM 5792 C CA . LEU B 1 318 ? 20.375 -10.516 -19.984 1 75.75 318 LEU B CA 1
ATOM 5793 C C . LEU B 1 318 ? 21.672 -11 -20.641 1 75.75 318 LEU B C 1
ATOM 5795 O O . LEU B 1 318 ? 21.969 -10.633 -21.766 1 75.75 318 LEU B O 1
ATOM 5799 N N . LYS B 1 319 ? 22.406 -11.797 -19.875 1 77.88 319 LYS B N 1
ATOM 5800 C CA . LYS B 1 319 ? 23.641 -12.32 -20.438 1 77.88 319 LYS B CA 1
ATOM 5801 C C . LYS B 1 319 ? 23.375 -13.531 -21.328 1 77.88 319 LYS B C 1
ATOM 5803 O O . LYS B 1 319 ? 24.188 -13.859 -22.203 1 77.88 319 LYS B O 1
ATOM 5808 N N . ARG B 1 320 ? 22.266 -14.195 -21.047 1 82.06 320 ARG B N 1
ATOM 5809 C CA . ARG B 1 320 ? 21.859 -15.359 -21.828 1 82.06 320 ARG B CA 1
ATOM 5810 C C . ARG B 1 320 ? 20.453 -15.188 -22.391 1 82.06 320 ARG B C 1
ATOM 5812 O O . ARG B 1 320 ? 19.531 -15.906 -22 1 82.06 320 ARG B O 1
ATOM 5819 N N . ARG B 1 321 ? 20.406 -14.359 -23.328 1 84.44 321 ARG B N 1
ATOM 5820 C CA . ARG B 1 321 ? 19.109 -14.047 -23.891 1 84.44 321 ARG B CA 1
ATOM 5821 C C . ARG B 1 321 ? 18.625 -15.164 -24.812 1 84.44 321 ARG B C 1
ATOM 5823 O O . ARG B 1 321 ? 19.422 -15.812 -25.484 1 84.44 321 ARG B O 1
ATOM 5830 N N . LEU B 1 322 ? 17.344 -15.312 -24.75 1 86.44 322 LEU B N 1
ATOM 5831 C CA . LEU B 1 322 ? 16.719 -16.234 -25.703 1 86.44 322 LEU B CA 1
ATOM 5832 C C . LEU B 1 322 ? 16.422 -15.523 -27.016 1 86.44 322 LEU B C 1
ATOM 5834 O O . LEU B 1 322 ? 16.406 -14.297 -27.078 1 86.44 322 LEU B O 1
ATOM 5838 N N . HIS B 1 323 ? 16.328 -16.359 -28.016 1 89.06 323 HIS B N 1
ATOM 5839 C CA . HIS B 1 323 ? 16.094 -15.82 -29.344 1 89.06 323 HIS B CA 1
ATOM 5840 C C . HIS B 1 323 ? 14.789 -16.359 -29.938 1 89.06 323 HIS B C 1
ATOM 5842 O O . HIS B 1 323 ? 14.781 -17.375 -30.609 1 89.06 323 HIS B O 1
ATOM 5848 N N . PRO B 1 324 ? 13.773 -15.578 -29.703 1 93.06 324 PRO B N 1
ATOM 5849 C CA . PRO B 1 324 ? 12.492 -16.016 -30.266 1 93.06 324 PRO B CA 1
ATOM 5850 C C . PRO B 1 324 ? 12.461 -15.977 -31.781 1 93.06 324 PRO B C 1
ATOM 5852 O O . PRO B 1 324 ? 13.336 -15.367 -32.406 1 93.06 324 PRO B O 1
ATOM 5855 N N . HIS B 1 325 ? 11.492 -16.625 -32.406 1 95.12 325 HIS B N 1
ATOM 5856 C CA . HIS B 1 325 ? 11.391 -16.781 -33.844 1 95.12 325 HIS B CA 1
ATOM 5857 C C . HIS B 1 325 ? 10.273 -15.906 -34.406 1 95.12 325 HIS B C 1
ATOM 5859 O O . HIS B 1 325 ? 9.219 -15.75 -33.781 1 95.12 325 HIS B O 1
ATOM 5865 N N . HIS B 1 326 ? 10.555 -15.391 -35.531 1 94.88 326 HIS B N 1
ATOM 5866 C CA . HIS B 1 326 ? 9.516 -14.719 -36.312 1 94.88 326 HIS B CA 1
ATOM 5867 C C . HIS B 1 326 ? 8.812 -15.695 -37.25 1 94.88 326 HIS B C 1
ATOM 5869 O O . HIS B 1 326 ? 9.453 -16.312 -38.125 1 94.88 326 HIS B O 1
ATOM 5875 N N . LEU B 1 327 ? 7.578 -15.797 -37.031 1 95.88 327 LEU B N 1
ATOM 5876 C CA . LEU B 1 327 ? 6.809 -16.734 -37.875 1 95.88 327 LEU B CA 1
ATOM 5877 C C . LEU B 1 327 ? 5.684 -16.016 -38.594 1 95.88 327 LEU B C 1
ATOM 5879 O O . LEU B 1 327 ? 5.094 -15.07 -38.062 1 95.88 327 LEU B O 1
ATOM 5883 N N . ARG B 1 328 ? 5.477 -16.453 -39.75 1 96.12 328 ARG B N 1
ATOM 5884 C CA . ARG B 1 328 ? 4.32 -16.031 -40.531 1 96.12 328 ARG B CA 1
ATOM 5885 C C . ARG B 1 328 ? 3.219 -17.094 -40.5 1 96.12 328 ARG B C 1
ATOM 5887 O O . ARG B 1 328 ? 3.424 -18.219 -40.969 1 96.12 328 ARG B O 1
ATOM 5894 N N . LEU B 1 329 ? 2.1 -16.734 -39.969 1 95.25 329 LEU B N 1
ATOM 5895 C CA . LEU B 1 329 ? 0.993 -17.688 -39.844 1 95.25 329 LEU B CA 1
ATOM 5896 C C . LEU B 1 329 ? -0.129 -17.328 -40.844 1 95.25 329 LEU B C 1
ATOM 5898 O O . LEU B 1 329 ? -0.447 -16.156 -41.031 1 95.25 329 LEU B O 1
ATOM 5902 N N . SER B 1 330 ? -0.654 -18.359 -41.375 1 94.38 330 SER B N 1
ATOM 5903 C CA . SER B 1 330 ? -1.756 -18.172 -42.312 1 94.38 330 SER B CA 1
ATOM 5904 C C . SER B 1 330 ? -3.098 -18.125 -41.594 1 94.38 330 SER B C 1
ATOM 5906 O O . SER B 1 330 ? -3.365 -18.938 -40.719 1 94.38 330 SER B O 1
ATOM 5908 N N . ALA B 1 331 ? -3.955 -17.219 -42.031 1 91.94 331 ALA B N 1
ATOM 5909 C CA . ALA B 1 331 ? -5.281 -17.078 -41.438 1 91.94 331 ALA B CA 1
ATOM 5910 C C . ALA B 1 331 ? -6.168 -18.266 -41.812 1 91.94 331 ALA B C 1
ATOM 5912 O O . ALA B 1 331 ? -7.199 -18.5 -41.156 1 91.94 331 ALA B O 1
ATOM 5913 N N . SER B 1 332 ? -5.797 -18.984 -42.781 1 90.5 332 SER B N 1
ATOM 5914 C CA . SER B 1 332 ? -6.562 -20.156 -43.188 1 90.5 332 SER B CA 1
ATOM 5915 C C . SER B 1 332 ? -6.203 -21.375 -42.344 1 90.5 332 SER B C 1
ATOM 5917 O O . SER B 1 332 ? -7.008 -22.297 -42.188 1 90.5 332 SER B O 1
ATOM 5919 N N . GLU B 1 333 ? -5.059 -21.344 -41.75 1 90.5 333 GLU B N 1
ATOM 5920 C CA . GLU B 1 333 ? -4.566 -22.484 -41 1 90.5 333 GLU B CA 1
ATOM 5921 C C . GLU B 1 333 ? -4.816 -22.297 -39.5 1 90.5 333 GLU B C 1
ATOM 5923 O O . GLU B 1 333 ? -4.992 -23.266 -38.781 1 90.5 333 GLU B O 1
ATOM 5928 N N . TYR B 1 334 ? -4.77 -21.078 -39.125 1 92.69 334 TYR B N 1
ATOM 5929 C CA . TYR B 1 334 ? -4.914 -20.781 -37.688 1 92.69 334 TYR B CA 1
ATOM 5930 C C . TYR B 1 334 ? -6.129 -19.906 -37.438 1 92.69 334 TYR B C 1
ATOM 5932 O O . TYR B 1 334 ? -6.273 -18.844 -38.062 1 92.69 334 TYR B O 1
ATOM 5940 N N . THR B 1 335 ? -6.973 -20.391 -36.562 1 92.81 335 THR B N 1
ATOM 5941 C CA . THR B 1 335 ? -8.117 -19.594 -36.156 1 92.81 335 THR B CA 1
ATOM 5942 C C . THR B 1 335 ? -7.895 -19.016 -34.75 1 92.81 335 THR B C 1
ATOM 5944 O O . THR B 1 335 ? -7.461 -19.734 -33.844 1 92.81 335 THR B O 1
ATOM 5947 N N . VAL B 1 336 ? -8.18 -17.75 -34.625 1 94.06 336 VAL B N 1
ATOM 5948 C CA . VAL B 1 336 ? -8.023 -17.062 -33.344 1 94.06 336 VAL B CA 1
ATOM 5949 C C . VAL B 1 336 ? -9.375 -16.953 -32.656 1 94.06 336 VAL B C 1
ATOM 5951 O O . VAL B 1 336 ? -10.359 -16.516 -33.25 1 94.06 336 VAL B O 1
ATOM 5954 N N . TYR B 1 337 ? -9.352 -17.391 -31.422 1 93.75 337 TYR B N 1
ATOM 5955 C CA . TYR B 1 337 ? -10.594 -17.375 -30.672 1 93.75 337 TYR B CA 1
ATOM 5956 C C . TYR B 1 337 ? -10.484 -16.453 -29.453 1 93.75 337 TYR B C 1
ATOM 5958 O O . TYR B 1 337 ? -9.383 -16.156 -29 1 93.75 337 TYR B O 1
ATOM 5966 N N . ARG B 1 338 ? -11.602 -15.93 -29.016 1 90.5 338 ARG B N 1
ATOM 5967 C CA . ARG B 1 338 ? -11.781 -15.32 -27.703 1 90.5 338 ARG B CA 1
ATOM 5968 C C . ARG B 1 338 ? -12.805 -16.094 -26.875 1 90.5 338 ARG B C 1
ATOM 5970 O O . ARG B 1 338 ? -13.805 -16.594 -27.406 1 90.5 338 ARG B O 1
ATOM 5977 N N . VAL B 1 339 ? -12.422 -16.312 -25.625 1 86.75 339 VAL B N 1
ATOM 5978 C CA . VAL B 1 339 ? -13.367 -17.016 -24.766 1 86.75 339 VAL B CA 1
ATOM 5979 C C . VAL B 1 339 ? -14.227 -16.016 -24.016 1 86.75 339 VAL B C 1
ATOM 5981 O O . VAL B 1 339 ? -13.711 -15.07 -23.406 1 86.75 339 VAL B O 1
ATOM 5984 N N . GLY B 1 340 ? -15.5 -16.109 -23.938 1 72.38 340 GLY B N 1
ATOM 5985 C CA . GLY B 1 340 ? -16.672 -15.438 -23.422 1 72.38 340 GLY B CA 1
ATOM 5986 C C . GLY B 1 340 ? -16.344 -14.258 -22.516 1 72.38 340 GLY B C 1
ATOM 5987 O O . GLY B 1 340 ? -15.18 -14.039 -22.172 1 72.38 340 GLY B O 1
ATOM 5988 N N . SER B 1 341 ? -16.859 -13.102 -22.562 1 60.03 341 SER B N 1
ATOM 5989 C CA . SER B 1 341 ? -16.891 -12.07 -21.531 1 60.03 341 SER B CA 1
ATOM 5990 C C . SER B 1 341 ? -18 -12.312 -20.531 1 60.03 341 SER B C 1
ATOM 5992 O O . SER B 1 341 ? -18.938 -13.055 -20.797 1 60.03 341 SER B O 1
ATOM 5994 N N . GLU B 1 342 ? -17.781 -12.102 -19.156 1 53.62 342 GLU B N 1
ATOM 5995 C CA . GLU B 1 342 ? -18.922 -12.242 -18.25 1 53.62 342 GLU B CA 1
ATOM 5996 C C . GLU B 1 342 ? -20.234 -11.859 -18.938 1 53.62 342 GLU B C 1
ATOM 5998 O O . GLU B 1 342 ? -20.219 -11.125 -19.938 1 53.62 342 GLU B O 1
ATOM 6003 N N . ALA B 1 343 ? -21.422 -12.336 -18.297 1 45.97 343 ALA B N 1
ATOM 6004 C CA . ALA B 1 343 ? -22.859 -12.219 -18.562 1 45.97 343 ALA B CA 1
ATOM 6005 C C . ALA B 1 343 ? -23.25 -10.773 -18.859 1 45.97 343 ALA B C 1
ATOM 6007 O O . ALA B 1 343 ? -22.766 -9.844 -18.219 1 45.97 343 ALA B O 1
ATOM 6008 N N . ILE B 1 344 ? -23.578 -10.438 -20.094 1 45.44 344 ILE B N 1
ATOM 6009 C CA . ILE B 1 344 ? -24.312 -9.211 -20.375 1 45.44 344 ILE B CA 1
ATOM 6010 C C . ILE B 1 344 ? -25.266 -8.906 -19.234 1 45.44 344 ILE B C 1
ATOM 6012 O O . ILE B 1 344 ? -26.062 -9.766 -18.828 1 45.44 344 ILE B O 1
ATOM 6016 N N . PRO B 1 345 ? -25.078 -7.871 -18.5 1 44.22 345 PRO B N 1
ATOM 6017 C CA . PRO B 1 345 ? -26.141 -7.562 -17.531 1 44.22 345 PRO B CA 1
ATOM 6018 C C . PRO B 1 345 ? -27.531 -7.797 -18.078 1 44.22 345 PRO B C 1
ATOM 6020 O O . PRO B 1 345 ? -27.766 -7.625 -19.281 1 44.22 345 PRO B O 1
ATOM 6023 N N . ASP B 1 346 ? -28.281 -8.5 -17.266 1 40.97 346 ASP B N 1
ATOM 6024 C CA . ASP B 1 346 ? -29.672 -8.766 -17.609 1 40.97 346 ASP B CA 1
ATOM 6025 C C . ASP B 1 346 ? -30.312 -7.566 -18.312 1 40.97 346 ASP B C 1
ATOM 6027 O O . ASP B 1 346 ? -31.141 -7.727 -19.203 1 40.97 346 ASP B O 1
ATOM 6031 N N . ALA B 1 347 ? -29.859 -6.473 -17.812 1 44.44 347 ALA B N 1
ATOM 6032 C CA . ALA B 1 347 ? -30.5 -5.242 -18.266 1 44.44 347 ALA B CA 1
ATOM 6033 C C . ALA B 1 347 ? -30.281 -5.047 -19.766 1 44.44 347 ALA B C 1
ATOM 6035 O O . ALA B 1 347 ? -31 -4.277 -20.406 1 44.44 347 ALA B O 1
ATOM 6036 N N . LEU B 1 348 ? -29.234 -5.551 -20.125 1 46.09 348 LEU B N 1
ATOM 6037 C CA . LEU B 1 348 ? -28.969 -5.344 -21.547 1 46.09 348 LEU B CA 1
ATOM 6038 C C . LEU B 1 348 ? -29.484 -6.52 -22.375 1 46.09 348 LEU B C 1
ATOM 6040 O O . LEU B 1 348 ? -29.297 -6.555 -23.594 1 46.09 348 LEU B O 1
ATOM 6044 N N . LEU B 1 349 ? -29.781 -7.504 -21.641 1 43.09 349 LEU B N 1
ATOM 6045 C CA . LEU B 1 349 ? -30.359 -8.594 -22.422 1 43.09 349 LEU B CA 1
ATOM 6046 C C . LEU B 1 349 ? -31.766 -8.242 -22.906 1 43.09 349 LEU B C 1
ATOM 6048 O O . LEU B 1 349 ? -32.531 -7.609 -22.188 1 43.09 349 LEU B O 1
ATOM 6052 N N . PRO B 1 350 ? -32.062 -8.305 -24.172 1 41.12 350 PRO B N 1
ATOM 6053 C CA . PRO B 1 350 ? -33.438 -8.078 -24.578 1 41.12 350 PRO B CA 1
ATOM 6054 C C . PRO B 1 350 ? -34.438 -8.898 -23.766 1 41.12 350 PRO B C 1
ATOM 6056 O O . PRO B 1 350 ? -34.094 -9.969 -23.266 1 41.12 350 PRO B O 1
ATOM 6059 N N . HIS B 1 351 ? -35.594 -8.414 -23.5 1 38.84 351 HIS B N 1
ATOM 6060 C CA . HIS B 1 351 ? -36.812 -8.984 -22.969 1 38.84 351 HIS B CA 1
ATOM 6061 C C . HIS B 1 351 ? -37.281 -10.195 -23.781 1 38.84 351 HIS B C 1
ATOM 6063 O O . HIS B 1 351 ? -37.406 -10.117 -25 1 38.84 351 HIS B O 1
ATOM 6069 N N . GLY B 1 352 ? -37.25 -11.547 -23.422 1 40.41 352 GLY B N 1
ATOM 6070 C CA . GLY B 1 352 ? -37.75 -12.82 -23.922 1 40.41 352 GLY B CA 1
ATOM 6071 C C . GLY B 1 352 ? -36.656 -13.797 -24.266 1 40.41 352 GLY B C 1
ATOM 6072 O O . GLY B 1 352 ? -36.906 -14.969 -24.531 1 40.41 352 GLY B O 1
ATOM 6073 N N . ALA B 1 353 ? -35.688 -13.414 -24.938 1 40.22 353 ALA B N 1
ATOM 6074 C CA . ALA B 1 353 ? -34.75 -14.422 -25.406 1 40.22 353 ALA B CA 1
ATOM 6075 C C . ALA B 1 353 ? -33.875 -14.961 -24.266 1 40.22 353 ALA B C 1
ATOM 6077 O O . ALA B 1 353 ? -32.75 -14.539 -24.078 1 40.22 353 ALA B O 1
ATOM 6078 N N . ARG B 1 354 ? -34.5 -15.141 -23.016 1 43.97 354 ARG B N 1
ATOM 6079 C CA . ARG B 1 354 ? -33.844 -15.922 -21.984 1 43.97 354 ARG B CA 1
ATOM 6080 C C . ARG B 1 354 ? -33.594 -17.359 -22.438 1 43.97 354 ARG B C 1
ATOM 6082 O O . ARG B 1 354 ? -34.438 -18.234 -22.188 1 43.97 354 ARG B O 1
ATOM 6089 N N . ASP B 1 355 ? -33.375 -17.688 -23.531 1 37.06 355 ASP B N 1
ATOM 6090 C CA . ASP B 1 355 ? -33.094 -19.125 -23.516 1 37.06 355 ASP B CA 1
ATOM 6091 C C . ASP B 1 355 ? -32.031 -19.469 -22.469 1 37.06 355 ASP B C 1
ATOM 6093 O O . ASP B 1 355 ? -30.906 -19 -22.547 1 37.06 355 ASP B O 1
ATOM 6097 N N . ALA B 1 356 ? -32.344 -19.875 -21.188 1 43.97 356 ALA B N 1
ATOM 6098 C CA . ALA B 1 356 ? -31.75 -20.328 -19.922 1 43.97 356 ALA B CA 1
ATOM 6099 C C . ALA B 1 356 ? -30.438 -21.062 -20.172 1 43.97 356 ALA B C 1
ATOM 6101 O O . ALA B 1 356 ? -29.469 -20.906 -19.422 1 43.97 356 ALA B O 1
ATOM 6102 N N . GLU B 1 357 ? -30.406 -21.984 -21.016 1 41.69 357 GLU B N 1
ATOM 6103 C CA . GLU B 1 357 ? -29.266 -22.844 -21.266 1 41.69 357 GLU B CA 1
ATOM 6104 C C . GLU B 1 357 ? -28.125 -22.078 -21.953 1 41.69 357 GLU B C 1
ATOM 6106 O O . GLU B 1 357 ? -26.953 -22.297 -21.641 1 41.69 357 GLU B O 1
ATOM 6111 N N . GLU B 1 358 ? -28.359 -21.312 -22.969 1 46 358 GLU B N 1
ATOM 6112 C CA . GLU B 1 358 ? -27.406 -20.547 -23.766 1 46 358 GLU B CA 1
ATOM 6113 C C . GLU B 1 358 ? -26.75 -19.453 -22.938 1 46 358 GLU B C 1
ATOM 6115 O O . GLU B 1 358 ? -25.562 -19.156 -23.109 1 46 358 GLU B O 1
ATOM 6120 N N . GLU B 1 359 ? -27.516 -18.734 -22.125 1 50.94 359 GLU B N 1
ATOM 6121 C CA . GLU B 1 359 ? -27.031 -17.734 -21.188 1 50.94 359 GLU B CA 1
ATOM 6122 C C . GLU B 1 359 ? -26.062 -18.359 -20.188 1 50.94 359 GLU B C 1
ATOM 6124 O O . GLU B 1 359 ? -25.094 -17.703 -19.766 1 50.94 359 GLU B O 1
ATOM 6129 N N . THR B 1 360 ? -26.375 -19.719 -19.906 1 55.88 360 THR B N 1
ATOM 6130 C CA . THR B 1 360 ? -25.688 -20.406 -18.812 1 55.88 360 THR B CA 1
ATOM 6131 C C . THR B 1 360 ? -24.266 -20.766 -19.203 1 55.88 360 THR B C 1
ATOM 6133 O O . THR B 1 360 ? -23.391 -20.891 -18.344 1 55.88 360 THR B O 1
ATOM 6136 N N . GLN B 1 361 ? -23.906 -20.797 -20.609 1 67.44 361 GLN B N 1
ATOM 6137 C CA . GLN B 1 361 ? -22.531 -21.219 -20.875 1 67.44 361 GLN B CA 1
ATOM 6138 C C . GLN B 1 361 ? -21.797 -20.156 -21.703 1 67.44 361 GLN B C 1
ATOM 6140 O O . GLN B 1 361 ? -20.766 -20.453 -22.312 1 67.44 361 GLN B O 1
ATOM 6145 N N . SER B 1 362 ? -22.297 -18.969 -21.781 1 79.25 362 SER B N 1
ATOM 6146 C CA . SER B 1 362 ? -21.688 -17.906 -22.562 1 79.25 362 SER B CA 1
ATOM 6147 C C . SER B 1 362 ? -20.297 -17.562 -22.031 1 79.25 362 SER B C 1
ATOM 6149 O O . SER B 1 362 ? -19.422 -17.125 -22.781 1 79.25 362 SER B O 1
ATOM 6151 N N . TRP B 1 363 ? -20.078 -17.859 -20.812 1 86.06 363 TRP B N 1
ATOM 6152 C CA . TRP B 1 363 ? -18.797 -17.5 -20.188 1 86.06 363 TRP B CA 1
ATOM 6153 C C . TRP B 1 363 ? -17.672 -18.391 -20.703 1 86.06 363 TRP B C 1
ATOM 6155 O O . TRP B 1 363 ? -16.5 -18.047 -20.578 1 86.06 363 TRP B O 1
ATOM 6165 N N . ARG B 1 364 ? -18 -19.516 -21.453 1 89.12 364 ARG B N 1
ATOM 6166 C CA . ARG B 1 364 ? -16.953 -20.438 -21.859 1 89.12 364 ARG B CA 1
ATOM 6167 C C . ARG B 1 364 ? -16.938 -20.609 -23.375 1 89.12 364 ARG B C 1
ATOM 6169 O O . ARG B 1 364 ? -16.094 -21.328 -23.922 1 89.12 364 ARG B O 1
ATOM 6176 N N . THR B 1 365 ? -17.844 -20 -24.062 1 88.62 365 THR B N 1
ATOM 6177 C CA . THR B 1 365 ? -18 -20.219 -25.5 1 88.62 365 THR B CA 1
ATOM 6178 C C . THR B 1 365 ? -16.875 -19.531 -26.266 1 88.62 365 THR B C 1
ATOM 6180 O O . THR B 1 365 ? -16.641 -18.328 -26.094 1 88.62 365 THR B O 1
ATOM 6183 N N . PRO B 1 366 ? -16.188 -20.297 -27.062 1 90.56 366 PRO B N 1
ATOM 6184 C CA . PRO B 1 366 ? -15.172 -19.672 -27.906 1 90.56 366 PRO B CA 1
ATOM 6185 C C . PRO B 1 366 ? -15.773 -18.906 -29.078 1 90.56 366 PRO B C 1
ATOM 6187 O O . PRO B 1 366 ? -16.672 -19.422 -29.75 1 90.56 366 PRO B O 1
ATOM 6190 N N . ILE B 1 367 ? -15.359 -17.766 -29.266 1 89.44 367 ILE B N 1
ATOM 6191 C CA . ILE B 1 367 ? -15.812 -16.922 -30.375 1 89.44 367 ILE B CA 1
ATOM 6192 C C . ILE B 1 367 ? -14.656 -16.672 -31.328 1 89.44 367 ILE B C 1
ATOM 6194 O O . ILE B 1 367 ? -13.633 -16.109 -30.938 1 89.44 367 ILE B O 1
ATOM 6198 N N . ALA B 1 368 ? -14.859 -17.078 -32.562 1 90.5 368 ALA B N 1
ATOM 6199 C CA . ALA B 1 368 ? -13.828 -16.859 -33.562 1 90.5 368 ALA B CA 1
ATOM 6200 C C . ALA B 1 368 ? -13.703 -15.367 -33.906 1 90.5 368 ALA B C 1
ATOM 6202 O O . ALA B 1 368 ? -14.711 -14.695 -34.094 1 90.5 368 ALA B O 1
ATOM 6203 N N . LEU B 1 369 ? -12.484 -14.914 -33.906 1 89.75 369 LEU B N 1
ATOM 6204 C CA . LEU B 1 369 ? -12.227 -13.508 -34.219 1 89.75 369 LEU B CA 1
ATOM 6205 C C . LEU B 1 369 ? -11.789 -13.344 -35.656 1 89.75 369 LEU B C 1
ATOM 6207 O O . LEU B 1 369 ? -11.125 -14.219 -36.219 1 89.75 369 LEU B O 1
ATOM 6211 N N . THR B 1 370 ? -12.156 -12.203 -36.156 1 87.69 370 THR B N 1
ATOM 6212 C CA . THR B 1 370 ? -11.664 -11.852 -37.469 1 87.69 370 THR B CA 1
ATOM 6213 C C . THR B 1 370 ? -10.234 -11.328 -37.406 1 87.69 370 THR B C 1
ATOM 6215 O O . THR B 1 370 ? -9.914 -10.5 -36.531 1 87.69 370 THR B O 1
ATOM 6218 N N . VAL B 1 371 ? -9.492 -11.852 -38.344 1 88.75 371 VAL B N 1
ATOM 6219 C CA . VAL B 1 371 ? -8.102 -11.414 -38.406 1 88.75 371 VAL B CA 1
ATOM 6220 C C . VAL B 1 371 ? -8.031 -9.961 -38.875 1 88.75 371 VAL B C 1
ATOM 6222 O O . VAL B 1 371 ? -8.391 -9.664 -40 1 88.75 371 VAL B O 1
ATOM 6225 N N . SER B 1 372 ? -7.695 -9.07 -37.969 1 91.25 372 SER B N 1
ATOM 6226 C CA . SER B 1 372 ? -7.527 -7.652 -38.281 1 91.25 372 SER B CA 1
ATOM 6227 C C . SER B 1 372 ? -6.449 -7.016 -37.406 1 91.25 372 SER B C 1
ATOM 6229 O O . SER B 1 372 ? -6.105 -7.543 -36.375 1 91.25 372 SER B O 1
ATOM 6231 N N . ARG B 1 373 ? -5.957 -5.961 -37.938 1 90.38 373 ARG B N 1
ATOM 6232 C CA . ARG B 1 373 ? -4.926 -5.238 -37.219 1 90.38 373 ARG B CA 1
ATOM 6233 C C . ARG B 1 373 ? -5.453 -4.766 -35.844 1 90.38 373 ARG B C 1
ATOM 6235 O O . ARG B 1 373 ? -4.77 -4.902 -34.844 1 90.38 373 ARG B O 1
ATOM 6242 N N . ASP B 1 374 ? -6.578 -4.277 -35.812 1 86.75 374 ASP B N 1
ATOM 6243 C CA . ASP B 1 374 ? -7.18 -3.73 -34.594 1 86.75 374 ASP B CA 1
ATOM 6244 C C . ASP B 1 374 ? -7.41 -4.824 -33.531 1 86.75 374 ASP B C 1
ATOM 6246 O O . ASP B 1 374 ? -7.262 -4.59 -32.344 1 86.75 374 ASP B O 1
ATOM 6250 N N . ALA B 1 375 ? -7.641 -5.941 -34.031 1 86.88 375 ALA B N 1
ATOM 6251 C CA . ALA B 1 375 ? -8.008 -7.031 -33.125 1 86.88 375 ALA B CA 1
ATOM 6252 C C . ALA B 1 375 ? -6.773 -7.758 -32.625 1 86.88 375 ALA B C 1
ATOM 6254 O O . ALA B 1 375 ? -6.777 -8.289 -31.5 1 86.88 375 ALA B O 1
ATOM 6255 N N . LEU B 1 376 ? -5.73 -7.742 -33.469 1 92.44 376 LEU B N 1
ATOM 6256 C CA . LEU B 1 376 ? -4.707 -8.727 -33.125 1 92.44 376 LEU B CA 1
ATOM 6257 C C . LEU B 1 376 ? -3.355 -8.062 -32.906 1 92.44 376 LEU B C 1
ATOM 6259 O O . LEU B 1 376 ? -2.465 -8.641 -32.281 1 92.44 376 LEU B O 1
ATOM 6263 N N . LYS B 1 377 ? -3.15 -6.855 -33.438 1 93.12 377 LYS B N 1
ATOM 6264 C CA . LYS B 1 377 ? -1.818 -6.266 -33.344 1 93.12 377 LYS B CA 1
ATOM 6265 C C . LYS B 1 377 ? -1.357 -6.125 -31.906 1 93.12 377 LYS B C 1
ATOM 6267 O O . LYS B 1 377 ? -2.098 -5.621 -31.062 1 93.12 377 LYS B O 1
ATOM 6272 N N . ASN B 1 378 ? -0.212 -6.605 -31.609 1 93.69 378 ASN B N 1
ATOM 6273 C CA . ASN B 1 378 ? 0.469 -6.516 -30.312 1 93.69 378 ASN B CA 1
ATOM 6274 C C . ASN B 1 378 ? -0.254 -7.328 -29.25 1 93.69 378 ASN B C 1
ATOM 6276 O O . ASN B 1 378 ? -0.032 -7.121 -28.047 1 93.69 378 ASN B O 1
ATOM 6280 N N . ARG B 1 379 ? -1.119 -8.242 -29.672 1 94.06 379 ARG B N 1
ATOM 6281 C CA . ARG B 1 379 ? -1.821 -9.078 -28.703 1 94.06 379 ARG B CA 1
ATOM 6282 C C . ARG B 1 379 ? -1.083 -10.391 -28.469 1 94.06 379 ARG B C 1
ATOM 6284 O O . ARG B 1 379 ? -0.415 -10.898 -29.375 1 94.06 379 ARG B O 1
ATOM 6291 N N . LEU B 1 380 ? -1.233 -10.836 -27.266 1 95.88 380 LEU B N 1
ATOM 6292 C CA . LEU B 1 380 ? -0.729 -12.164 -26.938 1 95.88 380 LEU B CA 1
ATOM 6293 C C . LEU B 1 380 ? -1.744 -13.242 -27.312 1 95.88 380 LEU B C 1
ATOM 6295 O O . LEU B 1 380 ? -2.939 -13.094 -27.047 1 95.88 380 LEU B O 1
ATOM 6299 N N . LEU B 1 381 ? -1.24 -14.219 -27.953 1 95.62 381 LEU B N 1
ATOM 6300 C CA . LEU B 1 381 ? -2.074 -15.367 -28.312 1 95.62 381 LEU B CA 1
ATOM 6301 C C . LEU B 1 381 ? -1.581 -16.625 -27.609 1 95.62 381 LEU B C 1
ATOM 6303 O O . LEU B 1 381 ? -0.387 -16.938 -27.641 1 95.62 381 LEU B O 1
ATOM 6307 N N . ALA B 1 382 ? -2.5 -17.312 -26.984 1 96.56 382 ALA B N 1
ATOM 6308 C CA . ALA B 1 382 ? -2.184 -18.609 -26.406 1 96.56 382 ALA B CA 1
ATOM 6309 C C . ALA B 1 382 ? -2.371 -19.734 -27.438 1 96.56 382 ALA B C 1
ATOM 6311 O O . ALA B 1 382 ? -3.354 -19.734 -28.172 1 96.56 382 ALA B O 1
ATOM 6312 N N . VAL B 1 383 ? -1.438 -20.625 -27.484 1 96.31 383 VAL B N 1
ATOM 6313 C CA . VAL B 1 383 ? -1.552 -21.797 -28.328 1 96.31 383 VAL B CA 1
ATOM 6314 C C . VAL B 1 383 ? -2.197 -22.938 -27.547 1 96.31 383 VAL B C 1
ATOM 6316 O O . VAL B 1 383 ? -1.54 -23.594 -26.734 1 96.31 383 VAL B O 1
ATOM 6319 N N . SER B 1 384 ? -3.451 -23.219 -27.859 1 96.31 384 SER B N 1
ATOM 6320 C CA . SER B 1 384 ? -4.25 -24.141 -27.078 1 96.31 384 SER B CA 1
ATOM 6321 C C . SER B 1 384 ? -3.869 -25.594 -27.375 1 96.31 384 SER B C 1
ATOM 6323 O O . SER B 1 384 ? -3.525 -25.922 -28.5 1 96.31 384 SER B O 1
ATOM 6325 N N . GLN B 1 385 ? -4.012 -26.422 -26.375 1 95.38 385 GLN B N 1
ATOM 6326 C CA . GLN B 1 385 ? -3.826 -27.859 -26.562 1 95.38 385 GLN B CA 1
ATOM 6327 C C . GLN B 1 385 ? -5.133 -28.531 -26.969 1 95.38 385 GLN B C 1
ATOM 6329 O O . GLN B 1 385 ? -5.16 -29.734 -27.25 1 95.38 385 GLN B O 1
ATOM 6334 N N . ALA B 1 386 ? -6.141 -27.719 -27.047 1 94.44 386 ALA B N 1
ATOM 6335 C CA . ALA B 1 386 ? -7.445 -28.266 -27.422 1 94.44 386 ALA B CA 1
ATOM 6336 C C . ALA B 1 386 ? -7.457 -28.703 -28.875 1 94.44 386 ALA B C 1
ATOM 6338 O O . ALA B 1 386 ? -6.906 -28.016 -29.734 1 94.44 386 ALA B O 1
ATOM 6339 N N . THR B 1 387 ? -8.109 -29.828 -29.125 1 89.25 387 THR B N 1
ATOM 6340 C CA . THR B 1 387 ? -8.266 -30.297 -30.5 1 89.25 387 THR B CA 1
ATOM 6341 C C . THR B 1 387 ? -9.578 -29.797 -31.094 1 89.25 387 THR B C 1
ATOM 6343 O O . THR B 1 387 ? -9.742 -29.781 -32.312 1 89.25 387 THR B O 1
ATOM 6346 N N . ASP B 1 388 ? -10.484 -29.5 -30.188 1 91.31 388 ASP B N 1
ATOM 6347 C CA . ASP B 1 388 ? -11.781 -28.938 -30.547 1 91.31 388 ASP B CA 1
ATOM 6348 C C . ASP B 1 388 ? -11.984 -27.578 -29.891 1 91.31 388 ASP B C 1
ATOM 6350 O O . ASP B 1 388 ? -11.703 -27.391 -28.703 1 91.31 388 ASP B O 1
ATOM 6354 N N . PRO B 1 389 ? -12.5 -26.641 -30.641 1 90.25 389 PRO B N 1
ATOM 6355 C CA . PRO B 1 389 ? -12.695 -25.281 -30.109 1 90.25 389 PRO B CA 1
ATOM 6356 C C . PRO B 1 389 ? -13.531 -25.266 -28.828 1 90.25 389 PRO B C 1
ATOM 6358 O O . PRO B 1 389 ? -13.32 -24.422 -27.953 1 90.25 389 PRO B O 1
ATOM 6361 N N . GLU B 1 390 ? -14.359 -26.156 -28.672 1 90 390 GLU B N 1
ATOM 6362 C CA . GLU B 1 390 ? -15.258 -26.172 -27.516 1 90 390 GLU B CA 1
ATOM 6363 C C . GLU B 1 390 ? -14.5 -26.516 -26.234 1 90 390 GLU B C 1
ATOM 6365 O O . GLU B 1 390 ? -14.984 -26.25 -25.125 1 90 390 GLU B O 1
ATOM 6370 N N . GLN B 1 391 ? -13.297 -27.016 -26.406 1 93.62 391 GLN B N 1
ATOM 6371 C CA . GLN B 1 391 ? -12.523 -27.453 -25.25 1 93.62 391 GLN B CA 1
ATOM 6372 C C . GLN B 1 391 ? -11.453 -26.438 -24.891 1 93.62 391 GLN B C 1
ATOM 6374 O O . GLN B 1 391 ? -10.695 -26.625 -23.938 1 93.62 391 GLN B O 1
ATOM 6379 N N . ILE B 1 392 ? -11.469 -25.344 -25.547 1 93.06 392 ILE B N 1
ATOM 6380 C CA . ILE B 1 392 ? -10.422 -24.344 -25.375 1 93.06 392 ILE B CA 1
ATOM 6381 C C . ILE B 1 392 ? -10.422 -23.828 -23.938 1 93.06 392 ILE B C 1
ATOM 6383 O O . ILE B 1 392 ? -9.367 -23.703 -23.328 1 93.06 392 ILE B O 1
ATOM 6387 N N . ALA B 1 393 ? -11.594 -23.656 -23.406 1 91.06 393 ALA B N 1
ATOM 6388 C CA . ALA B 1 393 ? -11.742 -23.062 -22.094 1 91.06 393 ALA B CA 1
ATOM 6389 C C . ALA B 1 393 ? -11.195 -23.984 -21 1 91.06 393 ALA B C 1
ATOM 6391 O O . ALA B 1 393 ? -10.75 -23.516 -19.953 1 91.06 393 ALA B O 1
ATOM 6392 N N . SER B 1 394 ? -11.133 -25.25 -21.281 1 92.94 394 SER B N 1
ATOM 6393 C CA . SER B 1 394 ? -10.781 -26.219 -20.234 1 92.94 394 SER B CA 1
ATOM 6394 C C . SER B 1 394 ? -9.461 -26.922 -20.562 1 92.94 394 SER B C 1
ATOM 6396 O O . SER B 1 394 ? -9.133 -27.938 -19.938 1 92.94 394 SER B O 1
ATOM 6398 N N . SER B 1 395 ? -8.766 -26.422 -21.516 1 95.12 395 SER B N 1
ATOM 6399 C CA . SER B 1 395 ? -7.531 -27.094 -21.906 1 95.12 395 SER B CA 1
ATOM 6400 C C . SER B 1 395 ? -6.316 -26.219 -21.609 1 95.12 395 SER B C 1
ATOM 6402 O O . SER B 1 395 ? -6.387 -25 -21.688 1 95.12 395 SER B O 1
ATOM 6404 N N . PRO B 1 396 ? -5.195 -26.875 -21.266 1 96.56 396 PRO B N 1
ATOM 6405 C CA . PRO B 1 396 ? -3.953 -26.125 -21.094 1 96.56 396 PRO B CA 1
ATOM 6406 C C . PRO B 1 396 ? -3.408 -25.578 -22.422 1 96.56 396 PRO B C 1
ATOM 6408 O O . PRO B 1 396 ? -3.996 -25.828 -23.469 1 96.56 396 PRO B O 1
ATOM 6411 N N . VAL B 1 397 ? -2.348 -24.844 -22.328 1 96.31 397 VAL B N 1
ATOM 6412 C CA . VAL B 1 397 ? -1.753 -24.25 -23.516 1 96.31 397 VAL B CA 1
ATOM 6413 C C . VAL B 1 397 ? -0.325 -24.766 -23.703 1 96.31 397 VAL B C 1
ATOM 6415 O O . VAL B 1 397 ? 0.328 -25.141 -22.719 1 96.31 397 VAL B O 1
ATOM 6418 N N . PHE B 1 398 ? 0.145 -24.734 -24.969 1 94.75 398 PHE B N 1
ATOM 6419 C CA . PHE B 1 398 ? 1.534 -25.047 -25.266 1 94.75 398 PHE B CA 1
ATOM 6420 C C . PHE B 1 398 ? 2.445 -23.875 -24.953 1 94.75 398 PHE B C 1
ATOM 6422 O O . PHE B 1 398 ? 3.607 -24.062 -24.594 1 94.75 398 PHE B O 1
ATOM 6429 N N . GLY B 1 399 ? 1.929 -22.781 -25.125 1 94.31 399 GLY B N 1
ATOM 6430 C CA . GLY B 1 399 ? 2.686 -21.547 -24.938 1 94.31 399 GLY B CA 1
ATOM 6431 C C . GLY B 1 399 ? 1.997 -20.328 -25.516 1 94.31 399 GLY B C 1
ATOM 6432 O O . GLY B 1 399 ? 0.778 -20.328 -25.703 1 94.31 399 GLY B O 1
ATOM 6433 N N . PHE B 1 400 ? 2.816 -19.266 -25.703 1 95.75 400 PHE B N 1
ATOM 6434 C CA . PHE B 1 400 ? 2.252 -18 -26.156 1 95.75 400 PHE B CA 1
ATOM 6435 C C . PHE B 1 400 ? 3.072 -17.406 -27.281 1 95.75 400 PHE B C 1
ATOM 6437 O O . PHE B 1 400 ? 4.277 -17.641 -27.375 1 95.75 400 PHE B O 1
ATOM 6444 N N . VAL B 1 401 ? 2.381 -16.703 -28.109 1 95.94 401 VAL B N 1
ATOM 6445 C CA . VAL B 1 401 ? 3.014 -15.898 -29.156 1 95.94 401 VAL B CA 1
ATOM 6446 C C . VAL B 1 401 ? 2.459 -14.477 -29.125 1 95.94 401 VAL B C 1
ATOM 6448 O O . VAL B 1 401 ? 1.407 -14.227 -28.531 1 95.94 401 VAL B O 1
ATOM 6451 N N . VAL B 1 402 ? 3.188 -13.555 -29.672 1 96 402 VAL B N 1
ATOM 6452 C CA . VAL B 1 402 ? 2.711 -12.18 -29.75 1 96 402 VAL B CA 1
ATOM 6453 C C . VAL B 1 402 ? 2.619 -11.75 -31.219 1 96 402 VAL B C 1
ATOM 6455 O O . VAL B 1 402 ? 3.506 -12.047 -32 1 96 402 VAL B O 1
ATOM 6458 N N . VAL B 1 403 ? 1.529 -11.109 -31.531 1 95.75 403 VAL B N 1
ATOM 6459 C CA . VAL B 1 403 ? 1.308 -10.656 -32.906 1 95.75 403 VAL B CA 1
ATOM 6460 C C . VAL B 1 403 ? 2.072 -9.359 -33.156 1 95.75 403 VAL B C 1
ATOM 6462 O O . VAL B 1 403 ? 1.894 -8.375 -32.438 1 95.75 403 VAL B O 1
ATOM 6465 N N . LEU B 1 404 ? 2.844 -9.406 -34.156 1 95.19 404 LEU B N 1
ATOM 6466 C CA . LEU B 1 404 ? 3.65 -8.234 -34.469 1 95.19 404 LEU B CA 1
ATOM 6467 C C . LEU B 1 404 ? 2.953 -7.375 -35.531 1 95.19 404 LEU B C 1
ATOM 6469 O O . LEU B 1 404 ? 2.951 -6.145 -35.438 1 95.19 404 LEU B O 1
ATOM 6473 N N . SER B 1 405 ? 2.467 -8.047 -36.531 1 94.56 405 SER B N 1
ATOM 6474 C CA . SER B 1 405 ? 1.78 -7.34 -37.594 1 94.56 405 SER B CA 1
ATOM 6475 C C . SER B 1 405 ? 0.735 -8.227 -38.281 1 94.56 405 SER B C 1
ATOM 6477 O O . SER B 1 405 ? 0.786 -9.453 -38.156 1 94.56 405 SER B O 1
ATOM 6479 N N . VAL B 1 406 ? -0.209 -7.57 -38.844 1 95.38 406 VAL B N 1
ATOM 6480 C CA . VAL B 1 406 ? -1.251 -8.234 -39.625 1 95.38 406 VAL B CA 1
ATOM 6481 C C . VAL B 1 406 ? -1.243 -7.715 -41.031 1 95.38 406 VAL B C 1
ATOM 6483 O O . VAL B 1 406 ? -1.148 -6.504 -41.281 1 95.38 406 VAL B O 1
ATOM 6486 N N . ALA B 1 407 ? -1.362 -8.68 -41.875 1 94.94 407 ALA B N 1
ATOM 6487 C CA . ALA B 1 407 ? -1.363 -8.289 -43.281 1 94.94 407 ALA B CA 1
ATOM 6488 C C . ALA B 1 407 ? -2.607 -7.48 -43.625 1 94.94 407 ALA B C 1
ATOM 6490 O O . ALA B 1 407 ? -3.701 -7.766 -43.156 1 94.94 407 ALA B O 1
ATOM 6491 N N . GLU B 1 408 ? -2.457 -6.621 -44.562 1 92.88 408 GLU B N 1
ATOM 6492 C CA . GLU B 1 408 ? -3.564 -5.766 -44.969 1 92.88 408 GLU B CA 1
ATOM 6493 C C . GLU B 1 408 ? -4.695 -6.586 -45.594 1 92.88 408 GLU B C 1
ATOM 6495 O O . GLU B 1 408 ? -5.871 -6.266 -45.406 1 92.88 408 GLU B O 1
ATOM 6500 N N . ASP B 1 409 ? -4.305 -7.633 -46.312 1 92.94 409 ASP B N 1
ATOM 6501 C CA . ASP B 1 409 ? -5.309 -8.461 -47 1 92.94 409 ASP B CA 1
ATOM 6502 C C . ASP B 1 409 ? -5.875 -9.508 -46.031 1 92.94 409 ASP B C 1
ATOM 6504 O O . ASP B 1 409 ? -6.691 -10.344 -46.438 1 92.94 409 ASP B O 1
ATOM 6508 N N . ARG B 1 410 ? -5.375 -9.562 -44.75 1 92.12 410 ARG B N 1
ATOM 6509 C CA . ARG B 1 410 ? -5.871 -10.391 -43.656 1 92.12 410 ARG B CA 1
ATOM 6510 C C . ARG B 1 410 ? -5.641 -11.867 -43.938 1 92.12 410 ARG B C 1
ATOM 6512 O O . ARG B 1 410 ? -6.324 -12.727 -43.375 1 92.12 410 ARG B O 1
ATOM 6519 N N . THR B 1 411 ? -4.66 -12.172 -44.812 1 93.31 411 THR B N 1
ATOM 6520 C CA . THR B 1 411 ? -4.406 -13.562 -45.156 1 93.31 411 THR B CA 1
ATOM 6521 C C . THR B 1 411 ? -3.365 -14.18 -44.25 1 93.31 411 THR B C 1
ATOM 6523 O O . THR B 1 411 ? -3.279 -15.406 -44.125 1 93.31 411 THR B O 1
ATOM 6526 N N . HIS B 1 412 ? -2.57 -13.273 -43.719 1 95.25 412 HIS B N 1
ATOM 6527 C CA . HIS B 1 412 ? -1.543 -13.766 -42.812 1 95.25 412 HIS B CA 1
ATOM 6528 C C . HIS B 1 412 ? -1.212 -12.734 -41.75 1 95.25 412 HIS B C 1
ATOM 6530 O O . HIS B 1 412 ? -1.585 -11.562 -41.875 1 95.25 412 HIS B O 1
ATOM 6536 N N . PHE B 1 413 ? -0.671 -13.203 -40.656 1 95.06 413 PHE B N 1
ATOM 6537 C CA . PHE B 1 413 ? -0.155 -12.32 -39.625 1 95.06 413 PHE B CA 1
ATOM 6538 C C . PHE B 1 413 ? 1.171 -12.836 -39.094 1 95.06 413 PHE B C 1
ATOM 6540 O O . PHE B 1 413 ? 1.439 -14.039 -39.125 1 95.06 413 PHE B O 1
ATOM 6547 N N . ASN B 1 414 ? 2.037 -11.93 -38.688 1 95.62 414 ASN B N 1
ATOM 6548 C CA . ASN B 1 414 ? 3.369 -12.25 -38.188 1 95.62 414 ASN B CA 1
ATOM 6549 C C . ASN B 1 414 ? 3.4 -12.289 -36.656 1 95.62 414 ASN B C 1
ATOM 6551 O O . ASN B 1 414 ? 2.779 -11.445 -36 1 95.62 414 ASN B O 1
ATOM 6555 N N . VAL B 1 415 ? 4.09 -13.328 -36.156 1 96.06 415 VAL B N 1
ATOM 6556 C CA . VAL B 1 415 ? 4.121 -13.469 -34.719 1 96.06 415 VAL B CA 1
ATOM 6557 C C . VAL B 1 415 ? 5.559 -13.695 -34.25 1 96.06 415 VAL B C 1
ATOM 6559 O O . VAL B 1 415 ? 6.41 -14.125 -35.031 1 96.06 415 VAL B O 1
ATOM 6562 N N . LEU B 1 416 ? 5.801 -13.266 -33.031 1 95.94 416 LEU B N 1
ATOM 6563 C CA . LEU B 1 416 ? 7.004 -13.656 -32.312 1 95.94 416 LEU B CA 1
ATOM 6564 C C . LEU B 1 416 ? 6.762 -14.906 -31.484 1 95.94 416 LEU B C 1
ATOM 6566 O O . LEU B 1 416 ? 5.836 -14.945 -30.672 1 95.94 416 LEU B O 1
ATOM 6570 N N . SER B 1 417 ? 7.602 -15.977 -31.703 1 95.75 417 SER B N 1
ATOM 6571 C CA . SER B 1 417 ? 7.387 -17.266 -31.047 1 95.75 417 SER B CA 1
ATOM 6572 C C . SER B 1 417 ? 8.664 -17.781 -30.406 1 95.75 417 SER B C 1
ATOM 6574 O O . SER B 1 417 ? 9.758 -17.641 -30.969 1 95.75 417 SER B O 1
ATOM 6576 N N . PRO B 1 418 ? 8.484 -18.359 -29.188 1 92.38 418 PRO B N 1
ATOM 6577 C CA . PRO B 1 418 ? 9.656 -19 -28.578 1 92.38 418 PRO B CA 1
ATOM 6578 C C . PRO B 1 418 ? 10.109 -20.25 -29.328 1 92.38 418 PRO B C 1
ATOM 6580 O O . PRO B 1 418 ? 11.281 -20.609 -29.281 1 92.38 418 PRO B O 1
ATOM 6583 N N . SER B 1 419 ? 9.188 -20.891 -30 1 91.62 419 SER B N 1
ATOM 6584 C CA . SER B 1 419 ? 9.469 -22.094 -30.766 1 91.62 419 SER B CA 1
ATOM 6585 C C . SER B 1 419 ? 9.453 -21.812 -32.281 1 91.62 419 SER B C 1
ATOM 6587 O O . SER B 1 419 ? 8.727 -20.938 -32.719 1 91.62 419 SER B O 1
ATOM 6589 N N . PRO B 1 420 ? 10.227 -22.578 -33 1 92.5 420 PRO B N 1
ATOM 6590 C CA . PRO B 1 420 ? 10.297 -22.328 -34.469 1 92.5 420 PRO B CA 1
ATOM 6591 C C . PRO B 1 420 ? 9.039 -22.797 -35.188 1 92.5 420 PRO B C 1
ATOM 6593 O O . PRO B 1 420 ? 8.805 -22.391 -36.344 1 92.5 420 PRO B O 1
ATOM 6596 N N . GLU B 1 421 ? 8.336 -23.641 -34.531 1 91.5 421 GLU B N 1
ATOM 6597 C CA . GLU B 1 421 ? 7.102 -24.125 -35.156 1 91.5 421 GLU B CA 1
ATOM 6598 C C . GLU B 1 421 ? 5.949 -24.125 -34.156 1 91.5 421 GLU B C 1
ATOM 6600 O O . GLU B 1 421 ? 6.164 -24.312 -32.938 1 91.5 421 GLU B O 1
ATOM 6605 N N . LEU B 1 422 ? 4.781 -23.859 -34.719 1 91.56 422 LEU B N 1
ATOM 6606 C CA . LEU B 1 422 ? 3.574 -23.922 -33.906 1 91.56 422 LEU B CA 1
ATOM 6607 C C . LEU B 1 422 ? 2.73 -25.141 -34.281 1 91.56 422 LEU B C 1
ATOM 6609 O O . LEU B 1 422 ? 2.553 -25.422 -35.469 1 91.56 422 LEU B O 1
ATOM 6613 N N . PRO B 1 423 ? 2.275 -25.797 -33.312 1 89 423 PRO B N 1
ATOM 6614 C CA . PRO B 1 423 ? 1.335 -26.859 -33.656 1 89 423 PRO B CA 1
ATOM 6615 C C . PRO B 1 423 ? 0.027 -26.344 -34.25 1 89 423 PRO B C 1
ATOM 6617 O O . PRO B 1 423 ? -0.364 -25.203 -33.969 1 89 423 PRO B O 1
ATOM 6620 N N . PRO B 1 424 ? -0.475 -27.203 -35.156 1 80.62 424 PRO B N 1
ATOM 6621 C CA . PRO B 1 424 ? -1.803 -26.812 -35.625 1 80.62 424 PRO B CA 1
ATOM 6622 C C . PRO B 1 424 ? -2.852 -26.797 -34.5 1 80.62 424 PRO B C 1
ATOM 6624 O O . PRO B 1 424 ? -3.213 -27.859 -34 1 80.62 424 PRO B O 1
ATOM 6627 N N . SER B 1 425 ? -3.129 -25.641 -34.031 1 83.31 425 SER B N 1
ATOM 6628 C CA . SER B 1 425 ? -3.99 -25.531 -32.875 1 83.31 425 SER B CA 1
ATOM 6629 C C . SER B 1 425 ? -4.82 -24.25 -32.906 1 83.31 425 SER B C 1
ATOM 6631 O O . SER B 1 425 ? -4.637 -23.422 -33.812 1 83.31 425 SER B O 1
ATOM 6633 N N . CYS B 1 426 ? -5.742 -24.281 -32.062 1 90.88 426 CYS B N 1
ATOM 6634 C CA . CYS B 1 426 ? -6.535 -23.062 -31.844 1 90.88 42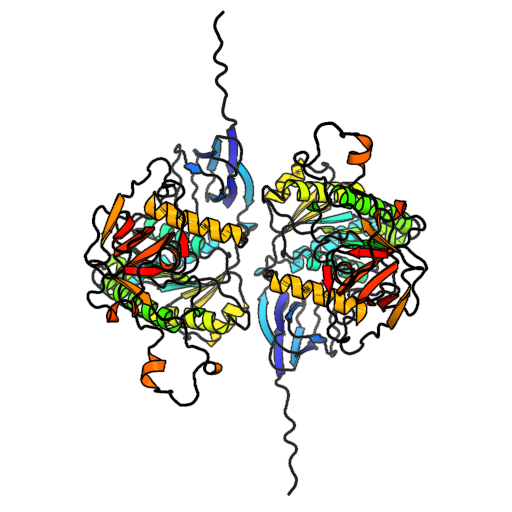6 CYS B CA 1
ATOM 6635 C C . CYS B 1 426 ? -5.754 -22.031 -31.031 1 90.88 426 CYS B C 1
ATOM 6637 O O . CYS B 1 426 ? -5.02 -22.391 -30.109 1 90.88 426 CYS B O 1
ATOM 6639 N N . LEU B 1 427 ? -5.883 -20.828 -31.547 1 94.62 427 LEU B N 1
ATOM 6640 C CA . LEU B 1 427 ? -5.234 -19.734 -30.844 1 94.62 427 LEU B CA 1
ATOM 6641 C C . LEU B 1 427 ? -6.246 -18.953 -30.016 1 94.62 427 LEU B C 1
ATOM 6643 O O . LEU B 1 427 ? -7.387 -18.766 -30.438 1 94.62 427 LEU B O 1
ATOM 6647 N N . LEU B 1 428 ? -5.805 -18.594 -28.844 1 94.19 428 LEU B N 1
ATOM 6648 C CA . LEU B 1 428 ? -6.656 -17.828 -27.938 1 94.19 428 LEU B CA 1
ATOM 6649 C C . LEU B 1 428 ? -6.059 -16.453 -27.672 1 94.19 428 LEU B C 1
ATOM 6651 O O . LEU B 1 428 ? -4.902 -16.344 -27.266 1 94.19 428 LEU B O 1
ATOM 6655 N N . VAL B 1 429 ? -6.891 -15.43 -27.797 1 91.69 429 VAL B N 1
ATOM 6656 C CA . VAL B 1 429 ? -6.406 -14.07 -27.609 1 91.69 429 VAL B CA 1
ATOM 6657 C C . VAL B 1 429 ? -6.547 -13.672 -26.141 1 91.69 429 VAL B C 1
ATOM 6659 O O . VAL B 1 429 ? -7.57 -13.945 -25.516 1 91.69 429 VAL B O 1
ATOM 6662 N N . ALA B 1 430 ? -5.473 -13.109 -25.547 1 88.38 430 ALA B N 1
ATOM 6663 C CA . ALA B 1 430 ? -5.5 -12.57 -24.188 1 88.38 430 ALA B CA 1
ATOM 6664 C C . ALA B 1 430 ? -5.777 -11.07 -24.203 1 88.38 430 ALA B C 1
ATOM 6666 O O . ALA B 1 430 ? -5.609 -10.406 -25.234 1 88.38 430 ALA B O 1
ATOM 6667 N N . SER B 1 431 ? -6.242 -10.5 -23.141 1 81.5 431 SER B N 1
ATOM 6668 C CA . SER B 1 431 ? -6.598 -9.086 -23.062 1 81.5 431 SER B CA 1
ATOM 6669 C C . SER B 1 431 ? -5.359 -8.211 -22.938 1 81.5 431 SER B C 1
ATOM 6671 O O . SER B 1 431 ? -5.43 -6.996 -23.141 1 81.5 431 SER B O 1
ATOM 6673 N N . ILE B 1 432 ? -4.266 -8.742 -22.75 1 83.25 432 ILE B N 1
ATOM 6674 C CA . ILE B 1 432 ? -3.057 -7.965 -22.5 1 83.25 432 ILE B CA 1
ATOM 6675 C C . ILE B 1 432 ? -2.361 -7.668 -23.828 1 83.25 432 ILE B C 1
ATOM 6677 O O . ILE B 1 432 ? -2.314 -8.523 -24.719 1 83.25 432 ILE B O 1
ATOM 6681 N N . CYS B 1 433 ? -1.929 -6.445 -23.906 1 86.94 433 CYS B N 1
ATOM 6682 C CA . CYS B 1 433 ? -1.124 -6.02 -25.031 1 86.94 433 CYS B CA 1
ATOM 6683 C C . CYS B 1 433 ? 0.354 -5.961 -24.672 1 86.94 433 CYS B C 1
ATOM 6685 O O . CYS B 1 433 ? 0.703 -5.703 -23.516 1 86.94 433 CYS B O 1
ATOM 6687 N N . TYR B 1 434 ? 1.134 -6.328 -25.641 1 90.06 434 TYR B N 1
ATOM 6688 C CA . TYR B 1 434 ? 2.578 -6.289 -25.438 1 90.06 434 TYR B CA 1
ATOM 6689 C C . TYR B 1 434 ? 3.291 -5.848 -26.719 1 90.06 434 TYR B C 1
ATOM 6691 O O . TYR B 1 434 ? 3.08 -6.422 -27.781 1 90.06 434 TYR B O 1
ATOM 6699 N N . VAL B 1 435 ? 4.023 -4.762 -26.531 1 87.75 435 VAL B N 1
ATOM 6700 C CA . VAL B 1 435 ? 4.867 -4.289 -27.625 1 87.75 435 VAL B CA 1
ATOM 6701 C C . VAL B 1 435 ? 6.316 -4.707 -27.375 1 87.75 435 VAL B C 1
ATOM 6703 O O . VAL B 1 435 ? 6.93 -4.281 -26.406 1 87.75 435 VAL B O 1
ATOM 6706 N N . ASP B 1 436 ? 6.828 -5.492 -28.219 1 86.75 436 ASP B N 1
ATOM 6707 C CA . ASP B 1 436 ? 8.195 -5.973 -28.078 1 86.75 436 ASP B CA 1
ATOM 6708 C C . ASP B 1 436 ? 9.203 -4.863 -28.375 1 86.75 436 ASP B C 1
ATOM 6710 O O . ASP B 1 436 ? 9.219 -4.312 -29.484 1 86.75 436 ASP B O 1
ATOM 6714 N N . PRO B 1 437 ? 9.953 -4.566 -27.469 1 76.56 437 PRO B N 1
ATOM 6715 C CA . PRO B 1 437 ? 10.914 -3.49 -27.719 1 76.56 437 PRO B CA 1
ATOM 6716 C C . PRO B 1 437 ? 12.023 -3.898 -28.672 1 76.56 437 PRO B C 1
ATOM 6718 O O . PRO B 1 437 ? 12.672 -3.039 -29.281 1 76.56 437 PRO B O 1
ATOM 6721 N N . GLU B 1 438 ? 12.406 -5.125 -28.766 1 69.44 438 GLU B N 1
ATOM 6722 C CA . GLU B 1 438 ? 13.5 -5.578 -29.609 1 69.44 438 GLU B CA 1
ATOM 6723 C C . GLU B 1 438 ? 13.047 -5.773 -31.062 1 69.44 438 GLU B C 1
ATOM 6725 O O . GLU B 1 438 ? 13.875 -5.844 -31.969 1 69.44 438 GLU B O 1
ATOM 6730 N N . GLY B 1 439 ? 11.773 -6.031 -31.344 1 59.03 439 GLY B N 1
ATOM 6731 C CA . GLY B 1 439 ? 11.273 -6.297 -32.688 1 59.03 439 GLY B CA 1
ATOM 6732 C C . GLY B 1 439 ? 10.797 -5.051 -33.406 1 59.03 439 GLY B C 1
ATOM 6733 O O . GLY B 1 439 ? 10.078 -5.137 -34.406 1 59.03 439 GLY B O 1
ATOM 6734 N N . ALA B 1 440 ? 10.867 -3.861 -32.844 1 42.19 440 ALA B N 1
ATOM 6735 C CA . ALA B 1 440 ? 10.539 -2.719 -33.688 1 42.19 440 ALA B CA 1
ATOM 6736 C C . ALA B 1 440 ? 11.688 -2.4 -34.625 1 42.19 440 ALA B C 1
ATOM 6738 O O . ALA B 1 440 ? 12.852 -2.6 -34.312 1 42.19 440 ALA B O 1
#

InterPro domains:
  IPR010655 Clp1, C-terminal [PF06807] (322-436)
  IPR027417 P-loop containing nucleoside triphosphate hydrolase [G3DSA:3.40.50.300] (92-320)
  IPR027417 P-loop containing nucleoside triphosphate hydrolase [SSF52540] (98-158)
  IPR032319 Clp1, P-loop domain [PF16575] (123-315)
  IPR032324 Clp1, N-terminal [PF16573] (17-109)
  IPR038238 Clp1, C-terminal domain superfamily [G3DSA:2.40.30.330] (324-438)
  IPR038239 Clp1, N-terminal domain superfamily [G3DSA:2.60.120.1030] (7-85)
  IPR045116 Clp1/Grc3 [PTHR12755] (25-437)

Solvent-accessible surface area (backbone atoms only — not comparable to full-atom values): 46082 Å² total; per-residue (Å²): 134,83,78,73,75,78,73,80,74,68,51,69,48,78,45,81,38,50,59,42,20,32,41,40,39,38,23,70,28,65,31,32,41,26,37,74,43,72,47,40,26,46,62,52,26,71,60,55,70,72,43,76,42,79,39,48,58,74,42,68,54,48,41,36,19,81,71,17,31,31,38,37,32,44,40,69,45,66,50,67,46,76,45,52,36,71,78,41,76,31,45,72,57,51,53,51,51,52,44,52,54,51,49,52,44,21,52,50,12,53,75,66,73,37,70,20,52,22,37,37,36,38,31,43,66,59,46,43,59,68,53,50,51,46,20,48,50,12,48,38,15,74,73,70,33,26,31,29,42,32,28,59,11,24,54,67,24,89,83,53,42,57,15,21,35,34,35,34,64,36,69,57,47,57,35,94,56,65,37,69,71,69,86,49,79,57,50,35,33,75,70,29,40,60,45,59,73,56,40,49,67,47,46,50,51,37,48,40,47,49,33,51,52,48,50,54,53,21,73,77,29,68,59,35,22,10,34,18,34,41,34,35,51,43,59,46,44,82,48,86,87,38,28,62,50,40,51,48,51,51,51,48,49,36,59,50,57,59,40,41,33,36,39,26,35,50,44,58,65,57,50,54,53,44,66,72,67,46,63,86,77,38,45,77,44,79,38,74,55,50,71,82,43,58,84,70,51,72,69,51,48,51,49,52,42,50,49,42,46,46,25,70,42,31,36,63,23,81,90,61,57,46,77,49,29,79,44,79,43,44,49,87,73,40,54,43,25,38,64,29,62,52,80,73,52,69,84,72,45,71,90,79,78,66,57,66,69,64,69,68,46,40,51,49,42,61,40,79,52,74,73,40,52,89,73,38,48,24,22,34,29,35,35,35,65,27,92,45,70,81,38,44,66,73,30,45,39,81,46,62,32,34,27,70,43,51,42,92,86,41,55,34,35,32,29,45,21,68,50,93,68,76,75,93,34,43,28,34,53,35,73,55,72,54,80,62,81,83,79,110,136,83,80,74,75,75,74,82,74,68,51,72,48,77,45,79,38,48,61,43,21,32,41,41,39,38,24,70,27,63,31,32,41,24,35,72,42,74,49,40,25,47,63,51,26,71,60,55,71,72,44,76,41,78,38,46,57,73,42,66,54,47,41,38,19,81,72,17,30,30,38,37,33,44,41,69,47,66,51,65,46,78,44,51,36,72,77,41,76,31,44,70,57,50,52,51,50,52,42,51,54,49,50,52,44,22,52,51,11,54,74,66,72,38,71,20,52,24,36,36,36,40,32,42,67,58,47,44,58,68,52,50,52,46,20,49,52,11,49,38,16,73,72,69,34,25,31,30,42,31,28,58,10,22,53,67,24,87,82,52,42,57,15,22,35,34,35,33,66,37,68,59,47,57,35,95,56,64,38,69,72,70,88,50,79,58,51,34,32,75,70,28,41,62,47,60,73,57,36,50,66,45,48,49,51,38,47,41,48,50,32,51,52,50,51,56,53,22,72,77,30,67,58,33,24,11,35,18,35,41,34,35,51,42,59,45,45,82,48,87,88,40,28,61,49,40,51,49,52,50,51,48,49,38,59,50,57,58,41,42,34,37,40,27,36,49,44,59,64,56,50,54,52,44,65,72,69,46,63,87,77,39,45,76,44,81,39,76,56,49,70,82,43,59,84,69,50,73,68,53,48,51,48,51,43,51,50,42,46,45,24,70,42,30,35,64,24,84,91,61,56,46,76,49,30,81,42,78,44,45,48,87,72,40,54,41,25,36,62,33,62,49,79,72,55,70,84,71,45,69,90,78,77,67,56,67,68,64,68,69,47,40,49,47,42,60,38,79,52,72,72,40,51,88,73,38,48,24,22,34,31,34,35,33,66,27,92,46,72,82,38,45,66,75,29,45,40,79,46,63,32,33,26,70,42,50,41,90,86,41,54,32,34,32,28,44,22,66,50,92,70,77,75,93,34,44,28,34,52,35,72,53,72,55,80,63,79,84,78,109

Organism: Echinococcus multilocularis (NCBI:txid6211)

pLDDT: mean 89.62, std 14.03, range [27.23, 98.88]

Secondary structure (DSSP, 8-state):
-----------EEEEEEPTTEEEEEEESS-EEEEEEEE--EETTEEPPTT-EEEE-TT-EEEEE-SS-EEEEEESS-EEEEEEEGGGGTTHHHHHHHHHHHHHHHHHHHHHHT----EEEEEESTTSSHHHHHHHHHHHHHHTT---EEEE--SSS-SSS-TTEEEEEE--SPPBTTTBS-TTS--EEEE--SSSGGGSHHHHHHHHHHHHHHHHHHHHT-HHHHHH-EEEEEEE---STTTHHHHHHHHHHHHHHTT-SEEEEES-HHHHHHHHHHS-TTSEEEEEPPPTT--PPPHHHHHHHHHHHHHHHHH-S-TTS----EEEEEETTT--EEEE--S---GGGS-SS---HHHHHTGGG-EEEPP--HHHHTTEEEEEE--SSGGGGGGS-EEEEEEEEEE-TTSSEEEEEESSS---S--EEEEEEE---SS--/-----------EEEEEE-TTEEEEEEESS-EEEEEEEE--EETTEEPPTT-EEEE-TT-EEEEE-SS-EEEEEESS-EEEEEEEGGGGTTHHHHHHHHHHHHHHHHHHHHHHT----EEEEE-STTSSHHHHHHHHHHHHHHTT---EEEE--SSS-SSS-TTEEEEEE--SPPBTTTBS-TTS--EEEE--SSSGGGSHHHHHHHHHHHHHHHHHHHHT-HHHHHH-EEEE------STTTHHHHHHHHHHHHHHTT-SEEEEES-HHHHHHHHHHS-TTSEEEEEPPPTT--PPPHHHHHHHHHHHHHHHHH-S-TTS----EEEEEETTT--EEEE--S---GGGS-SS---HHHHHTGGG-EEEPP--HHHHTTEEEEEE--SSGGGGGGS-EEEEEEEEEE-TTSSEEEEEESSS---S--EEEEEEE---SS--